Protein AF-A0A812LFS4-F1 (afdb_monomer)

Solvent-accessible surface area (backbone atoms only — not comparable to full-atom values): 75608 Å² total; per-residue (Å²): 138,77,90,85,89,74,88,68,72,74,76,78,56,84,85,61,89,83,89,80,89,82,84,89,88,83,86,87,82,87,89,84,90,75,76,37,20,50,36,59,74,90,79,90,81,86,90,81,88,86,84,90,88,89,87,84,92,82,91,80,90,85,88,89,87,83,89,82,91,81,84,92,75,81,83,76,80,74,77,79,78,70,55,39,93,55,30,58,67,55,54,65,68,59,40,34,51,40,42,34,33,36,32,49,89,91,58,86,49,32,37,43,34,40,33,45,43,69,68,56,68,44,30,30,31,30,37,40,59,88,71,53,72,51,80,46,43,61,56,18,74,46,85,85,40,29,22,16,68,47,42,59,72,76,78,41,84,52,78,88,76,50,99,49,58,69,51,54,60,90,67,83,72,46,66,61,57,53,52,48,51,36,49,51,56,60,49,55,59,70,75,51,92,71,82,82,60,81,77,62,71,45,29,31,44,71,90,66,54,81,40,52,28,62,80,74,50,47,72,75,78,60,81,88,79,87,76,83,94,77,91,82,93,86,86,87,81,89,83,88,85,81,79,75,72,74,77,85,67,54,99,54,41,45,39,19,25,61,54,68,61,87,91,47,48,24,30,46,80,50,82,89,55,101,84,46,42,62,71,54,96,46,38,28,42,38,75,53,99,93,38,83,36,44,27,35,28,13,26,64,90,42,24,79,53,29,21,61,51,50,52,43,72,76,66,72,58,89,87,80,90,78,66,79,81,78,73,81,77,84,81,90,86,86,86,81,93,89,83,87,89,80,89,82,90,83,90,80,90,81,79,96,72,80,96,70,64,72,49,48,48,84,88,49,56,43,103,85,68,48,66,35,43,60,55,64,55,45,56,70,71,45,52,75,58,85,58,99,77,61,89,66,88,68,63,90,37,31,59,51,29,50,50,41,22,43,76,75,31,52,33,48,68,53,27,47,60,50,50,35,63,73,58,69,50,50,83,86,34,70,64,48,46,54,53,48,55,50,36,48,51,56,44,41,39,33,24,52,72,25,36,10,43,48,36,31,74,72,46,36,51,47,40,50,55,50,34,36,52,51,44,9,49,70,75,17,69,96,61,47,60,33,71,78,59,40,75,35,46,86,78,79,86,60,98,82,61,45,59,35,68,64,40,32,59,50,28,38,53,50,47,52,54,53,50,54,54,51,53,52,53,48,55,56,52,54,53,50,54,57,64,75,71,55,93,84,72,82,91,83,80,79,92,80,86,83,88,76,92,68,82,75,82,69,76,69,78,77,57,55,67,58,53,26,53,40,25,51,55,30,52,34,52,76,69,73,44,78,85,84,66,72,98,71,87,68,52,71,70,52,45,55,51,49,49,51,48,37,51,32,32,50,61,57,65,53,62,42,90,95,48,95,57,81,73,54,29,65,61,22,33,58,55,65,59,68,66,80,45,97,80,80,66,55,83,77,53,55,44,84,87,49,78,93,35,47,64,70,75,86,62,36,66,85,34,40,45,47,60,73,65,27,61,96,44,85,76,29,54,47,76,78,40,56,69,77,39,38,50,77,87,84,75,80,76,91,63,75,54,54,56,35,67,62,45,76,73,26,69,68,56,38,49,56,48,52,42,51,36,40,74,24,40,38,44,43,75,41,84,77,63,75,31,59,24,16,49,39,35,29,50,40,96,83,71,66,42,24,41,72,36,36,30,21,66,50,33,45,68,50,37,46,86,66,73,74,74,66,51,46,47,45,44,36,52,34,44,31,37,55,47,52,82,89,66,64,71,85,56,75,90,67,89,78,83,70,65,49,30,27,36,25,38,35,35,39,60,66,43,52,58,44,32,22,46,62,70,84,62,23,31,32,46,13,39,78,68,41,41,23,54,72,72,72,42,45,73,39,75,58,93,95,38,72,32,49,50,74,42,67,33,26,40,15,48,32,23,38,50,58,45,46,74,52,44,60,44,56,44,32,53,39,46,50,51,55,51,64,69,21,77,70,32,69,63,31,56,79,43,21,42,97,57,68,55,45,69,45,69,50,60,68,54,59,72,71,67,53,76,79,92,54,101,78,72,87,68,87,70,54,90,36,56,41,34,36,38,48,48,57,44,42,41,38,35,37,30,67,47,57,66,59,30,56,52,32,50,51,44,47,48,51,57,36,42,77,59,49,47,50,60,45,84,68,48,77,40,31,73,68,38,78,52,83,72,29,29,35,22,14,75,70,40,28,32,32,57,27,42,60,59,49,49,32,51,43,22,16,50,63,33,58,76,71,50,73,54,51,26,15,61,60,50,52,56,53,45,56,55,49,52,58,53,22,41,21,26,60,88,60,53,78,56,63,56,58,44,57,56,45,31,72,73,33,35,86,47,70,43,67,71,50,72,63,38,52,48,32,53,51,33,49,54,31,42,54,46,66,35,39,18,63,19,66,61,74,52,60,27,67,48,70,51,52,43,54,52,76,60,28,37,40,22,35,33,31,80,53,59,31,69,59,42,39,61,54,67,50,54,60,69,76,61,37,56,41,62,67,75,67,100,40,71,66,58,55,54,49,57,65,60,64,71,86,70,99,68,63,72,77,56,51,56,53,52,40,42,74,72,37,39,45,72,44,92,82,60,84,71,80,60,70,79,75,72,41,71,92,64,51,46,78,79,45,71,50,67,56,96,65,79,67,60,61,74,58,42,38,52,51,23,44,55,53,36,63,66,60,76,64,56,62,68,60,56,49,50,54,50,51,56,55,58,72,71,53,74,93,40,78,68,52,50,51,48,51,55,55,48,50,55,56,49,51,54,53,47,54,52,48,48,55,56,46,77,73,42,101,68,89,85,48,74,64,56,53,57,52,52,57,46,56,53,49,54,52,51,50,52,52,51,49,53,53,49,59,66,67,61,82,66,95,78,135

Mean predicted aligned error: 22.69 Å

Radius of gyration: 41.72 Å; Cα contacts (8 Å, |Δi|>4): 1695; chains: 1; bounding box: 109×118×106 Å

pLDDT: mean 72.61, std 22.7, range [20.67, 97.88]

Sequence (1274 aa):
MGLGSFSLLLLAKIFEAGLKLDRSAYFFPAPGDLTFNHTTSCLCQCDCGDDKRATPWYQLLTSFFLWSSGGGVPKQVMPSPPPRADAERALSQCLPGDRLVTWYEDDDLWHERLLIWPKDRQSWWVATPDGDMYLEPIVGDGTLGPLTFRIKGVDFTYWSRLTRPVYRFSESVSDEDFKGWIREALQELRGMEGPSPEVPRHVRNMKGDVVDATAYLGTILVPRRVGAKRLVTASPTSSPATSHEFPVLSSTDMWVIADPRGELQIGAELTPSPGDLFLGGKDAAFFRAGLWVRGELVDRALLDAWQLERLKHLTGKPLVDAAAERLGIRPDPEDPLKNRAGEARETPEVKDDDESDARTLWVEFDDQGDRFREWRKVVSDSAAHAWKDWPHQGPASLLHTMKHFHRHGGDPRSWLQAWLRKHHLAETDRTAHEVRSLVEALWLGGCYDQLNMPSLASFEAIGRRLQTIVEAYSNGANGVPDWGHARLFTGAVSADDVVSAELRSWAARRGKEEVELIAARSKIKDMRKLLTGAETTSSTLDDALPNPKGKQKGGRLRKPEVDTNEAVRALNWMAGAPQDRGAFSPSRLQQEALEHVKAACVASLELPEGATSPCSPEAAFRELLRGSSVYEAAGSTLASFSLDRVSLPESVHDCPQVTDLLYGTDAHQYLEDPERMLKPAEDHSDITPYWDPLLRKSVRHYKSLIQRLHKIGYCSYTLTPKERAGIFVVKKSDGVRQRLIIDGRRANFRFATPPSVRLCSPESFAKAEITWEDFDHTLFPGFEALPELHVGLSDIRDCFHRLKQPRWLQEFFCFDPVPAKWVGLSGQELGGTQLKPDDLVYPMPSSLPMGCSWSLYFAQTISEKLMGEVKGLEQSSLLRDRGPPLVIKVPRELLEGRSDPGPGAGKPRPEGDPRHYVYVDNLGVLSMDRSVVESSLSSITETFEQRGLKLHPGEVKSHKVDALGCRLSGRQCRASLKPARMWRLRQGIRHMLKMRCVSGRVLEVLIGHATYCSLLNRCLMPIFHATYKFIRKHYGERVTLWATVRREFEVFAALLPLCFSDWSRAWNGYISASDASLTGFGVCGRRIDPEIAAQVGRVPERERFRRCPSTSARASALSAALTENESDMDQEVEALLEAGWEVDASFVEVPRALLRKSDWEVNLYGKWAYPDDILVLEGHALVKSLQMELPAADRFKAITAALAALPATTETCALEHTLLCVVDEELQRLRAQMESRDVSSEAAETLAKELNQLDTQATARWATLQASQASPTP

Nearest PDB structures (foldseek):
  4mh8-assembly1_A  TM=7.209E-01  e=1.188E-10  Moloney murine leukemia virus isolate Shinnick
  5j2q-assembly1_A  TM=6.912E-01  e=4.149E-08  HIV-1 M:B_HXB2R
  1vrt-assembly1_B  TM=4.091E-01  e=4.834E-08  Human immunodeficiency virus 1
  6my0-assembly2_B  TM=6.733E-01  e=7.065E-01  Homo sapiens

Organism: NCBI:txid878477

Structure (mmCIF, N/CA/C/O backbone):
data_AF-A0A812LFS4-F1
#
_entry.id   AF-A0A812LFS4-F1
#
loop_
_atom_site.group_PDB
_atom_site.id
_atom_site.type_symbol
_atom_site.label_atom_id
_atom_site.label_alt_id
_atom_site.label_comp_id
_atom_site.label_asym_id
_atom_site.label_entity_id
_atom_site.label_seq_id
_atom_site.pdbx_PDB_ins_code
_atom_site.Cartn_x
_atom_site.Cartn_y
_atom_site.Cartn_z
_atom_site.occupancy
_atom_site.B_iso_or_equiv
_atom_site.auth_seq_id
_atom_site.auth_comp_id
_atom_site.auth_asym_id
_atom_site.auth_atom_id
_atom_site.pdbx_PDB_model_num
ATOM 1 N N . MET A 1 1 ? -5.000 -11.820 -19.925 1.00 24.47 1 MET A N 1
ATOM 2 C CA . MET A 1 1 ? -6.408 -11.436 -20.121 1.00 24.47 1 MET A CA 1
ATOM 3 C C . MET A 1 1 ? -6.881 -10.644 -18.906 1.00 24.47 1 MET A C 1
ATOM 5 O O . MET A 1 1 ? -6.921 -11.205 -17.816 1.00 24.47 1 MET A O 1
ATOM 9 N N . GLY A 1 2 ? -7.093 -9.333 -18.987 1.00 27.84 2 GLY A N 1
ATOM 10 C CA . GLY A 1 2 ? -6.711 -8.392 -20.051 1.00 27.84 2 GLY A CA 1
ATOM 11 C C . GLY A 1 2 ? -7.098 -6.970 -19.628 1.00 27.84 2 GLY A C 1
ATOM 12 O O . GLY A 1 2 ? -8.227 -6.779 -19.207 1.00 27.84 2 GLY A O 1
ATOM 13 N N . LEU A 1 3 ? -6.163 -6.012 -19.648 1.00 26.73 3 LEU A N 1
ATOM 14 C CA . LEU A 1 3 ? -6.398 -4.575 -19.403 1.00 26.73 3 LEU A CA 1
ATOM 15 C C . LEU A 1 3 ? -5.088 -3.823 -19.719 1.00 26.73 3 LEU A C 1
ATOM 17 O O . LEU A 1 3 ? -4.181 -3.785 -18.888 1.00 26.73 3 LEU A O 1
ATOM 21 N N . GLY A 1 4 ? -4.959 -3.288 -20.937 1.00 26.22 4 GLY A N 1
ATOM 22 C CA . GLY A 1 4 ? -3.734 -2.613 -21.390 1.00 26.22 4 GLY A CA 1
ATOM 23 C C . GLY A 1 4 ? -3.846 -1.989 -22.782 1.00 26.22 4 GLY A C 1
ATOM 24 O O . GLY A 1 4 ? -3.692 -0.779 -22.913 1.00 26.22 4 GLY A O 1
ATOM 25 N N . SER A 1 5 ? -4.184 -2.796 -23.791 1.00 32.84 5 SER A N 1
ATOM 26 C CA . SER A 1 5 ? -4.008 -2.437 -25.210 1.00 32.84 5 SER A CA 1
ATOM 27 C C . SER A 1 5 ? -5.339 -2.362 -25.973 1.00 32.84 5 SER A C 1
ATOM 29 O O . SER A 1 5 ? -5.583 -3.137 -26.887 1.00 32.84 5 SER A O 1
ATOM 31 N N . PHE A 1 6 ? -6.225 -1.440 -25.571 1.00 30.42 6 PHE A N 1
ATOM 32 C CA . PHE A 1 6 ? -7.537 -1.228 -26.223 1.00 30.42 6 PHE A CA 1
ATOM 33 C C . PHE A 1 6 ? -7.701 0.149 -26.901 1.00 30.42 6 PHE A C 1
ATOM 35 O O . PHE A 1 6 ? -8.635 0.351 -27.669 1.00 30.42 6 PHE A O 1
ATOM 42 N N . SER A 1 7 ? -6.783 1.099 -26.680 1.00 30.86 7 SER A N 1
ATOM 43 C CA . SER A 1 7 ? -6.917 2.481 -27.182 1.00 30.86 7 SER A CA 1
ATOM 44 C C . SER A 1 7 ? -6.474 2.710 -28.638 1.00 30.86 7 SER A C 1
ATOM 46 O O . SER A 1 7 ? -6.593 3.833 -29.119 1.00 30.86 7 SER A O 1
ATOM 48 N N . LEU A 1 8 ? -5.927 1.705 -29.339 1.00 32.78 8 LEU A N 1
ATOM 49 C CA . LEU A 1 8 ? -5.230 1.913 -30.625 1.00 32.78 8 LEU A CA 1
ATOM 50 C C . LEU A 1 8 ? -5.930 1.353 -31.877 1.00 32.78 8 LEU A C 1
ATOM 52 O O . LEU A 1 8 ? -5.736 1.912 -32.956 1.00 32.78 8 LEU A O 1
ATOM 56 N N . LEU A 1 9 ? -6.783 0.324 -31.778 1.00 28.86 9 LEU A N 1
ATOM 57 C CA . LEU A 1 9 ? -7.414 -0.269 -32.974 1.00 28.86 9 LEU A CA 1
ATOM 58 C C . LEU A 1 9 ? -8.530 0.594 -33.598 1.00 28.86 9 LEU A C 1
ATOM 60 O O . LEU A 1 9 ? -8.774 0.503 -34.802 1.00 28.86 9 LEU A O 1
ATOM 64 N N . LEU A 1 10 ? -9.190 1.453 -32.812 1.00 28.88 10 LEU A N 1
ATOM 65 C CA . LEU A 1 10 ? -10.370 2.214 -33.254 1.00 28.88 10 LEU A CA 1
ATOM 66 C C . LEU A 1 10 ? -10.052 3.273 -34.335 1.00 28.88 10 LEU A C 1
ATOM 68 O O . LEU A 1 10 ? -10.913 3.644 -35.131 1.00 28.88 10 LEU A O 1
ATOM 72 N N . LEU A 1 11 ? -8.801 3.743 -34.407 1.00 32.50 11 LEU A N 1
ATOM 73 C CA . LEU A 1 11 ? -8.384 4.836 -35.297 1.00 32.50 11 LEU A CA 1
ATOM 74 C C . LEU A 1 11 ? -8.160 4.424 -36.765 1.00 32.50 11 LEU A C 1
ATOM 76 O O . LEU A 1 11 ? -8.067 5.296 -37.629 1.00 32.50 11 LEU A O 1
ATOM 80 N N . ALA A 1 12 ? -8.077 3.126 -37.072 1.00 29.64 12 ALA A N 1
ATOM 81 C CA . ALA A 1 12 ? -7.599 2.651 -38.376 1.00 29.64 12 ALA A CA 1
ATOM 82 C C . ALA A 1 12 ? -8.678 2.497 -39.472 1.00 29.64 12 ALA A C 1
ATOM 84 O O . ALA A 1 12 ? -8.319 2.332 -40.637 1.00 29.64 12 ALA A O 1
ATOM 85 N N . LYS A 1 13 ? -9.980 2.523 -39.135 1.00 27.41 13 LYS A N 1
ATOM 86 C CA . LYS A 1 13 ? -11.072 2.237 -40.099 1.00 27.41 13 LYS A CA 1
ATOM 87 C C . LYS A 1 13 ? -12.203 3.263 -40.193 1.00 27.41 13 LYS A C 1
ATOM 89 O O . LYS A 1 13 ? -12.963 3.207 -41.149 1.00 27.41 13 LYS A O 1
ATOM 94 N N . ILE A 1 14 ? -12.283 4.247 -39.296 1.00 28.17 14 ILE A N 1
ATOM 95 C CA . ILE A 1 14 ? -13.351 5.273 -39.313 1.00 28.17 14 ILE A CA 1
ATOM 96 C C . ILE A 1 14 ? -13.174 6.303 -40.463 1.00 28.17 14 ILE A C 1
ATOM 98 O O . ILE A 1 14 ? -14.019 7.170 -40.671 1.00 28.17 14 ILE A O 1
ATOM 102 N N . PHE A 1 15 ? -12.099 6.204 -41.260 1.00 29.34 15 PHE A N 1
ATOM 103 C CA . PHE A 1 15 ? -11.800 7.129 -42.365 1.00 29.34 15 PHE A CA 1
ATOM 104 C C . PHE A 1 15 ? -12.126 6.628 -43.786 1.00 29.34 15 PHE A C 1
ATOM 106 O O . PHE A 1 15 ? -11.922 7.388 -44.734 1.00 29.34 15 PHE A O 1
ATOM 113 N N . GLU A 1 16 ? -12.667 5.416 -43.963 1.00 29.41 16 GLU A N 1
ATOM 114 C CA . GLU A 1 16 ? -13.168 4.938 -45.263 1.00 29.41 16 GLU A CA 1
ATOM 115 C C . GLU A 1 16 ? -14.552 4.275 -45.159 1.00 29.41 16 GLU A C 1
ATOM 117 O O . GLU A 1 16 ? -14.843 3.561 -44.207 1.00 29.41 16 GLU A O 1
ATOM 122 N N . ALA A 1 17 ? -15.357 4.477 -46.210 1.00 26.69 17 ALA A N 1
ATOM 123 C CA . ALA A 1 17 ? -16.725 3.988 -46.418 1.00 26.69 17 ALA A CA 1
ATOM 124 C C . ALA A 1 17 ? -17.828 4.529 -45.477 1.00 26.69 17 ALA A C 1
ATOM 126 O O . ALA A 1 17 ? -17.728 4.560 -44.258 1.00 26.69 17 ALA A O 1
ATOM 127 N N . GLY A 1 18 ? -18.958 4.900 -46.085 1.00 25.58 18 GLY A N 1
ATOM 128 C CA . GLY A 1 18 ? -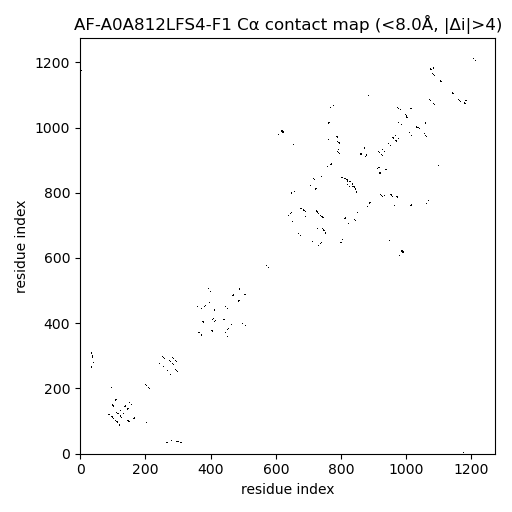20.215 5.198 -45.400 1.00 25.58 18 GLY A CA 1
ATOM 129 C C . GLY A 1 18 ? -21.414 4.994 -46.336 1.00 25.58 18 GLY A C 1
ATOM 130 O O . GLY A 1 18 ? -21.218 4.727 -47.521 1.00 25.58 18 GLY A O 1
ATOM 131 N N . LEU A 1 19 ? -22.625 5.216 -45.800 1.00 27.09 19 LEU A N 1
ATOM 132 C CA . LEU A 1 19 ? -23.969 5.180 -46.429 1.00 27.09 19 LEU A CA 1
ATOM 133 C C . LEU A 1 19 ? -24.744 3.831 -46.493 1.00 27.09 19 LEU A C 1
ATOM 135 O O . LEU A 1 19 ? -24.403 2.950 -47.271 1.00 27.09 19 LEU A O 1
ATOM 139 N N . LYS A 1 20 ? -25.938 3.868 -45.853 1.00 24.98 20 LYS A N 1
ATOM 140 C CA . LYS A 1 20 ? -27.238 3.176 -46.129 1.00 24.98 20 LYS A CA 1
ATOM 141 C C . LYS A 1 20 ? -27.577 1.809 -45.477 1.00 24.98 20 LYS A C 1
ATOM 143 O O . LYS A 1 20 ? -27.001 0.792 -45.824 1.00 24.98 20 LYS A O 1
ATOM 148 N N . LEU A 1 21 ? -28.615 1.836 -44.615 1.00 25.06 21 LEU A N 1
ATOM 149 C CA . LEU A 1 21 ? -29.983 1.241 -44.747 1.00 25.06 21 LEU A CA 1
ATOM 150 C C . LEU A 1 21 ? -30.156 -0.016 -45.656 1.00 25.06 21 LEU A C 1
ATOM 152 O O . LEU A 1 21 ? -29.610 -0.030 -46.753 1.00 25.06 21 LEU A O 1
ATOM 156 N N . ASP A 1 22 ? -31.000 -1.030 -45.364 1.00 24.16 22 ASP A N 1
ATOM 157 C CA . ASP A 1 22 ? -32.240 -1.076 -44.541 1.00 24.16 22 ASP A CA 1
ATOM 158 C C . ASP A 1 22 ? -32.674 -2.521 -44.095 1.00 24.16 22 ASP A C 1
ATOM 160 O O . ASP A 1 22 ? -32.275 -3.494 -44.725 1.00 24.16 22 ASP A O 1
ATOM 164 N N . ARG A 1 23 ? -33.588 -2.619 -43.101 1.00 23.67 23 ARG A N 1
ATOM 165 C CA . ARG A 1 23 ? -34.611 -3.679 -42.779 1.00 23.67 23 ARG A CA 1
ATOM 166 C C . ARG A 1 23 ? -34.325 -5.203 -42.616 1.00 23.67 23 ARG A C 1
ATOM 168 O O . ARG A 1 23 ? -33.995 -5.887 -43.575 1.00 23.67 23 ARG A O 1
ATOM 175 N N . SER A 1 24 ? -34.922 -5.748 -41.526 1.00 22.98 24 SER A N 1
ATOM 176 C CA . SER A 1 24 ? -35.603 -7.084 -41.381 1.00 22.98 24 SER A CA 1
ATOM 177 C C . SER A 1 24 ? -34.720 -8.366 -41.376 1.00 22.98 24 SER A C 1
ATOM 179 O O . SER A 1 24 ? -33.629 -8.314 -41.918 1.00 22.98 24 SER A O 1
ATOM 181 N N . ALA A 1 25 ? -35.066 -9.566 -40.852 1.00 24.30 25 ALA A N 1
ATOM 182 C CA . ALA A 1 25 ? -36.097 -10.148 -39.940 1.00 24.30 25 ALA A CA 1
ATOM 183 C C . ALA A 1 25 ? -35.805 -11.692 -39.776 1.00 24.30 25 ALA A C 1
ATOM 185 O O . ALA A 1 25 ? -34.994 -12.191 -40.547 1.00 24.30 25 ALA A O 1
ATOM 186 N N . TYR A 1 26 ? -36.374 -12.561 -38.904 1.00 23.47 26 TYR A N 1
ATOM 187 C CA . TYR A 1 26 ? -37.342 -12.512 -37.776 1.00 23.47 26 TYR A CA 1
ATOM 188 C C . TYR A 1 26 ? -37.285 -13.826 -36.917 1.00 23.47 26 TYR A C 1
ATOM 190 O O . TYR A 1 26 ? -36.918 -14.867 -37.443 1.00 23.47 26 TYR A O 1
ATOM 198 N N . PHE A 1 27 ? -37.820 -13.784 -35.678 1.00 23.14 27 PHE A N 1
ATOM 199 C CA . PHE A 1 27 ? -38.425 -14.873 -34.852 1.00 23.14 27 PHE A CA 1
ATOM 200 C C . PHE A 1 27 ? -37.618 -16.049 -34.212 1.00 23.14 27 PHE A C 1
ATOM 202 O O . PHE A 1 27 ? -36.799 -16.719 -34.824 1.00 23.14 27 PHE A O 1
ATOM 209 N N . PHE A 1 28 ? -37.989 -16.318 -32.943 1.00 24.14 28 PHE A N 1
ATOM 210 C CA . PHE A 1 28 ? -37.822 -17.530 -32.094 1.00 24.14 28 PHE A CA 1
ATOM 211 C C . PHE A 1 28 ? -38.789 -18.683 -32.534 1.00 24.14 28 PHE A C 1
ATOM 213 O O . PHE A 1 28 ? -39.628 -18.385 -33.388 1.00 24.14 28 PHE A O 1
ATOM 220 N N . PRO A 1 29 ? -38.808 -19.930 -31.961 1.00 28.11 29 PRO A N 1
ATOM 221 C CA . PRO A 1 29 ? -38.266 -20.380 -30.658 1.00 28.11 29 PRO A CA 1
ATOM 222 C C . PRO A 1 29 ? -37.573 -21.780 -30.597 1.00 28.11 29 PRO A C 1
ATOM 224 O O . PRO A 1 29 ? -37.436 -22.489 -31.587 1.00 28.11 29 PRO A O 1
ATOM 227 N N . ALA A 1 30 ? -37.183 -22.175 -29.375 1.00 25.09 30 ALA A N 1
ATOM 228 C CA . ALA A 1 30 ? -36.904 -23.552 -28.907 1.00 25.09 30 ALA A CA 1
ATOM 229 C C . ALA A 1 30 ? -38.243 -24.290 -28.544 1.00 25.09 30 ALA A C 1
ATOM 231 O O . ALA A 1 30 ? -39.288 -23.715 -28.863 1.00 25.09 30 ALA A O 1
ATOM 232 N N . PRO A 1 31 ? -38.322 -25.461 -27.846 1.00 33.41 31 PRO A N 1
ATOM 233 C CA . PRO A 1 31 ? -37.287 -26.309 -27.215 1.00 33.41 31 PRO A CA 1
ATOM 234 C C . PRO A 1 31 ? -37.460 -27.839 -27.452 1.00 33.41 31 PRO A C 1
ATOM 236 O O . PRO A 1 31 ? -38.305 -28.260 -28.238 1.00 33.41 31 PRO A O 1
ATOM 239 N N . GLY A 1 32 ? -36.711 -28.678 -26.717 1.00 23.56 32 GLY A N 1
ATOM 240 C CA . GLY A 1 32 ? -37.021 -30.110 -26.566 1.00 23.56 32 GLY A CA 1
ATOM 241 C C . GLY A 1 32 ? -35.875 -30.968 -26.015 1.00 23.56 32 GLY A C 1
ATOM 242 O O . GLY A 1 32 ? -35.018 -31.405 -26.778 1.00 23.56 32 GLY A O 1
ATOM 243 N N . ASP A 1 33 ? -35.876 -31.251 -24.710 1.00 23.64 33 ASP A N 1
ATOM 244 C CA . ASP A 1 33 ? -34.984 -32.248 -24.106 1.00 23.64 33 ASP A CA 1
ATOM 245 C C . ASP A 1 33 ? -35.430 -33.680 -24.447 1.00 23.64 33 ASP A C 1
ATOM 247 O O . ASP A 1 33 ? -36.614 -34.000 -24.340 1.00 23.64 33 ASP A O 1
ATOM 251 N N . LEU A 1 34 ? -34.481 -34.572 -24.746 1.00 22.80 34 LEU A N 1
ATOM 252 C CA . LEU A 1 34 ? -34.096 -35.647 -23.818 1.00 22.80 34 LEU A CA 1
ATOM 253 C C . LEU A 1 34 ? -32.948 -36.502 -24.382 1.00 22.80 34 LEU A C 1
ATOM 255 O O . LEU A 1 34 ? -32.733 -36.628 -25.584 1.00 22.80 34 LEU A O 1
ATOM 259 N N . THR A 1 35 ? -32.169 -37.037 -23.454 1.00 24.64 35 THR A N 1
ATOM 260 C CA . THR A 1 35 ? -31.039 -37.958 -23.640 1.00 24.64 35 THR A CA 1
ATOM 261 C C . THR A 1 35 ? -31.521 -39.397 -23.874 1.00 24.64 35 THR A C 1
ATOM 263 O O . THR A 1 35 ? -32.722 -39.636 -23.809 1.00 24.64 35 THR A O 1
ATOM 266 N N . PHE A 1 36 ? -30.637 -40.374 -24.132 1.00 25.39 36 PHE A N 1
ATOM 267 C CA . PHE A 1 36 ? -30.155 -41.347 -23.124 1.00 25.39 36 PHE A CA 1
ATOM 268 C C . PHE A 1 36 ? -29.669 -42.700 -23.776 1.00 25.39 36 PHE A C 1
ATOM 270 O O . PHE A 1 36 ? -30.318 -43.087 -24.736 1.00 25.39 36 PHE A O 1
ATOM 277 N N . ASN A 1 37 ? -28.753 -43.603 -23.314 1.00 26.30 37 ASN A N 1
ATOM 278 C CA . ASN A 1 37 ? -27.613 -43.697 -22.344 1.00 26.30 37 ASN A CA 1
ATOM 279 C C . ASN A 1 37 ? -27.427 -45.237 -21.898 1.00 26.30 37 ASN A C 1
ATOM 281 O O . ASN A 1 37 ? -28.452 -45.822 -21.585 1.00 26.30 37 ASN A O 1
ATOM 285 N N . HIS A 1 38 ? -26.232 -45.905 -21.791 1.00 28.27 38 HIS A N 1
ATOM 286 C CA . HIS A 1 38 ? -25.965 -47.195 -20.997 1.00 28.27 38 HIS A CA 1
ATOM 287 C C . HIS A 1 38 ? -26.382 -48.569 -21.663 1.00 28.27 38 HIS A C 1
ATOM 289 O O . HIS A 1 38 ? -27.326 -48.477 -22.427 1.00 28.27 38 HIS A O 1
ATOM 295 N N . THR A 1 39 ? -25.920 -49.861 -21.472 1.00 27.55 39 THR A N 1
ATOM 296 C CA . THR A 1 39 ? -24.985 -50.640 -20.551 1.00 27.55 39 THR A CA 1
ATOM 297 C C . THR A 1 39 ? -24.522 -52.069 -20.995 1.00 27.55 39 THR A C 1
ATOM 299 O O . THR A 1 39 ? -25.382 -52.852 -21.352 1.00 27.55 39 THR A O 1
ATOM 302 N N . THR A 1 40 ? -23.244 -52.488 -20.766 1.00 26.47 40 THR A N 1
ATOM 303 C CA . THR A 1 40 ? -22.668 -53.901 -20.688 1.00 26.47 40 THR A CA 1
ATOM 304 C C . THR A 1 40 ? -22.298 -54.672 -22.000 1.00 26.47 40 THR A C 1
ATOM 306 O O . THR A 1 40 ? -22.871 -54.364 -23.028 1.00 26.47 40 THR A O 1
ATOM 309 N N . SER A 1 41 ? -21.375 -55.676 -22.078 1.00 25.50 41 SER A N 1
ATOM 310 C CA . SER A 1 41 ? -20.114 -56.022 -21.330 1.00 25.50 41 SER A CA 1
ATOM 311 C C . SER A 1 41 ? -19.402 -57.341 -21.776 1.00 25.50 41 SER A C 1
ATOM 313 O O . SER A 1 41 ? -19.999 -58.117 -22.505 1.00 25.50 41 SER A O 1
ATOM 315 N N . CYS A 1 42 ? -18.236 -57.662 -21.158 1.00 23.39 42 CYS A N 1
ATOM 316 C CA . CYS A 1 42 ? -17.737 -59.035 -20.847 1.00 23.39 42 CYS A CA 1
ATOM 317 C C . CYS A 1 42 ? -17.161 -59.886 -22.022 1.00 23.39 42 CYS A C 1
ATOM 319 O O . CYS A 1 42 ? -17.427 -59.587 -23.176 1.00 23.39 42 CYS A O 1
ATOM 321 N N . LEU A 1 43 ? -16.330 -60.938 -21.838 1.00 22.91 43 LEU A N 1
ATOM 322 C CA . LEU A 1 43 ? -15.589 -61.501 -20.675 1.00 22.91 43 LEU A CA 1
ATOM 323 C C . LEU A 1 43 ? -14.428 -62.432 -21.145 1.00 22.91 43 LEU A C 1
ATOM 325 O O . LEU A 1 43 ? -14.419 -62.833 -22.303 1.00 22.91 43 LEU A O 1
ATOM 329 N N . CYS A 1 44 ? -13.579 -62.885 -20.198 1.00 21.39 44 CYS A N 1
ATOM 330 C CA . CYS A 1 44 ? -12.790 -64.147 -20.215 1.00 21.39 44 CYS A CA 1
ATOM 331 C C . CYS A 1 44 ? -11.621 -64.333 -21.230 1.00 21.39 44 CYS A C 1
ATOM 333 O O . CYS A 1 44 ? -11.618 -63.725 -22.291 1.00 21.39 44 CYS A O 1
ATOM 335 N N . GLN A 1 45 ? -10.629 -65.230 -21.028 1.00 22.47 45 GLN A N 1
ATOM 336 C CA . GLN A 1 45 ? -9.919 -65.742 -19.820 1.00 22.47 45 GLN A CA 1
ATOM 337 C C . GLN A 1 45 ? -8.700 -66.621 -20.250 1.00 22.47 45 GLN A C 1
ATOM 339 O O . GLN A 1 45 ? -8.553 -66.892 -21.439 1.00 22.47 45 GLN A O 1
ATOM 344 N N . CYS A 1 46 ? -7.924 -67.132 -19.276 1.00 21.36 46 CYS A N 1
ATOM 345 C CA . CYS A 1 46 ? -6.901 -68.205 -19.355 1.00 21.36 46 CYS A CA 1
ATOM 346 C C . CYS A 1 46 ? -5.530 -67.837 -19.980 1.00 21.36 46 CYS A C 1
ATOM 348 O O . CYS A 1 46 ? -5.478 -67.165 -21.004 1.00 21.36 46 CYS A O 1
ATOM 350 N N . ASP A 1 47 ? -4.377 -68.058 -19.319 1.00 22.97 47 ASP A N 1
ATOM 351 C CA . ASP A 1 47 ? -3.704 -69.295 -18.805 1.00 22.97 47 ASP A CA 1
ATOM 352 C C . ASP A 1 47 ? -2.966 -70.070 -19.929 1.00 22.97 47 ASP A C 1
ATOM 354 O O . ASP A 1 47 ? -3.472 -70.136 -21.045 1.00 22.97 47 ASP A O 1
ATOM 358 N N . CYS A 1 48 ? -1.771 -70.672 -19.774 1.00 21.86 48 CYS A N 1
ATOM 359 C CA . CYS A 1 48 ? -0.883 -70.952 -18.616 1.00 21.86 48 CYS A CA 1
ATOM 360 C C . CYS A 1 48 ? 0.561 -70.415 -18.908 1.00 21.86 48 CYS A C 1
ATOM 362 O O . CYS A 1 48 ? 0.803 -69.938 -20.012 1.00 21.86 48 CYS A O 1
ATOM 364 N N . GLY A 1 49 ? 1.579 -70.371 -18.029 1.00 22.53 49 GLY A N 1
ATOM 365 C CA . GLY A 1 49 ? 2.166 -71.412 -17.154 1.00 22.53 49 GLY A CA 1
ATOM 366 C C . GLY A 1 49 ? 3.273 -72.216 -17.888 1.00 22.53 49 GLY A C 1
ATOM 367 O O . GLY A 1 49 ? 3.080 -72.561 -19.047 1.00 22.53 49 GLY A O 1
ATOM 368 N N . ASP A 1 50 ? 4.435 -72.579 -17.321 1.00 25.28 50 ASP A N 1
ATOM 369 C CA . ASP A 1 50 ? 5.033 -72.321 -15.991 1.00 25.28 50 ASP A CA 1
ATOM 370 C C . ASP A 1 50 ? 6.542 -72.760 -15.984 1.00 25.28 50 ASP A C 1
ATOM 372 O O . ASP A 1 50 ? 7.073 -73.169 -17.018 1.00 25.28 50 ASP A O 1
ATOM 376 N N . ASP A 1 51 ? 7.179 -72.775 -14.802 1.00 26.62 51 ASP A N 1
ATOM 377 C CA . ASP A 1 51 ? 8.081 -73.823 -14.265 1.00 26.62 51 ASP A CA 1
ATOM 378 C C . ASP A 1 51 ? 9.633 -73.692 -14.184 1.00 26.62 51 ASP A C 1
ATOM 380 O O . ASP A 1 51 ? 10.355 -73.871 -15.162 1.00 26.62 51 ASP A O 1
ATOM 384 N N . LYS A 1 52 ? 10.114 -73.707 -12.913 1.00 24.44 52 LYS A N 1
ATOM 385 C CA . LYS A 1 52 ? 11.305 -74.431 -12.354 1.00 24.44 52 LYS A CA 1
ATOM 386 C C . LYS A 1 52 ? 12.720 -73.937 -12.781 1.00 24.44 52 LYS A C 1
ATOM 388 O O . LYS A 1 52 ? 12.954 -73.605 -13.929 1.00 24.44 52 LYS A O 1
ATOM 393 N N . ARG A 1 53 ? 13.789 -73.910 -11.953 1.00 23.81 53 ARG A N 1
ATOM 394 C CA . ARG A 1 53 ? 14.179 -74.420 -10.596 1.00 23.81 53 ARG A CA 1
ATOM 395 C C . ARG A 1 53 ? 15.513 -73.704 -10.184 1.00 23.81 53 ARG A C 1
ATOM 397 O O . ARG A 1 53 ? 16.136 -73.137 -11.071 1.00 23.81 53 ARG A O 1
ATOM 404 N N . ALA A 1 54 ? 16.094 -73.692 -8.967 1.00 21.33 54 ALA A N 1
ATOM 405 C CA . ALA A 1 54 ? 15.818 -74.244 -7.622 1.00 21.33 54 ALA A CA 1
ATOM 406 C C . ALA A 1 54 ? 16.601 -73.447 -6.515 1.00 21.33 54 ALA A C 1
ATOM 408 O O . ALA A 1 54 ? 17.102 -72.356 -6.768 1.00 21.33 54 ALA A O 1
ATOM 409 N N . THR A 1 55 ? 16.712 -74.004 -5.298 1.00 22.75 55 THR A N 1
ATOM 410 C CA . THR A 1 55 ? 17.383 -73.515 -4.053 1.00 22.75 55 THR A CA 1
ATOM 411 C C . THR A 1 55 ? 18.524 -74.503 -3.624 1.00 22.75 55 THR A C 1
ATOM 413 O O . THR A 1 55 ? 18.915 -75.262 -4.517 1.00 22.75 55 THR A O 1
ATOM 416 N N . PRO A 1 56 ? 19.050 -74.662 -2.361 1.00 34.22 56 PRO A N 1
ATOM 417 C CA . PRO A 1 56 ? 18.972 -73.910 -1.065 1.00 34.22 56 PRO A CA 1
ATOM 418 C C . PRO A 1 56 ? 20.306 -73.852 -0.201 1.00 34.22 56 PRO A C 1
ATOM 420 O O . PRO A 1 56 ? 21.339 -74.339 -0.646 1.00 34.22 56 PRO A O 1
ATOM 423 N N . TRP A 1 57 ? 20.236 -73.373 1.074 1.00 21.53 57 TRP A N 1
ATOM 424 C CA . TRP A 1 57 ? 21.157 -73.603 2.253 1.00 21.53 57 TRP A CA 1
ATOM 425 C C . TRP A 1 57 ? 22.575 -72.920 2.278 1.00 21.53 57 TRP A C 1
ATOM 427 O O . TRP A 1 57 ? 23.160 -72.734 1.222 1.00 21.53 57 TRP A O 1
ATOM 437 N N . TYR A 1 58 ? 23.257 -72.558 3.402 1.00 21.36 58 TYR A N 1
ATOM 438 C CA . TYR A 1 58 ? 22.935 -72.304 4.845 1.00 21.36 58 TYR A CA 1
ATOM 439 C C . TYR A 1 58 ? 24.164 -71.721 5.635 1.00 21.36 58 TYR A C 1
ATOM 441 O O . TYR A 1 58 ? 25.263 -71.709 5.092 1.00 21.36 58 TYR A O 1
ATOM 449 N N . GLN A 1 59 ? 23.997 -71.378 6.936 1.00 21.95 59 GLN A N 1
ATOM 450 C CA . GLN A 1 59 ? 25.031 -71.144 8.000 1.00 21.95 59 GLN A CA 1
ATOM 451 C C . GLN A 1 59 ? 25.918 -69.861 7.968 1.00 21.95 59 GLN A C 1
ATOM 453 O O . GLN A 1 59 ? 26.099 -69.283 6.906 1.00 21.95 59 GLN A O 1
ATOM 458 N N . LEU A 1 60 ? 26.567 -69.365 9.054 1.00 21.28 60 LEU A N 1
ATOM 459 C CA . LEU A 1 60 ? 26.352 -69.339 10.536 1.00 21.28 60 LEU A CA 1
ATOM 460 C C . LEU A 1 60 ? 27.258 -68.232 11.185 1.00 21.28 60 LEU A C 1
ATOM 462 O O . LEU A 1 60 ? 28.118 -67.678 10.514 1.00 21.28 60 LEU A O 1
ATOM 466 N N . LEU A 1 61 ? 27.038 -67.951 12.486 1.00 20.67 61 LEU A N 1
ATOM 467 C CA . LEU A 1 61 ? 27.890 -67.351 13.563 1.00 20.67 61 LEU A CA 1
ATOM 468 C C . LEU A 1 61 ? 29.392 -67.012 13.262 1.00 20.67 61 LEU A C 1
ATOM 470 O O . LEU A 1 61 ? 30.063 -67.722 12.528 1.00 20.67 61 LEU A O 1
ATOM 474 N N . THR A 1 62 ? 30.077 -66.049 13.915 1.00 21.31 62 THR A N 1
ATOM 475 C CA . THR A 1 62 ? 30.090 -65.772 15.377 1.00 21.31 62 THR A CA 1
ATOM 476 C C . THR A 1 62 ? 30.707 -64.403 15.766 1.00 21.31 62 THR A C 1
ATOM 478 O O . THR A 1 62 ? 31.561 -63.864 15.071 1.00 21.31 62 THR A O 1
ATOM 481 N N . SER A 1 63 ? 30.300 -63.910 16.939 1.00 21.95 63 SER A N 1
ATOM 482 C CA . SER A 1 63 ? 30.761 -62.781 17.778 1.00 21.95 63 SER A CA 1
ATOM 483 C C . SER A 1 63 ? 32.276 -62.593 18.019 1.00 21.95 63 SER A C 1
ATOM 485 O O . SER A 1 63 ? 33.007 -63.575 18.023 1.00 21.95 63 SER A O 1
ATOM 487 N N . PHE A 1 64 ? 32.697 -61.381 18.447 1.00 21.19 64 PHE A N 1
ATOM 488 C CA . PHE A 1 64 ? 33.476 -61.154 19.696 1.00 21.19 64 PHE A CA 1
ATOM 489 C C . PHE A 1 64 ? 33.375 -59.681 20.204 1.00 21.19 64 PHE A C 1
ATOM 491 O O . PHE A 1 64 ? 32.553 -58.924 19.696 1.00 21.19 64 PHE A O 1
ATOM 498 N N . PHE A 1 65 ? 34.097 -59.307 21.275 1.00 22.23 65 PHE A N 1
ATOM 499 C CA . PHE A 1 65 ? 33.683 -58.322 22.307 1.00 22.23 65 PHE A CA 1
ATOM 500 C C . PHE A 1 65 ? 34.608 -57.081 22.505 1.00 22.23 65 PHE A C 1
ATOM 502 O O . PHE A 1 65 ? 35.749 -57.091 22.061 1.00 22.23 65 PHE A O 1
ATOM 509 N N . LEU A 1 66 ? 34.126 -56.128 23.339 1.00 22.64 66 LEU A N 1
ATOM 510 C CA . LEU A 1 66 ? 34.833 -55.110 24.177 1.00 22.64 66 LEU A CA 1
ATOM 511 C C . LEU A 1 66 ? 35.18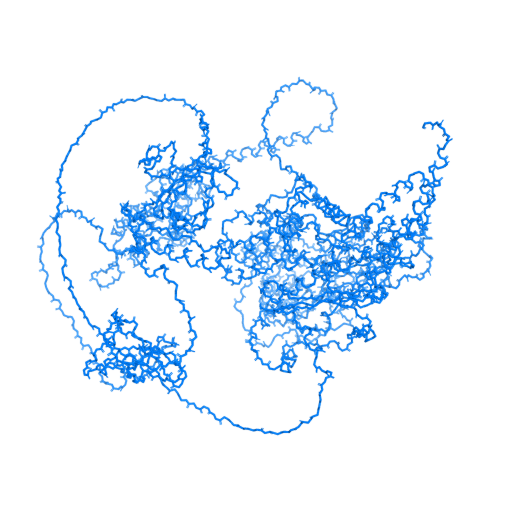1 -53.688 23.640 1.00 22.64 66 LEU A C 1
ATOM 513 O O . LEU A 1 66 ? 35.913 -53.536 22.678 1.00 22.64 66 LEU A O 1
ATOM 517 N N . TRP A 1 67 ? 34.689 -52.680 24.399 1.00 24.09 67 TRP A N 1
ATOM 518 C CA . TRP A 1 67 ? 35.340 -51.463 24.979 1.00 24.09 67 TRP A CA 1
ATOM 519 C C . TRP A 1 67 ? 36.380 -50.614 24.181 1.00 24.09 67 TRP A C 1
ATOM 521 O O . TRP A 1 67 ? 37.177 -51.140 23.426 1.00 24.09 67 TRP A O 1
ATOM 531 N N . SER A 1 68 ? 36.522 -49.288 24.382 1.00 23.12 68 SER A N 1
ATOM 532 C CA . SER A 1 68 ? 35.860 -48.336 25.304 1.00 23.12 68 SER A CA 1
ATOM 533 C C . SER A 1 68 ? 35.940 -46.862 24.819 1.00 23.12 68 SER A C 1
ATOM 535 O O . SER A 1 68 ? 36.468 -46.545 23.759 1.00 23.12 68 SER A O 1
ATOM 537 N N . SER A 1 69 ? 35.373 -45.965 25.630 1.00 26.91 69 SER A N 1
ATOM 538 C CA . SER A 1 69 ? 35.360 -44.492 25.581 1.00 26.91 69 SER A CA 1
ATOM 539 C C . SER A 1 69 ? 36.598 -43.729 25.065 1.00 26.91 69 SER A C 1
ATOM 541 O O . SER A 1 69 ? 37.704 -43.947 25.557 1.00 26.91 69 SER A O 1
ATOM 543 N N . GLY A 1 70 ? 36.357 -42.636 24.322 1.00 25.08 70 GLY A N 1
ATOM 544 C CA . GLY A 1 70 ? 37.166 -41.407 24.423 1.00 25.08 70 GLY A CA 1
ATOM 545 C C . GLY A 1 70 ? 37.474 -40.665 23.114 1.00 25.08 70 GLY A C 1
ATOM 546 O O . GLY A 1 70 ? 37.656 -41.277 22.071 1.00 25.08 70 GLY A O 1
ATOM 547 N N . GLY A 1 71 ? 37.610 -39.335 23.205 1.00 24.61 71 GLY A N 1
ATOM 548 C CA . GLY A 1 71 ? 38.255 -38.496 22.183 1.00 24.61 71 GLY A CA 1
ATOM 549 C C . GLY A 1 71 ? 37.346 -37.940 21.079 1.00 24.61 71 GLY A C 1
ATOM 550 O O . GLY A 1 71 ? 36.828 -38.668 20.240 1.00 24.61 71 GLY A O 1
ATOM 551 N N . GLY A 1 72 ? 37.216 -36.612 21.023 1.00 39.19 72 GLY A N 1
ATOM 552 C CA . GLY A 1 72 ? 36.689 -35.926 19.842 1.00 39.19 72 GLY A CA 1
ATOM 553 C C . GLY A 1 72 ? 37.790 -35.740 18.798 1.00 39.19 72 GLY A C 1
ATOM 554 O O . GLY A 1 72 ? 38.751 -35.018 19.051 1.00 39.19 72 GLY A O 1
ATOM 555 N N . VAL A 1 73 ? 37.641 -36.359 17.627 1.00 28.59 73 VAL A N 1
ATOM 556 C CA . VAL A 1 73 ? 38.529 -36.157 16.469 1.00 28.59 73 VAL A CA 1
ATOM 557 C C . VAL A 1 73 ? 37.843 -35.190 15.494 1.00 28.59 73 VAL A C 1
ATOM 559 O O . VAL A 1 73 ? 36.665 -35.396 15.185 1.00 28.59 73 VAL A O 1
ATOM 562 N N . PRO A 1 74 ? 38.511 -34.133 14.992 1.00 35.22 74 PRO A N 1
ATOM 563 C CA . PRO A 1 74 ? 37.927 -33.293 13.951 1.00 35.22 74 PRO A CA 1
ATOM 564 C C . PRO A 1 74 ? 37.691 -34.132 12.689 1.00 35.22 74 PRO A C 1
ATOM 566 O O . PRO A 1 74 ? 38.594 -34.849 12.256 1.00 35.22 74 PRO A O 1
ATOM 569 N N . LYS A 1 75 ? 36.501 -34.032 12.074 1.00 34.06 75 LYS A N 1
ATOM 570 C CA . LYS A 1 75 ? 36.237 -34.657 10.765 1.00 34.06 75 LYS A CA 1
ATOM 571 C C . LYS A 1 75 ? 37.314 -34.195 9.778 1.00 34.06 75 LYS A C 1
ATOM 573 O O . LYS A 1 75 ? 37.312 -33.032 9.374 1.00 34.06 75 LYS A O 1
ATOM 578 N N . GLN A 1 76 ? 38.208 -35.098 9.374 1.00 34.75 76 GLN A N 1
ATOM 579 C CA . GLN A 1 76 ? 39.067 -34.857 8.221 1.00 34.75 76 GLN A CA 1
ATOM 580 C C . GLN A 1 76 ? 38.164 -34.660 7.005 1.00 34.75 76 GLN A C 1
ATOM 582 O O . GLN A 1 76 ? 37.389 -35.548 6.643 1.00 34.75 76 GLN A O 1
ATOM 587 N N . VAL A 1 77 ? 38.266 -33.492 6.376 1.00 47.62 77 VAL A N 1
ATOM 588 C CA . VAL A 1 77 ? 37.687 -33.267 5.054 1.00 47.62 77 VAL A CA 1
ATOM 589 C C . VAL A 1 77 ? 38.540 -34.069 4.077 1.00 47.62 77 VAL A C 1
ATOM 591 O O . VAL A 1 77 ? 39.587 -33.601 3.636 1.00 47.62 77 VAL A O 1
ATOM 594 N N . MET A 1 78 ? 38.137 -35.313 3.795 1.00 56.19 78 MET A N 1
ATOM 595 C CA . MET A 1 78 ? 38.708 -36.045 2.664 1.00 56.19 78 MET A CA 1
ATOM 596 C C . MET A 1 78 ? 38.448 -35.221 1.395 1.00 56.19 78 MET A C 1
ATOM 598 O O . MET A 1 78 ? 37.309 -34.769 1.233 1.00 56.19 78 MET A O 1
ATOM 602 N N . PRO A 1 79 ? 39.456 -35.023 0.526 1.00 64.62 79 PRO A N 1
ATOM 603 C CA . PRO A 1 79 ? 39.301 -34.229 -0.687 1.00 64.62 79 PRO A CA 1
ATOM 604 C C . PRO A 1 79 ? 38.211 -34.808 -1.594 1.00 64.62 79 PRO A C 1
ATOM 606 O O . PRO A 1 79 ? 37.926 -36.010 -1.555 1.00 64.62 79 PRO A O 1
ATOM 609 N N . SER A 1 80 ? 37.619 -33.945 -2.418 1.00 74.38 80 SER A N 1
ATOM 610 C CA . SER A 1 80 ? 36.713 -34.358 -3.486 1.00 74.38 80 SER A CA 1
ATOM 611 C C . SER A 1 80 ? 37.418 -35.326 -4.453 1.00 74.38 80 SER A C 1
ATOM 613 O O . SER A 1 80 ? 38.633 -35.228 -4.665 1.00 74.38 80 SER A O 1
ATOM 615 N N . PRO A 1 81 ? 36.690 -36.299 -5.030 1.00 79.94 81 PRO A N 1
ATOM 616 C CA . PRO A 1 81 ? 37.238 -37.149 -6.078 1.00 79.94 81 PRO A CA 1
ATOM 617 C C . PRO A 1 81 ? 37.596 -36.282 -7.304 1.00 79.94 81 PRO A C 1
ATOM 619 O O . PRO A 1 81 ? 36.814 -35.404 -7.668 1.00 79.94 81 PRO A O 1
ATOM 622 N N . PRO A 1 82 ? 38.764 -36.492 -7.939 1.00 79.94 82 PRO A N 1
ATOM 623 C CA . PRO A 1 82 ? 39.232 -35.611 -9.005 1.00 79.94 82 PRO A CA 1
ATOM 624 C C . PRO A 1 82 ? 38.396 -35.736 -10.296 1.00 79.94 82 PRO A C 1
ATOM 626 O O . PRO A 1 82 ? 37.814 -36.803 -10.546 1.00 79.94 82 PRO A O 1
ATOM 629 N N . PRO A 1 83 ? 38.397 -34.686 -11.144 1.00 83.50 83 PRO A N 1
ATOM 630 C CA . PRO A 1 83 ? 37.887 -34.719 -12.514 1.00 83.50 83 PRO A CA 1
ATOM 631 C C . PRO A 1 83 ? 38.345 -35.938 -13.315 1.00 83.50 83 PRO A C 1
ATOM 633 O O . PRO A 1 83 ? 39.474 -36.423 -13.169 1.00 83.50 83 PRO A O 1
ATOM 636 N N . ARG A 1 84 ? 37.462 -36.441 -14.180 1.00 80.75 84 ARG A N 1
ATOM 637 C CA . ARG A 1 84 ? 37.715 -37.653 -14.965 1.00 80.75 84 ARG A CA 1
ATOM 638 C C . ARG A 1 84 ? 38.463 -37.320 -16.258 1.00 80.75 84 ARG A C 1
ATOM 640 O O . ARG A 1 84 ? 37.867 -36.861 -17.224 1.00 80.75 84 ARG A O 1
ATOM 647 N N . ALA A 1 85 ? 39.759 -37.624 -16.303 1.00 78.06 85 ALA A N 1
ATOM 648 C CA . ALA A 1 85 ? 40.626 -37.309 -17.445 1.00 78.06 85 ALA A CA 1
ATOM 649 C C . ALA A 1 85 ? 40.221 -37.968 -18.786 1.00 78.06 85 ALA A C 1
ATOM 651 O O . ALA A 1 85 ? 40.645 -37.503 -19.840 1.00 78.06 85 ALA A O 1
ATOM 652 N N . ASP A 1 86 ? 39.415 -39.036 -18.767 1.00 84.06 86 ASP A N 1
ATOM 653 C CA . ASP A 1 86 ? 38.889 -39.733 -19.949 1.00 84.06 86 ASP A CA 1
ATOM 654 C C . ASP A 1 86 ? 37.366 -39.556 -20.151 1.00 84.06 86 ASP A C 1
ATOM 656 O O . ASP A 1 86 ? 36.763 -40.345 -20.875 1.00 84.06 86 ASP A O 1
ATOM 660 N N . ALA A 1 87 ? 36.744 -38.532 -19.543 1.00 83.31 87 ALA A N 1
ATOM 661 C CA . ALA A 1 87 ? 35.289 -38.323 -19.478 1.00 83.31 87 ALA A CA 1
ATOM 662 C C . ALA A 1 87 ? 34.519 -38.605 -20.785 1.00 83.31 87 ALA A C 1
ATOM 664 O O . ALA A 1 87 ? 33.723 -39.541 -20.820 1.00 83.31 87 ALA A O 1
ATOM 665 N N . GLU A 1 88 ? 34.781 -37.867 -21.873 1.00 80.12 88 GLU A N 1
ATOM 666 C CA . GLU A 1 88 ? 34.072 -38.051 -23.156 1.00 80.12 88 GLU A CA 1
ATOM 667 C C . GLU A 1 88 ? 34.282 -39.462 -23.742 1.00 80.12 88 GLU A C 1
ATOM 669 O O . GLU A 1 88 ? 33.371 -40.046 -24.331 1.00 80.12 88 GLU A O 1
ATOM 674 N N . ARG A 1 89 ? 35.461 -40.067 -23.535 1.00 82.56 89 ARG A N 1
ATOM 675 C CA . ARG A 1 89 ? 35.758 -41.430 -24.006 1.00 82.56 89 ARG A CA 1
ATOM 676 C C . ARG A 1 89 ? 35.026 -42.497 -23.190 1.00 82.56 89 ARG A C 1
ATOM 678 O O . ARG A 1 89 ? 34.609 -43.499 -23.763 1.00 82.56 89 ARG A O 1
ATOM 685 N N . ALA A 1 90 ? 34.891 -42.302 -21.882 1.00 85.00 90 ALA A N 1
ATOM 686 C CA . ALA A 1 90 ? 34.140 -43.205 -21.016 1.00 85.00 90 ALA A CA 1
ATOM 687 C C . ALA A 1 90 ? 32.629 -43.088 -21.279 1.00 85.00 90 ALA A C 1
ATOM 689 O O . ALA A 1 90 ? 31.949 -44.098 -21.431 1.00 85.00 90 ALA A O 1
ATOM 690 N N . LEU A 1 91 ? 32.117 -41.861 -21.414 1.00 86.81 91 LEU A N 1
ATOM 691 C CA . LEU A 1 91 ? 30.698 -41.589 -21.645 1.00 86.81 91 LEU A CA 1
ATOM 692 C C . LEU A 1 91 ? 30.220 -42.052 -23.033 1.00 86.81 91 LEU A C 1
ATOM 694 O O . LEU A 1 91 ? 29.112 -42.564 -23.158 1.00 86.81 91 LEU A O 1
ATOM 698 N N . SER A 1 92 ? 31.068 -41.958 -24.065 1.00 81.62 92 SER A N 1
ATOM 699 C CA . SER A 1 92 ? 30.777 -42.490 -25.411 1.00 81.62 92 SER A CA 1
ATOM 700 C C . SER A 1 92 ? 30.828 -44.023 -25.522 1.00 81.62 92 SER A C 1
ATOM 702 O O . SER A 1 92 ? 30.527 -44.563 -26.586 1.00 81.62 92 SER A O 1
ATOM 704 N N . GLN A 1 93 ? 31.183 -44.736 -24.445 1.00 84.44 93 GLN A N 1
ATOM 705 C CA . GLN A 1 93 ? 31.083 -46.200 -24.354 1.00 84.44 93 GLN A CA 1
ATOM 706 C C . GLN A 1 93 ? 29.825 -46.675 -23.611 1.00 84.44 93 GLN A C 1
ATOM 708 O O . GLN A 1 93 ? 29.535 -47.871 -23.631 1.00 84.44 93 GLN A O 1
ATOM 713 N N . CYS A 1 94 ? 29.074 -45.763 -22.986 1.00 89.88 94 CYS A N 1
ATOM 714 C CA . CYS A 1 94 ? 27.808 -46.080 -22.335 1.00 89.88 94 CYS A CA 1
ATOM 715 C C . CYS A 1 94 ? 26.695 -46.371 -23.353 1.00 89.88 94 CYS A C 1
ATOM 717 O O . CYS A 1 94 ? 26.613 -45.758 -24.419 1.00 89.88 94 CYS A O 1
ATOM 719 N N . LEU A 1 95 ? 25.780 -47.258 -22.973 1.00 91.88 95 LEU A N 1
ATOM 720 C CA . LEU A 1 95 ? 24.511 -47.513 -23.648 1.00 91.88 95 LEU A CA 1
ATOM 721 C C . LEU A 1 95 ? 23.346 -46.924 -22.829 1.00 91.88 95 LEU A C 1
ATOM 723 O O . LEU A 1 95 ? 23.452 -46.811 -21.604 1.00 91.88 95 LEU A O 1
ATOM 727 N N . PRO A 1 96 ? 22.194 -46.618 -23.458 1.00 93.06 96 PRO A N 1
ATOM 728 C CA . PRO A 1 96 ? 20.940 -46.457 -22.727 1.00 93.06 96 PRO A CA 1
ATOM 729 C C . PRO A 1 96 ? 20.728 -47.636 -21.770 1.00 93.06 96 PRO A C 1
ATOM 731 O O . PRO A 1 96 ? 20.860 -48.789 -22.179 1.00 93.06 96 PRO A O 1
ATOM 734 N N . GLY A 1 97 ? 20.410 -47.350 -20.509 1.00 90.44 97 GLY A N 1
ATOM 735 C CA . GLY A 1 97 ? 20.214 -48.339 -19.447 1.00 90.44 97 GLY A CA 1
ATOM 736 C C . GLY A 1 97 ? 21.457 -48.614 -18.593 1.00 90.44 97 GLY A C 1
ATOM 737 O O . GLY A 1 97 ? 21.341 -49.245 -17.540 1.00 90.44 97 GLY A O 1
ATOM 738 N N . ASP A 1 98 ? 22.635 -48.109 -18.978 1.00 93.12 98 ASP A N 1
ATOM 739 C CA . ASP A 1 98 ? 23.783 -48.064 -18.070 1.00 93.12 98 ASP A CA 1
ATOM 740 C C . ASP A 1 98 ? 23.515 -47.116 -16.887 1.00 93.12 98 ASP A C 1
ATOM 742 O O . ASP A 1 98 ? 22.792 -46.119 -16.981 1.00 93.12 98 ASP A O 1
ATOM 746 N N . ARG A 1 99 ? 24.114 -47.442 -15.739 1.00 93.25 99 ARG A N 1
ATOM 747 C CA . ARG A 1 99 ? 24.007 -46.667 -14.496 1.00 93.25 99 ARG A CA 1
ATOM 748 C C . ARG A 1 99 ? 25.366 -46.091 -14.136 1.00 93.25 99 ARG A C 1
ATOM 750 O O . ARG A 1 99 ? 26.364 -46.812 -14.129 1.00 93.25 99 ARG A O 1
ATOM 757 N N . LEU A 1 100 ? 25.400 -44.819 -13.768 1.00 93.44 100 LEU A N 1
ATOM 758 C CA . LEU A 1 100 ? 26.596 -44.161 -13.249 1.00 93.44 100 LEU A CA 1
ATOM 759 C C . LEU A 1 100 ? 26.292 -43.435 -11.939 1.00 93.44 100 LEU A C 1
ATOM 761 O O . LEU A 1 100 ? 25.136 -43.304 -11.539 1.00 93.44 100 LEU A O 1
ATOM 765 N N . VAL A 1 101 ? 27.342 -42.981 -11.262 1.00 93.06 101 VAL A N 1
ATOM 766 C CA . VAL A 1 101 ? 27.239 -42.009 -10.175 1.00 93.06 101 VAL A CA 1
ATOM 767 C C . VAL A 1 101 ? 27.990 -40.734 -10.510 1.00 93.06 101 VAL A C 1
ATOM 769 O O . VAL A 1 101 ? 29.127 -40.791 -10.978 1.00 93.06 101 VAL A O 1
ATOM 772 N N . THR A 1 102 ? 27.365 -39.598 -10.225 1.00 93.50 102 THR A N 1
ATOM 773 C CA . THR A 1 102 ? 27.926 -38.254 -10.341 1.00 93.50 102 THR A CA 1
ATOM 774 C C . THR A 1 102 ? 28.357 -37.711 -8.975 1.00 93.50 102 THR A C 1
ATOM 776 O O . THR A 1 102 ? 27.876 -38.152 -7.928 1.00 93.50 102 THR A O 1
ATOM 779 N N . TRP A 1 103 ? 29.296 -36.766 -8.981 1.00 90.25 103 TRP A N 1
ATOM 780 C CA . TRP A 1 103 ? 29.735 -36.007 -7.808 1.00 90.25 103 TRP A CA 1
ATOM 781 C C . TRP A 1 103 ? 29.748 -34.513 -8.152 1.00 90.25 103 TRP A C 1
ATOM 783 O O . TRP A 1 103 ? 30.288 -34.143 -9.195 1.00 90.25 103 TRP A O 1
ATOM 793 N N . TYR A 1 104 ? 29.205 -33.660 -7.283 1.00 89.38 104 TYR A N 1
ATOM 794 C CA . TYR A 1 104 ? 29.172 -32.196 -7.445 1.00 89.38 104 TYR A CA 1
ATOM 795 C C . TYR A 1 104 ? 30.122 -31.525 -6.434 1.00 89.38 104 TYR A C 1
ATOM 797 O O . TYR A 1 104 ? 30.472 -32.127 -5.419 1.00 89.38 104 TYR A O 1
ATOM 805 N N . GLU A 1 105 ? 30.614 -30.315 -6.716 1.00 79.88 105 GLU A N 1
ATOM 806 C CA . GLU A 1 105 ? 31.672 -29.689 -5.896 1.00 79.88 105 GLU A CA 1
ATOM 807 C C . GLU A 1 105 ? 31.219 -29.361 -4.456 1.00 79.88 105 GLU A C 1
ATOM 809 O O . GLU A 1 105 ? 32.038 -29.367 -3.535 1.00 79.88 105 GLU A O 1
ATOM 814 N N . ASP A 1 106 ? 29.923 -29.126 -4.245 1.00 78.19 106 ASP A N 1
ATOM 815 C CA . ASP A 1 106 ? 29.321 -28.686 -2.984 1.00 78.19 106 ASP A CA 1
ATOM 816 C C . ASP A 1 106 ? 28.645 -29.795 -2.147 1.00 78.19 106 ASP A C 1
ATOM 818 O O . ASP A 1 106 ? 28.128 -29.502 -1.064 1.00 78.19 106 ASP A O 1
ATOM 822 N N . ASP A 1 107 ? 28.695 -31.058 -2.590 1.00 80.44 107 ASP A N 1
ATOM 823 C CA . ASP A 1 107 ? 28.050 -32.209 -1.931 1.00 80.44 107 ASP A CA 1
ATOM 824 C C . ASP A 1 107 ? 29.048 -33.128 -1.173 1.00 80.44 107 ASP A C 1
ATOM 826 O O . ASP A 1 107 ? 30.267 -33.054 -1.359 1.00 80.44 107 ASP A O 1
ATOM 830 N N . ASP A 1 108 ? 28.548 -34.004 -0.289 1.00 83.75 108 ASP A N 1
ATOM 831 C CA . ASP A 1 108 ? 29.340 -34.977 0.485 1.00 83.75 108 ASP A CA 1
ATOM 832 C C . ASP A 1 108 ? 29.021 -36.466 0.208 1.00 83.75 108 ASP A C 1
ATOM 834 O O . ASP A 1 108 ? 29.670 -37.355 0.791 1.00 83.75 108 ASP A O 1
ATOM 838 N N . LEU A 1 109 ? 28.124 -36.721 -0.760 1.00 89.75 109 LEU A N 1
ATOM 839 C CA . LEU A 1 109 ? 27.712 -38.035 -1.273 1.00 89.75 109 LEU A CA 1
ATOM 840 C C . LEU A 1 109 ? 27.735 -38.139 -2.820 1.00 89.75 109 LEU A C 1
ATOM 842 O O . LEU A 1 109 ? 27.777 -37.146 -3.540 1.00 89.75 109 LEU A O 1
ATOM 846 N N . TRP A 1 110 ? 27.713 -39.374 -3.333 1.00 91.94 110 TRP A N 1
ATOM 847 C CA . TRP A 1 110 ? 27.570 -39.692 -4.763 1.00 91.94 110 TRP A CA 1
ATOM 848 C C . TRP A 1 110 ? 26.095 -39.762 -5.174 1.00 91.94 110 TRP A C 1
ATOM 850 O O . TRP A 1 110 ? 25.282 -40.294 -4.426 1.00 91.94 110 TRP A O 1
ATOM 860 N N . HIS A 1 111 ? 25.754 -39.345 -6.391 1.00 93.00 111 HIS A N 1
ATOM 861 C CA . HIS A 1 111 ? 24.383 -39.353 -6.919 1.00 93.00 111 HIS A CA 1
ATOM 862 C C . HIS A 1 111 ? 24.208 -40.371 -8.045 1.00 93.00 111 HIS A C 1
ATOM 864 O O . HIS A 1 111 ? 24.859 -40.248 -9.074 1.00 93.00 111 HIS A O 1
ATOM 870 N N . GLU A 1 112 ? 23.331 -41.366 -7.900 1.00 94.50 112 GLU A N 1
ATOM 871 C CA . GLU A 1 112 ? 23.016 -42.305 -8.986 1.00 94.50 112 GLU A CA 1
ATOM 872 C C . GLU A 1 112 ? 22.256 -41.601 -10.125 1.00 94.50 112 GLU A C 1
ATOM 874 O O . GLU A 1 112 ? 21.370 -40.770 -9.900 1.00 94.50 112 GLU A O 1
ATOM 879 N N . ARG A 1 113 ? 22.600 -41.964 -11.363 1.00 94.38 113 ARG A N 1
ATOM 880 C CA . ARG A 1 113 ? 21.881 -41.610 -12.589 1.00 94.38 113 ARG A CA 1
ATOM 881 C C . ARG A 1 113 ? 21.678 -42.868 -13.424 1.00 94.38 113 ARG A C 1
ATOM 883 O O . ARG A 1 113 ? 22.622 -43.640 -13.625 1.00 94.38 113 ARG A O 1
ATOM 890 N N . LEU A 1 114 ? 20.463 -43.055 -13.929 1.00 94.44 114 LEU A N 1
ATOM 891 C CA . LEU A 1 114 ? 20.183 -44.004 -15.005 1.00 94.44 114 LEU A CA 1
ATOM 892 C C . LEU A 1 114 ? 20.263 -43.254 -16.338 1.00 94.44 114 LEU A C 1
ATOM 894 O O . LEU A 1 114 ? 19.591 -42.237 -16.500 1.00 94.44 114 LEU A O 1
ATOM 898 N N . LEU A 1 115 ? 21.073 -43.738 -17.280 1.00 94.56 115 LEU A N 1
ATOM 899 C CA . LEU A 1 115 ? 21.196 -43.132 -18.605 1.00 94.56 115 LEU A CA 1
ATOM 900 C C . LEU A 1 115 ? 19.995 -43.520 -19.476 1.00 94.56 115 LEU A C 1
ATOM 902 O O . LEU A 1 115 ? 19.807 -44.696 -19.783 1.00 94.56 115 LEU A O 1
ATOM 906 N N . ILE A 1 116 ? 19.189 -42.538 -19.882 1.00 94.25 116 ILE A N 1
ATOM 907 C CA . ILE A 1 116 ? 17.964 -42.750 -20.663 1.00 94.25 116 ILE A CA 1
ATOM 908 C C . ILE A 1 116 ? 18.246 -42.671 -22.160 1.00 94.25 116 ILE A C 1
ATOM 910 O O . ILE A 1 116 ? 17.978 -43.631 -22.877 1.00 94.25 116 ILE A O 1
ATOM 914 N N . TRP A 1 117 ? 18.803 -41.559 -22.647 1.00 91.94 117 TRP A N 1
ATOM 915 C CA . TRP A 1 117 ? 19.095 -41.392 -24.075 1.00 91.94 117 TRP A CA 1
ATOM 916 C C . TRP A 1 117 ? 20.224 -40.380 -24.324 1.00 91.94 117 TRP A C 1
ATOM 918 O O . TRP A 1 117 ? 20.209 -39.312 -23.708 1.00 91.94 117 TRP A O 1
ATOM 928 N N . PRO A 1 118 ? 21.188 -40.651 -25.223 1.00 88.88 118 PRO A N 1
ATOM 929 C CA . PRO A 1 118 ? 22.208 -39.669 -25.578 1.00 88.88 118 PRO A CA 1
ATOM 930 C C . PRO A 1 118 ? 21.597 -38.527 -26.401 1.00 88.88 118 PRO A C 1
ATOM 932 O O . PRO A 1 118 ? 20.794 -38.759 -27.306 1.00 88.88 118 PRO A O 1
ATOM 935 N N . LYS A 1 119 ? 22.007 -37.287 -26.118 1.00 83.62 119 LYS A N 1
ATOM 936 C CA . LYS A 1 119 ? 21.752 -36.135 -27.001 1.00 83.62 119 LYS A CA 1
ATOM 937 C C . LYS A 1 119 ? 22.959 -35.865 -27.896 1.00 83.62 119 LYS A C 1
ATOM 939 O O . LYS A 1 119 ? 22.812 -35.654 -29.095 1.00 83.62 119 LYS A O 1
ATOM 944 N N . ASP A 1 120 ? 24.141 -35.882 -27.294 1.00 79.88 120 ASP A N 1
ATOM 945 C CA . ASP A 1 120 ? 25.430 -35.638 -27.932 1.00 79.88 120 ASP A CA 1
ATOM 946 C C . ASP A 1 120 ? 26.531 -36.410 -27.169 1.00 79.88 120 ASP A C 1
ATOM 948 O O . ASP A 1 120 ? 26.233 -37.302 -26.374 1.00 79.88 120 ASP A O 1
ATOM 952 N N . ARG A 1 121 ? 27.814 -36.123 -27.424 1.00 76.00 121 ARG A N 1
ATOM 953 C CA . ARG A 1 121 ? 28.935 -36.852 -26.795 1.00 76.00 121 ARG A CA 1
ATOM 954 C C . ARG A 1 121 ? 29.159 -36.526 -25.318 1.00 76.00 121 ARG A C 1
ATOM 956 O O . ARG A 1 121 ? 29.893 -37.255 -24.655 1.00 76.00 121 ARG A O 1
ATOM 963 N N . GLN A 1 122 ? 28.578 -35.437 -24.826 1.00 80.19 122 GLN A N 1
ATOM 964 C CA . GLN A 1 122 ? 28.803 -34.895 -23.487 1.00 80.19 122 GLN A CA 1
ATOM 965 C C . GLN A 1 122 ? 27.494 -34.793 -22.681 1.00 80.19 122 GLN A C 1
ATOM 967 O O . GLN A 1 122 ? 27.542 -34.818 -21.454 1.00 80.19 122 GLN A O 1
ATOM 972 N N . SER A 1 123 ? 26.328 -34.765 -23.338 1.00 86.44 123 SER A N 1
ATOM 973 C CA . SER A 1 123 ? 25.008 -34.614 -22.706 1.00 86.44 123 SER A CA 1
ATOM 974 C C . SER A 1 123 ? 24.100 -35.830 -22.900 1.00 86.44 123 SER A C 1
ATOM 976 O O . SER A 1 123 ? 23.885 -36.302 -24.022 1.00 86.44 123 SER A O 1
ATOM 978 N N . TRP A 1 124 ? 23.490 -36.288 -21.806 1.00 91.56 124 TRP A N 1
ATOM 979 C CA . TRP A 1 124 ? 22.532 -37.397 -21.784 1.00 91.56 124 TRP A CA 1
ATOM 980 C C . TRP A 1 124 ? 21.244 -36.995 -21.071 1.00 91.56 124 TRP A C 1
ATOM 982 O O . TRP A 1 124 ? 21.272 -36.280 -20.073 1.00 91.56 124 TRP A O 1
ATOM 992 N N . TRP A 1 125 ? 20.111 -37.507 -21.545 1.00 92.19 125 TRP A N 1
ATOM 993 C CA . TRP A 1 125 ? 18.914 -37.603 -20.719 1.00 92.19 125 TRP A CA 1
ATOM 994 C C . TRP A 1 125 ? 19.163 -38.629 -19.618 1.00 92.19 125 TRP A C 1
ATOM 996 O O . TRP A 1 125 ? 19.588 -39.754 -19.898 1.00 92.19 125 TRP A O 1
ATOM 1006 N N . VAL A 1 126 ? 18.906 -38.235 -18.376 1.00 93.88 126 VAL A N 1
ATOM 1007 C CA . VAL A 1 126 ? 19.114 -39.042 -17.175 1.00 93.88 126 VAL A CA 1
ATOM 1008 C C . VAL A 1 126 ? 17.849 -39.073 -16.331 1.00 93.88 126 VAL A C 1
ATOM 1010 O O . VAL A 1 126 ? 17.127 -38.081 -16.277 1.00 93.88 126 VAL A O 1
ATOM 1013 N N . ALA A 1 127 ? 17.612 -40.194 -15.650 1.00 93.19 127 ALA A N 1
ATOM 1014 C CA . ALA A 1 127 ? 16.618 -40.294 -14.584 1.00 93.19 127 ALA A CA 1
ATOM 1015 C C . ALA A 1 127 ? 17.301 -40.342 -13.205 1.00 93.19 127 ALA A C 1
ATOM 1017 O O . ALA A 1 127 ? 18.368 -40.959 -13.049 1.00 93.19 127 ALA A O 1
ATOM 1018 N N . THR A 1 128 ? 16.682 -39.703 -12.211 1.00 92.31 128 THR A N 1
ATOM 1019 C CA . THR A 1 128 ? 17.150 -39.641 -10.815 1.00 92.31 128 THR A CA 1
ATOM 1020 C C . THR A 1 128 ? 16.390 -40.613 -9.900 1.00 92.31 128 THR A C 1
ATOM 1022 O O . THR A 1 128 ? 15.306 -41.078 -10.256 1.00 92.31 128 THR A O 1
ATOM 1025 N N . PRO A 1 129 ? 16.909 -40.897 -8.687 1.00 88.00 129 PRO A N 1
ATOM 1026 C CA . PRO A 1 129 ? 16.191 -41.660 -7.664 1.00 88.00 129 PRO A CA 1
ATOM 1027 C C . PRO A 1 129 ? 14.825 -41.100 -7.235 1.00 88.00 129 PRO A C 1
ATOM 1029 O O . PRO A 1 129 ? 14.034 -41.861 -6.685 1.00 88.00 129 PRO A O 1
ATOM 1032 N N . ASP A 1 130 ? 14.547 -39.811 -7.464 1.00 83.81 130 ASP A N 1
ATOM 1033 C CA . ASP A 1 130 ? 13.251 -39.172 -7.177 1.00 83.81 130 ASP A CA 1
ATOM 1034 C C . ASP A 1 130 ? 12.214 -39.369 -8.304 1.00 83.81 130 ASP A C 1
ATOM 1036 O O . ASP A 1 130 ? 11.049 -39.015 -8.133 1.00 83.81 130 ASP A O 1
ATOM 1040 N N . GLY A 1 131 ? 12.620 -39.934 -9.448 1.00 80.12 131 GLY A N 1
ATOM 1041 C CA . GLY A 1 131 ? 11.777 -40.106 -10.637 1.00 80.12 131 GLY A CA 1
ATOM 1042 C C . GLY A 1 131 ? 11.813 -38.933 -11.624 1.00 80.12 131 GLY A C 1
ATOM 1043 O O . GLY A 1 131 ? 11.173 -39.016 -12.671 1.00 80.12 131 GLY A O 1
ATOM 1044 N N . ASP A 1 132 ? 12.574 -37.870 -11.340 1.00 85.56 132 ASP A N 1
ATOM 1045 C CA . ASP A 1 132 ? 12.795 -36.775 -12.291 1.00 85.56 132 ASP A CA 1
ATOM 1046 C C . ASP A 1 132 ? 13.607 -37.266 -13.500 1.00 85.56 132 ASP A C 1
ATOM 1048 O O . ASP A 1 132 ? 14.626 -37.946 -13.334 1.00 85.56 132 ASP A O 1
ATOM 1052 N N . MET A 1 133 ? 13.218 -36.847 -14.708 1.00 90.06 133 MET A N 1
ATOM 1053 C CA . MET A 1 133 ? 14.014 -37.016 -15.926 1.00 90.06 133 MET A CA 1
ATOM 1054 C C . MET A 1 133 ? 14.377 -35.652 -16.528 1.00 90.06 133 MET A C 1
ATOM 1056 O O . MET A 1 133 ? 13.509 -34.812 -16.753 1.00 90.06 133 MET A O 1
ATOM 1060 N N . TYR A 1 134 ? 15.660 -35.430 -16.821 1.00 89.19 134 TYR A N 1
ATOM 1061 C CA . TYR A 1 134 ? 16.145 -34.206 -17.472 1.00 89.19 134 TYR A CA 1
ATOM 1062 C C . TYR A 1 134 ? 17.443 -34.451 -18.260 1.00 89.19 134 TYR A C 1
ATOM 1064 O O . TYR A 1 134 ? 18.054 -35.515 -18.177 1.00 89.19 134 TYR A O 1
ATOM 1072 N N . LEU A 1 135 ? 17.868 -33.460 -19.047 1.00 89.31 135 LEU A N 1
ATOM 1073 C CA . LEU A 1 135 ? 19.135 -33.472 -19.783 1.00 89.31 135 LEU A CA 1
ATOM 1074 C C . LEU A 1 135 ? 20.291 -32.994 -18.882 1.00 89.31 135 LEU A C 1
ATOM 1076 O O . LEU A 1 135 ? 20.302 -31.831 -18.481 1.00 89.31 135 LEU A O 1
ATOM 1080 N N . GLU A 1 136 ? 21.278 -33.850 -18.602 1.00 90.19 136 GLU A N 1
ATOM 1081 C CA . GLU A 1 136 ? 22.476 -33.513 -17.814 1.00 90.19 136 GLU A CA 1
ATOM 1082 C C . GLU A 1 136 ? 23.749 -33.540 -18.694 1.00 90.19 136 GLU A C 1
ATOM 1084 O O . GLU A 1 136 ? 23.999 -34.543 -19.374 1.00 90.19 136 GLU A O 1
ATOM 1089 N N . PRO A 1 137 ? 24.576 -32.473 -18.706 1.00 88.94 137 PRO A N 1
ATOM 1090 C CA . PRO A 1 137 ? 25.878 -32.467 -19.373 1.00 88.94 137 PRO A CA 1
ATOM 1091 C C . PRO A 1 137 ? 26.941 -33.093 -18.454 1.00 88.94 137 PRO A C 1
ATOM 1093 O O . PRO A 1 137 ? 27.434 -32.474 -17.511 1.00 88.94 137 PRO A O 1
ATOM 1096 N N . ILE A 1 138 ? 27.314 -34.343 -18.721 1.00 86.31 138 ILE A N 1
ATOM 1097 C CA . ILE A 1 138 ? 28.197 -35.165 -17.878 1.00 86.31 138 ILE A CA 1
ATOM 1098 C C . ILE A 1 138 ? 29.670 -34.964 -18.293 1.00 86.31 138 ILE A C 1
ATOM 1100 O O . ILE A 1 138 ? 30.404 -35.909 -18.581 1.00 86.31 138 ILE A O 1
ATOM 1104 N N . VAL A 1 139 ? 30.103 -33.699 -18.336 1.00 74.62 139 VAL A N 1
ATOM 1105 C CA . VAL A 1 139 ? 31.441 -33.284 -18.809 1.00 74.62 139 VAL A CA 1
ATOM 1106 C C . VAL A 1 139 ? 32.553 -33.712 -17.840 1.00 74.62 139 VAL A C 1
ATOM 1108 O O . VAL A 1 139 ? 33.652 -34.052 -18.273 1.00 74.62 139 VAL A O 1
ATOM 1111 N N . GLY A 1 140 ? 32.272 -33.747 -16.532 1.00 70.69 140 GLY A N 1
ATOM 1112 C CA . GLY A 1 140 ? 33.262 -34.107 -15.512 1.00 70.69 140 GLY A CA 1
ATOM 1113 C C . GLY A 1 140 ? 34.246 -32.980 -15.180 1.00 70.69 140 GLY A C 1
ATOM 1114 O O . GLY A 1 140 ? 35.408 -33.267 -14.899 1.00 70.69 140 GLY A O 1
ATOM 1115 N N . ASP A 1 141 ? 33.792 -31.724 -15.249 1.00 73.56 141 ASP A N 1
ATOM 1116 C CA . ASP A 1 141 ? 34.573 -30.506 -14.984 1.00 73.56 141 ASP A CA 1
ATOM 1117 C C . ASP A 1 141 ? 33.997 -29.621 -13.855 1.00 73.56 141 ASP A C 1
ATOM 1119 O O . ASP A 1 141 ? 34.713 -28.784 -13.308 1.00 73.56 141 ASP A O 1
ATOM 1123 N N . GLY A 1 142 ? 32.725 -29.817 -13.487 1.00 70.75 142 GLY A N 1
ATOM 1124 C CA . GLY A 1 142 ? 32.014 -29.058 -12.455 1.00 70.75 142 GLY A CA 1
ATOM 1125 C C . GLY A 1 142 ? 31.426 -27.710 -12.897 1.00 70.75 142 GLY A C 1
ATOM 1126 O O . GLY A 1 142 ? 30.906 -26.994 -12.044 1.00 70.75 142 GLY A O 1
ATOM 1127 N N . THR A 1 143 ? 31.488 -27.327 -14.181 1.00 71.62 143 THR A N 1
ATOM 1128 C CA . THR A 1 143 ? 31.080 -25.967 -14.608 1.00 71.62 143 THR A CA 1
ATOM 1129 C C . THR A 1 143 ? 29.591 -25.837 -14.931 1.00 71.62 143 THR A C 1
ATOM 1131 O O . THR A 1 143 ? 28.969 -24.834 -14.583 1.00 71.62 143 THR A O 1
ATOM 1134 N N . LEU A 1 144 ? 29.016 -26.852 -15.583 1.00 65.44 144 LEU A N 1
ATOM 1135 C CA . LEU A 1 144 ? 27.602 -26.920 -15.991 1.00 65.44 144 LEU A CA 1
ATOM 1136 C C . LEU A 1 144 ? 26.917 -28.231 -15.565 1.00 65.44 144 LEU A C 1
ATOM 1138 O O . LEU A 1 144 ? 25.750 -28.458 -15.877 1.00 65.44 144 LEU A O 1
ATOM 1142 N N . GLY A 1 145 ? 27.644 -29.091 -14.854 1.00 81.44 145 GLY A N 1
ATOM 1143 C CA . GLY A 1 145 ? 27.231 -30.433 -14.465 1.00 81.44 145 GLY A CA 1
ATOM 1144 C C . GLY A 1 145 ? 28.160 -30.990 -13.380 1.00 81.44 145 GLY A C 1
ATOM 1145 O O . GLY A 1 145 ? 28.718 -30.218 -12.596 1.00 81.44 145 GLY A O 1
ATOM 1146 N N . PRO A 1 146 ? 28.347 -32.315 -13.290 1.00 88.50 146 PRO A N 1
ATOM 1147 C CA . PRO A 1 146 ? 29.133 -32.918 -12.223 1.00 88.50 146 PRO A CA 1
ATOM 1148 C C . PRO A 1 146 ? 30.640 -32.691 -12.383 1.00 88.50 146 PRO A C 1
ATOM 1150 O O . PRO A 1 146 ? 31.182 -32.691 -13.488 1.00 88.50 146 PRO A O 1
ATOM 1153 N N . LEU A 1 147 ? 31.324 -32.576 -11.243 1.00 86.81 147 LEU A N 1
ATOM 1154 C CA . LEU A 1 147 ? 32.779 -32.464 -11.125 1.00 86.81 147 LEU A CA 1
ATOM 1155 C C . LEU A 1 147 ? 33.494 -33.744 -11.576 1.00 86.81 147 LEU A C 1
ATOM 1157 O O . LEU A 1 147 ? 34.612 -33.687 -12.072 1.00 86.81 147 LEU A O 1
ATOM 1161 N N . THR A 1 148 ? 32.877 -34.913 -11.384 1.00 90.81 148 THR A N 1
ATOM 1162 C CA . THR A 1 148 ? 33.401 -36.207 -11.848 1.00 90.81 148 THR A CA 1
ATOM 1163 C C . THR A 1 148 ? 32.310 -37.282 -11.800 1.00 90.81 148 THR A C 1
ATOM 1165 O O . THR A 1 148 ? 31.278 -37.100 -11.146 1.00 90.81 148 THR A O 1
ATOM 1168 N N . PHE A 1 149 ? 32.517 -38.413 -12.480 1.00 92.88 149 PHE A N 1
ATOM 1169 C CA . PHE A 1 149 ? 31.561 -39.524 -12.505 1.00 92.88 149 PHE A CA 1
ATOM 1170 C C . PHE A 1 149 ? 32.228 -40.904 -12.608 1.00 92.88 149 PHE A C 1
ATOM 1172 O O . PHE A 1 149 ? 33.359 -41.045 -13.084 1.00 92.88 149 PHE A O 1
ATOM 1179 N N . ARG A 1 150 ? 31.504 -41.945 -12.178 1.00 91.31 150 ARG A N 1
ATOM 1180 C CA . ARG A 1 150 ? 31.922 -43.356 -12.260 1.00 91.31 150 ARG A CA 1
ATOM 1181 C C . ARG A 1 150 ? 30.790 -44.239 -12.773 1.00 91.31 150 ARG A C 1
ATOM 1183 O O . ARG A 1 150 ? 29.680 -44.172 -12.257 1.00 91.31 150 ARG A O 1
ATOM 1190 N N . ILE A 1 151 ? 31.079 -45.094 -13.744 1.00 92.06 151 ILE A N 1
ATOM 1191 C CA . ILE A 1 151 ? 30.144 -46.011 -14.397 1.00 92.06 151 ILE A CA 1
ATOM 1192 C C . ILE A 1 151 ? 30.114 -47.338 -13.624 1.00 92.06 151 ILE A C 1
ATOM 1194 O O . ILE A 1 151 ? 31.152 -47.957 -13.356 1.00 92.06 151 ILE A O 1
ATOM 1198 N N . LYS A 1 152 ? 28.911 -47.796 -13.273 1.00 89.50 152 LYS A N 1
ATOM 1199 C CA . LYS A 1 152 ? 28.686 -49.072 -12.588 1.00 89.50 152 LYS A CA 1
ATOM 1200 C C . LYS A 1 152 ? 28.946 -50.229 -13.555 1.00 89.50 152 LYS A C 1
ATOM 1202 O O . LYS A 1 152 ? 28.455 -50.233 -14.675 1.00 89.50 152 LYS A O 1
ATOM 1207 N N . GLY A 1 153 ? 29.714 -51.220 -13.115 1.00 83.38 153 GLY A N 1
ATOM 1208 C CA . GLY A 1 153 ? 30.170 -52.340 -13.944 1.00 83.38 153 GLY A CA 1
ATOM 1209 C C . GLY A 1 153 ? 31.504 -52.093 -14.658 1.00 83.38 153 GLY A C 1
ATOM 1210 O O . GLY A 1 153 ? 32.178 -53.066 -14.979 1.00 83.38 153 GLY A O 1
ATOM 1211 N N . VAL A 1 154 ? 31.926 -50.831 -14.822 1.00 86.81 154 VAL A N 1
ATOM 1212 C CA . VAL A 1 154 ? 33.237 -50.464 -15.394 1.00 86.81 154 VAL A CA 1
ATOM 1213 C C . VAL A 1 154 ? 34.207 -50.035 -14.290 1.00 86.81 154 VAL A C 1
ATOM 1215 O O . VAL A 1 154 ? 35.190 -50.725 -14.034 1.00 86.81 154 VAL A O 1
ATOM 1218 N N . ASP A 1 155 ? 33.915 -48.941 -13.578 1.00 87.06 155 ASP A N 1
ATOM 1219 C CA . ASP A 1 155 ? 34.821 -48.400 -12.551 1.00 87.06 155 ASP A CA 1
ATOM 1220 C C . ASP A 1 155 ? 34.603 -49.043 -11.168 1.00 87.06 155 ASP A C 1
ATOM 1222 O O . ASP A 1 155 ? 35.488 -49.025 -10.310 1.00 87.06 155 ASP A O 1
ATOM 1226 N N . PHE A 1 156 ? 33.409 -49.595 -10.918 1.00 88.81 156 PHE A N 1
ATOM 1227 C CA . PHE A 1 156 ? 33.079 -50.333 -9.696 1.00 88.81 156 PHE A CA 1
ATOM 1228 C C . PHE A 1 156 ? 31.912 -51.309 -9.918 1.00 88.81 156 PHE A C 1
ATOM 1230 O O . PHE A 1 156 ? 30.924 -50.988 -10.574 1.00 88.81 156 PHE A O 1
ATOM 1237 N N . THR A 1 157 ? 31.991 -52.504 -9.328 1.00 81.25 157 THR A N 1
ATOM 1238 C CA . THR A 1 157 ? 30.936 -53.536 -9.432 1.00 81.25 157 THR A CA 1
ATOM 1239 C C . THR A 1 157 ? 29.853 -53.390 -8.357 1.00 81.25 157 THR A C 1
ATOM 1241 O O . THR A 1 157 ? 28.673 -53.607 -8.619 1.00 81.25 157 THR A O 1
ATOM 1244 N N . TYR A 1 158 ? 30.246 -53.008 -7.137 1.00 83.50 158 TYR A N 1
ATOM 1245 C CA . TYR A 1 158 ? 29.377 -52.952 -5.957 1.00 83.50 158 TYR A CA 1
ATOM 1246 C C . TYR A 1 158 ? 29.387 -51.552 -5.343 1.00 83.50 158 TYR A C 1
ATOM 1248 O O . TYR A 1 158 ? 30.458 -50.971 -5.162 1.00 83.50 158 TYR A O 1
ATOM 1256 N N . TRP A 1 159 ? 28.211 -51.044 -4.956 1.00 82.25 159 TRP A N 1
ATOM 1257 C CA . TRP A 1 159 ? 28.044 -49.722 -4.332 1.00 82.25 159 TRP A CA 1
ATOM 1258 C C . TRP A 1 159 ? 28.949 -49.504 -3.110 1.00 82.25 159 TRP A C 1
ATOM 1260 O O . TRP A 1 159 ? 29.481 -48.416 -2.919 1.00 82.25 159 TRP A O 1
ATOM 1270 N N . SER A 1 160 ? 29.198 -50.560 -2.331 1.00 79.88 160 SER A N 1
ATOM 1271 C CA . SER A 1 160 ? 30.072 -50.563 -1.149 1.00 79.88 160 SER A CA 1
ATOM 1272 C C . SER A 1 160 ? 31.561 -50.309 -1.434 1.00 79.88 160 SER A C 1
ATOM 1274 O O . SER A 1 160 ? 32.340 -50.200 -0.490 1.00 79.88 160 SER A O 1
ATOM 1276 N N . ARG A 1 161 ? 31.982 -50.213 -2.706 1.00 80.19 161 ARG A N 1
ATOM 1277 C CA . ARG A 1 161 ? 33.348 -49.813 -3.097 1.00 80.19 161 ARG A CA 1
ATOM 1278 C C . ARG A 1 161 ? 33.503 -48.312 -3.374 1.00 80.19 161 ARG A C 1
ATOM 1280 O O . ARG A 1 161 ? 34.615 -47.868 -3.658 1.00 80.19 161 ARG A O 1
ATOM 1287 N N . LEU A 1 162 ? 32.429 -47.527 -3.290 1.00 83.56 162 LEU A N 1
ATOM 1288 C CA . LEU A 1 162 ? 32.516 -46.067 -3.300 1.00 83.56 162 LEU A CA 1
ATOM 1289 C C . LEU A 1 162 ? 32.874 -45.572 -1.890 1.00 83.56 162 LEU A C 1
ATOM 1291 O O . LEU A 1 162 ? 32.343 -46.047 -0.892 1.00 83.56 162 LEU A O 1
ATOM 1295 N N . THR A 1 163 ? 33.800 -44.616 -1.798 1.00 75.19 163 THR A N 1
ATOM 1296 C CA . THR A 1 163 ? 34.376 -44.129 -0.525 1.00 75.19 163 THR A CA 1
ATOM 1297 C C . THR A 1 163 ? 33.455 -43.199 0.272 1.00 75.19 163 THR A C 1
ATOM 1299 O O . THR A 1 163 ? 33.850 -42.681 1.315 1.00 75.19 163 THR A O 1
ATOM 1302 N N . ARG A 1 164 ? 32.241 -42.954 -0.227 1.00 84.00 164 ARG A N 1
ATOM 1303 C CA . ARG A 1 164 ? 31.227 -42.044 0.316 1.00 84.00 164 ARG A CA 1
ATOM 1304 C C . ARG A 1 164 ? 29.834 -42.654 0.105 1.00 84.00 164 ARG A C 1
ATOM 1306 O O . ARG A 1 164 ? 29.708 -43.526 -0.757 1.00 84.00 164 ARG A O 1
ATOM 1313 N N . PRO A 1 165 ? 28.804 -42.218 0.858 1.00 85.69 165 PRO A N 1
ATOM 1314 C CA . PRO A 1 165 ? 27.426 -42.652 0.640 1.00 85.69 165 PRO A CA 1
ATOM 1315 C C . PRO A 1 165 ? 26.968 -42.420 -0.804 1.00 85.69 165 PRO A C 1
ATOM 1317 O O . PRO A 1 165 ? 27.529 -41.582 -1.509 1.00 85.69 165 PRO A O 1
ATOM 1320 N N . VAL A 1 166 ? 25.931 -43.146 -1.221 1.00 89.00 166 VAL A N 1
ATOM 1321 C CA . VAL A 1 166 ? 25.312 -42.997 -2.542 1.00 89.00 166 VAL A CA 1
ATOM 1322 C C . VAL A 1 166 ? 23.833 -42.688 -2.352 1.00 89.00 166 VAL A C 1
ATOM 1324 O O . VAL A 1 166 ? 23.123 -43.474 -1.725 1.00 89.00 166 VAL A O 1
ATOM 1327 N N . TYR A 1 167 ? 23.371 -41.570 -2.901 1.00 91.50 167 TYR A N 1
ATOM 1328 C CA . TYR A 1 167 ? 21.961 -41.322 -3.148 1.00 91.50 167 TYR A CA 1
ATOM 1329 C C . TYR A 1 167 ? 21.547 -42.134 -4.376 1.00 91.50 167 TYR A C 1
ATOM 1331 O O . TYR A 1 167 ? 22.107 -41.964 -5.456 1.00 91.50 167 TYR A O 1
ATOM 1339 N N . ARG A 1 168 ? 20.652 -43.101 -4.181 1.00 88.44 168 ARG A N 1
ATOM 1340 C CA . ARG A 1 168 ? 20.407 -44.209 -5.114 1.00 88.44 168 ARG A CA 1
ATOM 1341 C C . ARG A 1 168 ? 18.930 -44.549 -5.191 1.00 88.44 168 ARG A C 1
ATOM 1343 O O . ARG A 1 168 ? 18.205 -44.293 -4.232 1.00 88.44 168 ARG A O 1
ATOM 1350 N N . PHE A 1 169 ? 18.516 -45.199 -6.277 1.00 86.38 169 PHE A N 1
ATOM 1351 C CA . PHE A 1 169 ? 17.140 -45.682 -6.406 1.00 86.38 169 PHE A CA 1
ATOM 1352 C C . PHE A 1 169 ? 16.811 -46.641 -5.243 1.00 86.38 169 PHE A C 1
ATOM 1354 O O . PHE A 1 169 ? 17.600 -47.552 -4.925 1.00 86.38 169 PHE A O 1
ATOM 1361 N N . SER A 1 170 ? 15.666 -46.398 -4.597 1.00 75.50 170 SER A N 1
ATOM 1362 C CA . SER A 1 170 ? 15.081 -47.255 -3.557 1.00 75.50 170 SER A CA 1
ATOM 1363 C C . SER A 1 170 ? 14.672 -48.607 -4.136 1.00 75.50 170 SER A C 1
ATOM 1365 O O . SER A 1 170 ? 14.993 -49.647 -3.564 1.00 75.50 170 SER A O 1
ATOM 1367 N N . GLU A 1 171 ? 14.045 -48.571 -5.308 1.00 77.81 171 GLU A N 1
ATOM 1368 C CA . GLU A 1 171 ? 13.451 -49.710 -6.004 1.00 77.81 171 GLU A CA 1
ATOM 1369 C C . GLU A 1 171 ? 14.145 -49.986 -7.349 1.00 77.81 171 GLU A C 1
ATOM 1371 O O . GLU A 1 171 ? 14.958 -49.201 -7.850 1.00 77.81 171 GLU A O 1
ATOM 1376 N N . SER A 1 172 ? 13.861 -51.148 -7.935 1.00 76.81 172 SER A N 1
ATOM 1377 C CA . SER A 1 172 ? 14.358 -51.528 -9.257 1.00 76.81 172 SER A CA 1
ATOM 1378 C C . SER A 1 172 ? 13.398 -51.064 -10.352 1.00 76.81 172 SER A C 1
ATOM 1380 O O . SER A 1 172 ? 12.398 -51.732 -10.601 1.00 76.81 172 SER A O 1
ATOM 1382 N N . VAL A 1 173 ? 13.751 -49.960 -11.020 1.00 86.88 173 VAL A N 1
ATOM 1383 C CA . VAL A 1 173 ? 13.161 -49.491 -12.293 1.00 86.88 173 VAL A CA 1
ATOM 1384 C C . VAL A 1 173 ? 12.851 -50.674 -13.220 1.00 86.88 173 VAL A C 1
ATOM 1386 O O . VAL A 1 173 ? 13.732 -51.510 -13.443 1.00 86.88 173 VAL A O 1
ATOM 1389 N N . SER A 1 174 ? 11.637 -50.735 -13.773 1.00 89.12 174 SER A N 1
ATOM 1390 C CA . SER A 1 174 ? 11.232 -51.800 -14.694 1.00 89.12 174 SER A CA 1
ATOM 1391 C C . SER A 1 174 ? 11.631 -51.519 -16.149 1.00 89.12 174 SER A C 1
ATOM 1393 O O . SER A 1 174 ? 11.949 -50.392 -16.540 1.00 89.12 174 SER A O 1
ATOM 1395 N N . ASP A 1 175 ? 11.574 -52.558 -16.987 1.00 87.12 175 ASP A N 1
ATOM 1396 C CA . ASP A 1 175 ? 11.749 -52.419 -18.438 1.00 87.12 175 ASP A CA 1
ATOM 1397 C C . ASP A 1 175 ? 10.639 -51.566 -19.091 1.00 87.12 175 ASP A C 1
ATOM 1399 O O . ASP A 1 175 ? 10.849 -51.051 -20.191 1.00 87.12 175 ASP A O 1
ATOM 1403 N N . GLU A 1 176 ? 9.479 -51.386 -18.444 1.00 85.62 176 GLU A N 1
ATOM 1404 C CA . GLU A 1 176 ? 8.387 -50.545 -18.956 1.00 85.62 176 GLU A CA 1
ATOM 1405 C C . GLU A 1 176 ? 8.586 -49.067 -18.606 1.00 85.62 176 GLU A C 1
ATOM 1407 O O . GLU A 1 176 ? 8.514 -48.232 -19.511 1.00 85.62 176 GLU A O 1
ATOM 1412 N N . ASP A 1 177 ? 8.945 -48.747 -17.355 1.00 86.00 177 ASP A N 1
ATOM 1413 C CA . ASP A 1 177 ? 9.275 -47.376 -16.917 1.00 86.00 177 ASP A CA 1
ATOM 1414 C C . ASP A 1 177 ? 10.397 -46.795 -17.783 1.00 86.00 177 ASP A C 1
ATOM 1416 O O . ASP A 1 177 ? 10.302 -45.697 -18.333 1.00 86.00 177 ASP A O 1
ATOM 1420 N N . PHE A 1 178 ? 11.443 -47.598 -17.987 1.00 91.69 178 PHE A N 1
ATOM 1421 C CA . PHE A 1 178 ? 12.601 -47.232 -18.787 1.00 91.69 178 PHE A CA 1
ATOM 1422 C C . PHE A 1 178 ? 12.247 -47.008 -20.272 1.00 91.69 178 PHE A C 1
ATOM 1424 O O . PHE A 1 178 ? 12.757 -46.074 -20.895 1.00 91.69 178 PHE A O 1
ATOM 1431 N N . LYS A 1 179 ? 11.316 -47.789 -20.842 1.00 89.94 179 LYS A N 1
ATOM 1432 C CA . LYS A 1 179 ? 10.756 -47.523 -22.185 1.00 89.94 179 LYS A CA 1
ATOM 1433 C C . LYS A 1 179 ? 9.838 -46.296 -22.210 1.00 89.94 179 LYS A C 1
ATOM 1435 O O . LYS A 1 179 ? 9.741 -45.645 -23.252 1.00 89.94 179 LYS A O 1
ATOM 1440 N N . GLY A 1 180 ? 9.185 -45.975 -21.094 1.00 86.56 180 GLY A N 1
ATOM 1441 C CA . GLY A 1 180 ? 8.457 -44.728 -20.867 1.00 86.56 180 GLY A CA 1
ATOM 1442 C C . GLY A 1 180 ? 9.373 -43.516 -21.007 1.00 86.56 180 GLY A C 1
ATOM 1443 O O . GLY A 1 180 ? 9.183 -42.716 -21.924 1.00 86.56 180 GLY A O 1
ATOM 1444 N N . TRP A 1 181 ? 10.421 -43.455 -20.187 1.00 91.44 181 TRP A N 1
ATOM 1445 C CA . TRP A 1 181 ? 11.417 -42.381 -20.202 1.00 91.44 181 TRP A CA 1
ATOM 1446 C C . TRP A 1 181 ? 12.141 -42.251 -21.552 1.00 91.44 181 TRP A C 1
ATOM 1448 O O . TRP A 1 181 ? 12.310 -41.141 -22.052 1.00 91.44 181 TRP A O 1
ATOM 1458 N N . ILE A 1 182 ? 12.487 -43.361 -22.223 1.00 90.00 182 ILE A N 1
ATOM 1459 C CA . ILE A 1 182 ? 13.047 -43.306 -23.590 1.00 90.00 182 ILE A CA 1
ATOM 1460 C C . ILE A 1 182 ? 12.068 -42.656 -24.581 1.00 90.00 182 ILE A C 1
ATOM 1462 O O . ILE A 1 182 ? 12.488 -41.865 -25.427 1.00 90.00 182 ILE A O 1
ATOM 1466 N N . ARG A 1 183 ? 10.766 -42.963 -24.495 1.00 86.94 183 ARG A N 1
ATOM 1467 C CA . ARG A 1 183 ? 9.741 -42.373 -25.374 1.00 86.94 183 ARG A CA 1
ATOM 1468 C C . ARG A 1 183 ? 9.599 -40.867 -25.139 1.00 86.94 183 ARG A C 1
ATOM 1470 O O . ARG A 1 183 ? 9.472 -40.126 -26.109 1.00 86.94 183 ARG A O 1
ATOM 1477 N N . GLU A 1 184 ? 9.644 -40.438 -23.883 1.00 87.31 184 GLU A N 1
ATOM 1478 C CA . GLU A 1 184 ? 9.563 -39.034 -23.471 1.00 87.31 184 GLU A CA 1
ATOM 1479 C C . GLU A 1 184 ? 10.803 -38.240 -23.921 1.00 87.31 184 GLU A C 1
ATOM 1481 O O . GLU A 1 184 ? 10.670 -37.242 -24.630 1.00 87.31 184 GLU A O 1
ATOM 1486 N N . ALA A 1 185 ? 12.013 -38.750 -23.663 1.00 86.62 185 ALA A N 1
ATOM 1487 C CA . ALA A 1 185 ? 13.261 -38.151 -24.144 1.00 86.62 185 ALA A CA 1
ATOM 1488 C C . ALA A 1 185 ? 13.304 -38.045 -25.685 1.00 86.62 185 ALA A C 1
ATOM 1490 O O . ALA A 1 185 ? 13.744 -37.035 -26.236 1.00 86.62 185 ALA A O 1
ATOM 1491 N N . LEU A 1 186 ? 12.795 -39.056 -26.402 1.00 84.38 186 LEU A N 1
ATOM 1492 C CA . LEU A 1 186 ? 12.662 -39.040 -27.866 1.00 84.38 186 LEU A CA 1
ATOM 1493 C C . LEU A 1 186 ? 11.527 -38.148 -28.392 1.00 84.38 186 LEU A C 1
ATOM 1495 O O . LEU A 1 186 ? 11.492 -37.894 -29.599 1.00 84.38 186 LEU A O 1
ATOM 1499 N N . GLN A 1 187 ? 10.604 -37.695 -27.541 1.00 81.62 187 GLN A N 1
ATOM 1500 C CA . GLN A 1 187 ? 9.596 -36.691 -27.882 1.00 81.62 187 GLN A CA 1
ATOM 1501 C C . GLN A 1 187 ? 10.176 -35.282 -27.706 1.00 81.62 187 GLN A C 1
ATOM 1503 O O . GLN A 1 187 ? 10.123 -34.492 -28.647 1.00 81.62 187 GLN A O 1
ATOM 1508 N N . GLU A 1 188 ? 10.827 -35.010 -26.574 1.00 80.44 188 GLU A N 1
ATOM 1509 C CA . GLU A 1 188 ? 11.529 -33.745 -26.310 1.00 80.44 188 GLU A CA 1
ATOM 1510 C C . GLU A 1 188 ? 12.632 -33.467 -27.345 1.00 80.44 188 GLU A C 1
ATOM 1512 O O . GLU A 1 188 ? 12.705 -32.376 -27.912 1.00 80.44 188 GLU A O 1
ATOM 1517 N N . LEU A 1 189 ? 13.435 -34.477 -27.708 1.00 76.19 189 LEU A N 1
ATOM 1518 C CA . LEU A 1 189 ? 14.461 -34.348 -28.755 1.00 76.19 189 LEU A CA 1
ATOM 1519 C C . LEU A 1 189 ? 13.899 -34.065 -30.162 1.00 76.19 189 LEU A C 1
ATOM 1521 O O . LEU A 1 189 ? 14.664 -33.659 -31.033 1.00 76.19 189 LEU A O 1
ATOM 1525 N N . ARG A 1 190 ? 12.591 -34.242 -30.409 1.00 71.56 190 ARG A N 1
ATOM 1526 C CA . ARG A 1 190 ? 11.935 -33.822 -31.668 1.00 71.56 190 ARG A CA 1
ATOM 1527 C C . ARG A 1 190 ? 11.458 -32.366 -31.637 1.00 71.56 190 ARG A C 1
ATOM 1529 O O . ARG A 1 190 ? 11.127 -31.838 -32.694 1.00 71.56 190 ARG A O 1
ATOM 1536 N N . GLY A 1 191 ? 11.413 -31.738 -30.459 1.00 63.00 191 GLY A N 1
ATOM 1537 C CA . GLY A 1 191 ? 11.091 -30.319 -30.277 1.00 63.00 191 GLY A CA 1
ATOM 1538 C C . GLY A 1 191 ? 12.313 -29.392 -30.247 1.00 63.00 191 GLY A C 1
ATOM 1539 O O . GLY A 1 191 ? 12.146 -28.177 -30.282 1.00 63.00 191 GLY A O 1
ATOM 1540 N N . MET A 1 192 ? 13.534 -29.937 -30.187 1.00 66.00 192 MET A N 1
ATOM 1541 C CA . MET A 1 192 ? 14.780 -29.161 -30.138 1.00 66.00 192 MET A CA 1
ATOM 1542 C C . MET A 1 192 ? 15.422 -29.019 -31.524 1.00 66.00 192 MET A C 1
ATOM 1544 O O . MET A 1 192 ? 15.558 -30.000 -32.254 1.00 66.00 192 MET A O 1
ATOM 1548 N N . GLU A 1 193 ? 15.894 -27.818 -31.865 1.00 51.16 193 GLU A N 1
ATOM 1549 C CA . GLU A 1 193 ? 16.706 -27.608 -33.069 1.00 51.16 193 GLU A CA 1
ATOM 1550 C C . GLU A 1 193 ? 18.104 -28.228 -32.906 1.00 51.16 193 GLU A C 1
ATOM 1552 O O . GLU A 1 193 ? 18.828 -27.939 -31.950 1.00 51.16 193 GLU A O 1
ATOM 1557 N N . GLY A 1 194 ? 18.499 -29.084 -33.850 1.00 56.50 194 GLY A N 1
ATOM 1558 C CA . GLY A 1 194 ? 19.803 -29.746 -33.853 1.00 56.50 194 GLY A CA 1
ATOM 1559 C C . GLY A 1 194 ? 19.900 -30.879 -34.883 1.00 56.50 194 GLY A C 1
ATOM 1560 O O . GLY A 1 194 ? 18.913 -31.202 -35.549 1.00 56.50 194 GLY A O 1
ATOM 1561 N N . PRO A 1 195 ? 21.084 -31.501 -35.040 1.00 52.50 195 PRO A N 1
ATOM 1562 C CA . PRO A 1 195 ? 21.215 -32.737 -35.806 1.00 52.50 195 PRO A CA 1
ATOM 1563 C C . PRO A 1 195 ? 20.400 -33.854 -35.141 1.00 52.50 195 PRO A C 1
ATOM 1565 O O . PRO A 1 195 ? 20.360 -33.959 -33.916 1.00 52.50 195 PRO A O 1
ATOM 1568 N N . SER A 1 196 ? 19.755 -34.707 -35.942 1.00 55.09 196 SER A N 1
ATOM 1569 C CA . SER A 1 196 ? 18.986 -35.837 -35.407 1.00 55.09 196 SER A CA 1
ATOM 1570 C C . SER A 1 196 ? 19.897 -36.782 -34.607 1.00 55.09 196 SER A C 1
ATOM 1572 O O . SER A 1 196 ? 20.961 -37.140 -35.118 1.00 55.09 196 SER A O 1
ATOM 1574 N N . PRO A 1 197 ? 19.508 -37.207 -33.389 1.00 59.78 197 PRO A N 1
ATOM 1575 C CA . PRO A 1 197 ? 20.358 -38.042 -32.545 1.00 59.78 197 PRO A CA 1
ATOM 1576 C C . PRO A 1 197 ? 20.625 -39.397 -33.210 1.00 59.78 197 PRO A C 1
ATOM 1578 O O . PRO A 1 197 ? 19.698 -40.045 -33.707 1.00 59.78 197 PRO A O 1
ATOM 1581 N N . GLU A 1 198 ? 21.884 -39.846 -33.201 1.00 65.00 198 GLU A N 1
ATOM 1582 C CA . GLU A 1 198 ? 22.223 -41.201 -33.642 1.00 65.00 198 GLU A CA 1
ATOM 1583 C C . GLU A 1 198 ? 21.532 -42.218 -32.728 1.00 65.00 198 GLU A C 1
ATOM 1585 O O . GLU A 1 198 ? 21.750 -42.233 -31.518 1.00 65.00 198 GLU A O 1
ATOM 1590 N N . VAL A 1 199 ? 20.691 -43.077 -33.307 1.00 73.56 199 VAL A N 1
ATOM 1591 C CA . VAL A 1 199 ? 20.014 -44.145 -32.565 1.00 73.56 199 VAL A CA 1
ATOM 1592 C C . VAL A 1 199 ? 21.060 -45.188 -32.145 1.00 73.56 199 VAL A C 1
ATOM 1594 O O . VAL A 1 199 ? 21.665 -45.812 -33.026 1.00 73.56 199 VAL A O 1
ATOM 1597 N N . PRO A 1 200 ? 21.284 -45.425 -30.836 1.00 83.31 200 PRO A N 1
ATOM 1598 C CA . PRO A 1 200 ? 22.200 -46.463 -30.379 1.00 83.31 200 PRO A CA 1
ATOM 1599 C C . PRO A 1 200 ? 21.738 -47.827 -30.891 1.00 83.31 200 PRO A C 1
ATOM 1601 O O . PRO A 1 200 ? 20.562 -48.160 -30.792 1.00 83.31 200 PRO A O 1
ATOM 1604 N N . ARG A 1 201 ? 22.656 -48.639 -31.429 1.00 82.44 201 ARG A N 1
ATOM 1605 C CA . ARG A 1 201 ? 22.312 -49.975 -31.963 1.00 82.44 201 ARG A CA 1
ATOM 1606 C C . ARG A 1 201 ? 21.878 -50.959 -30.878 1.00 82.44 201 ARG A C 1
ATOM 1608 O O . ARG A 1 201 ? 21.150 -51.902 -31.162 1.00 82.44 201 ARG A O 1
ATOM 1615 N N . HIS A 1 202 ? 22.322 -50.735 -29.645 1.00 89.56 202 HIS A N 1
ATOM 1616 C CA . HIS A 1 202 ? 22.022 -51.588 -28.507 1.00 89.56 202 HIS A CA 1
ATOM 1617 C C . HIS A 1 202 ? 21.565 -50.757 -27.310 1.00 89.56 202 HIS A C 1
ATOM 1619 O O . HIS A 1 202 ? 21.974 -49.608 -27.140 1.00 89.56 202 HIS A O 1
ATOM 1625 N N . VAL A 1 203 ? 20.747 -51.379 -26.472 1.00 89.88 203 VAL A N 1
ATOM 1626 C CA . VAL A 1 203 ? 20.233 -50.861 -25.202 1.00 89.88 203 VAL A CA 1
ATOM 1627 C C . VAL A 1 203 ? 20.530 -51.911 -24.133 1.00 89.88 203 VAL A C 1
ATOM 1629 O O . VAL A 1 203 ? 20.505 -53.107 -24.428 1.00 89.88 203 VAL A O 1
ATOM 1632 N N . ARG A 1 204 ? 20.806 -51.495 -22.896 1.00 92.00 204 ARG A N 1
ATOM 1633 C CA . ARG A 1 204 ? 20.801 -52.403 -21.750 1.00 92.00 204 ARG A CA 1
ATOM 1634 C C . ARG A 1 204 ? 19.402 -52.440 -21.136 1.00 92.00 204 ARG A C 1
ATOM 1636 O O . ARG A 1 204 ? 18.859 -51.394 -20.789 1.00 92.00 204 ARG A O 1
ATOM 1643 N N . ASN A 1 205 ? 18.816 -53.627 -20.999 1.00 89.62 205 ASN A N 1
ATOM 1644 C CA . ASN A 1 205 ? 17.569 -53.784 -20.241 1.00 89.62 205 ASN A CA 1
ATOM 1645 C C . ASN A 1 205 ? 17.833 -53.608 -18.726 1.00 89.62 205 ASN A C 1
ATOM 1647 O O . ASN A 1 205 ? 18.980 -53.631 -18.269 1.00 89.62 205 ASN A O 1
ATOM 1651 N N . MET A 1 206 ? 16.789 -53.460 -17.913 1.00 90.12 206 MET A N 1
ATOM 1652 C CA . MET A 1 206 ? 16.932 -53.278 -16.461 1.00 90.12 206 MET A CA 1
ATOM 1653 C C . MET A 1 206 ? 17.382 -54.554 -15.727 1.00 90.12 206 MET A C 1
ATOM 1655 O O . MET A 1 206 ? 17.784 -54.483 -14.564 1.00 90.12 206 MET A O 1
ATOM 1659 N N . LYS A 1 207 ? 17.405 -55.706 -16.414 1.00 81.19 207 LYS A N 1
ATOM 1660 C CA . LYS A 1 207 ? 18.005 -56.967 -15.936 1.00 81.19 207 LYS A CA 1
ATOM 1661 C C . LYS A 1 207 ? 19.532 -57.003 -16.113 1.00 81.19 207 LYS A C 1
ATOM 1663 O O . LYS A 1 207 ? 20.206 -57.743 -15.402 1.00 81.19 207 LYS A O 1
ATOM 1668 N N . GLY A 1 208 ? 20.081 -56.161 -16.992 1.00 79.69 208 GLY A N 1
ATOM 1669 C CA . GLY A 1 208 ? 21.514 -55.991 -17.247 1.00 79.69 208 GLY A CA 1
ATOM 1670 C C . GLY A 1 208 ? 21.999 -56.474 -18.623 1.00 79.69 208 GLY A C 1
ATOM 1671 O O . GLY A 1 208 ? 23.153 -56.207 -18.980 1.00 79.69 208 GLY A O 1
ATOM 1672 N N . ASP A 1 209 ? 21.142 -57.136 -19.402 1.00 86.81 209 ASP A N 1
ATOM 1673 C CA . ASP A 1 209 ? 21.469 -57.708 -20.711 1.00 86.81 209 ASP A CA 1
ATOM 1674 C C . ASP A 1 209 ? 21.583 -56.624 -21.786 1.00 86.81 209 ASP A C 1
ATOM 1676 O O . ASP A 1 209 ? 20.791 -55.681 -21.818 1.00 86.81 209 ASP A O 1
ATOM 1680 N N . VAL A 1 210 ? 22.534 -56.783 -22.710 1.00 89.50 210 VAL A N 1
ATOM 1681 C CA . VAL A 1 210 ? 22.655 -55.926 -23.899 1.00 89.50 210 VAL A CA 1
ATOM 1682 C C . VAL A 1 210 ? 21.812 -56.521 -25.025 1.00 89.50 210 VAL A C 1
ATOM 1684 O O . VAL A 1 210 ? 22.072 -57.637 -25.472 1.00 89.50 210 VAL A O 1
ATOM 1687 N N . VAL A 1 211 ? 20.816 -55.770 -25.490 1.00 90.19 211 VAL A N 1
ATOM 1688 C CA . VAL A 1 211 ? 19.841 -56.178 -26.512 1.00 90.19 211 VAL A CA 1
ATOM 1689 C C . VAL A 1 211 ? 19.842 -55.206 -27.694 1.00 90.19 211 VAL A C 1
ATOM 1691 O O . VAL A 1 211 ? 20.209 -54.041 -27.544 1.00 90.19 211 VAL A O 1
ATOM 1694 N N . ASP A 1 212 ? 19.435 -55.667 -28.881 1.00 87.62 212 ASP A N 1
ATOM 1695 C CA . ASP A 1 212 ? 19.257 -54.793 -30.051 1.00 87.62 212 ASP A CA 1
ATOM 1696 C C . ASP A 1 212 ? 18.177 -53.735 -29.772 1.00 87.62 212 ASP A C 1
ATOM 1698 O O . ASP A 1 212 ? 17.073 -54.049 -29.318 1.00 87.62 212 ASP A O 1
ATOM 1702 N N . ALA A 1 213 ? 18.496 -52.469 -30.042 1.00 83.88 213 ALA A N 1
ATOM 1703 C CA . ALA A 1 213 ? 17.618 -51.345 -29.729 1.00 83.88 213 ALA A CA 1
ATOM 1704 C C . ALA A 1 213 ? 16.324 -51.354 -30.557 1.00 83.88 213 ALA A C 1
ATOM 1706 O O . ALA A 1 213 ? 15.266 -50.973 -30.055 1.00 83.88 213 ALA A O 1
ATOM 1707 N N . THR A 1 214 ? 16.389 -51.824 -31.803 1.00 81.31 214 THR A N 1
ATOM 1708 C CA . THR A 1 214 ? 15.240 -51.931 -32.711 1.00 81.31 214 THR A CA 1
ATOM 1709 C C . THR A 1 214 ? 14.278 -53.010 -32.231 1.00 81.31 214 THR A C 1
ATOM 1711 O O . THR A 1 214 ? 13.073 -52.777 -32.179 1.00 81.31 214 THR A O 1
ATOM 1714 N N . ALA A 1 215 ? 14.802 -54.166 -31.816 1.00 80.88 215 ALA A N 1
ATOM 1715 C CA . ALA A 1 215 ? 14.011 -55.248 -31.237 1.00 80.88 215 ALA A CA 1
ATOM 1716 C C . ALA A 1 215 ? 13.422 -54.875 -29.862 1.00 80.88 215 ALA A C 1
ATOM 1718 O O . ALA A 1 215 ? 12.285 -55.232 -29.561 1.00 80.88 215 ALA A O 1
ATOM 1719 N N . TYR A 1 216 ? 14.171 -54.141 -29.032 1.00 84.94 216 TYR A N 1
ATOM 1720 C CA . TYR A 1 216 ? 13.752 -53.791 -27.672 1.00 84.94 216 TYR A CA 1
ATOM 1721 C C . TYR A 1 216 ? 12.740 -52.631 -27.609 1.00 84.94 216 TYR A C 1
ATOM 1723 O O . TYR A 1 216 ? 11.817 -52.666 -26.786 1.00 84.94 216 TYR A O 1
ATOM 1731 N N . LEU A 1 217 ? 12.902 -51.613 -28.464 1.00 82.94 217 LEU A N 1
ATOM 1732 C CA . LEU A 1 217 ? 12.083 -50.390 -28.479 1.00 82.94 217 LEU A CA 1
ATOM 1733 C C . LEU A 1 217 ? 11.007 -50.386 -29.577 1.00 82.94 217 LEU A C 1
ATOM 1735 O O . LEU A 1 217 ? 10.013 -49.666 -29.456 1.00 82.94 217 LEU A O 1
ATOM 1739 N N . GLY A 1 218 ? 11.182 -51.178 -30.639 1.00 79.88 218 GLY A N 1
ATOM 1740 C CA . GLY A 1 218 ? 10.195 -51.380 -31.697 1.00 79.88 218 GLY A CA 1
ATOM 1741 C C . GLY A 1 218 ? 9.669 -50.076 -32.303 1.00 79.88 218 GLY A C 1
ATOM 1742 O O . GLY A 1 218 ? 10.408 -49.278 -32.882 1.00 79.88 218 GLY A O 1
ATOM 1743 N N . THR A 1 219 ? 8.362 -49.851 -32.163 1.00 69.06 219 THR A N 1
ATOM 1744 C CA . THR A 1 219 ? 7.646 -48.705 -32.743 1.00 69.06 219 THR A CA 1
ATOM 1745 C C . THR A 1 219 ? 8.074 -47.343 -32.189 1.00 69.06 219 THR A C 1
ATOM 1747 O O . THR A 1 219 ? 7.862 -46.341 -32.870 1.00 69.06 219 THR A O 1
ATOM 1750 N N . ILE A 1 220 ? 8.718 -47.279 -31.015 1.00 74.69 220 ILE A N 1
ATOM 1751 C CA . ILE A 1 220 ? 9.182 -46.021 -30.393 1.00 74.69 220 ILE A CA 1
ATOM 1752 C C . ILE A 1 220 ? 10.176 -45.275 -31.311 1.00 74.69 220 ILE A C 1
ATOM 1754 O O . ILE A 1 220 ? 10.176 -44.042 -31.370 1.00 74.69 220 ILE A O 1
ATOM 1758 N N . LEU A 1 221 ? 10.978 -46.014 -32.084 1.00 73.19 221 LEU A N 1
ATOM 1759 C CA . LEU A 1 221 ? 12.014 -45.461 -32.963 1.00 73.19 221 LEU A CA 1
ATOM 1760 C C . LEU A 1 221 ? 11.498 -44.993 -34.338 1.00 73.19 221 LEU A C 1
ATOM 1762 O O . LEU A 1 221 ? 12.249 -44.368 -35.084 1.00 73.19 221 LEU A O 1
ATOM 1766 N N . VAL A 1 222 ? 10.237 -45.266 -34.702 1.00 57.00 222 VAL A N 1
ATOM 1767 C CA . VAL A 1 222 ? 9.732 -45.039 -36.070 1.00 57.00 222 VAL A CA 1
ATOM 1768 C C . VAL A 1 222 ? 8.910 -43.741 -36.172 1.00 57.00 222 VAL A C 1
ATOM 1770 O O . VAL A 1 222 ? 7.841 -43.637 -35.566 1.00 57.00 222 VAL A O 1
ATOM 1773 N N . PRO A 1 223 ? 9.330 -42.737 -36.968 1.00 45.41 223 PRO A N 1
ATOM 1774 C CA . PRO A 1 223 ? 8.529 -41.537 -37.204 1.00 45.41 223 PRO A CA 1
ATOM 1775 C C . PRO A 1 223 ? 7.444 -41.774 -38.271 1.00 45.41 223 PRO A C 1
ATOM 1777 O O . PRO A 1 223 ? 7.739 -42.136 -39.413 1.00 45.41 223 PRO A O 1
ATOM 1780 N N . ARG A 1 224 ? 6.173 -41.500 -37.937 1.00 35.75 224 ARG A N 1
ATOM 1781 C CA . ARG A 1 224 ? 5.070 -41.451 -38.918 1.00 35.75 224 ARG A CA 1
ATOM 1782 C C . ARG A 1 224 ? 5.309 -40.316 -39.924 1.00 35.75 224 ARG A C 1
ATOM 1784 O O . ARG A 1 224 ? 5.133 -39.148 -39.591 1.00 35.75 224 ARG A O 1
ATOM 1791 N N . ARG A 1 225 ? 5.654 -40.653 -41.171 1.00 35.81 225 ARG A N 1
ATOM 1792 C CA . ARG A 1 225 ? 5.633 -39.698 -42.293 1.00 35.81 225 ARG A CA 1
ATOM 1793 C C . ARG A 1 225 ? 4.191 -39.417 -42.718 1.00 35.81 225 ARG A C 1
ATOM 1795 O O . ARG A 1 225 ? 3.463 -40.349 -43.047 1.00 35.81 225 ARG A O 1
ATOM 1802 N N . VAL A 1 226 ? 3.816 -38.142 -42.802 1.00 33.62 226 VAL A N 1
ATOM 1803 C CA . VAL A 1 226 ? 2.616 -37.702 -43.529 1.00 33.62 226 VAL A CA 1
ATOM 1804 C C . VAL A 1 226 ? 3.027 -37.398 -44.972 1.00 33.62 226 VAL A C 1
ATOM 1806 O O . VAL A 1 226 ? 3.910 -36.576 -45.201 1.00 33.62 226 VAL A O 1
ATOM 1809 N N . GLY A 1 227 ? 2.427 -38.093 -45.940 1.00 28.03 227 GLY A N 1
ATOM 1810 C CA . GLY A 1 227 ? 2.705 -37.944 -47.373 1.00 28.03 227 GLY A CA 1
ATOM 1811 C C . GLY A 1 227 ? 1.460 -37.519 -48.152 1.00 28.03 227 GLY A C 1
ATOM 1812 O O . GLY A 1 227 ? 0.349 -37.935 -47.826 1.00 28.03 227 GLY A O 1
ATOM 1813 N N . ALA A 1 228 ? 1.635 -36.677 -49.171 1.00 29.59 228 ALA A N 1
ATOM 1814 C CA . ALA A 1 228 ? 0.529 -36.103 -49.937 1.00 29.59 228 ALA A CA 1
ATOM 1815 C C . ALA A 1 228 ? -0.210 -37.131 -50.821 1.00 29.59 228 ALA A C 1
ATOM 1817 O O . ALA A 1 228 ? 0.370 -38.109 -51.297 1.00 29.59 228 ALA A O 1
ATOM 1818 N N . LYS A 1 229 ? -1.497 -36.869 -51.094 1.00 32.38 229 LYS A N 1
ATOM 1819 C CA . LYS A 1 229 ? -2.335 -37.681 -51.992 1.00 32.38 229 LYS A CA 1
ATOM 1820 C C . LYS A 1 229 ? -1.776 -37.719 -53.421 1.00 32.38 229 LYS A C 1
ATOM 1822 O O . LYS A 1 229 ? -1.603 -36.674 -54.045 1.00 32.38 229 LYS A O 1
ATOM 1827 N N . ARG A 1 230 ? -1.687 -38.919 -54.001 1.00 26.52 230 ARG A N 1
ATOM 1828 C CA . ARG A 1 230 ? -1.789 -39.141 -55.453 1.00 26.52 230 ARG A CA 1
ATOM 1829 C C . ARG A 1 230 ? -2.515 -40.463 -55.706 1.00 26.52 230 ARG A C 1
ATOM 1831 O O . ARG A 1 230 ? -2.177 -41.467 -55.091 1.00 26.52 230 ARG A O 1
ATOM 1838 N N . LEU A 1 231 ? -3.530 -40.456 -56.570 1.00 29.62 231 LEU A N 1
ATOM 1839 C CA . LEU A 1 231 ? -4.237 -41.675 -56.984 1.00 29.62 231 LEU A CA 1
ATOM 1840 C C . LEU A 1 231 ? -3.370 -42.482 -57.964 1.00 29.62 231 LEU A C 1
ATOM 1842 O O . LEU A 1 231 ? -2.717 -41.879 -58.815 1.00 29.62 231 LEU A O 1
ATOM 1846 N N . VAL A 1 232 ? -3.450 -43.817 -57.904 1.00 25.75 232 VAL A N 1
ATOM 1847 C CA . VAL A 1 232 ? -3.997 -44.685 -58.977 1.00 25.75 232 VAL A CA 1
ATOM 1848 C C . VAL A 1 232 ? -4.044 -46.156 -58.505 1.00 25.75 232 VAL A C 1
ATOM 1850 O O . VAL A 1 232 ? -3.345 -46.558 -57.582 1.00 25.75 232 VAL A O 1
ATOM 1853 N N . THR A 1 233 ? -4.957 -46.918 -59.103 1.00 30.73 233 THR A N 1
ATOM 1854 C CA . THR A 1 233 ? -5.457 -48.267 -58.776 1.00 30.73 233 THR A CA 1
ATOM 1855 C C . THR A 1 233 ? -4.446 -49.425 -58.718 1.00 30.73 233 THR A C 1
ATOM 1857 O O . THR A 1 233 ? -3.677 -49.600 -59.661 1.00 30.73 233 THR A O 1
ATOM 1860 N N . ALA A 1 234 ? -4.620 -50.329 -57.740 1.00 23.83 234 ALA A N 1
ATOM 1861 C CA . ALA A 1 234 ? -4.546 -51.796 -57.903 1.00 23.83 234 ALA A CA 1
ATOM 1862 C C . ALA A 1 234 ? -5.177 -52.523 -56.685 1.00 23.83 234 ALA A C 1
ATOM 1864 O O . ALA A 1 234 ? -5.365 -51.924 -55.627 1.00 23.83 234 ALA A O 1
ATOM 1865 N N . SER A 1 235 ? -5.523 -53.807 -56.820 1.00 23.81 235 SER A N 1
ATOM 1866 C CA . SER A 1 235 ? -6.096 -54.675 -55.765 1.00 23.81 235 SER A CA 1
ATOM 1867 C C . SER A 1 235 ? -5.724 -56.151 -56.051 1.00 23.81 235 SER A C 1
ATOM 1869 O O . SER A 1 235 ? -5.257 -56.426 -57.155 1.00 23.81 235 SER A O 1
ATOM 1871 N N . PRO A 1 236 ? -5.999 -57.126 -55.160 1.00 43.91 236 PRO A N 1
ATOM 1872 C CA . PRO A 1 236 ? -5.520 -57.199 -53.770 1.00 43.91 236 PRO A CA 1
ATOM 1873 C C . PRO A 1 236 ? -4.950 -58.599 -53.403 1.00 43.91 236 PRO A C 1
ATOM 1875 O O . PRO A 1 236 ? -5.463 -59.600 -53.888 1.00 43.91 236 PRO A O 1
ATOM 1878 N N . THR A 1 237 ? -3.997 -58.709 -52.462 1.00 25.06 237 THR A N 1
ATOM 1879 C CA . THR A 1 237 ? -3.746 -59.970 -51.705 1.00 25.06 237 THR A CA 1
ATOM 1880 C C . THR A 1 237 ? -2.861 -59.763 -50.469 1.00 25.06 237 THR A C 1
ATOM 1882 O O . THR A 1 237 ? -1.878 -59.031 -50.542 1.00 25.06 237 THR A O 1
ATOM 1885 N N . SER A 1 238 ? -3.136 -60.537 -49.407 1.00 25.19 238 SER A N 1
ATOM 1886 C CA . SER A 1 238 ? -2.380 -60.685 -48.140 1.00 25.19 238 SER A CA 1
ATOM 1887 C C . SER A 1 238 ? -2.321 -59.459 -47.209 1.00 25.19 238 SER A C 1
ATOM 1889 O O . SER A 1 238 ? -2.226 -58.317 -47.652 1.00 25.19 238 SER A O 1
ATOM 1891 N N . SER A 1 239 ? -2.421 -59.714 -45.899 1.00 27.27 239 SER A N 1
ATOM 1892 C CA . SER A 1 239 ? -2.860 -58.729 -44.895 1.00 27.27 239 SER A CA 1
ATOM 1893 C C . SER A 1 239 ? -1.822 -58.468 -43.795 1.00 27.27 239 SER A C 1
ATOM 1895 O O . SER A 1 239 ? -1.141 -59.406 -43.379 1.00 27.27 239 SER A O 1
ATOM 1897 N N . PRO A 1 240 ? -1.758 -57.245 -43.234 1.00 29.25 240 PRO A N 1
ATOM 1898 C CA . PRO A 1 240 ? -1.166 -56.992 -41.926 1.00 29.25 240 PRO A CA 1
ATOM 1899 C C . PRO A 1 240 ? -2.194 -57.220 -40.801 1.00 29.25 240 PRO A C 1
ATOM 1901 O O . PRO A 1 240 ? -3.360 -56.852 -40.929 1.00 29.25 240 PRO A O 1
ATOM 1904 N N . ALA A 1 241 ? -1.742 -57.776 -39.681 1.00 30.70 241 ALA A N 1
ATOM 1905 C CA . ALA A 1 241 ? -2.497 -57.904 -38.432 1.00 30.70 241 ALA A CA 1
ATOM 1906 C C . ALA A 1 241 ? -1.944 -56.898 -37.393 1.00 30.70 241 ALA A C 1
ATOM 1908 O O . ALA A 1 241 ? -0.759 -56.576 -37.452 1.00 30.70 241 ALA A O 1
ATOM 1909 N N . THR A 1 242 ? -2.700 -56.348 -36.439 1.00 36.09 242 THR A N 1
ATOM 1910 C CA . THR A 1 242 ? -4.147 -56.433 -36.141 1.00 36.09 242 THR A CA 1
ATOM 1911 C C . THR A 1 242 ? -4.703 -55.037 -35.845 1.00 36.09 242 THR A C 1
ATOM 1913 O O . THR A 1 242 ? -4.109 -54.287 -35.070 1.00 36.09 242 THR A O 1
ATOM 1916 N N . SER A 1 243 ? -5.888 -54.718 -36.363 1.00 40.94 243 SER A N 1
ATOM 1917 C CA . SER A 1 243 ? -6.818 -53.796 -35.697 1.00 40.94 243 SER A CA 1
ATOM 1918 C C . SER A 1 243 ? -7.622 -54.565 -34.647 1.00 40.94 243 SER A C 1
ATOM 1920 O O . SER A 1 243 ? -7.948 -55.727 -34.880 1.00 40.94 243 SER A O 1
ATOM 1922 N N . HIS A 1 244 ? -7.991 -53.933 -33.529 1.00 51.12 244 HIS A N 1
ATOM 1923 C CA . HIS A 1 244 ? -9.053 -54.486 -32.686 1.00 51.12 244 HIS A CA 1
ATOM 1924 C C . HIS A 1 244 ? -10.383 -54.318 -33.427 1.00 51.12 244 HIS A C 1
ATOM 1926 O O . HIS A 1 244 ? -10.880 -53.202 -33.580 1.00 51.12 244 HIS A O 1
ATOM 1932 N N . GLU A 1 245 ? -10.912 -55.420 -33.951 1.00 59.94 245 GLU A N 1
ATOM 1933 C CA . GLU A 1 245 ? -12.234 -55.455 -34.570 1.00 59.94 245 GLU A CA 1
ATOM 1934 C C . GLU A 1 245 ? -13.316 -55.248 -33.500 1.00 59.94 245 GLU A C 1
ATOM 1936 O O . GLU A 1 245 ? -13.130 -55.603 -32.334 1.00 59.94 245 GLU A O 1
ATOM 1941 N N . PHE A 1 246 ? -14.446 -54.648 -33.883 1.00 70.88 246 PHE A N 1
ATOM 1942 C CA . PHE A 1 246 ? -15.581 -54.502 -32.973 1.00 70.88 246 PHE A CA 1
ATOM 1943 C C . PHE A 1 246 ? -16.114 -55.892 -32.578 1.00 70.88 246 PHE A C 1
ATOM 1945 O O . PHE A 1 246 ? -16.244 -56.752 -33.455 1.00 70.88 246 PHE A O 1
ATOM 1952 N N . PRO A 1 247 ? -16.447 -56.128 -31.295 1.00 71.06 247 PRO A N 1
ATOM 1953 C CA . PRO A 1 247 ? -16.963 -57.417 -30.851 1.00 71.06 247 PRO A CA 1
ATOM 1954 C C . PRO A 1 247 ? -18.284 -57.755 -31.552 1.00 71.06 247 PRO A C 1
ATOM 1956 O O . PRO A 1 247 ? -19.118 -56.880 -31.798 1.00 71.06 247 PRO A O 1
ATOM 1959 N N . VAL A 1 248 ? -18.479 -59.042 -31.853 1.00 72.25 248 VAL A N 1
ATOM 1960 C CA . VAL A 1 248 ? -19.740 -59.548 -32.406 1.00 72.25 248 VAL A CA 1
ATOM 1961 C C . VAL A 1 248 ? -20.822 -59.409 -31.338 1.00 72.25 248 VAL A C 1
ATOM 1963 O O . VAL A 1 248 ? -20.758 -60.065 -30.301 1.00 72.25 248 VAL A O 1
ATOM 1966 N N . LEU A 1 249 ? -21.799 -58.543 -31.602 1.00 71.62 249 LEU A N 1
ATOM 1967 C CA . LEU A 1 249 ? -22.930 -58.282 -30.713 1.00 71.62 249 LEU A CA 1
ATOM 1968 C C . LEU A 1 249 ? -23.733 -59.561 -30.448 1.00 71.62 249 LEU A C 1
ATOM 1970 O O . LEU A 1 249 ? -24.029 -60.314 -31.382 1.00 71.62 249 LEU A O 1
ATOM 1974 N N . SER A 1 250 ? -24.136 -59.782 -29.194 1.00 72.75 250 SER A N 1
ATOM 1975 C CA . SER A 1 250 ? -25.184 -60.760 -28.898 1.00 72.75 250 SER A CA 1
ATOM 1976 C C . SER A 1 250 ? -26.555 -60.231 -29.351 1.00 72.75 250 SER A C 1
ATOM 1978 O O . SER A 1 250 ? -26.698 -59.080 -29.758 1.00 72.75 250 SER A O 1
ATOM 1980 N N . SER A 1 251 ? -27.604 -61.055 -29.281 1.00 66.50 251 SER A N 1
ATOM 1981 C CA . SER A 1 251 ? -28.961 -60.622 -29.654 1.00 66.50 251 SER A CA 1
ATOM 1982 C C . SER A 1 251 ? -29.557 -59.544 -28.736 1.00 66.50 251 SER A C 1
ATOM 1984 O O . SER A 1 251 ? -30.526 -58.889 -29.130 1.00 66.50 251 SER A O 1
ATOM 1986 N N . THR A 1 252 ? -29.014 -59.376 -27.527 1.00 71.38 252 THR A N 1
ATOM 1987 C CA . THR A 1 252 ? -29.402 -58.321 -26.580 1.00 71.38 252 THR A CA 1
ATOM 1988 C C . THR A 1 252 ? -28.559 -57.060 -26.732 1.00 71.38 252 THR A C 1
ATOM 1990 O O . THR A 1 252 ? -29.072 -55.982 -26.444 1.00 71.38 252 THR A O 1
ATOM 1993 N N . ASP A 1 253 ? -27.326 -57.163 -27.236 1.00 82.50 253 ASP A N 1
ATOM 1994 C CA . ASP A 1 253 ? -26.378 -56.048 -27.212 1.00 82.50 253 ASP A CA 1
ATOM 1995 C C . ASP A 1 253 ? -26.459 -55.145 -28.459 1.00 82.50 253 ASP A C 1
ATOM 1997 O O . ASP A 1 253 ? -26.604 -55.598 -29.595 1.00 82.50 253 ASP A O 1
ATOM 2001 N N . MET A 1 254 ? -26.299 -53.841 -28.252 1.00 86.25 254 MET A N 1
ATOM 2002 C CA . MET A 1 254 ? -26.227 -52.780 -29.256 1.00 86.25 254 MET A CA 1
ATOM 2003 C C . MET A 1 254 ? -25.174 -51.748 -28.839 1.00 86.25 254 MET A C 1
ATOM 2005 O O . MET A 1 254 ? -24.891 -51.585 -27.661 1.00 86.25 254 MET A O 1
ATOM 2009 N N . TRP A 1 255 ? -24.579 -51.020 -29.777 1.00 90.19 255 TRP A N 1
ATOM 2010 C CA . TRP A 1 255 ? -23.745 -49.860 -29.437 1.00 90.19 255 TRP A CA 1
ATOM 2011 C C . TRP A 1 255 ? -24.609 -48.605 -29.403 1.00 90.19 255 TRP A C 1
ATOM 2013 O O . TRP A 1 255 ? -25.460 -48.441 -30.278 1.00 90.19 255 TRP A O 1
ATOM 2023 N N . VAL A 1 256 ? -24.383 -47.702 -28.446 1.00 88.75 256 VAL A N 1
ATOM 2024 C CA . VAL A 1 256 ? -25.150 -46.449 -28.357 1.00 88.75 256 VAL A CA 1
ATOM 2025 C C . VAL A 1 256 ? -24.273 -45.251 -28.002 1.00 88.75 256 VAL A C 1
ATOM 2027 O O . VAL A 1 256 ? -23.211 -45.404 -27.403 1.00 88.75 256 VAL A O 1
ATOM 2030 N N . ILE A 1 257 ? -24.717 -44.043 -28.352 1.00 87.50 257 ILE A N 1
ATOM 2031 C CA . ILE A 1 257 ? -23.989 -42.795 -28.060 1.00 87.50 257 ILE A CA 1
ATOM 2032 C C . ILE A 1 257 ? -23.859 -42.588 -26.540 1.00 87.50 257 ILE A C 1
ATOM 2034 O O . ILE A 1 257 ? -24.851 -42.661 -25.823 1.00 87.50 257 ILE A O 1
ATOM 2038 N N . ALA A 1 258 ? -22.649 -42.319 -26.047 1.00 81.94 258 ALA A N 1
ATOM 2039 C CA . ALA A 1 258 ? -22.340 -42.198 -24.618 1.00 81.9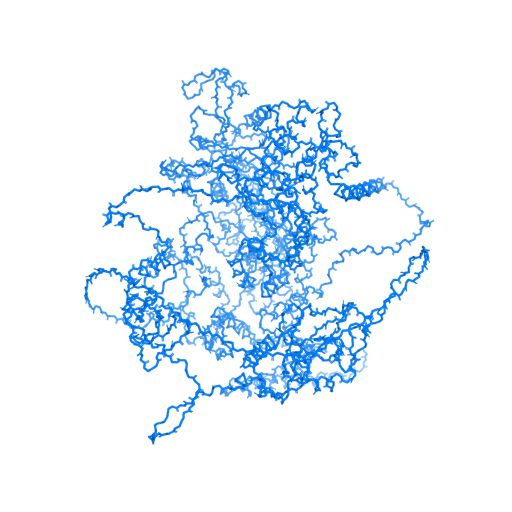4 258 ALA A CA 1
ATOM 2040 C C . ALA A 1 258 ? -22.306 -40.745 -24.109 1.00 81.94 258 ALA A C 1
ATOM 2042 O O . ALA A 1 258 ? -22.632 -40.492 -22.951 1.00 81.94 258 ALA A O 1
ATOM 2043 N N . ASP A 1 259 ? -21.907 -39.805 -24.973 1.00 80.31 259 ASP A N 1
ATOM 2044 C CA . ASP A 1 259 ? -21.787 -38.372 -24.682 1.00 80.31 259 ASP A CA 1
ATOM 2045 C C . ASP A 1 259 ? -22.360 -37.572 -25.882 1.00 80.31 259 ASP A C 1
ATOM 2047 O O . ASP A 1 259 ? -21.993 -37.873 -27.024 1.00 80.31 259 ASP A O 1
ATOM 2051 N N . PRO A 1 260 ? -23.240 -36.568 -25.684 1.00 72.50 260 PRO A N 1
ATOM 2052 C CA . PRO A 1 260 ? -23.955 -35.900 -26.778 1.00 72.50 260 PRO A CA 1
ATOM 2053 C C . PRO A 1 260 ? -23.064 -34.891 -27.511 1.00 72.50 260 PRO A C 1
ATOM 2055 O O . PRO A 1 260 ? -22.341 -34.118 -26.875 1.00 72.50 260 PRO A O 1
ATOM 2058 N N . ARG A 1 261 ? -23.143 -34.841 -28.849 1.00 62.38 261 ARG A N 1
ATOM 2059 C CA . ARG A 1 261 ? -22.446 -33.829 -29.672 1.00 62.38 261 ARG A CA 1
ATOM 2060 C C . ARG A 1 261 ? -23.239 -33.475 -30.931 1.00 62.38 261 ARG A C 1
ATOM 2062 O O . ARG A 1 261 ? -23.422 -34.316 -31.806 1.00 62.38 261 ARG A O 1
ATOM 2069 N N . GLY A 1 262 ? -23.644 -32.212 -31.057 1.00 71.06 262 GLY A N 1
ATOM 2070 C CA . GLY A 1 262 ? -24.518 -31.770 -32.148 1.00 71.06 262 GLY A CA 1
ATOM 2071 C C . GLY A 1 262 ? -25.909 -32.401 -32.036 1.00 71.06 262 GLY A C 1
ATOM 2072 O O . GLY A 1 262 ? -26.420 -32.572 -30.935 1.00 71.06 262 GLY A O 1
ATOM 2073 N N . GLU A 1 263 ? -26.498 -32.782 -33.169 1.00 60.12 263 GLU A N 1
ATOM 2074 C CA . GLU A 1 263 ? -27.825 -33.427 -33.251 1.00 60.12 263 GLU A CA 1
ATOM 2075 C C . GLU A 1 263 ? -27.845 -34.875 -32.719 1.00 60.12 263 GLU A C 1
ATOM 2077 O O . GLU A 1 263 ? -28.901 -35.494 -32.601 1.00 60.12 263 GLU A O 1
ATOM 2082 N N . LEU A 1 264 ? -26.675 -35.436 -32.400 1.00 68.00 264 LEU A N 1
ATOM 2083 C CA . LEU A 1 264 ? -26.520 -36.811 -31.946 1.00 68.00 264 LEU A CA 1
ATOM 2084 C C . LEU A 1 264 ? -26.912 -36.938 -30.468 1.00 68.00 264 LEU A C 1
ATOM 2086 O O . LEU A 1 264 ? -26.082 -36.768 -29.567 1.00 68.00 264 LEU A O 1
ATOM 2090 N N . GLN A 1 265 ? -28.195 -37.231 -30.241 1.00 74.19 265 GLN A N 1
ATOM 2091 C CA . GLN A 1 265 ? -28.744 -37.528 -28.921 1.00 74.19 265 GLN A CA 1
ATOM 2092 C C . GLN A 1 265 ? -28.053 -38.729 -28.279 1.00 74.19 265 GLN A C 1
ATOM 2094 O O . GLN A 1 265 ? -27.642 -39.683 -28.946 1.00 74.19 265 GLN A O 1
ATOM 2099 N N . ILE A 1 266 ? -27.951 -38.677 -26.949 1.00 78.69 266 ILE A N 1
ATOM 2100 C CA . ILE A 1 266 ? -27.377 -39.780 -26.191 1.00 78.69 266 ILE A CA 1
ATOM 2101 C C . ILE A 1 266 ? -28.220 -41.044 -26.406 1.00 78.69 266 ILE A C 1
ATOM 2103 O O . ILE A 1 266 ? -29.429 -40.974 -26.594 1.00 78.69 266 ILE A O 1
ATOM 2107 N N . GLY A 1 267 ? -27.539 -42.180 -26.435 1.00 74.69 267 GLY A N 1
ATOM 2108 C CA . GLY A 1 267 ? -28.033 -43.530 -26.663 1.00 74.69 267 GLY A CA 1
ATOM 2109 C C . GLY A 1 267 ? -28.907 -43.827 -27.880 1.00 74.69 267 GLY A C 1
ATOM 2110 O O . GLY A 1 267 ? -29.526 -44.888 -27.931 1.00 74.69 267 GLY A O 1
ATOM 2111 N N . ALA A 1 268 ? -28.869 -42.983 -28.912 1.00 80.56 268 ALA A N 1
ATOM 2112 C CA . ALA A 1 268 ? -29.198 -43.437 -30.261 1.00 80.56 268 ALA A CA 1
ATOM 2113 C C . ALA A 1 268 ? -28.293 -44.623 -30.674 1.00 80.56 268 ALA A C 1
ATOM 2115 O O . ALA A 1 268 ? -27.110 -44.659 -30.319 1.00 80.56 268 ALA A O 1
ATOM 2116 N N . GLU A 1 269 ? -28.835 -45.586 -31.427 1.00 86.50 269 GLU A N 1
ATOM 2117 C CA . GLU A 1 269 ? -28.101 -46.782 -31.868 1.00 86.50 269 GLU A CA 1
ATOM 2118 C C . GLU A 1 269 ? -26.986 -46.442 -32.874 1.00 86.50 269 GLU A C 1
ATOM 2120 O O . GLU A 1 269 ? -27.179 -45.687 -33.829 1.00 86.50 269 GLU A O 1
ATOM 2125 N N . LEU A 1 270 ? -25.812 -47.042 -32.679 1.00 82.00 270 LEU A N 1
ATOM 2126 C CA . LEU A 1 270 ? -24.629 -46.889 -33.519 1.00 82.00 270 LEU A CA 1
ATOM 2127 C C . LEU A 1 270 ? -24.251 -48.229 -34.155 1.00 82.00 270 LEU A C 1
ATOM 2129 O O . LEU A 1 270 ? -23.580 -49.048 -33.542 1.00 82.00 270 LEU A O 1
ATOM 2133 N N . THR A 1 271 ? -24.580 -48.459 -35.423 1.00 83.06 271 THR A N 1
ATOM 2134 C CA . THR A 1 271 ? -23.973 -49.588 -36.151 1.00 83.06 271 THR A CA 1
ATOM 2135 C C . THR A 1 271 ? -22.503 -49.263 -36.467 1.00 83.06 271 THR A C 1
ATOM 2137 O O . THR A 1 271 ? -22.268 -48.212 -37.075 1.00 83.06 271 THR A O 1
ATOM 2140 N N . PRO A 1 272 ? -21.508 -50.102 -36.102 1.00 83.56 272 PRO A N 1
ATOM 2141 C CA . PRO A 1 272 ? -20.110 -49.888 -36.485 1.00 83.56 272 PRO A CA 1
ATOM 2142 C C . PRO A 1 272 ? -19.915 -49.859 -38.005 1.00 83.56 272 PRO A C 1
ATOM 2144 O O . PRO A 1 272 ? -20.543 -50.619 -38.742 1.00 83.56 272 PRO A O 1
ATOM 2147 N N . SER A 1 273 ? -19.031 -48.981 -38.479 1.00 80.31 273 SER A N 1
ATOM 2148 C CA . SER A 1 273 ? -18.763 -48.745 -39.899 1.00 80.31 273 SER A CA 1
ATOM 2149 C C . SER A 1 273 ? -17.255 -48.632 -40.188 1.00 80.31 273 SER A C 1
ATOM 2151 O O . SER A 1 273 ? -16.481 -48.317 -39.279 1.00 80.31 273 SER A O 1
ATOM 2153 N N . PRO A 1 274 ? -16.795 -48.879 -41.434 1.00 65.88 274 PRO A N 1
ATOM 2154 C CA . PRO A 1 274 ? -15.372 -48.830 -41.774 1.00 65.88 274 PRO A CA 1
ATOM 2155 C C . PRO A 1 274 ? -14.771 -47.427 -41.589 1.00 65.88 274 PRO A C 1
ATOM 2157 O O . PRO A 1 274 ? -14.935 -46.547 -42.433 1.00 65.88 274 PRO A O 1
ATOM 2160 N N . GLY A 1 275 ? -14.056 -47.235 -40.481 1.00 66.81 275 GLY A N 1
ATOM 2161 C CA . GLY A 1 275 ? -13.485 -45.950 -40.069 1.00 66.81 275 GLY A CA 1
ATOM 2162 C C . GLY A 1 275 ? -13.712 -45.627 -38.592 1.00 66.81 275 GLY A C 1
ATOM 2163 O O . GLY A 1 275 ? -12.949 -44.843 -38.037 1.00 66.81 275 GLY A O 1
ATOM 2164 N N . ASP A 1 276 ? -14.698 -46.258 -37.949 1.00 76.31 276 ASP A N 1
ATOM 2165 C CA . ASP A 1 276 ? -14.886 -46.187 -36.496 1.00 76.31 276 ASP A CA 1
ATOM 2166 C C . ASP A 1 276 ? -13.786 -46.971 -35.755 1.00 76.31 276 ASP A C 1
ATOM 2168 O O . ASP A 1 276 ? -13.170 -47.882 -36.315 1.00 76.31 276 ASP A O 1
ATOM 2172 N N . LEU A 1 277 ? -13.536 -46.627 -34.489 1.00 78.69 277 LEU A N 1
ATOM 2173 C CA . LEU A 1 277 ? -12.431 -47.162 -33.693 1.00 78.69 277 LEU A CA 1
ATOM 2174 C C . LEU A 1 277 ? -12.938 -47.751 -32.368 1.00 78.69 277 LEU A C 1
ATOM 2176 O O . LEU A 1 277 ? -13.373 -47.015 -31.484 1.00 78.69 277 LEU A O 1
ATOM 2180 N N . PHE A 1 278 ? -12.846 -49.069 -32.195 1.00 81.00 278 PHE A N 1
ATOM 2181 C CA . PHE A 1 278 ? -13.069 -49.701 -30.892 1.00 81.00 278 PHE A CA 1
ATOM 2182 C C . PHE A 1 278 ? -11.940 -49.298 -29.927 1.00 81.00 278 PHE A C 1
ATOM 2184 O O . PHE A 1 278 ? -10.763 -49.377 -30.287 1.00 81.00 278 PHE A O 1
ATOM 2191 N N . LEU A 1 279 ? -12.290 -48.820 -28.726 1.00 71.56 279 LEU A N 1
ATOM 2192 C CA . LEU A 1 279 ? -11.335 -48.286 -27.741 1.00 71.56 279 LEU A CA 1
ATOM 2193 C C . LEU A 1 279 ? -11.019 -49.278 -26.612 1.00 71.56 279 LEU A C 1
ATOM 2195 O O . LEU A 1 279 ? -10.003 -49.117 -25.939 1.00 71.56 279 LEU A O 1
ATOM 2199 N N . GLY A 1 280 ? -11.845 -50.312 -26.434 1.00 70.12 280 GLY A N 1
ATOM 2200 C CA . GLY A 1 280 ? -11.624 -51.394 -25.475 1.00 70.12 280 GLY A CA 1
ATOM 2201 C C . GLY A 1 280 ? -12.723 -51.503 -24.419 1.00 70.12 280 GLY A C 1
ATOM 2202 O O . GLY A 1 280 ? -13.432 -50.545 -24.116 1.00 70.12 280 GLY A O 1
ATOM 2203 N N . GLY A 1 281 ? -12.878 -52.698 -23.844 1.00 81.12 281 GLY A N 1
ATOM 2204 C CA . GLY A 1 281 ? -13.932 -52.973 -22.867 1.00 81.12 281 GLY A CA 1
ATOM 2205 C C . GLY A 1 281 ? -15.320 -52.772 -23.477 1.00 81.12 281 GLY A C 1
ATOM 2206 O O . GLY A 1 281 ? -15.701 -53.495 -24.393 1.00 81.12 281 GLY A O 1
ATOM 2207 N N . LYS A 1 282 ? -16.064 -51.786 -22.965 1.00 82.81 282 LYS A N 1
ATOM 2208 C CA . LYS A 1 282 ? -17.373 -51.384 -23.500 1.00 82.81 282 LYS A CA 1
ATOM 2209 C C . LYS A 1 282 ? -17.305 -50.161 -24.422 1.00 82.81 282 LYS A C 1
ATOM 2211 O O . LYS A 1 282 ? -18.351 -49.754 -24.898 1.00 82.81 282 LYS A O 1
ATOM 2216 N N . ASP A 1 283 ? -16.139 -49.546 -24.624 1.00 84.31 283 ASP A N 1
ATOM 2217 C CA . ASP A 1 283 ? -15.998 -48.211 -25.220 1.00 84.31 283 ASP A CA 1
ATOM 2218 C C . ASP A 1 283 ? -15.523 -48.226 -26.680 1.00 84.31 283 ASP A C 1
ATOM 2220 O O . ASP A 1 283 ? -14.674 -49.026 -27.088 1.00 84.31 283 ASP A O 1
ATOM 2224 N N . ALA A 1 284 ? -16.019 -47.266 -27.465 1.00 85.19 284 ALA A N 1
ATOM 2225 C CA . ALA A 1 284 ? -15.568 -47.000 -28.827 1.00 85.19 284 ALA A CA 1
ATOM 2226 C C . ALA A 1 284 ? -15.760 -45.528 -29.239 1.00 85.19 284 ALA A C 1
ATOM 2228 O O . ALA A 1 284 ? -16.562 -44.790 -28.665 1.00 85.19 284 ALA A O 1
ATOM 2229 N N . ALA A 1 285 ? -15.028 -45.103 -30.268 1.00 83.81 285 ALA A N 1
ATOM 2230 C CA . ALA A 1 285 ? -15.193 -43.824 -30.944 1.00 83.81 285 ALA A CA 1
ATOM 2231 C C . ALA A 1 285 ? -15.785 -44.047 -32.341 1.00 83.81 285 ALA A C 1
ATOM 2233 O O . ALA A 1 285 ? -15.229 -44.787 -33.152 1.00 83.81 285 ALA A O 1
ATOM 2234 N N . PHE A 1 286 ? -16.886 -43.365 -32.637 1.00 85.25 286 PHE A N 1
ATOM 2235 C CA . PHE A 1 286 ? -17.582 -43.436 -33.918 1.00 85.25 286 PHE A CA 1
ATOM 2236 C C . PHE A 1 286 ? -17.563 -42.069 -34.601 1.00 85.25 286 PHE A C 1
ATOM 2238 O O . PHE A 1 286 ? -17.684 -41.037 -33.937 1.00 85.25 286 PHE A O 1
ATOM 2245 N N . PHE A 1 287 ? -17.447 -42.043 -35.927 1.00 82.56 287 PHE A N 1
ATOM 2246 C CA . PHE A 1 287 ? -17.493 -40.810 -36.709 1.00 82.56 287 PHE A CA 1
ATOM 2247 C C . PHE A 1 287 ? -18.878 -40.631 -37.346 1.00 82.56 287 PHE A C 1
ATOM 2249 O O . PHE A 1 287 ? -19.231 -41.312 -38.311 1.00 82.56 287 PHE A O 1
ATOM 2256 N N . ARG A 1 288 ? -19.708 -39.742 -36.792 1.00 81.44 288 ARG A N 1
ATOM 2257 C CA . ARG A 1 288 ? -21.101 -39.511 -37.221 1.00 81.44 288 ARG A CA 1
ATOM 2258 C C . ARG A 1 288 ? -21.365 -38.013 -37.356 1.00 81.44 288 ARG A C 1
ATOM 2260 O O . ARG A 1 288 ? -20.814 -37.219 -36.605 1.00 81.44 288 ARG A O 1
ATOM 2267 N N . ALA A 1 289 ? -22.162 -37.621 -38.352 1.00 72.50 289 ALA A N 1
ATOM 2268 C CA . ALA A 1 289 ? -22.455 -36.214 -38.674 1.00 72.50 289 ALA A CA 1
ATOM 2269 C C . ALA A 1 289 ? -21.207 -35.296 -38.797 1.00 72.50 289 ALA A C 1
ATOM 2271 O O . ALA A 1 289 ? -21.268 -34.105 -38.511 1.00 72.50 289 ALA A O 1
ATOM 2272 N N . GLY A 1 290 ? -20.056 -35.843 -39.212 1.00 74.94 290 GLY A N 1
ATOM 2273 C CA . GLY A 1 290 ? -18.790 -35.099 -39.310 1.00 74.94 290 GLY A CA 1
ATOM 2274 C C . GLY A 1 290 ? -18.026 -34.920 -37.989 1.00 74.94 290 GLY A C 1
ATOM 2275 O O . GLY A 1 290 ? -16.984 -34.265 -37.980 1.00 74.94 290 GLY A O 1
ATOM 2276 N N . LEU A 1 291 ? -18.504 -35.509 -36.889 1.00 70.81 291 LEU A N 1
ATOM 2277 C CA . LEU A 1 291 ? -17.922 -35.414 -35.551 1.00 70.81 291 LEU A CA 1
ATOM 2278 C C . LEU A 1 291 ? -17.522 -36.792 -35.011 1.00 70.81 291 LEU A C 1
ATOM 2280 O O . LEU A 1 291 ? -18.167 -37.803 -35.283 1.00 70.81 291 LEU A O 1
ATOM 2284 N N . TRP A 1 292 ? -16.477 -36.823 -34.184 1.00 79.94 292 TRP A N 1
ATOM 2285 C CA . TRP A 1 292 ? -16.161 -37.992 -33.363 1.00 79.94 292 TRP A CA 1
ATOM 2286 C C . TRP A 1 292 ? -17.002 -37.976 -32.084 1.00 79.94 292 TRP A C 1
ATOM 2288 O O . TRP A 1 292 ? -16.899 -37.041 -31.279 1.00 79.94 292 TRP A O 1
ATOM 2298 N N . VAL A 1 293 ? -17.800 -39.024 -31.895 1.00 77.50 293 VAL A N 1
ATOM 2299 C CA . VAL A 1 293 ? -18.615 -39.281 -30.701 1.00 77.50 293 VAL A CA 1
ATOM 2300 C C . VAL A 1 293 ? -18.155 -40.556 -30.006 1.00 77.50 293 VAL A C 1
ATOM 2302 O O . VAL A 1 293 ? -17.724 -41.509 -30.653 1.00 77.50 293 VAL A O 1
ATOM 2305 N N . ARG A 1 294 ? -18.243 -40.574 -28.676 1.00 88.75 294 ARG A N 1
ATOM 2306 C CA . ARG A 1 294 ? -18.043 -41.787 -27.882 1.00 88.75 294 ARG A CA 1
ATOM 2307 C C . ARG A 1 294 ? -19.329 -42.608 -27.920 1.00 88.75 294 ARG A C 1
ATOM 2309 O O . ARG A 1 294 ? -20.409 -42.038 -27.766 1.00 88.75 294 ARG A O 1
ATOM 2316 N N . GLY A 1 295 ? -19.211 -43.918 -28.082 1.00 87.19 295 GLY A N 1
ATOM 2317 C CA . GLY A 1 295 ? -20.288 -44.862 -27.812 1.00 87.19 295 GLY A CA 1
ATOM 2318 C C . GLY A 1 295 ? -19.869 -45.886 -26.761 1.00 87.19 295 GLY A C 1
ATOM 2319 O O . GLY A 1 295 ? -18.695 -46.254 -26.711 1.00 87.19 295 GLY A O 1
ATOM 2320 N N . GLU A 1 296 ? -20.822 -46.333 -25.944 1.00 90.88 296 GLU A N 1
ATOM 2321 C CA . GLU A 1 296 ? -20.659 -47.481 -25.040 1.00 90.88 296 GLU A CA 1
ATOM 2322 C C . GLU A 1 296 ? -21.586 -48.627 -25.506 1.00 90.88 296 GLU A C 1
ATOM 2324 O O . GLU A 1 296 ? -22.605 -48.387 -26.160 1.00 90.88 296 GLU A O 1
ATOM 2329 N N . LEU A 1 297 ? -21.203 -49.873 -25.228 1.00 89.00 297 LEU A N 1
ATOM 2330 C CA . LEU A 1 297 ? -21.963 -51.092 -25.531 1.00 89.00 297 LEU A CA 1
ATOM 2331 C C . LEU A 1 297 ? -23.118 -51.320 -24.528 1.00 89.00 297 LEU A C 1
ATOM 2333 O O . LEU A 1 297 ? -22.980 -50.987 -23.345 1.00 89.00 297 LEU A O 1
ATOM 2337 N N . VAL A 1 298 ? -24.245 -51.865 -25.012 1.00 85.56 298 VAL A N 1
ATOM 2338 C CA . VAL A 1 298 ? -25.573 -51.821 -24.371 1.00 85.56 298 VAL A CA 1
ATOM 2339 C C . VAL A 1 298 ? -26.432 -53.075 -24.549 1.00 85.56 298 VAL A C 1
ATOM 2341 O O . VAL A 1 298 ? -26.908 -53.326 -25.645 1.00 85.56 298 VAL A O 1
ATOM 2344 N N . ASP A 1 299 ? -26.802 -53.749 -23.466 1.00 83.69 299 ASP A N 1
ATOM 2345 C CA . ASP A 1 299 ? -27.956 -54.642 -23.381 1.00 83.69 299 ASP A CA 1
ATOM 2346 C C . ASP A 1 299 ? -29.260 -53.827 -23.468 1.00 83.69 299 ASP A C 1
ATOM 2348 O O . ASP A 1 299 ? -29.566 -52.988 -22.614 1.00 83.69 299 ASP A O 1
ATOM 2352 N N . ARG A 1 300 ? -30.059 -54.117 -24.497 1.00 81.56 300 ARG A N 1
ATOM 2353 C CA . ARG A 1 300 ? -31.383 -53.537 -24.768 1.00 81.56 300 ARG A CA 1
ATOM 2354 C C . ARG A 1 300 ? -32.373 -53.651 -23.607 1.00 81.56 300 ARG A C 1
ATOM 2356 O O . ARG A 1 300 ? -33.260 -52.808 -23.512 1.00 81.56 300 ARG A O 1
ATOM 2363 N N . ALA A 1 301 ? -32.242 -54.647 -22.731 1.00 73.50 301 ALA A N 1
ATOM 2364 C CA . ALA A 1 301 ? -33.088 -54.796 -21.546 1.00 73.50 301 ALA A CA 1
ATOM 2365 C C . ALA A 1 301 ? -32.695 -53.849 -20.395 1.00 73.50 301 ALA A C 1
ATOM 2367 O O . ALA A 1 301 ? -33.527 -53.552 -19.538 1.00 73.50 301 ALA A O 1
ATOM 2368 N N . LEU A 1 302 ? -31.447 -53.365 -20.378 1.00 79.94 302 LEU A N 1
ATOM 2369 C CA . LEU A 1 302 ? -30.914 -52.433 -19.377 1.00 79.94 302 LEU A CA 1
ATOM 2370 C C . LEU A 1 302 ? -30.700 -51.014 -19.913 1.00 79.94 302 LEU A C 1
ATOM 2372 O O . LEU A 1 302 ? -30.268 -50.151 -19.140 1.00 79.94 302 LEU A O 1
ATOM 2376 N N . LEU A 1 303 ? -31.017 -50.772 -21.195 1.00 77.56 303 LEU A N 1
ATOM 2377 C CA . LEU A 1 303 ? -30.968 -49.457 -21.829 1.00 77.56 303 LEU A CA 1
ATOM 2378 C C . LEU A 1 303 ? -31.620 -48.429 -20.900 1.00 77.56 303 LEU A C 1
ATOM 2380 O O . LEU A 1 303 ? -30.896 -47.591 -20.384 1.00 77.56 303 LEU A O 1
ATOM 2384 N N . ASP A 1 304 ? -32.909 -48.559 -20.554 1.00 72.94 304 ASP A N 1
ATOM 2385 C CA . ASP A 1 304 ? -33.677 -47.612 -19.709 1.00 72.94 304 ASP A CA 1
ATOM 2386 C C . ASP A 1 304 ? -33.095 -47.323 -18.292 1.00 72.94 304 ASP A C 1
ATOM 2388 O O . ASP A 1 304 ? -33.509 -46.361 -17.639 1.00 72.94 304 ASP A O 1
ATOM 2392 N N . ALA A 1 305 ? -32.106 -48.092 -17.810 1.00 74.69 305 ALA A N 1
ATOM 2393 C CA . ALA A 1 305 ? -31.442 -47.886 -16.510 1.00 74.69 305 ALA A CA 1
ATOM 2394 C C . ALA A 1 305 ? -30.082 -47.158 -16.624 1.00 74.69 305 ALA A C 1
ATOM 2396 O O . ALA A 1 305 ? -29.914 -46.088 -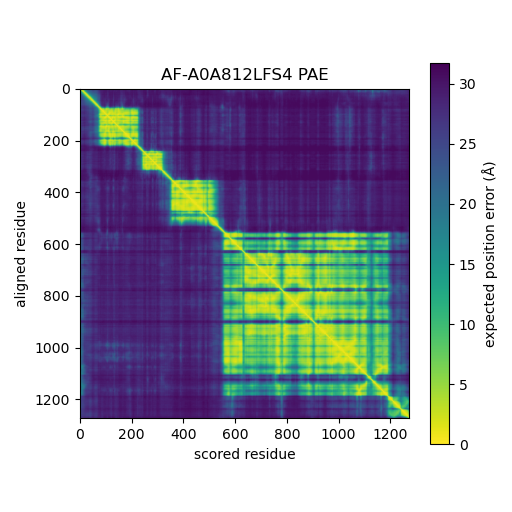16.034 1.00 74.69 305 ALA A O 1
ATOM 2397 N N . TRP A 1 306 ? -29.175 -47.676 -17.468 1.00 86.50 306 TRP A N 1
ATOM 2398 C CA . TRP A 1 306 ? -28.129 -46.910 -18.182 1.00 86.50 306 TRP A CA 1
ATOM 2399 C C . TRP A 1 306 ? -28.624 -45.503 -18.529 1.00 86.50 306 TRP A C 1
ATOM 2401 O O . TRP A 1 306 ? -27.961 -44.513 -18.197 1.00 86.50 306 TRP A O 1
ATOM 2411 N N . GLN A 1 307 ? -29.842 -45.438 -19.099 1.00 78.88 307 GLN A N 1
ATOM 2412 C CA . GLN A 1 307 ? -30.535 -44.230 -19.515 1.00 78.88 307 GLN A CA 1
ATOM 2413 C C . GLN A 1 307 ? -30.494 -43.201 -18.382 1.00 78.88 307 GLN A C 1
ATOM 2415 O O . GLN A 1 307 ? -29.727 -42.230 -18.412 1.00 78.88 307 GLN A O 1
ATOM 2420 N N . LEU A 1 308 ? -31.258 -43.469 -17.328 1.00 69.75 308 LEU A N 1
ATOM 2421 C CA . LEU A 1 308 ? -31.414 -42.584 -16.178 1.00 69.75 308 LEU A CA 1
ATOM 2422 C C . LEU A 1 308 ? -30.112 -42.290 -15.408 1.00 69.75 308 LEU A C 1
ATOM 2424 O O . LEU A 1 308 ? -29.958 -41.176 -14.898 1.00 69.75 308 LEU A O 1
ATOM 2428 N N . GLU A 1 309 ? -29.161 -43.225 -15.330 1.00 73.56 309 GLU A N 1
ATOM 2429 C CA . GLU A 1 309 ? -27.971 -43.052 -14.483 1.00 73.56 309 GLU A CA 1
ATOM 2430 C C . GLU A 1 309 ? -26.964 -42.019 -15.025 1.00 73.56 309 GLU A C 1
ATOM 2432 O O . GLU A 1 309 ? -26.485 -41.167 -14.268 1.00 73.56 309 GLU A O 1
ATOM 2437 N N . ARG A 1 310 ? -26.673 -41.989 -16.333 1.00 76.12 310 ARG A N 1
ATOM 2438 C CA . ARG A 1 310 ? -25.639 -41.068 -16.854 1.00 76.12 310 ARG A CA 1
ATOM 2439 C C . ARG A 1 310 ? -26.112 -39.623 -17.017 1.00 76.12 310 ARG A C 1
ATOM 2441 O O . ARG A 1 310 ? -25.263 -38.739 -16.976 1.00 76.12 310 ARG A O 1
ATOM 2448 N N . LEU A 1 311 ? -27.418 -39.309 -17.092 1.00 67.31 311 LEU A N 1
ATOM 2449 C CA . LEU A 1 311 ? -27.848 -37.896 -16.962 1.00 67.31 311 LEU A CA 1
ATOM 2450 C C . LEU A 1 311 ? -27.496 -37.359 -15.583 1.00 67.31 311 LEU A C 1
ATOM 2452 O O . LEU A 1 311 ? -26.940 -36.270 -15.470 1.00 67.31 311 LEU A O 1
ATOM 2456 N N . LYS A 1 312 ? -27.815 -38.127 -14.539 1.00 69.06 312 LYS A N 1
ATOM 2457 C CA . LYS A 1 312 ? -27.481 -37.803 -13.150 1.00 69.06 312 LYS A CA 1
ATOM 2458 C C . LYS A 1 312 ? -25.966 -37.595 -13.010 1.00 69.06 312 LYS A C 1
ATOM 2460 O O . LYS A 1 312 ? -25.544 -36.639 -12.363 1.00 69.06 312 LYS A O 1
ATOM 2465 N N . HIS A 1 313 ? -25.170 -38.402 -13.715 1.00 70.56 313 HIS A N 1
ATOM 2466 C CA . HIS A 1 313 ? -23.712 -38.276 -13.785 1.00 70.56 313 HIS A CA 1
ATOM 2467 C C . HIS A 1 313 ? -23.187 -37.076 -14.611 1.00 70.56 313 HIS A C 1
ATOM 2469 O O . HIS A 1 313 ? -22.132 -36.542 -14.273 1.00 70.56 313 HIS A O 1
ATOM 2475 N N . LEU A 1 314 ? -23.898 -36.641 -15.662 1.00 61.22 314 LEU A N 1
ATOM 2476 C CA . LEU A 1 314 ? -23.519 -35.521 -16.546 1.00 61.22 314 LEU A CA 1
ATOM 2477 C C . LEU A 1 314 ? -24.084 -34.152 -16.115 1.00 61.22 314 LEU A C 1
ATOM 2479 O O . LEU A 1 314 ? -23.538 -33.125 -16.507 1.00 61.22 314 LEU A O 1
ATOM 2483 N N . THR A 1 315 ? -25.170 -34.113 -15.333 1.00 57.69 315 THR A N 1
ATOM 2484 C CA . THR A 1 315 ? -25.896 -32.870 -14.976 1.00 57.69 315 THR A CA 1
ATOM 2485 C C . THR A 1 315 ? -25.926 -32.550 -13.481 1.00 57.69 315 THR A C 1
ATOM 2487 O O . THR A 1 315 ? -26.259 -31.425 -13.107 1.00 57.69 315 THR A O 1
ATOM 2490 N N . GLY A 1 316 ? -25.562 -33.500 -12.613 1.00 47.03 316 GLY A N 1
ATOM 2491 C CA . GLY A 1 316 ? -25.266 -33.238 -11.200 1.00 47.03 316 GLY A CA 1
ATOM 2492 C C . GLY A 1 316 ? -26.445 -32.814 -10.312 1.00 47.03 316 GLY A C 1
ATOM 2493 O O . GLY A 1 316 ? -26.209 -32.335 -9.203 1.00 47.03 316 GLY A O 1
ATOM 2494 N N . LYS A 1 317 ? -27.702 -32.977 -10.752 1.00 36.72 317 LYS A N 1
ATOM 2495 C CA . LYS A 1 317 ? -28.901 -32.705 -9.934 1.00 36.72 317 LYS A CA 1
ATOM 2496 C C . LYS A 1 317 ? -29.640 -33.996 -9.549 1.00 36.72 317 LYS A C 1
ATOM 2498 O O . LYS A 1 317 ? -29.796 -34.872 -10.399 1.00 36.72 317 LYS A O 1
ATOM 2503 N N . PRO A 1 318 ? -30.151 -34.116 -8.308 1.00 37.16 318 PRO A N 1
ATOM 2504 C CA . PRO A 1 318 ? -31.096 -35.167 -7.951 1.00 37.16 318 PRO A CA 1
ATOM 2505 C C . PRO A 1 318 ? -32.494 -34.844 -8.505 1.00 37.16 318 PRO A C 1
ATOM 2507 O O . PRO A 1 318 ? -32.960 -33.709 -8.411 1.00 37.16 318 PRO A O 1
ATOM 2510 N N . LEU A 1 319 ? -33.169 -35.857 -9.048 1.00 38.78 319 LEU A N 1
ATOM 2511 C CA . LEU A 1 319 ? -34.588 -35.807 -9.406 1.00 38.78 319 LEU A CA 1
ATOM 2512 C C . LEU A 1 319 ? -35.425 -36.330 -8.233 1.00 38.78 319 LEU A C 1
ATOM 2514 O O . LEU A 1 319 ? -35.107 -37.375 -7.666 1.00 38.78 319 LEU A O 1
ATOM 2518 N N . VAL A 1 320 ? -36.485 -35.601 -7.888 1.00 37.34 320 VAL A N 1
ATOM 2519 C CA . VAL A 1 320 ? -37.445 -35.955 -6.833 1.00 37.34 320 VAL A CA 1
ATOM 2520 C C . VAL A 1 320 ? -38.747 -36.425 -7.487 1.00 37.34 320 VAL A C 1
ATOM 2522 O O . VAL A 1 320 ? -39.201 -35.818 -8.452 1.00 37.34 320 VAL A O 1
ATOM 2525 N N . ASP A 1 321 ? -39.305 -37.515 -6.959 1.00 39.25 321 ASP A N 1
ATOM 2526 C CA . ASP A 1 321 ? -40.685 -38.000 -7.110 1.00 39.25 321 ASP A CA 1
ATOM 2527 C C . ASP A 1 321 ? -41.313 -38.000 -8.519 1.00 39.25 321 ASP A C 1
ATOM 2529 O O . ASP A 1 321 ? -42.171 -37.189 -8.856 1.00 39.25 321 ASP A O 1
ATOM 2533 N N . ALA A 1 322 ? -40.958 -39.021 -9.312 1.00 30.50 322 ALA A N 1
ATOM 2534 C CA . ALA A 1 322 ? -41.733 -39.438 -10.494 1.00 30.50 322 ALA A CA 1
ATOM 2535 C C . ALA A 1 322 ? -41.815 -40.969 -10.715 1.00 30.50 322 ALA A C 1
ATOM 2537 O O . ALA A 1 322 ? -42.671 -41.440 -11.462 1.00 30.50 322 ALA A O 1
ATOM 2538 N N . ALA A 1 323 ? -40.940 -41.768 -10.086 1.00 34.56 323 ALA A N 1
ATOM 2539 C CA . ALA A 1 323 ? -40.842 -43.216 -10.333 1.00 34.56 323 ALA A CA 1
ATOM 2540 C C . ALA A 1 323 ? -41.544 -44.098 -9.279 1.00 34.56 323 ALA A C 1
ATOM 2542 O O . ALA A 1 323 ? -42.015 -45.186 -9.609 1.00 34.56 323 ALA A O 1
ATOM 2543 N N . ALA A 1 324 ? -41.668 -43.631 -8.030 1.00 32.94 324 ALA A N 1
ATOM 2544 C CA . ALA A 1 324 ? -42.275 -44.402 -6.936 1.00 32.94 324 ALA A CA 1
ATOM 2545 C C . ALA A 1 324 ? -43.777 -44.697 -7.146 1.00 32.94 324 ALA A C 1
ATOM 2547 O O . ALA A 1 324 ? -44.307 -45.661 -6.597 1.00 32.94 324 ALA A O 1
ATOM 2548 N N . GLU A 1 325 ? -44.462 -43.898 -7.967 1.00 33.28 325 GLU A N 1
ATOM 2549 C CA . GLU A 1 325 ? -45.910 -43.994 -8.187 1.00 33.28 325 GLU A CA 1
ATOM 2550 C C . GLU A 1 325 ? -46.305 -44.973 -9.315 1.00 33.28 325 GLU A C 1
ATOM 2552 O O . GLU A 1 325 ? -47.482 -45.279 -9.483 1.00 33.28 325 GLU A O 1
ATOM 2557 N N . ARG A 1 326 ? -45.341 -45.519 -10.079 1.00 34.47 326 ARG A N 1
ATOM 2558 C CA . ARG A 1 326 ? -45.631 -46.384 -11.245 1.00 34.47 326 ARG A CA 1
ATOM 2559 C C . ARG A 1 326 ? -45.672 -47.893 -10.990 1.00 34.47 326 ARG A C 1
ATOM 2561 O O . ARG A 1 326 ? -46.161 -48.603 -11.864 1.00 34.47 326 ARG A O 1
ATOM 2568 N N . LEU A 1 327 ? -45.197 -48.393 -9.842 1.00 32.69 327 LEU A N 1
ATOM 2569 C CA . LEU A 1 327 ? -45.174 -49.842 -9.545 1.00 32.69 327 LEU A CA 1
ATOM 2570 C C . LEU A 1 327 ? -45.753 -50.268 -8.180 1.00 32.69 327 LEU A C 1
ATOM 2572 O O . LEU A 1 327 ? -45.812 -51.460 -7.905 1.00 32.69 327 LEU A O 1
ATOM 2576 N N . GLY A 1 328 ? -46.266 -49.340 -7.364 1.00 32.56 328 GLY A N 1
ATOM 2577 C CA . GLY A 1 328 ? -47.358 -49.627 -6.416 1.00 32.56 328 GLY A CA 1
ATOM 2578 C C . GLY A 1 328 ? -47.133 -50.661 -5.297 1.00 32.56 328 GLY A C 1
ATOM 2579 O O . GLY A 1 328 ? -48.120 -51.170 -4.767 1.00 32.56 328 GLY A O 1
ATOM 2580 N N . ILE A 1 329 ? -45.891 -50.975 -4.912 1.00 27.33 329 ILE A N 1
ATOM 2581 C CA . ILE A 1 329 ? -45.573 -51.960 -3.859 1.00 27.33 329 ILE A CA 1
ATOM 2582 C C . ILE A 1 329 ? -44.997 -51.263 -2.611 1.00 27.33 329 ILE A C 1
ATOM 2584 O O . ILE A 1 329 ? -44.109 -50.418 -2.706 1.00 27.33 329 ILE A O 1
ATOM 2588 N N . ARG A 1 330 ? -45.512 -51.636 -1.429 1.00 24.91 330 ARG A N 1
ATOM 2589 C CA . ARG A 1 330 ? -44.949 -51.358 -0.087 1.00 24.91 330 ARG A CA 1
ATOM 2590 C C . ARG A 1 330 ? -44.729 -52.715 0.659 1.00 24.91 330 ARG A C 1
ATOM 2592 O O . ARG A 1 330 ? -44.875 -53.741 -0.001 1.00 24.91 330 ARG A O 1
ATOM 2599 N N . PRO A 1 331 ? -44.342 -52.790 1.951 1.00 34.09 331 PRO A N 1
ATOM 2600 C CA . PRO A 1 331 ? -42.945 -53.073 2.307 1.00 34.09 331 PRO A CA 1
ATOM 2601 C C . PRO A 1 331 ? -42.750 -54.271 3.271 1.00 34.09 331 PRO A C 1
ATOM 2603 O O . PRO A 1 331 ? -43.704 -54.693 3.920 1.00 34.09 331 PRO A O 1
ATOM 2606 N N . ASP A 1 332 ? -41.487 -54.698 3.438 1.00 28.91 332 ASP A N 1
ATOM 2607 C CA . ASP A 1 332 ? -40.965 -55.536 4.547 1.00 28.91 332 ASP A CA 1
ATOM 2608 C C . ASP A 1 332 ? -41.606 -56.944 4.736 1.00 28.91 332 ASP A C 1
ATOM 2610 O O . ASP A 1 332 ? -42.577 -57.273 4.049 1.00 28.91 332 ASP A O 1
ATOM 2614 N N . PRO A 1 333 ? -41.120 -57.818 5.658 1.00 44.53 333 PRO A N 1
ATOM 2615 C CA . PRO A 1 333 ? -39.865 -57.831 6.438 1.00 44.53 333 PRO A CA 1
ATOM 2616 C C . PRO A 1 333 ? -39.050 -59.157 6.296 1.00 44.53 333 PRO A C 1
ATOM 2618 O O . PRO A 1 333 ? -39.381 -60.017 5.486 1.00 44.53 333 PRO A O 1
ATOM 2621 N N . GLU A 1 334 ? -38.034 -59.316 7.166 1.00 24.56 334 GLU A N 1
ATOM 2622 C CA . GLU A 1 334 ? -37.586 -60.548 7.880 1.00 24.56 334 GLU A CA 1
ATOM 2623 C C . GLU A 1 334 ? -36.100 -60.969 7.736 1.00 24.56 334 GLU A C 1
ATOM 2625 O O . GLU A 1 334 ? -35.673 -61.555 6.745 1.00 24.56 334 GLU A O 1
ATOM 2630 N N . ASP A 1 335 ? -35.342 -60.765 8.825 1.00 39.69 335 ASP A N 1
ATOM 2631 C CA . ASP A 1 335 ? -34.235 -61.633 9.279 1.00 39.69 335 ASP A CA 1
ATOM 2632 C C . ASP A 1 335 ? -34.831 -62.755 10.154 1.00 39.69 335 ASP A C 1
ATOM 2634 O O . ASP A 1 335 ? -35.753 -62.483 10.933 1.00 39.69 335 ASP A O 1
ATOM 2638 N N . PRO A 1 336 ? -34.354 -64.013 10.044 1.00 33.16 336 PRO A N 1
ATOM 2639 C CA . PRO A 1 336 ? -33.752 -64.615 11.243 1.00 33.16 336 PRO A CA 1
ATOM 2640 C C . PRO A 1 336 ? -32.616 -65.644 11.005 1.00 33.16 336 PRO A C 1
ATOM 2642 O O . PRO A 1 336 ? -32.853 -66.765 10.555 1.00 33.16 336 PRO A O 1
ATOM 2645 N N . LEU A 1 337 ? -31.427 -65.329 11.536 1.00 27.34 337 LEU A N 1
ATOM 2646 C CA . LEU A 1 337 ? -30.637 -66.140 12.501 1.00 27.34 337 LEU A CA 1
ATOM 2647 C C . LEU A 1 337 ? -30.448 -67.674 12.301 1.00 27.34 337 LEU A C 1
ATOM 2649 O O . LEU A 1 337 ? -31.424 -68.421 12.404 1.00 27.34 337 LEU A O 1
ATOM 2653 N N . LYS A 1 338 ? -29.169 -68.143 12.317 1.00 27.52 338 LYS A N 1
ATOM 2654 C CA . LYS A 1 338 ? -28.573 -69.403 12.916 1.00 27.52 338 LYS A CA 1
ATOM 2655 C C . LYS A 1 338 ? -27.444 -69.998 12.040 1.00 27.52 338 LYS A C 1
ATOM 2657 O O . LYS A 1 338 ? -27.527 -69.885 10.828 1.00 27.52 338 LYS A O 1
ATOM 2662 N N . ASN A 1 339 ? -26.395 -70.701 12.507 1.00 26.72 339 ASN A N 1
ATOM 2663 C CA . ASN A 1 339 ? -25.778 -71.026 13.822 1.00 26.72 339 ASN A CA 1
ATOM 2664 C C . ASN A 1 339 ? -24.238 -70.823 13.654 1.00 26.72 339 ASN A C 1
ATOM 2666 O O . ASN A 1 339 ? -23.776 -70.880 12.522 1.00 26.72 339 ASN A O 1
ATOM 2670 N N . ARG A 1 340 ? -23.350 -70.534 14.622 1.00 28.22 340 ARG A N 1
ATOM 2671 C CA . ARG A 1 340 ? -23.144 -70.870 16.057 1.00 28.22 340 ARG A CA 1
ATOM 2672 C C . ARG A 1 340 ? -22.388 -72.199 16.327 1.00 28.22 340 ARG A C 1
ATOM 2674 O O . ARG A 1 340 ? -22.800 -73.241 15.836 1.00 28.22 340 ARG A O 1
ATOM 2681 N N . ALA A 1 341 ? -21.380 -72.109 17.218 1.00 24.48 341 ALA A N 1
ATOM 2682 C CA . ALA A 1 341 ? -20.409 -73.119 17.712 1.00 24.48 341 ALA A CA 1
ATOM 2683 C C . ALA A 1 341 ? -19.190 -73.429 16.797 1.00 24.48 341 ALA A C 1
ATOM 2685 O O . ALA A 1 341 ? -19.363 -73.617 15.601 1.00 24.48 341 ALA A O 1
ATOM 2686 N N . GLY A 1 342 ? -17.945 -73.517 17.304 1.00 24.64 342 GLY A N 1
ATOM 2687 C CA . GLY A 1 342 ? -17.436 -73.144 18.642 1.00 24.64 342 GLY A CA 1
ATOM 2688 C C . GLY A 1 342 ? -16.016 -73.669 18.959 1.00 24.64 342 GLY A C 1
ATOM 2689 O O . GLY A 1 342 ? -15.679 -74.746 18.491 1.00 24.64 342 GLY A O 1
ATOM 2690 N N . GLU A 1 343 ? -15.263 -72.934 19.803 1.00 25.17 343 GLU A N 1
ATOM 2691 C CA . GLU A 1 343 ? -14.009 -73.322 20.518 1.00 25.17 343 GLU A CA 1
ATOM 2692 C C . GLU A 1 343 ? -12.764 -73.723 19.664 1.00 25.17 343 GLU A C 1
ATOM 2694 O O . GLU A 1 343 ? -12.887 -74.324 18.610 1.00 25.17 343 GLU A O 1
ATOM 2699 N N . ALA A 1 344 ? -11.499 -73.422 20.014 1.00 24.20 344 ALA A N 1
ATOM 2700 C CA . ALA A 1 344 ? -10.896 -72.676 21.135 1.00 24.20 344 ALA A CA 1
ATOM 2701 C C . ALA A 1 344 ? -9.604 -71.923 20.689 1.00 24.20 344 ALA A C 1
ATOM 2703 O O . ALA A 1 344 ? -9.288 -71.853 19.506 1.00 24.20 344 ALA A O 1
ATOM 2704 N N . ARG A 1 345 ? -8.866 -71.323 21.640 1.00 35.09 345 ARG A N 1
ATOM 2705 C CA . ARG A 1 345 ? -7.658 -70.492 21.417 1.00 35.09 345 ARG A CA 1
ATOM 2706 C C . ARG A 1 345 ? -6.442 -71.272 20.891 1.00 35.09 345 ARG A C 1
ATOM 2708 O O . ARG A 1 345 ? -6.098 -72.280 21.491 1.00 35.09 345 ARG A O 1
ATOM 2715 N N . GLU A 1 346 ? -5.673 -70.650 19.993 1.00 23.67 346 GLU A N 1
ATOM 2716 C CA . GLU A 1 346 ? -4.255 -70.287 20.223 1.00 23.67 346 GLU A CA 1
ATOM 2717 C C . GLU A 1 346 ? -3.789 -69.224 19.201 1.00 23.67 346 GLU A C 1
ATOM 2719 O O . GLU A 1 346 ? -4.451 -69.008 18.189 1.00 23.67 346 GLU A O 1
ATOM 2724 N N . THR A 1 347 ? -2.715 -68.480 19.498 1.00 40.12 347 THR A N 1
ATOM 2725 C CA . THR A 1 347 ? -2.273 -67.305 18.711 1.00 40.12 347 THR A CA 1
ATOM 2726 C C . THR A 1 347 ? -1.114 -67.613 17.765 1.00 40.12 347 THR A C 1
ATOM 2728 O O . THR A 1 347 ? -0.051 -68.014 18.246 1.00 40.12 347 THR A O 1
ATOM 2731 N N . PRO A 1 348 ? -1.254 -67.280 16.470 1.00 33.03 348 PRO A N 1
ATOM 2732 C CA . PRO A 1 348 ? -0.108 -66.774 15.713 1.00 33.03 348 PRO A CA 1
ATOM 2733 C C . PRO A 1 348 ? -0.415 -65.599 14.756 1.00 33.03 348 PRO A C 1
ATOM 2735 O O . PRO A 1 348 ? -1.544 -65.367 14.340 1.00 33.03 348 PRO A O 1
ATOM 2738 N N . GLU A 1 349 ? 0.667 -64.887 14.451 1.00 35.97 349 GLU A N 1
ATOM 2739 C CA . GLU A 1 349 ? 1.017 -64.076 13.269 1.00 35.97 349 GLU A CA 1
ATOM 2740 C C . GLU A 1 349 ? -0.035 -63.813 12.161 1.00 35.97 349 GLU A C 1
ATOM 2742 O O . GLU A 1 349 ? -0.551 -64.720 11.509 1.00 35.97 349 GLU A O 1
ATOM 2747 N N . VAL A 1 350 ? -0.212 -62.520 11.863 1.00 31.39 350 VAL A N 1
ATOM 2748 C CA . VAL A 1 350 ? -0.900 -61.923 10.700 1.00 31.39 350 VAL A CA 1
ATOM 2749 C C . VAL A 1 350 ? 0.171 -61.041 10.029 1.00 31.39 350 VAL A C 1
ATOM 2751 O O . VAL A 1 350 ? 0.763 -60.217 10.721 1.00 31.39 350 VAL A O 1
ATOM 2754 N N . LYS A 1 351 ? 0.700 -61.359 8.838 1.00 29.03 351 LYS A N 1
ATOM 2755 C CA . LYS A 1 351 ? 0.102 -61.242 7.491 1.00 29.03 351 LYS A CA 1
ATOM 2756 C C . LYS A 1 351 ? -0.307 -59.810 7.137 1.00 29.03 351 LYS A C 1
ATOM 2758 O O . LYS A 1 351 ? -1.334 -59.333 7.599 1.00 29.03 351 LYS A O 1
ATOM 2763 N N . ASP A 1 352 ? 0.473 -59.168 6.273 1.00 32.19 352 ASP A N 1
ATOM 2764 C CA . ASP A 1 352 ? 0.079 -57.916 5.625 1.00 32.19 352 ASP A CA 1
ATOM 2765 C C . ASP A 1 352 ? -0.939 -58.219 4.510 1.00 32.19 352 ASP A C 1
ATOM 2767 O O . ASP A 1 352 ? -0.567 -58.411 3.352 1.00 32.19 352 ASP A O 1
ATOM 2771 N N . ASP A 1 353 ? -2.217 -58.306 4.886 1.00 31.41 353 ASP A N 1
ATOM 2772 C CA . ASP A 1 353 ? -3.357 -58.348 3.966 1.00 31.41 353 ASP A CA 1
ATOM 2773 C C . ASP A 1 353 ? -3.941 -56.917 3.803 1.00 31.41 353 ASP A C 1
ATOM 2775 O O . ASP A 1 353 ? -4.262 -56.260 4.792 1.00 31.41 353 ASP A O 1
ATOM 2779 N N . ASP A 1 354 ? -4.089 -56.479 2.549 1.00 37.88 354 ASP A N 1
ATOM 2780 C CA . ASP A 1 354 ? -4.968 -55.429 1.994 1.00 37.88 354 ASP A CA 1
ATOM 2781 C C . ASP A 1 354 ? -5.022 -53.963 2.517 1.00 37.88 354 ASP A C 1
ATOM 2783 O O . ASP A 1 354 ? -4.808 -53.582 3.669 1.00 37.88 354 ASP A O 1
ATOM 2787 N N . GLU A 1 355 ? -5.376 -53.108 1.551 1.00 50.25 355 GLU A N 1
ATOM 2788 C CA . GLU A 1 355 ? -5.537 -51.651 1.569 1.00 50.25 355 GLU A CA 1
ATOM 2789 C C . GLU A 1 355 ? -6.301 -51.087 2.789 1.00 50.25 355 GLU A C 1
ATOM 2791 O O . GLU A 1 355 ? -7.531 -51.021 2.809 1.00 50.25 355 GLU A O 1
ATOM 2796 N N . SER A 1 356 ? -5.582 -50.565 3.790 1.00 51.69 356 SER A N 1
ATOM 2797 C CA . SER A 1 356 ? -6.188 -49.847 4.923 1.00 51.69 356 SER A CA 1
ATOM 2798 C C . SER A 1 356 ? -5.463 -48.536 5.266 1.00 51.69 356 SER A C 1
ATOM 2800 O O . SER A 1 356 ? -4.236 -48.457 5.330 1.00 51.69 356 SER A O 1
ATOM 2802 N N . ASP A 1 357 ? -6.232 -47.461 5.482 1.00 78.50 357 ASP A N 1
ATOM 2803 C CA . ASP A 1 357 ? -5.686 -46.158 5.876 1.00 78.50 357 ASP A CA 1
ATOM 2804 C C . ASP A 1 357 ? -5.249 -46.200 7.346 1.00 78.50 357 ASP A C 1
ATOM 2806 O O . ASP A 1 357 ? -6.069 -46.320 8.259 1.00 78.50 357 ASP A O 1
ATOM 2810 N N . ALA A 1 358 ? -3.947 -46.020 7.578 1.00 83.12 358 ALA A N 1
ATOM 2811 C CA . ALA A 1 358 ? -3.310 -46.017 8.895 1.00 83.12 358 ALA A CA 1
ATOM 2812 C C . ALA A 1 358 ? -3.861 -44.969 9.894 1.00 83.12 358 ALA A C 1
ATOM 2814 O O . ALA A 1 358 ? -3.454 -44.957 11.061 1.00 83.12 358 ALA A O 1
ATOM 2815 N N . ARG A 1 359 ? -4.757 -44.069 9.462 1.00 88.75 359 ARG A N 1
ATOM 2816 C CA . ARG A 1 359 ? -5.480 -43.081 10.284 1.00 88.75 359 ARG A CA 1
ATOM 2817 C C . ARG A 1 359 ? -6.840 -43.577 10.793 1.00 88.75 359 ARG A C 1
ATOM 2819 O O . ARG A 1 359 ? -7.388 -42.971 11.715 1.00 88.75 359 ARG A O 1
ATOM 2826 N N . THR A 1 360 ? -7.373 -44.661 10.237 1.00 90.50 360 THR A N 1
ATOM 2827 C CA . THR A 1 360 ? -8.642 -45.300 10.633 1.00 90.50 360 THR A CA 1
ATOM 2828 C C . THR A 1 360 ? -8.406 -46.618 11.372 1.00 90.50 360 THR A C 1
ATOM 2830 O O . THR A 1 360 ? -7.339 -47.214 11.262 1.00 90.50 360 THR A O 1
ATOM 2833 N N . LEU A 1 361 ? -9.396 -47.064 12.146 1.00 89.00 361 LEU A N 1
ATOM 2834 C CA . LEU A 1 361 ? -9.513 -48.444 12.623 1.00 89.00 361 LEU A CA 1
ATOM 2835 C C . LEU A 1 361 ? -10.650 -49.131 11.851 1.00 89.00 361 LEU A C 1
ATOM 2837 O O . LEU A 1 361 ? -11.521 -48.464 11.290 1.00 89.00 361 LEU A O 1
ATOM 2841 N N . TRP A 1 362 ? -10.662 -50.463 11.850 1.00 83.38 362 TRP A N 1
ATOM 2842 C CA . TRP A 1 362 ? -11.779 -51.239 11.308 1.00 83.38 362 TRP A CA 1
ATOM 2843 C C . TRP A 1 362 ? -13.075 -50.936 12.067 1.00 83.38 362 TRP A C 1
ATOM 2845 O O . TRP A 1 362 ? -13.079 -50.915 13.300 1.00 83.38 362 TRP A O 1
ATOM 2855 N N . VAL A 1 363 ? -14.161 -50.700 11.323 1.00 88.69 363 VAL A N 1
ATOM 2856 C CA . VAL A 1 363 ? -15.461 -50.313 11.886 1.00 88.69 363 VAL A CA 1
ATOM 2857 C C . VAL A 1 363 ? -16.160 -51.529 12.488 1.00 88.69 363 VAL A C 1
ATOM 2859 O O . VAL A 1 363 ? -16.606 -52.425 11.777 1.00 88.69 363 VAL A O 1
ATOM 2862 N N . GLU A 1 364 ? -16.279 -51.526 13.809 1.00 87.56 364 GLU A N 1
ATOM 2863 C CA . GLU A 1 364 ? -17.107 -52.445 14.580 1.00 87.56 364 GLU A CA 1
ATOM 2864 C C . GLU A 1 364 ? -18.488 -51.849 14.883 1.00 87.56 364 GLU A C 1
ATOM 2866 O O . GLU A 1 364 ? -18.670 -50.629 14.973 1.00 87.56 364 GLU A O 1
ATOM 2871 N N . PHE A 1 365 ? -19.439 -52.755 15.090 1.00 89.69 365 PHE A N 1
ATOM 2872 C CA . PHE A 1 365 ? -20.760 -52.498 15.649 1.00 89.69 365 PHE A CA 1
ATOM 2873 C C . PHE A 1 365 ? -20.908 -53.337 16.926 1.00 89.69 365 PHE A C 1
ATOM 2875 O O . PHE A 1 365 ? -20.254 -54.378 17.055 1.00 89.69 365 PHE A O 1
ATOM 2882 N N . ASP A 1 366 ? -21.728 -52.885 17.872 1.00 87.12 366 ASP A N 1
ATOM 2883 C CA . ASP A 1 366 ? -21.958 -53.592 19.134 1.00 87.12 366 ASP A CA 1
ATOM 2884 C C . ASP A 1 366 ? -23.100 -54.625 19.061 1.00 87.12 366 ASP A C 1
ATOM 2886 O O . ASP A 1 366 ? -23.706 -54.854 18.013 1.00 87.12 366 ASP A O 1
ATOM 2890 N N . ASP A 1 367 ? -23.402 -55.259 20.200 1.00 79.44 367 ASP A N 1
ATOM 2891 C CA . ASP A 1 367 ? -24.462 -56.271 20.335 1.00 79.44 367 ASP A CA 1
ATOM 2892 C C . ASP A 1 367 ? -25.887 -55.732 20.050 1.00 79.44 367 ASP A C 1
ATOM 2894 O O . ASP A 1 367 ? -26.837 -56.517 20.018 1.00 79.44 367 ASP A O 1
ATOM 2898 N N . GLN A 1 368 ? -26.064 -54.415 19.869 1.00 84.38 368 GLN A N 1
ATOM 2899 C CA . GLN A 1 368 ? -27.333 -53.769 19.496 1.00 84.38 368 GLN A CA 1
ATOM 2900 C C . GLN A 1 368 ? -27.357 -53.326 18.022 1.00 84.38 368 GLN A C 1
ATOM 2902 O O . GLN A 1 368 ? -28.403 -52.909 17.528 1.00 84.38 368 GLN A O 1
ATOM 2907 N N . GLY A 1 369 ? -26.236 -53.465 17.304 1.00 80.25 369 GLY A N 1
ATOM 2908 C CA . GLY A 1 369 ? -26.076 -53.022 15.919 1.00 80.25 369 GLY A CA 1
ATOM 2909 C C . GLY A 1 369 ? -25.696 -51.545 15.775 1.00 80.25 369 GLY A C 1
ATOM 2910 O O . GLY A 1 369 ? -25.636 -51.052 14.648 1.00 80.25 369 GLY A O 1
ATOM 2911 N N . ASP A 1 370 ? -25.411 -50.842 16.875 1.00 83.44 370 ASP A N 1
ATOM 2912 C CA . ASP A 1 370 ? -24.939 -49.458 16.838 1.00 83.44 370 ASP A CA 1
ATOM 2913 C C . ASP A 1 370 ? -23.431 -49.403 16.544 1.00 83.44 370 ASP A C 1
ATOM 2915 O O . ASP A 1 370 ? -22.657 -50.278 16.942 1.00 83.44 370 ASP A O 1
ATOM 2919 N N . ARG A 1 371 ? -22.982 -48.361 15.828 1.00 89.81 371 ARG A N 1
ATOM 2920 C CA . ARG A 1 371 ? -21.562 -48.167 15.477 1.00 89.81 371 ARG A CA 1
ATOM 2921 C C . ARG A 1 371 ? -20.758 -47.799 16.727 1.00 89.81 371 ARG A C 1
ATOM 2923 O O . ARG A 1 371 ? -20.603 -46.621 17.055 1.00 89.81 371 ARG A O 1
ATOM 2930 N N . PHE A 1 372 ? -20.215 -48.803 17.405 1.00 93.31 372 PHE A N 1
ATOM 2931 C CA . PHE A 1 372 ? -19.503 -48.629 18.664 1.00 93.31 372 PHE A CA 1
ATOM 2932 C C . PHE A 1 372 ? -18.349 -49.625 18.835 1.00 93.31 372 PHE A C 1
ATOM 2934 O O . PHE A 1 372 ? -18.454 -50.799 18.488 1.00 93.31 372 PHE A O 1
ATOM 2941 N N . ARG A 1 373 ? -17.245 -49.148 19.422 1.00 93.25 373 ARG A N 1
ATOM 2942 C CA . ARG A 1 373 ? -16.035 -49.926 19.718 1.00 93.25 373 ARG A CA 1
ATOM 2943 C C . ARG A 1 373 ? -15.567 -49.669 21.147 1.00 93.25 373 ARG A C 1
ATOM 2945 O O . ARG A 1 373 ? -15.349 -48.525 21.541 1.00 93.25 373 ARG A O 1
ATOM 2952 N N . GLU A 1 374 ? -15.378 -50.734 21.931 1.00 91.50 374 GLU A N 1
ATOM 2953 C CA . GLU A 1 374 ? -14.920 -50.626 23.325 1.00 91.50 374 GLU A CA 1
ATOM 2954 C C . GLU A 1 374 ? -13.556 -49.915 23.397 1.00 91.50 374 GLU A C 1
ATOM 2956 O O . GLU A 1 374 ? -12.614 -50.304 22.702 1.00 91.50 374 GLU A O 1
ATOM 2961 N N . TRP A 1 375 ? -13.399 -48.930 24.293 1.00 94.25 375 TRP A N 1
ATOM 2962 C CA . TRP A 1 375 ? -12.144 -48.174 24.450 1.00 94.25 375 TRP A CA 1
ATOM 2963 C C . TRP A 1 375 ? -10.903 -49.067 24.626 1.00 94.25 375 TRP A C 1
ATOM 2965 O O . TRP A 1 375 ? -9.813 -48.732 24.165 1.00 94.25 375 TRP A O 1
ATOM 2975 N N . ARG A 1 376 ? -11.059 -50.243 25.243 1.00 92.38 376 ARG A N 1
ATOM 2976 C CA . ARG A 1 376 ? -9.997 -51.248 25.353 1.00 92.38 376 ARG A CA 1
ATOM 2977 C C . ARG A 1 376 ? -9.455 -51.696 23.992 1.00 92.38 376 ARG A C 1
ATOM 2979 O O . ARG A 1 376 ? -8.236 -51.737 23.839 1.00 92.38 376 ARG A O 1
ATOM 2986 N N . LYS A 1 377 ? -10.336 -51.978 23.023 1.00 90.94 377 LYS A N 1
ATOM 2987 C CA . LYS A 1 377 ? -9.971 -52.324 21.637 1.00 90.94 377 LYS A CA 1
ATOM 2988 C C . LYS A 1 377 ? -9.359 -51.133 20.904 1.00 90.94 377 LYS A C 1
ATOM 2990 O O . LYS A 1 377 ? -8.330 -51.258 20.252 1.00 90.94 377 LYS A O 1
ATOM 2995 N N . VAL A 1 378 ? -9.935 -49.940 21.083 1.00 94.00 378 VAL A N 1
ATOM 2996 C CA . VAL A 1 378 ? -9.369 -48.692 20.535 1.00 94.00 378 VAL A CA 1
ATOM 2997 C C . VAL A 1 378 ? -7.904 -48.528 20.969 1.00 94.00 378 VAL A C 1
ATOM 2999 O O . VAL A 1 378 ? -7.061 -48.123 20.172 1.00 94.00 378 VAL A O 1
ATOM 3002 N N . VAL A 1 379 ? -7.571 -48.883 22.214 1.00 93.44 379 VAL A N 1
ATOM 3003 C CA . VAL A 1 379 ? -6.217 -48.766 22.783 1.00 93.44 379 VAL A CA 1
ATOM 3004 C C . VAL A 1 379 ? -5.262 -49.909 22.405 1.00 93.44 379 VAL A C 1
ATOM 3006 O O . VAL A 1 379 ? -4.048 -49.669 22.390 1.00 93.44 379 VAL A O 1
ATOM 3009 N N . SER A 1 380 ? -5.752 -51.119 22.108 1.00 91.62 380 SER A N 1
ATOM 3010 C CA . SER A 1 380 ? -4.909 -52.193 21.556 1.00 91.62 380 SER A CA 1
ATOM 3011 C C . SER A 1 380 ? -4.540 -51.935 20.100 1.00 91.62 380 SER A C 1
ATOM 3013 O O . SER A 1 380 ? -3.381 -52.116 19.734 1.00 91.62 380 SER A O 1
ATOM 3015 N N . ASP A 1 381 ? -5.501 -51.457 19.313 1.00 91.31 381 ASP A N 1
ATOM 3016 C CA . ASP A 1 381 ? -5.404 -51.414 17.854 1.00 91.31 381 ASP A CA 1
ATOM 3017 C C . ASP A 1 381 ? -4.815 -50.082 17.347 1.00 91.31 381 ASP A C 1
ATOM 3019 O O . ASP A 1 381 ? -4.350 -49.990 16.214 1.00 91.31 381 ASP A O 1
ATOM 3023 N N . SER A 1 382 ? -4.787 -49.038 18.187 1.00 92.69 382 SER A N 1
ATOM 3024 C CA . SER A 1 382 ? -4.170 -47.753 17.833 1.00 92.69 382 SER A CA 1
ATOM 3025 C C . SER A 1 382 ? -2.636 -47.806 17.842 1.00 92.69 382 SER A C 1
ATOM 3027 O O . SER A 1 382 ? -2.001 -47.912 18.900 1.00 92.69 382 SER A O 1
ATOM 3029 N N . ALA A 1 383 ? -2.033 -47.606 16.670 1.00 87.88 383 ALA A N 1
ATOM 3030 C CA . ALA A 1 383 ? -0.592 -47.448 16.466 1.00 87.88 383 ALA A CA 1
ATOM 3031 C C . ALA A 1 383 ? -0.218 -45.986 16.146 1.00 87.88 383 ALA A C 1
ATOM 3033 O O . ALA A 1 383 ? -0.946 -45.280 15.453 1.00 87.88 383 ALA A O 1
ATOM 3034 N N . ALA A 1 384 ? 0.930 -45.513 16.640 1.00 84.19 384 ALA A N 1
ATOM 3035 C CA . ALA A 1 384 ? 1.388 -44.137 16.426 1.00 84.19 384 ALA A CA 1
ATOM 3036 C C . ALA A 1 384 ? 2.322 -44.038 15.206 1.00 84.19 384 ALA A C 1
ATOM 3038 O O . ALA A 1 384 ? 3.521 -44.293 15.324 1.00 84.19 384 ALA A O 1
ATOM 3039 N N . HIS A 1 385 ? 1.783 -43.644 14.050 1.00 82.75 385 HIS A N 1
ATOM 3040 C CA . HIS A 1 385 ? 2.564 -43.447 12.827 1.00 82.75 385 HIS A CA 1
ATOM 3041 C C . HIS A 1 385 ? 3.167 -42.035 12.760 1.00 82.75 385 HIS A C 1
ATOM 3043 O O . HIS A 1 385 ? 2.472 -41.031 12.916 1.00 82.75 385 HIS A O 1
ATOM 3049 N N . ALA A 1 386 ? 4.479 -41.955 12.520 1.00 64.12 386 ALA A N 1
ATOM 3050 C CA . ALA A 1 386 ? 5.227 -40.701 12.456 1.00 64.12 386 ALA A CA 1
ATOM 3051 C C . ALA A 1 386 ? 5.424 -40.242 11.000 1.00 64.12 386 ALA A C 1
ATOM 3053 O O . ALA A 1 386 ? 6.371 -40.647 10.327 1.00 64.12 386 ALA A O 1
ATOM 3054 N N . TRP A 1 387 ? 4.527 -39.381 10.519 1.00 79.31 387 TRP A N 1
ATOM 3055 C CA . TRP A 1 387 ? 4.581 -38.827 9.163 1.00 79.31 387 TRP A CA 1
ATOM 3056 C C . TRP A 1 387 ? 5.758 -37.847 8.974 1.00 79.31 387 TRP A C 1
ATOM 3058 O O . TRP A 1 387 ? 6.144 -37.121 9.893 1.00 79.31 387 TRP A O 1
ATOM 3068 N N . LYS A 1 388 ? 6.329 -37.796 7.762 1.00 73.69 388 LYS A N 1
ATOM 3069 C CA . LYS A 1 388 ? 7.529 -36.990 7.424 1.00 73.69 388 LYS A CA 1
ATOM 3070 C C . LYS A 1 388 ? 7.310 -35.471 7.548 1.00 73.69 388 LYS A C 1
ATOM 3072 O O . LYS A 1 388 ? 8.272 -34.713 7.651 1.00 73.69 388 LYS A O 1
ATOM 3077 N N . ASP A 1 389 ? 6.054 -35.040 7.541 1.00 76.44 389 ASP A N 1
ATOM 3078 C CA . ASP A 1 389 ? 5.562 -33.664 7.616 1.00 76.44 389 ASP A CA 1
ATOM 3079 C C . ASP A 1 389 ? 4.829 -33.345 8.940 1.00 76.44 389 ASP A C 1
ATOM 3081 O O . ASP A 1 389 ? 4.183 -32.301 9.048 1.00 76.44 389 ASP A O 1
ATOM 3085 N N . TRP A 1 390 ? 4.939 -34.216 9.956 1.00 81.38 390 TRP A N 1
ATOM 3086 C CA . TRP A 1 390 ? 4.215 -34.100 11.229 1.00 81.38 390 TRP A CA 1
ATOM 3087 C C . TRP A 1 390 ? 4.335 -32.694 11.857 1.00 81.38 390 TRP A C 1
ATOM 3089 O O . TRP A 1 390 ? 5.441 -32.246 12.176 1.00 81.38 390 TRP A O 1
ATOM 3099 N N . PRO A 1 391 ? 3.216 -31.974 12.080 1.00 76.81 391 PRO A N 1
ATOM 3100 C CA . PRO A 1 391 ? 3.255 -30.546 12.410 1.00 76.81 391 PRO A CA 1
ATOM 3101 C C . PRO A 1 391 ? 3.622 -30.248 13.873 1.00 76.81 391 PRO A C 1
ATOM 3103 O O . PRO A 1 391 ? 3.844 -29.087 14.227 1.00 76.81 391 PRO A O 1
ATOM 3106 N N . HIS A 1 392 ? 3.682 -31.268 14.737 1.00 77.06 392 HIS A N 1
ATOM 3107 C CA . HIS A 1 392 ? 3.949 -31.112 16.168 1.00 77.06 392 HIS A CA 1
ATOM 3108 C C . HIS A 1 392 ? 5.423 -31.331 16.507 1.00 77.06 392 HIS A C 1
ATOM 3110 O O . HIS A 1 392 ? 6.034 -32.317 16.108 1.00 77.06 392 HIS A O 1
ATOM 3116 N N . GLN A 1 393 ? 5.995 -30.423 17.300 1.00 74.44 393 GLN A N 1
ATOM 3117 C CA . GLN A 1 393 ? 7.399 -30.493 17.715 1.00 74.44 393 GLN A CA 1
ATOM 3118 C C . GLN A 1 393 ? 7.571 -31.412 18.934 1.00 74.44 393 GLN A C 1
ATOM 3120 O O . GLN A 1 393 ? 6.853 -31.262 19.922 1.00 74.44 393 GLN A O 1
ATOM 3125 N N . GLY A 1 394 ? 8.537 -32.332 18.887 1.00 78.00 394 GLY A N 1
ATOM 3126 C CA . GLY A 1 394 ? 8.741 -33.346 19.932 1.00 78.00 394 GLY A CA 1
ATOM 3127 C C . GLY A 1 394 ? 7.845 -34.587 19.755 1.00 78.00 394 GLY A C 1
ATOM 3128 O O . GLY A 1 394 ? 6.854 -34.523 19.024 1.00 78.00 394 GLY A O 1
ATOM 3129 N N . PRO A 1 395 ? 8.193 -35.717 20.401 1.00 83.00 395 PRO A N 1
ATOM 3130 C CA . PRO A 1 395 ? 7.618 -37.041 20.131 1.00 83.00 395 PRO A CA 1
ATOM 3131 C C . PRO A 1 395 ? 6.097 -37.099 20.315 1.00 83.00 395 PRO A C 1
ATOM 3133 O O . PRO A 1 395 ? 5.539 -36.388 21.155 1.00 83.00 395 PRO A O 1
ATOM 3136 N N . ALA A 1 396 ? 5.433 -37.952 19.528 1.00 85.56 396 ALA A N 1
ATOM 3137 C CA . ALA A 1 396 ? 3.995 -38.190 19.631 1.00 85.56 396 ALA A CA 1
ATOM 3138 C C . ALA A 1 396 ? 3.626 -38.731 21.024 1.00 85.56 396 ALA A C 1
ATOM 3140 O O . ALA A 1 396 ? 4.376 -39.493 21.637 1.00 85.56 396 ALA A O 1
ATOM 3141 N N . SER A 1 397 ? 2.480 -38.306 21.549 1.00 88.94 397 SER A N 1
ATOM 3142 C CA . SER A 1 397 ? 2.164 -38.441 22.974 1.00 88.94 397 SER A CA 1
ATOM 3143 C C . SER A 1 397 ? 0.762 -38.982 23.248 1.00 88.94 397 SER A C 1
ATOM 3145 O O . SER A 1 397 ? 0.539 -39.558 24.313 1.00 88.94 397 SER A O 1
ATOM 3147 N N . LEU A 1 398 ? -0.169 -38.880 22.296 1.00 92.56 398 LEU A N 1
ATOM 3148 C CA . LEU A 1 398 ? -1.555 -39.282 22.513 1.00 92.56 398 LEU A CA 1
ATOM 3149 C C . LEU A 1 398 ? -1.710 -40.777 22.831 1.00 92.56 398 LEU A C 1
ATOM 3151 O O . LEU A 1 398 ? -2.468 -41.114 23.735 1.00 92.56 398 LEU A O 1
ATOM 3155 N N . LEU A 1 399 ? -0.958 -41.676 22.183 1.00 93.56 399 LEU A N 1
ATOM 3156 C CA . LEU A 1 399 ? -1.027 -43.117 22.484 1.00 93.56 399 LEU A CA 1
ATOM 3157 C C . LEU A 1 399 ? -0.646 -43.432 23.944 1.00 93.56 399 LEU A C 1
ATOM 3159 O O . LEU A 1 399 ? -1.171 -44.378 24.531 1.00 93.56 399 LEU A O 1
ATOM 3163 N N . HIS A 1 400 ? 0.225 -42.623 24.558 1.00 91.12 400 HIS A N 1
ATOM 3164 C CA . HIS A 1 400 ? 0.535 -42.724 25.985 1.00 91.12 400 HIS A CA 1
ATOM 3165 C C . HIS A 1 400 ? -0.665 -42.286 26.840 1.00 91.12 400 HIS A C 1
ATOM 3167 O O . HIS A 1 400 ? -1.072 -43.022 27.736 1.00 91.12 400 HIS A O 1
ATOM 3173 N N . THR A 1 401 ? -1.285 -41.145 26.523 1.00 91.31 401 THR A N 1
ATOM 3174 C CA . THR A 1 401 ? -2.502 -40.652 27.193 1.00 91.31 401 THR A CA 1
ATOM 3175 C C . THR A 1 401 ? -3.679 -41.635 27.065 1.00 91.31 401 THR A C 1
ATOM 3177 O O . THR A 1 401 ? -4.344 -41.929 28.054 1.00 91.31 401 THR A O 1
ATOM 3180 N N . MET A 1 402 ? -3.893 -42.234 25.890 1.00 93.81 402 MET A N 1
ATOM 3181 C CA . MET A 1 402 ? -4.935 -43.246 25.674 1.00 93.81 402 MET A CA 1
ATOM 3182 C C . MET A 1 402 ? -4.699 -44.511 26.517 1.00 93.81 402 MET A C 1
ATOM 3184 O O . MET A 1 402 ? -5.624 -45.021 27.158 1.00 93.81 402 MET A O 1
ATOM 3188 N N . LYS A 1 403 ? -3.441 -44.976 26.586 1.00 92.00 403 LYS A N 1
ATOM 3189 C CA . LYS A 1 403 ? -3.020 -46.090 27.454 1.00 92.00 403 LYS A CA 1
ATOM 3190 C C . LYS A 1 403 ? -3.115 -45.737 28.944 1.00 92.00 403 LYS A C 1
ATOM 3192 O O . LYS A 1 403 ? -3.425 -46.621 29.739 1.00 92.00 403 LYS A O 1
ATOM 3197 N N . HIS A 1 404 ? -2.920 -44.472 29.328 1.00 89.75 404 HIS A N 1
ATOM 3198 C CA . HIS A 1 404 ? -3.171 -43.989 30.689 1.00 89.75 404 HIS A CA 1
ATOM 3199 C C . HIS A 1 404 ? -4.664 -44.084 31.043 1.00 89.75 404 HIS A C 1
ATOM 3201 O O . HIS A 1 404 ? -4.996 -44.685 32.064 1.00 89.75 404 HIS A O 1
ATOM 3207 N N . PHE A 1 405 ? -5.571 -43.566 30.201 1.00 92.56 405 PHE A N 1
ATOM 3208 C CA . PHE A 1 405 ? -7.018 -43.639 30.460 1.00 92.56 405 PHE A CA 1
ATOM 3209 C C . PHE A 1 405 ? -7.491 -45.078 30.659 1.00 92.56 405 PHE A C 1
ATOM 3211 O O . PHE A 1 405 ? -8.166 -45.364 31.644 1.00 92.56 405 PHE A O 1
ATOM 3218 N N . HIS A 1 406 ? -7.061 -46.001 29.793 1.00 90.12 406 HIS A N 1
ATOM 3219 C CA . HIS A 1 406 ? -7.434 -47.406 29.933 1.00 90.12 406 HIS A CA 1
ATOM 3220 C C . HIS A 1 406 ? -6.940 -48.027 31.255 1.00 90.12 406 HIS A C 1
ATOM 3222 O O . HIS A 1 406 ? -7.685 -48.745 31.915 1.00 90.12 406 HIS A O 1
ATOM 3228 N N . ARG A 1 407 ? -5.714 -47.701 31.690 1.00 85.50 407 ARG A N 1
ATOM 3229 C CA . ARG A 1 407 ? -5.119 -48.227 32.935 1.00 85.50 407 ARG A CA 1
ATOM 3230 C C . ARG A 1 407 ? -5.699 -47.634 34.220 1.00 85.50 407 ARG A C 1
ATOM 3232 O O . ARG A 1 407 ? -5.734 -48.336 35.226 1.00 85.50 407 ARG A O 1
ATOM 3239 N N . HIS A 1 408 ? -6.091 -46.359 34.209 1.00 76.94 408 HIS A N 1
ATOM 3240 C CA . HIS A 1 408 ? -6.410 -45.604 35.432 1.00 76.94 408 HIS A CA 1
ATOM 3241 C C . HIS A 1 408 ? -7.873 -45.146 35.539 1.00 76.94 408 HIS A C 1
ATOM 3243 O O . HIS A 1 408 ? -8.301 -44.755 36.621 1.00 76.94 408 HIS A O 1
ATOM 3249 N N . GLY A 1 409 ? -8.648 -45.228 34.454 1.00 71.00 409 GLY A N 1
ATOM 3250 C CA . GLY A 1 409 ? -10.092 -44.977 34.452 1.00 71.00 409 GLY A CA 1
ATOM 3251 C C . GLY A 1 409 ? -10.922 -45.992 33.661 1.00 71.00 409 GLY A C 1
ATOM 3252 O O . GLY A 1 409 ? -12.140 -45.881 33.671 1.00 71.00 409 GLY A O 1
ATOM 3253 N N . GLY A 1 410 ? -10.312 -46.963 32.972 1.00 84.06 410 GLY A N 1
ATOM 3254 C CA . GLY A 1 410 ? -10.996 -47.861 32.031 1.00 84.06 410 GLY A CA 1
ATOM 3255 C C . GLY A 1 410 ? -11.271 -47.195 30.678 1.00 84.06 410 GLY A C 1
ATOM 3256 O O . GLY A 1 410 ? -10.863 -47.729 29.644 1.00 84.06 410 GLY A O 1
ATOM 3257 N N . ASP A 1 411 ? -11.870 -46.001 30.703 1.00 90.00 411 ASP A N 1
ATOM 3258 C CA . ASP A 1 411 ? -12.155 -45.139 29.550 1.00 90.00 411 ASP A CA 1
ATOM 3259 C C . ASP A 1 411 ? -11.918 -43.631 29.867 1.00 90.00 411 ASP A C 1
ATOM 3261 O O . ASP A 1 411 ? -11.793 -43.257 31.041 1.00 90.00 411 ASP A O 1
ATOM 3265 N N . PRO A 1 412 ? -11.851 -42.741 28.852 1.00 93.81 412 PRO A N 1
ATOM 3266 C CA . PRO A 1 412 ? -11.612 -41.302 29.024 1.00 93.81 412 PRO A CA 1
ATOM 3267 C C . PRO A 1 412 ? -12.625 -40.558 29.913 1.00 93.81 412 PRO A C 1
ATOM 3269 O O . PRO A 1 412 ? -12.226 -39.717 30.723 1.00 93.81 412 PRO A O 1
ATOM 3272 N N . ARG A 1 413 ? -13.929 -40.846 29.788 1.00 93.12 413 ARG A N 1
ATOM 3273 C CA . ARG A 1 413 ? -15.000 -40.196 30.567 1.00 93.12 413 ARG A CA 1
ATOM 3274 C C . ARG A 1 413 ? -14.946 -40.647 32.027 1.00 93.12 413 ARG A C 1
ATOM 3276 O O . ARG A 1 413 ? -15.069 -39.820 32.931 1.00 93.12 413 ARG A O 1
ATOM 3283 N N . SER A 1 414 ? -14.696 -41.932 32.271 1.00 91.25 414 SER A N 1
ATOM 3284 C CA . SER A 1 414 ? -14.517 -42.465 33.628 1.00 91.25 414 SER A CA 1
ATOM 3285 C C . SER A 1 414 ? -13.245 -41.932 34.302 1.00 91.25 414 SER A C 1
ATOM 3287 O O . SER A 1 414 ? -13.291 -41.545 35.474 1.00 91.25 414 SER A O 1
ATOM 3289 N N . TRP A 1 415 ? -12.138 -41.794 33.557 1.00 94.19 415 TRP A N 1
ATOM 3290 C CA . TRP A 1 415 ? -10.931 -41.096 34.026 1.00 94.19 415 TRP A CA 1
ATOM 3291 C C . TRP A 1 415 ? -11.226 -39.633 34.399 1.00 94.19 415 TRP A C 1
ATOM 3293 O O . TRP A 1 415 ? -10.855 -39.192 35.488 1.00 94.19 415 TRP A O 1
ATOM 3303 N N . LEU A 1 416 ? -11.966 -38.897 33.561 1.00 92.94 416 LEU A N 1
ATOM 3304 C CA . LEU A 1 416 ? -12.356 -37.509 33.835 1.00 92.94 416 LEU A CA 1
ATOM 3305 C C . LEU A 1 416 ? -13.136 -37.383 35.149 1.00 92.94 416 LEU A C 1
ATOM 3307 O O . LEU A 1 416 ? -12.860 -36.490 35.950 1.00 92.94 416 LEU A O 1
ATOM 3311 N N . GLN A 1 417 ? -14.082 -38.290 35.400 1.00 90.75 417 GLN A N 1
ATOM 3312 C CA . GLN A 1 417 ? -14.862 -38.286 36.638 1.00 90.75 417 GLN A CA 1
ATOM 3313 C C . GLN A 1 417 ? -14.017 -38.634 37.875 1.00 90.75 417 GLN A C 1
ATOM 3315 O O . GLN A 1 417 ? -14.355 -38.214 38.982 1.00 90.75 417 GLN A O 1
ATOM 3320 N N . ALA A 1 418 ? -12.908 -39.366 37.741 1.00 88.31 418 ALA A N 1
ATOM 3321 C CA . ALA A 1 418 ? -11.925 -39.507 38.818 1.00 88.31 418 ALA A CA 1
ATOM 3322 C C . ALA A 1 418 ? -11.106 -38.213 39.013 1.00 88.31 418 ALA A C 1
ATOM 3324 O O . ALA A 1 418 ? -10.987 -37.723 40.138 1.00 88.31 418 ALA A O 1
ATOM 3325 N N . TRP A 1 419 ? -10.613 -37.623 37.920 1.00 90.12 419 TRP A N 1
ATOM 3326 C CA . TRP A 1 419 ? -9.763 -36.428 37.927 1.00 90.12 419 TRP A CA 1
ATOM 3327 C C . TRP A 1 419 ? -10.469 -35.188 38.506 1.00 90.12 419 TRP A C 1
ATOM 3329 O O . TRP A 1 419 ? -9.935 -34.541 39.410 1.00 90.12 419 TRP A O 1
ATOM 3339 N N . LEU A 1 420 ? -11.707 -34.899 38.075 1.00 90.25 420 LEU A N 1
ATOM 3340 C CA . LEU A 1 420 ? -12.499 -33.767 38.586 1.00 90.25 420 LEU A CA 1
ATOM 3341 C C . LEU A 1 420 ? -12.753 -33.873 40.097 1.00 90.25 420 LEU A C 1
ATOM 3343 O O . LEU A 1 420 ? -12.571 -32.895 40.823 1.00 90.25 420 LEU A O 1
ATOM 3347 N N . ARG A 1 421 ? -13.107 -35.073 40.585 1.00 87.81 421 ARG A N 1
ATOM 3348 C CA . ARG A 1 421 ? -13.305 -35.331 42.022 1.00 87.81 421 ARG A CA 1
ATOM 3349 C C . ARG A 1 421 ? -12.016 -35.134 42.821 1.00 87.81 421 ARG A C 1
ATOM 3351 O O . ARG A 1 421 ? -12.075 -34.557 43.906 1.00 87.81 421 ARG A O 1
ATOM 3358 N N . LYS A 1 422 ? -10.867 -35.573 42.289 1.00 85.06 422 LYS A N 1
ATOM 3359 C CA . LYS A 1 422 ? -9.559 -35.448 42.951 1.00 85.06 422 LYS A CA 1
ATOM 3360 C C . LYS A 1 422 ? -9.090 -33.996 43.082 1.00 85.06 422 LYS A C 1
ATOM 3362 O O . LYS A 1 422 ? -8.566 -33.632 44.128 1.00 85.06 422 LYS A O 1
ATOM 3367 N N . HIS A 1 423 ? -9.299 -33.172 42.056 1.00 86.25 423 HIS A N 1
ATOM 3368 C CA . HIS A 1 423 ? -8.933 -31.749 42.082 1.00 86.25 423 HIS A CA 1
ATOM 3369 C C . HIS A 1 423 ? -10.054 -30.831 42.608 1.00 86.25 423 HIS A C 1
ATOM 3371 O O . HIS A 1 423 ? -9.933 -29.612 42.522 1.00 86.25 423 HIS A O 1
ATOM 3377 N N . HIS A 1 424 ? -11.132 -31.403 43.164 1.00 87.44 424 HIS A N 1
ATOM 3378 C CA . HIS A 1 424 ? -12.292 -30.689 43.718 1.00 87.44 424 HIS A CA 1
ATOM 3379 C C . HIS A 1 424 ? -12.940 -29.676 42.752 1.00 87.44 424 HIS A C 1
ATOM 3381 O O . HIS A 1 424 ? -13.485 -28.653 43.171 1.00 87.44 424 HIS A O 1
ATOM 3387 N N . LEU A 1 425 ? -12.899 -29.967 41.448 1.00 88.06 425 LEU A N 1
ATOM 3388 C CA . LEU A 1 425 ? -13.466 -29.109 40.412 1.00 88.06 425 LEU A CA 1
ATOM 3389 C C . LEU A 1 425 ? -14.977 -29.342 40.287 1.00 88.06 425 LEU A C 1
ATOM 3391 O O . LEU A 1 425 ? -15.425 -30.451 39.994 1.00 88.06 425 LEU A O 1
ATOM 3395 N N . ALA A 1 426 ? -15.761 -28.282 40.489 1.00 85.12 426 ALA A N 1
ATOM 3396 C CA . ALA A 1 426 ? -17.202 -28.295 40.253 1.00 85.12 426 ALA A CA 1
ATOM 3397 C C . ALA A 1 426 ? -17.517 -28.450 38.755 1.00 85.12 426 ALA A C 1
ATOM 3399 O O . ALA A 1 426 ? -16.760 -27.985 37.908 1.00 85.12 426 ALA A O 1
ATOM 3400 N N . GLU A 1 427 ? -18.670 -29.028 38.402 1.00 78.38 427 GLU A N 1
ATOM 3401 C CA . GLU A 1 427 ? -19.068 -29.172 36.988 1.00 78.38 427 GLU A CA 1
ATOM 3402 C C . GLU A 1 427 ? -19.288 -27.830 36.269 1.00 78.38 427 GLU A C 1
ATOM 3404 O O . GLU A 1 427 ? -19.202 -27.761 35.046 1.00 78.38 427 GLU A O 1
ATOM 3409 N N . THR A 1 428 ? -19.531 -26.756 37.025 1.00 81.50 428 THR A N 1
ATOM 3410 C CA . THR A 1 428 ? -19.631 -25.376 36.530 1.00 81.50 428 THR A CA 1
ATOM 3411 C C . THR A 1 428 ? -18.275 -24.682 36.361 1.00 81.50 428 THR A C 1
ATOM 3413 O O . THR A 1 428 ? -18.234 -23.541 35.896 1.00 81.50 428 THR A O 1
ATOM 3416 N N . ASP A 1 429 ? -17.162 -25.327 36.729 1.00 87.38 429 ASP A N 1
ATOM 3417 C CA . ASP A 1 429 ? -15.830 -24.759 36.548 1.00 87.38 429 ASP A CA 1
ATOM 3418 C C . ASP A 1 429 ? -15.420 -24.726 35.064 1.00 87.38 429 ASP A C 1
ATOM 3420 O O . ASP A 1 429 ? -15.682 -25.640 34.277 1.00 87.38 429 ASP A O 1
ATOM 3424 N N . ARG A 1 430 ? -14.729 -23.652 34.670 1.00 87.75 430 ARG A N 1
ATOM 3425 C CA . ARG A 1 430 ? -14.331 -23.444 33.274 1.00 87.75 430 ARG A CA 1
ATOM 3426 C C . ARG A 1 430 ? -13.299 -24.471 32.797 1.00 87.75 430 ARG A C 1
ATOM 3428 O O . ARG A 1 430 ? -13.364 -24.878 31.637 1.00 87.75 430 ARG A O 1
ATOM 3435 N N . THR A 1 431 ? -12.366 -24.883 33.654 1.00 88.62 431 THR A N 1
ATOM 3436 C CA . THR A 1 431 ? -11.436 -25.970 33.333 1.00 88.62 431 THR A CA 1
ATOM 3437 C C . THR A 1 431 ? -12.196 -27.286 33.240 1.00 88.62 431 THR A C 1
ATOM 3439 O O . THR A 1 431 ? -11.973 -28.030 32.290 1.00 88.62 431 THR A O 1
ATOM 3442 N N . ALA A 1 432 ? -13.126 -27.561 34.163 1.00 88.44 432 ALA A N 1
ATOM 3443 C CA . ALA A 1 432 ? -13.935 -28.779 34.108 1.00 88.44 432 ALA A CA 1
ATOM 3444 C C . ALA A 1 432 ? -14.690 -28.914 32.773 1.00 88.44 432 ALA A C 1
ATOM 3446 O O . ALA A 1 432 ? -14.680 -29.991 32.176 1.00 88.44 432 ALA A O 1
ATOM 3447 N N . HIS A 1 433 ? -15.258 -27.818 32.258 1.00 89.88 433 HIS A N 1
ATOM 3448 C CA . HIS A 1 433 ? -15.884 -27.795 30.935 1.00 89.88 433 HIS A CA 1
ATOM 3449 C C . HIS A 1 433 ? -14.870 -27.964 29.786 1.00 89.88 433 HIS A C 1
ATOM 3451 O O . HIS A 1 433 ? -15.140 -28.727 28.859 1.00 89.88 433 HIS A O 1
ATOM 3457 N N . GLU A 1 434 ? -13.712 -27.291 29.813 1.00 93.31 434 GLU A N 1
ATOM 3458 C CA . GLU A 1 434 ? -12.700 -27.428 28.748 1.00 93.31 434 GLU A CA 1
ATOM 3459 C C . GLU A 1 434 ? -12.155 -28.865 28.673 1.00 93.31 434 GLU A C 1
ATOM 3461 O O . GLU A 1 434 ? -12.127 -29.466 27.600 1.00 93.31 434 GLU A O 1
ATOM 3466 N N . VAL A 1 435 ? -11.790 -29.446 29.819 1.00 92.38 435 VAL A N 1
ATOM 3467 C CA . VAL A 1 435 ? -11.307 -30.831 29.917 1.00 92.38 435 VAL A CA 1
ATOM 3468 C C . VAL A 1 435 ? -12.404 -31.811 29.496 1.00 92.38 435 VAL A C 1
ATOM 3470 O O . VAL A 1 435 ? -12.104 -32.747 28.759 1.00 92.38 435 VAL A O 1
ATOM 3473 N N . ARG A 1 436 ? -13.675 -31.575 29.864 1.00 94.12 436 ARG A N 1
ATOM 3474 C CA . ARG A 1 436 ? -14.810 -32.397 29.408 1.00 94.12 436 ARG A CA 1
ATOM 3475 C C . ARG A 1 436 ? -14.946 -32.391 27.887 1.00 94.12 436 ARG A C 1
ATOM 3477 O O . ARG A 1 436 ? -15.043 -33.465 27.310 1.00 94.12 436 ARG A O 1
ATOM 3484 N N . SER A 1 437 ? -14.874 -31.232 27.231 1.00 94.12 437 SER A N 1
ATOM 3485 C CA . SER A 1 437 ? -14.933 -31.151 25.763 1.00 94.12 437 SER A CA 1
ATOM 3486 C C . SER A 1 437 ? -13.749 -31.843 25.069 1.00 94.12 437 SER A C 1
ATOM 3488 O O . SER A 1 437 ? -13.941 -32.487 24.042 1.00 94.12 437 SER A O 1
ATOM 3490 N N . LEU A 1 438 ? -12.535 -31.751 25.628 1.00 95.25 438 LEU A N 1
ATOM 3491 C CA . LEU A 1 438 ? -11.348 -32.429 25.083 1.00 95.25 438 LEU A CA 1
ATOM 3492 C C . LEU A 1 438 ? -11.431 -33.956 25.254 1.00 95.25 438 LEU A C 1
ATOM 3494 O O . LEU A 1 438 ? -11.135 -34.695 24.321 1.00 95.25 438 LEU A O 1
ATOM 3498 N N . VAL A 1 439 ? -11.858 -34.426 26.430 1.00 95.62 439 VAL A N 1
ATOM 3499 C CA . VAL A 1 439 ? -12.073 -35.851 26.731 1.00 95.62 439 VAL A CA 1
ATOM 3500 C C . VAL A 1 439 ? -13.188 -36.444 25.871 1.00 95.62 439 VAL A C 1
ATOM 3502 O O . VAL A 1 439 ? -13.037 -37.553 25.368 1.00 95.62 439 VAL A O 1
ATOM 3505 N N . GLU A 1 440 ? -14.278 -35.707 25.669 1.00 95.94 440 GLU A N 1
ATOM 3506 C CA . GLU A 1 440 ? -15.415 -36.149 24.860 1.00 95.94 440 GLU A CA 1
ATOM 3507 C C . GLU A 1 440 ? -15.031 -36.312 23.384 1.00 95.94 440 GLU A C 1
ATOM 3509 O O . GLU A 1 440 ? -15.361 -37.327 22.776 1.00 95.94 440 GLU A O 1
ATOM 3514 N N . ALA A 1 441 ? -14.246 -35.380 22.830 1.00 94.94 441 ALA A N 1
ATOM 3515 C CA . ALA A 1 441 ? -13.701 -35.513 21.479 1.00 94.94 441 ALA A CA 1
ATOM 3516 C C . ALA A 1 441 ? -12.793 -36.751 21.335 1.00 94.94 441 ALA A C 1
ATOM 3518 O O . ALA A 1 441 ? -12.888 -37.464 20.340 1.00 94.94 441 ALA A O 1
ATOM 3519 N N . LEU A 1 442 ? -11.948 -37.043 22.337 1.00 95.50 442 LEU A N 1
ATOM 3520 C CA . LEU A 1 442 ? -11.129 -38.263 22.360 1.00 95.50 442 LEU A CA 1
ATOM 3521 C C . LEU A 1 442 ? -11.984 -39.537 22.472 1.00 95.50 442 LEU A C 1
ATOM 3523 O O . LEU A 1 442 ? -11.660 -40.537 21.839 1.00 95.50 442 LEU A O 1
ATOM 3527 N N . TRP A 1 443 ? -13.066 -39.514 23.257 1.00 96.38 443 TRP A N 1
ATOM 3528 C CA . TRP A 1 443 ? -13.972 -40.656 23.407 1.00 96.38 443 TRP A CA 1
ATOM 3529 C C . TRP A 1 443 ? -14.740 -40.941 22.111 1.00 96.38 443 TRP A C 1
ATOM 3531 O O . TRP A 1 443 ? -14.746 -42.081 21.657 1.00 96.38 443 TRP A O 1
ATOM 3541 N N . LEU A 1 444 ? -15.323 -39.918 21.477 1.00 95.81 444 LEU A N 1
ATOM 3542 C CA . LEU A 1 444 ? -16.053 -40.055 20.209 1.00 95.81 444 LEU A CA 1
ATOM 3543 C C . LEU A 1 444 ? -15.128 -40.503 19.070 1.00 95.81 444 LEU A C 1
ATOM 3545 O O . LEU A 1 444 ? -15.426 -41.497 18.407 1.00 95.81 444 LEU A O 1
ATOM 3549 N N . GLY A 1 445 ? -13.964 -39.857 18.933 1.00 95.06 445 GLY A N 1
ATOM 3550 C CA . GLY A 1 445 ? -12.960 -40.190 17.919 1.00 95.06 445 GLY A CA 1
ATOM 3551 C C . GLY A 1 445 ? -12.468 -41.639 17.991 1.00 95.06 445 GLY A C 1
ATOM 3552 O O . GLY A 1 445 ? -12.150 -42.241 16.968 1.00 95.06 445 GLY A O 1
ATOM 3553 N N . GLY A 1 446 ? -12.429 -42.217 19.195 1.00 93.94 446 GLY A N 1
ATOM 3554 C CA . GLY A 1 446 ? -12.053 -43.611 19.416 1.00 93.94 446 GLY A CA 1
ATOM 3555 C C . GLY A 1 446 ? -13.211 -44.599 19.302 1.00 93.94 446 GLY A C 1
ATOM 3556 O O . GLY A 1 446 ? -13.105 -45.583 18.578 1.00 93.94 446 GLY A O 1
ATOM 3557 N N . CYS A 1 447 ? -14.304 -44.365 20.029 1.00 94.12 447 CYS A N 1
ATOM 3558 C CA . CYS A 1 447 ? -15.379 -45.344 20.195 1.00 94.12 447 CYS A CA 1
ATOM 3559 C C . CYS A 1 447 ? -16.418 -45.316 19.065 1.00 94.12 447 CYS A C 1
ATOM 3561 O O . CYS A 1 447 ? -16.964 -46.363 18.732 1.00 94.12 447 CYS A O 1
ATOM 3563 N N . TYR A 1 448 ? -16.712 -44.141 18.496 1.00 92.50 448 TYR A N 1
ATOM 3564 C CA . TYR A 1 448 ? -17.775 -43.955 17.498 1.00 92.50 448 TYR A CA 1
ATOM 3565 C C . TYR A 1 448 ? -17.203 -43.736 16.094 1.00 92.50 448 TYR A C 1
ATOM 3567 O O . TYR A 1 448 ? -17.485 -44.509 15.178 1.00 92.50 448 TYR A O 1
ATOM 3575 N N . ASP A 1 449 ? -16.320 -42.747 15.926 1.00 93.62 449 ASP A N 1
ATOM 3576 C CA . ASP A 1 449 ? -15.657 -42.500 14.639 1.00 93.62 449 ASP A CA 1
ATOM 3577 C C . ASP A 1 449 ? -14.645 -43.609 14.307 1.00 93.62 449 ASP A C 1
ATOM 3579 O O . ASP A 1 449 ? -14.423 -43.901 13.134 1.00 93.62 449 ASP A O 1
ATOM 3583 N N . GLN A 1 450 ? -14.101 -44.278 15.332 1.00 93.94 450 GLN A N 1
ATOM 3584 C CA . GLN A 1 450 ? -13.187 -45.423 15.225 1.00 93.94 450 GLN A CA 1
ATOM 3585 C C . GLN A 1 450 ? -11.917 -45.081 14.433 1.00 93.94 450 GLN A C 1
ATOM 3587 O O . GLN A 1 450 ? -11.536 -45.726 13.459 1.00 93.94 450 GLN A O 1
ATOM 3592 N N . LEU A 1 451 ? -11.246 -44.018 14.876 1.00 95.19 451 LEU A N 1
ATOM 3593 C CA . LEU A 1 451 ? -10.030 -43.484 14.277 1.00 95.19 451 LEU A CA 1
ATOM 3594 C C . LEU A 1 451 ? -8.781 -43.966 15.020 1.00 95.19 451 LEU A C 1
ATOM 3596 O O . LEU A 1 451 ? -8.753 -44.034 16.252 1.00 95.19 451 LEU A O 1
ATOM 3600 N N . ASN A 1 452 ? -7.691 -44.185 14.281 1.00 94.56 452 ASN A N 1
ATOM 3601 C CA . ASN A 1 452 ? -6.363 -44.385 14.854 1.00 94.56 452 ASN A CA 1
ATOM 3602 C C . ASN A 1 452 ? -5.785 -43.021 15.278 1.00 94.56 452 ASN A C 1
ATOM 3604 O O . ASN A 1 452 ? -4.863 -42.474 14.667 1.00 94.56 452 ASN A O 1
ATOM 3608 N N . MET A 1 453 ? -6.382 -42.436 16.318 1.00 94.44 453 MET A N 1
ATOM 3609 C CA . MET A 1 453 ? -6.137 -41.060 16.758 1.00 94.44 453 MET A CA 1
ATOM 3610 C C . MET A 1 453 ? -4.651 -40.691 16.961 1.00 94.44 453 MET A C 1
ATOM 3612 O O . MET A 1 453 ? -4.293 -39.565 16.616 1.00 94.44 453 MET A O 1
ATOM 3616 N N . PRO A 1 454 ? -3.747 -41.568 17.451 1.00 93.62 454 PRO A N 1
ATOM 3617 C CA . PRO A 1 454 ? -2.314 -41.264 17.533 1.00 93.62 454 PRO A CA 1
ATOM 3618 C C . PRO A 1 454 ? -1.629 -40.968 16.193 1.00 93.62 454 PRO A C 1
ATOM 3620 O O . PRO A 1 454 ? -0.577 -40.334 16.189 1.00 93.62 454 PRO A O 1
ATOM 3623 N N . SER A 1 455 ? -2.216 -41.400 15.075 1.00 92.00 455 SER A N 1
ATOM 3624 C CA . SER A 1 455 ? -1.743 -41.114 13.713 1.00 92.00 455 SER A CA 1
ATOM 3625 C C . SER A 1 455 ? -2.372 -39.851 13.106 1.00 92.00 455 SER A C 1
ATOM 3627 O O . SER A 1 455 ? -2.035 -39.476 11.981 1.00 92.00 455 SER A O 1
ATOM 3629 N N . LEU A 1 456 ? -3.263 -39.171 13.841 1.00 92.44 456 LEU A N 1
ATOM 3630 C CA . LEU A 1 456 ? -3.956 -37.953 13.423 1.00 92.44 456 LEU A CA 1
ATOM 3631 C C . LEU A 1 456 ? -3.427 -36.719 14.167 1.00 92.44 456 LEU A C 1
ATOM 3633 O O . LEU A 1 456 ? -3.602 -36.555 15.376 1.00 92.44 456 LEU A O 1
ATOM 3637 N N . ALA A 1 457 ? -2.846 -35.780 13.419 1.00 85.94 457 ALA A N 1
ATOM 3638 C CA . ALA A 1 457 ? -2.276 -34.554 13.982 1.00 85.94 457 ALA A CA 1
ATOM 3639 C C . ALA A 1 457 ? -3.313 -33.645 14.679 1.00 85.94 457 ALA A C 1
ATOM 3641 O O . ALA A 1 457 ? -2.955 -32.891 15.586 1.00 85.94 457 ALA A O 1
ATOM 3642 N N . SER A 1 458 ? -4.593 -33.714 14.299 1.00 89.75 458 SER A N 1
ATOM 3643 C CA . SER A 1 458 ? -5.694 -33.033 14.998 1.00 89.75 458 SER A CA 1
ATOM 3644 C C . SER A 1 458 ? -5.878 -33.570 16.422 1.00 89.75 458 SER A C 1
ATOM 3646 O O . SER A 1 458 ? -5.948 -32.796 17.377 1.00 89.75 458 SER A O 1
ATOM 3648 N N . PHE A 1 459 ? -5.879 -34.891 16.580 1.00 93.69 459 PHE A N 1
ATOM 3649 C CA . PHE A 1 459 ? -6.054 -35.554 17.867 1.00 93.69 459 PHE A CA 1
ATOM 3650 C C . PHE A 1 459 ? -4.803 -35.456 18.756 1.00 93.69 459 PHE A C 1
ATOM 3652 O O . PHE A 1 459 ? -4.938 -35.220 19.956 1.00 93.69 459 PHE A O 1
ATOM 3659 N N . GLU A 1 460 ? -3.586 -35.508 18.199 1.00 91.38 460 GLU A N 1
ATOM 3660 C CA . GLU A 1 460 ? -2.354 -35.206 18.958 1.00 91.38 460 GLU A CA 1
ATOM 3661 C C . GLU A 1 460 ? -2.381 -33.773 19.538 1.00 91.38 460 GLU A C 1
ATOM 3663 O O . GLU A 1 460 ? -1.910 -33.554 20.656 1.00 91.38 460 GLU A O 1
ATOM 3668 N N . ALA A 1 461 ? -2.991 -32.800 18.845 1.00 86.25 461 ALA A N 1
ATOM 3669 C CA . ALA A 1 461 ? -3.167 -31.444 19.374 1.00 86.25 461 ALA A CA 1
ATOM 3670 C C . ALA A 1 461 ? -4.127 -31.405 20.583 1.00 86.25 461 ALA A C 1
ATOM 3672 O O . ALA A 1 461 ? -3.838 -30.738 21.580 1.00 86.25 461 ALA A O 1
ATOM 3673 N N . ILE A 1 462 ? -5.238 -32.150 20.513 1.00 91.50 462 ILE A N 1
ATOM 3674 C CA . ILE A 1 462 ? -6.211 -32.316 21.609 1.00 91.50 462 ILE A CA 1
ATOM 3675 C C . ILE A 1 462 ? -5.535 -32.985 22.817 1.00 91.50 462 ILE A C 1
ATOM 3677 O O . ILE A 1 462 ? -5.603 -32.460 23.931 1.00 91.50 462 ILE A O 1
ATOM 3681 N N . GLY A 1 463 ? -4.808 -34.085 22.588 1.00 90.12 463 GLY A N 1
ATOM 3682 C CA . GLY A 1 463 ? -4.050 -34.803 23.615 1.00 90.12 463 GLY A CA 1
ATOM 3683 C C . GLY A 1 463 ? -3.020 -33.920 24.320 1.00 90.12 463 GLY A C 1
ATOM 3684 O O . GLY A 1 463 ? -2.984 -33.876 25.550 1.00 90.12 463 GLY A O 1
ATOM 3685 N N . ARG A 1 464 ? -2.238 -33.135 23.567 1.00 88.31 464 ARG A N 1
ATOM 3686 C CA . ARG A 1 464 ? -1.268 -32.185 24.139 1.00 88.31 464 ARG A CA 1
ATOM 3687 C C . ARG A 1 464 ? -1.929 -31.061 24.932 1.00 88.31 464 ARG A C 1
ATOM 3689 O O . ARG A 1 464 ? -1.439 -30.722 26.008 1.00 88.31 464 ARG A O 1
ATOM 3696 N N . ARG A 1 465 ? -3.051 -30.499 24.459 1.00 90.75 465 ARG A N 1
ATOM 3697 C CA . ARG A 1 465 ? -3.792 -29.482 25.228 1.00 90.75 465 ARG A CA 1
ATOM 3698 C C . ARG A 1 465 ? -4.274 -30.051 26.563 1.00 90.75 465 ARG A C 1
ATOM 3700 O O . ARG A 1 465 ? -4.126 -29.381 27.583 1.00 90.75 465 ARG A O 1
ATOM 3707 N N . LEU A 1 466 ? -4.785 -31.281 26.559 1.00 91.12 466 LEU A N 1
ATOM 3708 C CA . LEU A 1 466 ? -5.226 -31.989 27.757 1.00 91.12 466 LEU A CA 1
ATOM 3709 C C . LEU A 1 466 ? -4.060 -32.266 28.726 1.00 91.12 466 LEU A C 1
ATOM 3711 O O . LEU A 1 466 ? -4.159 -31.923 29.902 1.00 91.12 466 LEU A O 1
ATOM 3715 N N . GLN A 1 467 ? -2.920 -32.760 28.230 1.00 88.62 467 GLN A N 1
ATOM 3716 C CA . GLN A 1 467 ? -1.684 -32.939 29.011 1.00 88.62 467 GLN A CA 1
ATOM 3717 C C . GLN A 1 467 ? -1.216 -31.639 29.692 1.00 88.62 467 GLN A C 1
ATOM 3719 O O . GLN A 1 467 ? -0.908 -31.644 30.884 1.00 88.62 467 GLN A O 1
ATOM 3724 N N . THR A 1 468 ? -1.216 -30.513 28.970 1.00 85.31 468 THR A N 1
ATOM 3725 C CA . THR A 1 468 ? -0.884 -29.185 29.518 1.00 85.31 468 THR A CA 1
ATOM 3726 C C . THR A 1 468 ? -1.831 -28.754 30.644 1.00 85.31 468 THR A C 1
ATOM 3728 O O . THR A 1 468 ? -1.386 -28.136 31.609 1.00 85.31 468 THR A O 1
ATOM 3731 N N . ILE A 1 469 ? -3.130 -29.061 30.550 1.00 87.31 469 ILE A N 1
ATOM 3732 C CA . ILE A 1 469 ? -4.087 -28.744 31.622 1.00 87.31 469 ILE A CA 1
ATOM 3733 C C . ILE A 1 469 ? -3.813 -29.615 32.856 1.00 87.31 469 ILE A C 1
ATOM 3735 O O . ILE A 1 469 ? -3.743 -29.091 33.967 1.00 87.31 469 ILE A O 1
ATOM 3739 N N . VAL A 1 470 ? -3.606 -30.923 32.675 1.00 86.62 470 VAL A N 1
ATOM 3740 C CA . VAL A 1 470 ? -3.360 -31.853 33.790 1.00 86.62 470 VAL A CA 1
ATOM 3741 C C . VAL A 1 470 ? -2.057 -31.532 34.528 1.00 86.62 470 VAL A C 1
ATOM 3743 O O . VAL A 1 470 ? -2.040 -31.567 35.760 1.00 86.62 470 VAL A O 1
ATOM 3746 N N . GLU A 1 471 ? -0.987 -31.139 33.826 1.00 82.19 471 GLU A N 1
ATOM 3747 C CA . GLU A 1 471 ? 0.247 -30.706 34.495 1.00 82.19 471 GLU A CA 1
ATOM 3748 C C . GLU A 1 471 ? 0.025 -29.463 35.374 1.00 82.19 471 GLU A C 1
ATOM 3750 O O . GLU A 1 471 ? 0.521 -29.424 36.504 1.00 82.19 471 GLU A O 1
ATOM 3755 N N . ALA A 1 472 ? -0.730 -28.466 34.895 1.00 83.31 472 ALA A N 1
ATOM 3756 C CA . ALA A 1 472 ? -0.980 -27.237 35.651 1.00 83.31 472 ALA A CA 1
ATOM 3757 C C . ALA A 1 472 ? -1.612 -27.532 37.024 1.00 83.31 472 ALA A C 1
ATOM 3759 O O . ALA A 1 472 ? -1.234 -26.925 38.024 1.00 83.31 472 ALA A O 1
ATOM 3760 N N . TYR A 1 473 ? -2.527 -28.504 37.087 1.00 83.00 473 TYR A N 1
ATOM 3761 C CA . TYR A 1 473 ? -3.154 -28.961 38.333 1.00 83.00 473 TYR A CA 1
ATOM 3762 C C . TYR A 1 473 ? -2.302 -29.958 39.135 1.00 83.00 473 TYR A C 1
ATOM 3764 O O . TYR A 1 473 ? -2.503 -30.081 40.340 1.00 83.00 473 TYR A O 1
ATOM 3772 N N . SER A 1 474 ? -1.336 -30.636 38.506 1.00 75.12 474 SER A N 1
ATOM 3773 C CA . SER A 1 474 ? -0.416 -31.570 39.178 1.00 75.12 474 SER A CA 1
ATOM 3774 C C . SER A 1 474 ? 0.716 -30.853 39.926 1.00 75.12 474 SER A C 1
ATOM 3776 O O . SER A 1 474 ? 1.109 -31.288 41.003 1.00 75.12 474 SER A O 1
ATOM 3778 N N . ASN A 1 475 ? 1.214 -29.732 39.387 1.00 66.69 475 ASN A N 1
ATOM 3779 C CA . ASN A 1 475 ? 2.197 -28.865 40.057 1.00 66.69 475 ASN A CA 1
ATOM 3780 C C . ASN A 1 475 ? 1.538 -27.764 40.926 1.00 66.69 475 ASN A C 1
ATOM 3782 O O . ASN A 1 475 ? 2.236 -26.959 41.541 1.00 66.69 475 ASN A O 1
ATOM 3786 N N . GLY A 1 476 ? 0.202 -27.692 40.959 1.00 63.31 476 GLY A N 1
ATOM 3787 C CA . GLY A 1 476 ? -0.559 -26.619 41.602 1.00 63.31 476 GLY A CA 1
ATOM 3788 C C . GLY A 1 476 ? -0.731 -26.787 43.115 1.00 63.31 476 GLY A C 1
ATOM 3789 O O . GLY A 1 476 ? -1.361 -27.738 43.581 1.00 63.31 476 GLY A O 1
ATOM 3790 N N . ALA A 1 477 ? -0.231 -25.834 43.906 1.00 62.22 477 ALA A N 1
ATOM 3791 C CA . ALA A 1 477 ? -0.422 -25.838 45.357 1.00 62.22 477 ALA A CA 1
ATOM 3792 C C . ALA A 1 477 ? -1.904 -25.629 45.735 1.00 62.22 477 ALA A C 1
ATOM 3794 O O . ALA A 1 477 ? -2.572 -24.732 45.219 1.00 62.22 477 ALA A O 1
ATOM 3795 N N . ASN A 1 478 ? -2.412 -26.437 46.672 1.00 64.81 478 ASN A N 1
ATOM 3796 C CA . ASN A 1 478 ? -3.781 -26.361 47.209 1.00 64.81 478 ASN A CA 1
ATOM 3797 C C . ASN A 1 478 ? -4.895 -26.347 46.134 1.00 64.81 478 ASN A C 1
ATOM 3799 O O . ASN A 1 478 ? -5.918 -25.690 46.309 1.00 64.81 478 ASN A O 1
ATOM 3803 N N . GLY A 1 479 ? -4.694 -27.051 45.012 1.00 64.81 479 GLY A N 1
ATOM 3804 C CA . GLY A 1 479 ? -5.669 -27.137 43.914 1.00 64.81 479 GLY A CA 1
ATOM 3805 C C . GLY A 1 479 ? -5.717 -25.913 42.989 1.00 64.81 479 GLY A C 1
ATOM 3806 O O . GLY A 1 479 ? -6.499 -25.903 42.039 1.00 64.81 479 GLY A O 1
ATOM 3807 N N . VAL A 1 480 ? -4.878 -24.897 43.218 1.00 73.88 480 VAL A N 1
ATOM 3808 C CA . VAL A 1 480 ? -4.745 -23.735 42.328 1.00 73.88 480 VAL A CA 1
ATOM 3809 C C . VAL A 1 480 ? -3.749 -24.074 41.209 1.00 73.88 480 VAL A C 1
ATOM 3811 O O . VAL A 1 480 ? -2.587 -24.343 41.515 1.00 73.88 480 VAL A O 1
ATOM 3814 N N . PRO A 1 481 ? -4.149 -24.063 39.923 1.00 79.06 481 PRO A N 1
ATOM 3815 C CA . PRO A 1 481 ? -3.293 -24.529 38.834 1.00 79.06 481 PRO A CA 1
ATOM 3816 C C . PRO A 1 481 ? -2.145 -23.570 38.496 1.00 79.06 481 PRO A C 1
ATOM 3818 O O . PRO A 1 481 ? -2.358 -22.375 38.269 1.00 79.06 481 PRO A O 1
ATOM 3821 N N . ASP A 1 482 ? -0.936 -24.116 38.360 1.00 76.19 482 ASP A N 1
ATOM 3822 C CA . ASP A 1 482 ? 0.259 -23.371 37.965 1.00 76.19 482 ASP A CA 1
ATOM 3823 C C . ASP A 1 482 ? 0.510 -23.443 36.447 1.00 76.19 482 ASP A C 1
ATOM 3825 O O . ASP A 1 482 ? 1.192 -24.320 35.907 1.00 76.19 482 ASP A O 1
ATOM 3829 N N . TRP A 1 483 ? -0.023 -22.442 35.748 1.00 76.12 483 TRP A N 1
ATOM 3830 C CA . TRP A 1 483 ? 0.177 -22.233 34.310 1.00 76.12 483 TRP A CA 1
ATOM 3831 C C . TRP A 1 483 ? 1.559 -21.662 33.930 1.00 76.12 483 TRP A C 1
ATOM 3833 O O . TRP A 1 483 ? 1.831 -21.451 32.743 1.00 76.12 483 TRP A O 1
ATOM 3843 N N . GLY A 1 484 ? 2.423 -21.372 34.908 1.00 62.69 484 GLY A N 1
ATOM 3844 C CA . GLY A 1 484 ? 3.828 -21.034 34.691 1.00 62.69 484 GLY A CA 1
ATOM 3845 C C . GLY A 1 484 ? 4.650 -22.277 34.356 1.00 62.69 484 GLY A C 1
ATOM 3846 O O . GLY A 1 484 ? 5.393 -22.271 33.373 1.00 62.69 484 GLY A O 1
ATOM 3847 N N . HIS A 1 485 ? 4.443 -23.356 35.115 1.00 55.69 485 HIS A N 1
ATOM 3848 C CA . HIS A 1 485 ? 5.096 -24.649 34.897 1.00 55.69 485 HIS A CA 1
ATOM 3849 C C . HIS A 1 485 ? 4.587 -25.381 33.644 1.00 55.69 485 HIS A C 1
ATOM 3851 O O . HIS A 1 485 ? 5.396 -25.930 32.894 1.00 55.69 485 HIS A O 1
ATOM 3857 N N . ALA A 1 486 ? 3.286 -25.265 33.344 1.00 60.31 486 ALA A N 1
ATOM 3858 C CA . ALA A 1 486 ? 2.573 -25.924 32.238 1.00 60.31 486 ALA A CA 1
ATOM 3859 C C . ALA A 1 486 ? 3.013 -25.553 30.795 1.00 60.31 486 ALA A C 1
ATOM 3861 O O . ALA A 1 486 ? 2.255 -25.729 29.839 1.00 60.31 486 ALA A O 1
ATOM 3862 N N . ARG A 1 487 ? 4.206 -24.972 30.610 1.00 53.06 487 ARG A N 1
ATOM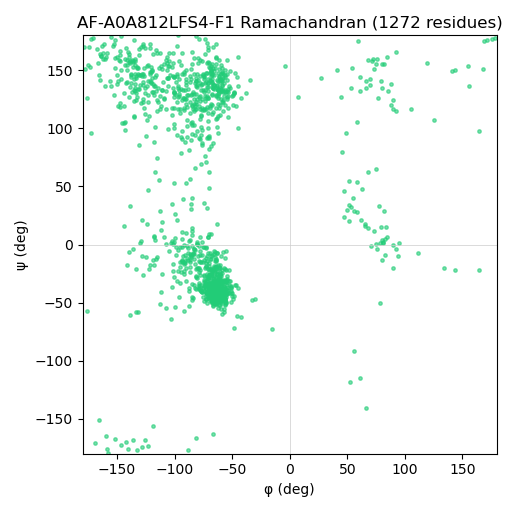 3863 C CA . ARG A 1 487 ? 4.740 -24.541 29.307 1.00 53.06 487 ARG A CA 1
ATOM 3864 C C . ARG A 1 487 ? 5.775 -25.492 28.713 1.00 53.06 487 ARG A C 1
ATOM 3866 O O . ARG A 1 487 ? 5.812 -25.613 27.493 1.00 53.06 487 ARG A O 1
ATOM 3873 N N . LEU A 1 488 ? 6.629 -26.107 29.539 1.00 56.91 488 LEU A N 1
ATOM 3874 C CA . LEU A 1 488 ? 7.772 -26.926 29.086 1.00 56.91 488 LEU A CA 1
ATOM 3875 C C . LEU A 1 488 ? 8.068 -28.156 29.977 1.00 56.91 488 LEU A C 1
ATOM 3877 O O . LEU A 1 488 ? 9.116 -28.771 29.821 1.00 56.91 488 LEU A O 1
ATOM 3881 N N . PHE A 1 489 ? 7.118 -28.536 30.835 1.00 55.41 489 PHE A N 1
ATOM 3882 C CA . PHE A 1 489 ? 7.069 -29.739 31.676 1.00 55.41 489 PHE A CA 1
ATOM 3883 C C . PHE A 1 489 ? 8.179 -29.966 32.729 1.00 55.41 489 PHE A C 1
ATOM 3885 O O . PHE A 1 489 ? 9.375 -29.885 32.458 1.00 55.41 489 PHE A O 1
ATOM 3892 N N . THR A 1 490 ? 7.773 -30.299 33.963 1.00 50.66 490 THR A N 1
ATOM 3893 C CA . THR A 1 490 ? 8.643 -30.231 35.163 1.00 50.66 490 THR A CA 1
ATOM 3894 C C . THR A 1 490 ? 9.380 -31.520 35.532 1.00 50.66 490 THR A C 1
ATOM 3896 O O . THR A 1 490 ? 10.308 -31.481 36.338 1.00 50.66 490 THR A O 1
ATOM 3899 N N . GLY A 1 491 ? 8.998 -32.664 34.959 1.00 44.97 491 GLY A N 1
ATOM 3900 C CA . GLY A 1 491 ? 9.652 -33.957 35.207 1.00 44.97 491 GLY A CA 1
ATOM 3901 C C . GLY A 1 491 ? 9.240 -34.684 36.498 1.00 44.97 491 GLY A C 1
ATOM 3902 O O . GLY A 1 491 ? 9.737 -35.780 36.746 1.00 44.97 491 GLY A O 1
ATOM 3903 N N . ALA A 1 492 ? 8.314 -34.133 37.290 1.00 44.66 492 ALA A N 1
ATOM 3904 C CA . ALA A 1 492 ? 7.639 -34.882 38.354 1.00 44.66 492 ALA A CA 1
ATOM 3905 C C . ALA A 1 492 ? 6.711 -35.961 37.760 1.00 44.66 492 ALA A C 1
ATOM 3907 O O . ALA A 1 492 ? 6.175 -35.769 36.669 1.00 44.66 492 ALA A O 1
ATOM 3908 N N . VAL A 1 493 ? 6.508 -37.078 38.472 1.00 44.94 493 VAL A N 1
ATOM 3909 C CA . VAL A 1 493 ? 5.642 -38.197 38.047 1.00 44.94 493 VAL A CA 1
ATOM 3910 C C . VAL A 1 493 ? 4.563 -38.453 39.103 1.00 44.94 493 VAL A C 1
ATOM 3912 O O . VAL A 1 493 ? 4.885 -38.611 40.279 1.00 44.94 493 VAL A O 1
ATOM 3915 N N . SER A 1 494 ? 3.296 -38.514 38.683 1.00 50.50 494 SER A N 1
ATOM 3916 C CA . SER A 1 494 ? 2.130 -38.818 39.536 1.00 50.50 494 SER A CA 1
ATOM 3917 C C . SER A 1 494 ? 1.292 -39.965 38.952 1.00 50.50 494 SER A C 1
ATOM 3919 O O . SER A 1 494 ? 1.475 -40.363 37.807 1.00 50.50 494 SER A O 1
ATOM 3921 N N . ALA A 1 495 ? 0.321 -40.473 39.713 1.00 48.06 495 ALA A N 1
ATOM 3922 C CA . ALA A 1 495 ? -0.708 -41.383 39.201 1.00 48.06 495 ALA A CA 1
ATOM 3923 C C . ALA A 1 495 ? -1.717 -40.694 38.253 1.00 48.06 495 ALA A C 1
ATOM 3925 O O . ALA A 1 495 ? -2.425 -41.374 37.522 1.00 48.06 495 ALA A O 1
ATOM 3926 N N . ASP A 1 496 ? -1.769 -39.357 38.247 1.00 56.09 496 ASP A N 1
ATOM 3927 C CA . ASP A 1 496 ? -2.660 -38.531 37.402 1.00 56.09 496 ASP A CA 1
ATOM 3928 C C . ASP A 1 496 ? -2.046 -38.190 36.034 1.00 56.09 496 ASP A C 1
ATOM 3930 O O . ASP A 1 496 ? -2.630 -37.488 35.211 1.00 56.09 496 ASP A O 1
ATOM 3934 N N . ASP A 1 497 ? -0.809 -38.626 35.829 1.00 63.22 497 ASP A N 1
ATOM 3935 C CA . ASP A 1 497 ? 0.119 -38.086 34.854 1.00 63.22 497 ASP A CA 1
ATOM 3936 C C . ASP A 1 497 ? -0.076 -38.704 33.463 1.00 63.22 497 ASP A C 1
ATOM 3938 O O . ASP A 1 497 ? 0.437 -39.776 33.134 1.00 63.22 497 ASP A O 1
ATOM 3942 N N . VAL A 1 498 ? -0.852 -38.005 32.637 1.00 72.50 498 VAL A N 1
ATOM 3943 C CA . VAL A 1 498 ? -1.136 -38.366 31.239 1.00 72.50 498 VAL A CA 1
ATOM 3944 C C . VAL A 1 498 ? -0.017 -37.980 30.258 1.00 72.50 498 VAL A C 1
ATOM 3946 O O . VAL A 1 498 ? -0.181 -38.186 29.051 1.00 72.50 498 VAL A O 1
ATOM 3949 N N . VAL A 1 499 ? 1.088 -37.379 30.722 1.00 73.81 499 VAL A N 1
ATOM 3950 C CA . VAL A 1 499 ? 2.102 -36.748 29.861 1.00 73.81 499 VAL A CA 1
ATOM 3951 C C . VAL A 1 499 ? 3.214 -37.730 29.485 1.00 73.81 499 VAL A C 1
ATOM 3953 O O . VAL A 1 499 ? 3.900 -38.267 30.354 1.00 73.81 499 VAL A O 1
ATOM 3956 N N . SER A 1 500 ? 3.490 -37.901 28.187 1.00 75.38 500 SER A N 1
ATOM 3957 C CA . SER A 1 500 ? 4.602 -38.749 27.720 1.00 75.38 500 SER A CA 1
ATOM 3958 C C . SER A 1 500 ? 5.944 -38.346 28.354 1.00 75.38 500 SER A C 1
ATOM 3960 O O . SER A 1 500 ? 6.368 -37.192 28.268 1.00 75.38 500 SER A O 1
ATOM 3962 N N . ALA A 1 501 ? 6.645 -39.307 28.964 1.00 70.31 501 ALA A N 1
ATOM 3963 C CA . ALA A 1 501 ? 7.965 -39.091 29.567 1.00 70.31 501 ALA A CA 1
ATOM 3964 C C . ALA A 1 501 ? 9.026 -38.644 28.538 1.00 70.31 501 ALA A C 1
ATOM 3966 O O . ALA A 1 501 ? 9.935 -37.877 28.869 1.00 70.31 501 ALA A O 1
ATOM 3967 N N . GLU A 1 502 ? 8.887 -39.057 27.276 1.00 74.19 502 GLU A N 1
ATOM 3968 C CA . GLU A 1 502 ? 9.753 -38.615 26.177 1.00 74.19 502 GLU A CA 1
ATOM 3969 C C . GLU A 1 502 ? 9.496 -37.146 25.821 1.00 74.19 502 GLU A C 1
ATOM 3971 O O . GLU A 1 502 ? 10.438 -36.367 25.663 1.00 74.19 502 GLU A O 1
ATOM 3976 N N . LEU A 1 503 ? 8.219 -36.742 25.763 1.00 74.69 503 LEU A N 1
ATOM 3977 C CA . LEU A 1 503 ? 7.828 -35.357 25.493 1.00 74.69 503 LEU A CA 1
ATOM 3978 C C . LEU A 1 503 ? 8.297 -34.425 26.619 1.00 74.69 503 LEU A C 1
ATOM 3980 O O . LEU A 1 503 ? 8.815 -33.345 26.336 1.00 74.69 503 LEU A O 1
ATOM 3984 N N . ARG A 1 504 ? 8.223 -34.874 27.879 1.00 70.00 504 ARG A N 1
ATOM 3985 C CA . ARG A 1 504 ? 8.792 -34.160 29.035 1.00 70.00 504 ARG A CA 1
ATOM 3986 C C . ARG A 1 504 ? 10.314 -34.046 28.957 1.00 70.00 504 ARG A C 1
ATOM 3988 O O . ARG A 1 504 ? 10.853 -32.957 29.131 1.00 70.00 504 ARG A O 1
ATOM 3995 N N . SER A 1 505 ? 11.008 -35.130 28.610 1.00 70.94 505 SER A N 1
ATOM 3996 C CA . SER A 1 505 ? 12.471 -35.136 28.435 1.00 70.94 505 SER A CA 1
ATOM 3997 C C . SER A 1 505 ? 12.944 -34.203 27.311 1.00 70.94 505 SER A C 1
ATOM 3999 O O . SER A 1 505 ? 14.019 -33.603 27.402 1.00 70.94 505 SER A O 1
ATOM 4001 N N . TRP A 1 506 ? 12.140 -34.057 26.254 1.00 75.06 506 TRP A N 1
ATOM 4002 C CA . TRP A 1 506 ? 12.361 -33.096 25.173 1.00 75.06 506 TRP A CA 1
ATOM 4003 C C . TRP A 1 506 ? 12.079 -31.651 25.616 1.00 75.06 506 TRP A C 1
ATOM 4005 O O . TRP A 1 506 ? 12.900 -30.760 25.385 1.00 75.06 506 TRP A O 1
ATOM 4015 N N . ALA A 1 507 ? 10.956 -31.415 26.297 1.00 67.94 507 ALA A N 1
ATOM 4016 C CA . ALA A 1 507 ? 10.527 -30.080 26.702 1.00 67.94 507 ALA A CA 1
ATOM 4017 C C . ALA A 1 507 ? 11.433 -29.474 27.795 1.00 67.94 507 ALA A C 1
ATOM 4019 O O . ALA A 1 507 ? 11.845 -28.319 27.669 1.00 67.94 507 ALA A O 1
ATOM 4020 N N . ALA A 1 508 ? 11.870 -30.269 28.777 1.00 67.19 508 ALA A N 1
ATOM 4021 C CA . ALA A 1 508 ? 12.814 -29.837 29.811 1.00 67.19 508 ALA A CA 1
ATOM 4022 C C . ALA A 1 508 ? 14.186 -29.431 29.230 1.00 67.19 508 ALA A C 1
ATOM 4024 O O . ALA A 1 508 ? 14.794 -28.453 29.674 1.00 67.19 508 ALA A O 1
ATOM 4025 N N . ARG A 1 509 ? 14.658 -30.133 28.185 1.00 68.94 509 ARG A N 1
ATOM 4026 C CA . ARG A 1 509 ? 15.890 -29.780 27.453 1.00 68.94 509 ARG A CA 1
ATOM 4027 C C . ARG A 1 509 ? 15.768 -28.398 26.807 1.00 68.94 509 ARG A C 1
ATOM 4029 O O . ARG A 1 509 ? 16.632 -27.548 27.011 1.00 68.94 509 ARG A O 1
ATOM 4036 N N . ARG A 1 510 ? 14.651 -28.149 26.120 1.00 67.19 510 ARG A N 1
ATOM 4037 C CA . ARG A 1 510 ? 14.329 -26.853 25.507 1.00 67.19 510 ARG A CA 1
ATOM 4038 C C . ARG A 1 510 ? 14.159 -25.733 26.540 1.00 67.19 510 ARG A C 1
ATOM 4040 O O . ARG A 1 510 ? 14.616 -24.618 26.311 1.00 67.19 510 ARG A O 1
ATOM 4047 N N . GLY A 1 511 ? 13.549 -26.020 27.691 1.00 63.00 511 GLY A N 1
ATOM 4048 C CA . GLY A 1 511 ? 13.409 -25.055 28.788 1.00 63.00 511 GLY A CA 1
ATOM 4049 C C . GLY A 1 511 ? 14.757 -24.562 29.309 1.00 63.00 511 GLY A C 1
ATOM 4050 O O . GLY A 1 511 ? 14.933 -23.363 29.524 1.00 63.00 511 GLY A O 1
ATOM 4051 N N . LYS A 1 512 ? 15.741 -25.462 29.422 1.00 67.00 512 LYS A N 1
ATOM 4052 C CA . LYS A 1 512 ? 17.119 -25.096 29.767 1.00 67.00 512 LYS A CA 1
ATOM 4053 C C . LYS A 1 512 ? 17.745 -24.169 28.716 1.00 67.00 512 LYS A C 1
ATOM 4055 O O . LYS A 1 512 ? 18.288 -23.127 29.080 1.00 67.00 512 LYS A O 1
ATOM 4060 N N . GLU A 1 513 ? 17.617 -24.507 27.432 1.00 64.44 513 GLU A N 1
ATOM 4061 C CA . GLU A 1 513 ? 18.120 -23.690 26.315 1.00 64.44 513 GLU A CA 1
ATOM 4062 C C . GLU A 1 513 ? 17.503 -22.275 26.307 1.00 64.44 513 GLU A C 1
ATOM 4064 O O . GLU A 1 513 ? 18.220 -21.283 26.154 1.00 64.44 513 GLU A O 1
ATOM 4069 N N . GLU A 1 514 ? 16.190 -22.145 26.537 1.00 59.91 514 GLU A N 1
ATOM 4070 C CA . GLU A 1 514 ? 15.515 -20.840 26.595 1.00 59.91 514 GLU A CA 1
ATOM 4071 C C . GLU A 1 514 ? 15.942 -20.004 27.823 1.00 59.91 514 GLU A C 1
ATOM 4073 O O . GLU A 1 514 ? 16.151 -18.792 27.693 1.00 59.91 514 GLU A O 1
ATOM 4078 N N . VAL A 1 515 ? 16.152 -20.625 28.992 1.00 65.12 515 VAL A N 1
ATOM 4079 C CA . VAL A 1 515 ? 16.644 -19.941 30.208 1.00 65.12 515 VAL A CA 1
ATOM 4080 C C . VAL A 1 515 ? 18.082 -19.441 30.039 1.00 65.12 515 VAL A C 1
ATOM 4082 O O . VAL A 1 515 ? 18.368 -18.287 30.373 1.00 65.12 515 VAL A O 1
ATOM 4085 N N . GLU A 1 516 ? 18.981 -20.247 29.470 1.00 62.69 516 GLU A N 1
ATOM 4086 C CA . GLU A 1 516 ? 20.363 -19.834 29.177 1.00 62.69 516 GLU A CA 1
ATOM 4087 C C . GLU A 1 516 ? 20.401 -18.647 28.193 1.00 62.69 516 GLU A C 1
ATOM 4089 O O . GLU A 1 516 ? 21.154 -17.684 28.383 1.00 62.69 516 GLU A O 1
ATOM 4094 N N . LEU A 1 517 ? 19.513 -18.650 27.194 1.00 51.69 517 LEU A N 1
ATOM 4095 C CA . LEU A 1 517 ? 19.376 -17.580 26.203 1.00 51.69 517 LEU A CA 1
ATOM 4096 C C . LEU A 1 517 ? 18.808 -16.281 26.823 1.00 51.69 517 LEU A C 1
ATOM 4098 O O . LEU A 1 517 ? 19.240 -15.178 26.469 1.00 51.69 517 LEU A O 1
ATOM 4102 N N . ILE A 1 518 ? 17.898 -16.379 27.799 1.00 60.06 518 ILE A N 1
ATOM 4103 C CA . ILE A 1 518 ? 17.415 -15.232 28.591 1.00 60.06 518 ILE A CA 1
ATOM 4104 C C . ILE A 1 518 ? 18.529 -14.673 29.495 1.00 60.06 518 ILE A C 1
ATOM 4106 O O . ILE A 1 518 ? 18.739 -13.456 29.518 1.00 60.06 518 ILE A O 1
ATOM 4110 N N . ALA A 1 519 ? 19.291 -15.532 30.178 1.00 60.16 519 ALA A N 1
ATOM 4111 C CA . ALA A 1 519 ? 20.407 -15.116 31.030 1.00 60.16 519 ALA A CA 1
ATOM 4112 C C . ALA A 1 519 ? 21.504 -14.382 30.231 1.00 60.16 519 ALA A C 1
ATOM 4114 O O . ALA A 1 519 ? 21.987 -13.324 30.652 1.00 60.16 519 ALA A O 1
ATOM 4115 N N . ALA A 1 520 ? 21.837 -14.880 29.034 1.00 58.44 520 ALA A N 1
ATOM 4116 C CA . ALA A 1 520 ? 22.750 -14.212 28.106 1.00 58.44 520 ALA A CA 1
ATOM 4117 C C . ALA A 1 520 ? 22.241 -12.817 27.690 1.00 58.44 520 ALA A C 1
ATOM 4119 O O . ALA A 1 520 ? 23.006 -11.847 27.686 1.00 58.44 520 ALA A O 1
ATOM 4120 N N . ARG A 1 521 ? 20.937 -12.683 27.401 1.00 57.22 521 ARG A N 1
ATOM 4121 C CA . ARG A 1 521 ? 20.307 -11.393 27.066 1.00 57.22 521 ARG A CA 1
ATOM 4122 C C . ARG A 1 521 ? 20.344 -10.390 28.224 1.00 57.22 521 ARG A C 1
ATOM 4124 O O . ARG A 1 521 ? 20.542 -9.206 27.951 1.00 57.22 521 ARG A O 1
ATOM 4131 N N . SER A 1 522 ? 20.204 -10.826 29.482 1.00 53.97 522 SER A N 1
ATOM 4132 C CA . SER A 1 522 ? 20.350 -9.911 30.629 1.00 53.97 522 SER A CA 1
ATOM 4133 C C . SER A 1 522 ? 21.786 -9.411 30.759 1.00 53.97 522 SER A C 1
ATOM 4135 O O . SER A 1 522 ? 21.993 -8.202 30.731 1.00 53.97 522 SER A O 1
ATOM 4137 N N . LYS A 1 523 ? 22.791 -10.304 30.745 1.00 59.53 523 LYS A N 1
ATOM 4138 C CA . LYS A 1 523 ? 24.211 -9.896 30.799 1.00 59.53 523 LYS A CA 1
ATOM 4139 C C . LYS A 1 523 ? 24.568 -8.854 29.729 1.00 59.53 523 LYS A C 1
ATOM 4141 O O . LYS A 1 523 ? 25.238 -7.873 30.032 1.00 59.53 523 LYS A O 1
ATOM 4146 N N . ILE A 1 524 ? 24.073 -9.010 28.497 1.00 59.00 524 ILE A N 1
ATOM 4147 C CA . ILE A 1 524 ? 24.276 -8.029 27.413 1.00 59.00 524 ILE A CA 1
ATOM 4148 C C . ILE A 1 524 ? 23.617 -6.669 27.725 1.00 59.00 524 ILE A C 1
ATOM 4150 O O . ILE A 1 524 ? 24.172 -5.622 27.387 1.00 59.00 524 ILE A O 1
ATOM 4154 N N . LYS A 1 525 ? 22.446 -6.661 28.371 1.00 54.72 525 LYS A N 1
ATOM 4155 C CA . LYS A 1 525 ? 21.743 -5.437 28.789 1.00 54.72 525 LYS A CA 1
ATOM 4156 C C . LYS A 1 525 ? 22.472 -4.717 29.928 1.00 54.72 525 LYS A C 1
ATOM 4158 O O . LYS A 1 525 ? 22.561 -3.491 29.907 1.00 54.72 525 LYS A O 1
ATOM 4163 N N . ASP A 1 526 ? 23.023 -5.470 30.873 1.00 53.72 526 ASP A N 1
ATOM 4164 C CA . ASP A 1 526 ? 23.720 -4.924 32.037 1.00 53.72 526 ASP A CA 1
ATOM 4165 C C . ASP A 1 526 ? 25.114 -4.383 31.657 1.00 53.72 526 ASP A C 1
ATOM 4167 O O . ASP A 1 526 ? 25.470 -3.277 32.064 1.00 53.72 526 ASP A O 1
ATOM 4171 N N . MET A 1 527 ? 25.840 -5.048 30.743 1.00 45.59 527 MET A N 1
ATOM 4172 C CA . MET A 1 527 ? 27.048 -4.468 30.123 1.00 45.59 527 MET A CA 1
ATOM 4173 C C . MET A 1 527 ? 26.746 -3.177 29.344 1.00 45.59 527 MET A C 1
ATOM 4175 O O . MET A 1 527 ? 27.526 -2.229 29.405 1.00 45.59 527 MET A O 1
ATOM 4179 N N . ARG A 1 528 ? 25.604 -3.093 28.644 1.00 48.88 528 ARG A N 1
ATOM 4180 C CA . ARG A 1 528 ? 25.194 -1.851 27.961 1.00 48.88 528 ARG A CA 1
ATOM 4181 C C . ARG A 1 528 ? 24.918 -0.702 28.929 1.00 48.88 528 ARG A C 1
ATOM 4183 O O . ARG A 1 528 ? 25.290 0.420 28.611 1.00 48.88 528 ARG A O 1
ATOM 4190 N N . LYS A 1 529 ? 24.325 -0.969 30.100 1.00 43.16 529 LYS A N 1
ATOM 4191 C CA . LYS A 1 529 ? 24.141 0.052 31.149 1.00 43.16 529 LYS A CA 1
ATOM 4192 C C . LYS A 1 529 ? 25.471 0.615 31.653 1.00 43.16 529 LYS A C 1
ATOM 4194 O O . LYS A 1 529 ? 25.576 1.826 31.819 1.00 43.16 529 LYS A O 1
ATOM 4199 N N . LEU A 1 530 ? 26.460 -0.252 31.879 1.00 40.81 530 LEU A N 1
ATOM 4200 C CA . LEU A 1 530 ? 27.801 0.152 32.312 1.00 40.81 530 LEU A CA 1
ATOM 4201 C C . LEU A 1 530 ? 28.495 1.034 31.263 1.00 40.81 530 LEU A C 1
ATOM 4203 O O . LEU A 1 530 ? 29.044 2.071 31.618 1.00 40.81 530 LEU A O 1
ATOM 4207 N N . LEU A 1 531 ? 28.387 0.685 29.976 1.00 42.34 531 LEU A N 1
ATOM 4208 C CA . LEU A 1 531 ? 28.936 1.494 28.880 1.00 42.34 531 LEU A CA 1
ATOM 4209 C C . LEU A 1 531 ? 28.290 2.889 28.781 1.00 42.34 531 LEU A C 1
ATOM 4211 O O . LEU A 1 531 ? 28.994 3.864 28.558 1.00 42.34 531 LEU A O 1
ATOM 4215 N N . THR A 1 532 ? 26.978 3.016 29.013 1.00 43.00 532 THR A N 1
ATOM 4216 C CA . THR A 1 532 ? 26.285 4.324 29.009 1.00 43.00 532 THR A CA 1
ATOM 4217 C C . THR A 1 532 ? 26.546 5.198 30.244 1.00 43.00 532 THR A C 1
ATOM 4219 O O . THR A 1 532 ? 26.011 6.298 30.323 1.00 43.00 532 THR A O 1
ATOM 4222 N N . GLY A 1 533 ? 27.311 4.719 31.231 1.00 33.88 533 GLY A N 1
ATOM 4223 C CA . GLY A 1 533 ? 27.594 5.446 32.475 1.00 33.88 533 GLY A CA 1
ATOM 4224 C C . GLY A 1 533 ? 28.974 6.106 32.547 1.00 33.88 533 GLY A C 1
ATOM 4225 O O . GLY A 1 533 ? 29.312 6.634 33.601 1.00 33.88 533 GLY A O 1
ATOM 4226 N N . ALA A 1 534 ? 29.783 6.032 31.482 1.00 33.25 534 ALA A N 1
ATOM 4227 C CA . ALA A 1 534 ? 31.228 6.284 31.542 1.00 33.25 534 ALA A CA 1
ATOM 4228 C C . ALA A 1 534 ? 31.737 7.471 30.692 1.00 33.25 534 ALA A C 1
ATOM 4230 O O . ALA A 1 534 ? 32.943 7.685 30.612 1.00 33.25 534 ALA A O 1
ATOM 4231 N N . GLU A 1 535 ? 30.862 8.277 30.083 1.00 34.09 535 GLU A N 1
ATOM 4232 C CA . GLU A 1 535 ? 31.258 9.404 29.210 1.00 34.09 535 GLU A CA 1
ATOM 4233 C C . GLU A 1 535 ? 31.537 10.725 29.969 1.00 34.09 535 GLU A C 1
ATOM 4235 O O . GLU A 1 535 ? 31.265 11.812 29.464 1.00 34.09 535 GLU A O 1
ATOM 4240 N N . THR A 1 536 ? 32.100 10.659 31.186 1.00 33.91 536 THR A N 1
ATOM 4241 C CA . THR A 1 536 ? 32.541 11.852 31.952 1.00 33.91 536 THR A CA 1
ATOM 4242 C C . THR A 1 536 ? 33.890 11.693 32.675 1.00 33.91 536 THR A C 1
ATOM 4244 O O . THR A 1 536 ? 34.095 12.296 33.728 1.00 33.91 536 THR A O 1
ATOM 4247 N N . THR A 1 537 ? 34.841 10.937 32.117 1.00 28.88 537 THR A N 1
ATOM 4248 C CA . THR A 1 537 ? 36.267 11.030 32.504 1.00 28.88 537 THR A CA 1
ATOM 4249 C C . THR A 1 537 ? 37.189 10.690 31.335 1.00 28.88 537 THR A C 1
ATOM 4251 O O . THR A 1 537 ? 36.943 9.748 30.590 1.00 28.88 537 THR A O 1
ATOM 4254 N N . SER A 1 538 ? 38.267 11.461 31.174 1.00 29.45 538 SER A N 1
ATOM 4255 C CA . SER A 1 538 ? 39.245 11.288 30.093 1.00 29.45 538 SER A CA 1
ATOM 4256 C C . SER A 1 538 ? 40.407 10.372 30.491 1.00 29.45 538 SER A C 1
ATOM 4258 O O . SER A 1 538 ? 40.874 10.417 31.625 1.00 29.45 538 SER A O 1
ATOM 4260 N N . SER A 1 539 ? 40.936 9.650 29.496 1.00 33.97 539 SER A N 1
ATOM 4261 C CA . SER A 1 539 ? 42.348 9.245 29.357 1.00 33.97 539 SER A CA 1
ATOM 4262 C C . SER A 1 539 ? 43.059 8.599 30.558 1.00 33.97 539 SER A C 1
ATOM 4264 O O . SER A 1 539 ? 43.694 9.288 31.355 1.00 33.97 539 SER A O 1
ATOM 4266 N N . THR A 1 540 ? 43.103 7.264 30.588 1.00 31.55 540 THR A N 1
ATOM 4267 C CA . THR A 1 540 ? 44.332 6.441 30.733 1.00 31.55 540 THR A CA 1
ATOM 4268 C C . THR A 1 540 ? 43.982 4.950 30.583 1.00 31.55 540 THR A C 1
ATOM 4270 O O . THR A 1 540 ? 42.804 4.605 30.587 1.00 31.55 540 THR A O 1
ATOM 4273 N N . LEU A 1 541 ? 45.003 4.086 30.475 1.00 27.67 541 LEU A N 1
ATOM 4274 C CA . LEU A 1 541 ? 44.914 2.615 30.391 1.00 27.67 541 LEU A CA 1
ATOM 4275 C C . LEU A 1 541 ? 44.450 2.025 29.041 1.00 27.67 541 LEU A C 1
ATOM 4277 O O . LEU A 1 541 ? 43.463 1.295 28.960 1.00 27.67 541 LEU A O 1
ATOM 4281 N N . ASP A 1 542 ? 45.275 2.236 28.012 1.00 30.02 542 ASP A N 1
ATOM 4282 C CA . ASP A 1 542 ? 45.685 1.102 27.165 1.00 30.02 542 ASP A CA 1
ATOM 4283 C C . ASP A 1 542 ? 46.510 0.082 28.000 1.00 30.02 542 ASP A C 1
ATOM 4285 O O . ASP A 1 542 ? 46.863 0.348 29.150 1.00 30.02 542 ASP A O 1
ATOM 4289 N N . ASP A 1 543 ? 46.824 -1.084 27.423 1.00 33.75 543 ASP A N 1
ATOM 4290 C CA . ASP A 1 543 ? 47.574 -2.201 28.038 1.00 33.75 543 ASP A CA 1
ATOM 4291 C C . ASP A 1 543 ? 46.891 -2.966 29.197 1.00 33.75 543 ASP A C 1
ATOM 4293 O O . ASP A 1 543 ? 47.433 -3.114 30.295 1.00 33.75 543 ASP A O 1
ATOM 4297 N N . ALA A 1 544 ? 45.751 -3.618 28.909 1.00 30.22 544 ALA A N 1
ATOM 4298 C CA . ALA A 1 544 ? 45.364 -4.849 29.618 1.00 30.22 544 ALA A CA 1
ATOM 4299 C C . ALA A 1 544 ? 44.464 -5.816 28.806 1.00 30.22 544 ALA A C 1
ATOM 4301 O O . ALA A 1 544 ? 43.360 -5.468 28.398 1.00 30.22 544 ALA A O 1
ATOM 4302 N N . LEU A 1 545 ? 44.888 -7.090 28.754 1.00 27.86 545 LEU A N 1
ATOM 4303 C CA . LEU A 1 545 ? 44.094 -8.309 28.472 1.00 27.86 545 LEU A CA 1
ATOM 4304 C C . LEU A 1 545 ? 43.654 -8.600 27.003 1.00 27.86 545 LEU A C 1
ATOM 4306 O O . LEU A 1 545 ? 43.681 -7.727 26.140 1.00 27.86 545 LEU A O 1
ATOM 4310 N N . PRO A 1 546 ? 43.392 -9.887 26.652 1.00 29.94 546 PRO A N 1
ATOM 4311 C CA . PRO A 1 546 ? 43.754 -10.399 25.326 1.00 29.94 546 PRO A CA 1
ATOM 4312 C C . PRO A 1 546 ? 42.628 -10.432 24.280 1.00 29.94 546 PRO A C 1
ATOM 4314 O O . PRO A 1 546 ? 41.476 -10.747 24.565 1.00 29.94 546 PRO A O 1
ATOM 4317 N N . ASN A 1 547 ? 43.029 -10.220 23.024 1.00 35.69 547 ASN A N 1
ATOM 4318 C CA . ASN A 1 547 ? 42.205 -10.187 21.811 1.00 35.69 547 ASN A CA 1
ATOM 4319 C C . ASN A 1 547 ? 41.503 -11.537 21.495 1.00 35.69 547 ASN A C 1
ATOM 4321 O O . ASN A 1 547 ? 42.164 -12.477 21.034 1.00 35.69 547 ASN A O 1
ATOM 4325 N N . PRO A 1 548 ? 40.166 -11.649 21.650 1.00 31.11 548 PRO A N 1
ATOM 4326 C CA . PRO A 1 548 ? 39.426 -12.843 21.271 1.00 31.11 548 PRO A CA 1
ATOM 4327 C C . PRO A 1 548 ? 39.063 -12.778 19.780 1.00 31.11 548 PRO A C 1
ATOM 4329 O O . PRO A 1 548 ? 38.129 -12.081 19.382 1.00 31.11 548 PRO A O 1
ATOM 4332 N N . LYS A 1 549 ? 39.758 -13.558 18.938 1.00 31.02 549 LYS A N 1
ATOM 4333 C CA . LYS A 1 549 ? 39.535 -13.651 17.474 1.00 31.02 549 LYS A CA 1
ATOM 4334 C C . LYS A 1 549 ? 38.217 -14.357 17.075 1.00 31.02 549 LYS A C 1
ATOM 4336 O O . LYS A 1 549 ? 38.196 -15.225 16.203 1.00 31.02 549 LYS A O 1
ATOM 4341 N N . GLY A 1 550 ? 37.094 -13.970 17.675 1.00 29.75 550 GLY A N 1
ATOM 4342 C CA . GLY A 1 550 ? 35.749 -14.385 17.281 1.00 29.75 550 GLY A CA 1
ATOM 4343 C C . GLY A 1 550 ? 35.200 -13.494 16.166 1.00 29.75 550 GLY A C 1
ATOM 4344 O O . GLY A 1 550 ? 34.744 -12.383 16.428 1.00 29.75 550 GLY A O 1
ATOM 4345 N N . LYS A 1 551 ? 35.202 -13.979 14.916 1.00 29.77 551 LYS A N 1
ATOM 4346 C CA . LYS A 1 551 ? 34.593 -13.268 13.774 1.00 29.77 551 LYS A CA 1
ATOM 4347 C C . LYS A 1 551 ? 33.067 -13.178 13.932 1.00 29.77 551 LYS A C 1
ATOM 4349 O O . LYS A 1 551 ? 32.337 -13.996 13.373 1.00 29.77 551 LYS A O 1
ATOM 4354 N N . GLN A 1 552 ? 32.572 -12.148 14.620 1.00 30.50 552 GLN A N 1
ATOM 4355 C CA . GLN A 1 552 ? 31.181 -11.728 14.459 1.00 30.50 552 GLN A CA 1
ATOM 4356 C C . GLN A 1 552 ? 30.959 -11.384 12.979 1.00 30.50 552 GLN A C 1
ATOM 4358 O O . GLN A 1 552 ? 31.548 -10.435 12.458 1.00 30.50 552 GLN A O 1
ATOM 4363 N N . LYS A 1 553 ? 30.113 -12.156 12.285 1.00 32.66 553 LYS A N 1
ATOM 4364 C CA . LYS A 1 553 ? 29.644 -11.820 10.933 1.00 32.66 553 LYS A CA 1
ATOM 4365 C C . LYS A 1 553 ? 28.643 -10.664 11.020 1.00 32.66 553 LYS A C 1
ATOM 4367 O O . LYS A 1 553 ? 27.447 -10.852 10.816 1.00 32.66 553 LYS A O 1
ATOM 4372 N N . GLY A 1 554 ? 29.144 -9.468 11.328 1.00 31.03 554 GLY A N 1
ATOM 4373 C CA . GLY A 1 554 ? 28.407 -8.234 11.086 1.00 31.03 554 GLY A CA 1
ATOM 4374 C C . GLY A 1 554 ? 27.995 -8.193 9.616 1.00 31.03 554 GLY A C 1
ATOM 4375 O O . GLY A 1 554 ? 28.807 -8.486 8.733 1.00 31.03 554 GLY A O 1
ATOM 4376 N N . GLY A 1 555 ? 26.725 -7.884 9.355 1.00 35.56 555 GLY A N 1
ATOM 4377 C CA . GLY A 1 555 ? 26.192 -7.790 8.001 1.00 35.56 555 GLY A CA 1
ATOM 4378 C C . GLY A 1 555 ? 26.789 -6.587 7.283 1.00 35.56 555 GLY A C 1
ATOM 4379 O O . GLY A 1 555 ? 26.180 -5.522 7.285 1.00 35.56 555 GLY A O 1
ATOM 4380 N N . ARG A 1 556 ? 27.982 -6.753 6.691 1.00 43.09 556 ARG A N 1
ATOM 4381 C CA . ARG A 1 556 ? 28.589 -5.748 5.809 1.00 43.09 556 ARG A CA 1
ATOM 4382 C C . ARG A 1 556 ? 27.543 -5.307 4.789 1.00 43.09 556 ARG A C 1
ATOM 4384 O O . ARG A 1 556 ? 26.934 -6.152 4.129 1.00 43.09 556 ARG A O 1
ATOM 4391 N N . LEU A 1 557 ? 27.389 -3.991 4.641 1.00 52.12 557 LEU A N 1
ATOM 4392 C CA . LEU A 1 557 ? 26.735 -3.414 3.473 1.00 52.12 557 LEU A CA 1
ATOM 4393 C C . LEU A 1 557 ? 27.352 -4.059 2.227 1.00 52.12 557 LEU A C 1
ATOM 4395 O O . LEU A 1 557 ? 28.577 -4.201 2.131 1.00 52.12 557 LEU A O 1
ATOM 4399 N N . ARG A 1 558 ? 26.501 -4.519 1.308 1.00 59.06 558 ARG A N 1
ATOM 4400 C CA . ARG A 1 558 ? 26.976 -5.043 0.028 1.00 59.06 558 ARG A CA 1
ATOM 4401 C C . ARG A 1 558 ? 27.725 -3.933 -0.693 1.00 59.06 558 ARG A C 1
ATOM 4403 O O . ARG A 1 558 ? 27.323 -2.773 -0.632 1.00 59.06 558 ARG A O 1
ATOM 4410 N N . LYS A 1 559 ? 28.813 -4.298 -1.368 1.00 68.94 559 LYS A N 1
ATOM 4411 C CA . LYS A 1 559 ? 29.544 -3.342 -2.194 1.00 68.94 559 LYS A CA 1
ATOM 4412 C C . LYS A 1 559 ? 28.614 -2.767 -3.277 1.00 68.94 559 LYS A C 1
ATOM 4414 O O . LYS A 1 559 ? 27.844 -3.556 -3.838 1.00 68.94 559 LYS A O 1
ATOM 4419 N N . PRO A 1 560 ? 28.714 -1.469 -3.622 1.00 73.69 560 PRO A N 1
ATOM 4420 C CA . PRO A 1 560 ? 27.935 -0.874 -4.707 1.00 73.69 560 PRO A CA 1
ATOM 4421 C C . PRO A 1 560 ? 28.025 -1.658 -6.020 1.00 73.69 560 PRO A C 1
ATOM 4423 O O . PRO A 1 560 ? 27.010 -1.812 -6.695 1.00 73.69 560 PRO A O 1
ATOM 4426 N N . GLU A 1 561 ? 29.195 -2.225 -6.349 1.00 80.31 561 GLU A N 1
ATOM 4427 C CA . GLU A 1 561 ? 29.377 -3.056 -7.552 1.00 80.31 561 GLU A CA 1
ATOM 4428 C C . GLU A 1 561 ? 28.414 -4.258 -7.605 1.00 80.31 561 GLU A C 1
ATOM 4430 O O . GLU A 1 561 ? 27.924 -4.608 -8.672 1.00 80.31 561 GLU A O 1
ATOM 4435 N N . VAL A 1 562 ? 28.103 -4.889 -6.464 1.00 84.69 562 VAL A N 1
ATOM 4436 C CA . VAL A 1 562 ? 27.250 -6.093 -6.424 1.00 84.69 562 VAL A CA 1
ATOM 4437 C C . VAL A 1 562 ? 25.798 -5.745 -6.728 1.00 84.69 562 VAL A C 1
ATOM 4439 O O . VAL A 1 562 ? 25.158 -6.431 -7.522 1.00 84.69 562 VAL A O 1
ATOM 4442 N N . ASP A 1 563 ? 25.282 -4.680 -6.112 1.00 86.19 563 ASP A N 1
ATOM 4443 C CA . ASP A 1 563 ? 23.911 -4.229 -6.355 1.00 86.19 563 ASP A CA 1
ATOM 4444 C C . ASP A 1 563 ? 23.778 -3.582 -7.753 1.00 86.19 563 ASP A C 1
ATOM 4446 O O . ASP A 1 563 ? 22.771 -3.805 -8.420 1.00 86.19 563 ASP A O 1
ATOM 4450 N N . THR A 1 564 ? 24.827 -2.911 -8.254 1.00 88.62 564 THR A N 1
ATOM 4451 C CA . THR A 1 564 ? 24.907 -2.425 -9.649 1.00 88.62 564 THR A CA 1
ATOM 4452 C C . THR A 1 564 ? 24.844 -3.589 -10.643 1.00 88.62 564 THR A C 1
ATOM 4454 O O . THR A 1 564 ? 24.034 -3.568 -11.564 1.00 88.62 564 THR A O 1
ATOM 4457 N N . ASN A 1 565 ? 25.619 -4.656 -10.426 1.00 88.69 565 ASN A N 1
ATOM 4458 C CA . ASN A 1 565 ? 25.620 -5.832 -11.302 1.00 88.69 565 ASN A CA 1
ATOM 4459 C C . ASN A 1 565 ? 24.325 -6.665 -11.188 1.00 88.69 565 ASN A C 1
ATOM 4461 O O . ASN A 1 565 ? 23.950 -7.356 -12.135 1.00 88.69 565 ASN A O 1
ATOM 4465 N N . GLU A 1 566 ? 23.622 -6.640 -10.048 1.00 89.62 566 GLU A N 1
ATOM 4466 C CA . GLU A 1 566 ? 22.242 -7.149 -9.961 1.00 89.62 566 GLU A CA 1
ATOM 4467 C C . GLU A 1 566 ? 21.294 -6.315 -10.840 1.00 89.62 566 GLU A C 1
ATOM 4469 O O . GLU A 1 566 ? 20.597 -6.896 -11.672 1.00 89.62 566 GLU A O 1
ATOM 4474 N N . ALA A 1 567 ? 21.319 -4.981 -10.735 1.00 89.81 567 ALA A N 1
ATOM 4475 C CA . ALA A 1 567 ? 20.476 -4.097 -11.545 1.00 89.81 567 ALA A CA 1
ATOM 4476 C C . ALA A 1 567 ? 20.751 -4.225 -13.057 1.00 89.81 567 ALA A C 1
ATOM 4478 O O . ALA A 1 567 ? 19.811 -4.351 -13.837 1.00 89.81 567 ALA A O 1
ATOM 4479 N N . VAL A 1 568 ? 22.017 -4.279 -13.485 1.00 87.69 568 VAL A N 1
ATOM 4480 C CA . VAL A 1 568 ? 22.392 -4.428 -14.907 1.00 87.69 568 VAL A CA 1
ATOM 4481 C C . VAL A 1 568 ? 21.914 -5.761 -15.490 1.00 87.69 568 VAL A C 1
ATOM 4483 O O . VAL A 1 568 ? 21.350 -5.778 -16.580 1.00 87.69 568 VAL A O 1
ATOM 4486 N N . ARG A 1 569 ? 22.047 -6.882 -14.765 1.00 87.06 569 ARG A N 1
ATOM 4487 C CA . ARG A 1 569 ? 21.506 -8.179 -15.229 1.00 87.06 569 ARG A CA 1
ATOM 4488 C C . ARG A 1 569 ? 19.981 -8.179 -15.327 1.00 87.06 569 ARG A C 1
ATOM 4490 O O . ARG A 1 569 ? 19.437 -8.814 -16.229 1.00 87.06 569 ARG A O 1
ATOM 4497 N N . ALA A 1 570 ? 19.307 -7.456 -14.435 1.00 88.06 570 ALA A N 1
ATOM 4498 C CA . ALA A 1 570 ? 17.860 -7.283 -14.461 1.00 88.06 570 ALA A CA 1
ATOM 4499 C C . ALA A 1 570 ? 17.393 -6.397 -15.635 1.00 88.06 570 ALA A C 1
ATOM 4501 O O . ALA A 1 570 ? 16.435 -6.767 -16.311 1.00 88.06 570 ALA A O 1
ATOM 4502 N N . LEU A 1 571 ? 18.110 -5.310 -15.953 1.00 84.31 571 LEU A N 1
ATOM 4503 C CA . LEU A 1 571 ? 17.880 -4.513 -17.168 1.00 84.31 571 LEU A CA 1
ATOM 4504 C C . LEU A 1 571 ? 18.122 -5.341 -18.440 1.00 84.31 571 LEU A C 1
ATOM 4506 O O . LEU A 1 571 ? 17.275 -5.357 -19.328 1.00 84.31 571 LEU A O 1
ATOM 4510 N N . ASN A 1 572 ? 19.225 -6.095 -18.502 1.00 81.44 572 ASN A N 1
ATOM 4511 C CA . ASN A 1 572 ? 19.515 -6.993 -19.624 1.00 81.44 572 ASN A CA 1
ATOM 4512 C C . ASN A 1 572 ? 18.424 -8.063 -19.795 1.00 81.44 572 ASN A C 1
ATOM 4514 O O . ASN A 1 572 ? 18.068 -8.393 -20.920 1.00 81.44 572 ASN A O 1
ATOM 4518 N N . TRP A 1 573 ? 17.861 -8.576 -18.695 1.00 82.31 573 TRP A N 1
ATOM 4519 C CA . TRP A 1 573 ? 16.741 -9.519 -18.741 1.00 82.31 573 TRP A CA 1
ATOM 4520 C C . TRP A 1 573 ? 15.460 -8.869 -19.282 1.00 82.31 573 TRP A C 1
ATOM 4522 O O . TRP A 1 573 ? 14.833 -9.445 -20.165 1.00 82.31 573 TRP A O 1
ATOM 4532 N N . MET A 1 574 ? 15.115 -7.650 -18.843 1.00 75.06 574 MET A N 1
ATOM 4533 C CA . MET A 1 574 ? 13.985 -6.893 -19.411 1.00 75.06 574 MET A CA 1
ATOM 4534 C C . MET A 1 574 ? 14.178 -6.563 -20.900 1.00 75.06 574 MET A C 1
ATOM 4536 O O . MET A 1 574 ? 13.207 -6.495 -21.644 1.00 75.06 574 MET A O 1
ATOM 4540 N N . ALA A 1 575 ? 15.423 -6.384 -21.348 1.00 70.56 575 ALA A N 1
ATOM 4541 C CA . ALA A 1 575 ? 15.762 -6.154 -22.751 1.00 70.56 575 ALA A CA 1
ATOM 4542 C C . ALA A 1 575 ? 15.814 -7.441 -23.608 1.00 70.56 575 ALA A C 1
ATOM 4544 O O . ALA A 1 575 ? 16.152 -7.360 -24.789 1.00 70.56 575 ALA A O 1
ATOM 4545 N N . GLY A 1 576 ? 15.546 -8.624 -23.036 1.00 68.62 576 GLY A N 1
ATOM 4546 C CA . GLY A 1 576 ? 15.686 -9.914 -23.726 1.00 68.62 576 GLY A CA 1
ATOM 4547 C C . GLY A 1 576 ? 17.133 -10.274 -24.102 1.00 68.62 576 GLY A C 1
ATOM 4548 O O . GLY A 1 576 ? 17.362 -11.117 -24.967 1.00 68.62 576 GLY A O 1
ATOM 4549 N N . ALA A 1 577 ? 18.129 -9.623 -23.494 1.00 68.12 577 ALA A N 1
ATOM 4550 C CA . ALA A 1 577 ? 19.535 -9.803 -23.835 1.00 68.12 577 ALA A CA 1
ATOM 4551 C C . ALA A 1 577 ? 20.136 -11.057 -23.157 1.00 68.12 577 ALA A C 1
ATOM 4553 O O . ALA A 1 577 ? 19.878 -11.293 -21.968 1.00 68.12 577 ALA A O 1
ATOM 4554 N N . PRO A 1 578 ? 20.997 -11.830 -23.859 1.00 63.97 578 PRO A N 1
ATOM 4555 C CA . PRO A 1 578 ? 21.679 -12.983 -23.275 1.00 63.97 578 PRO A CA 1
ATOM 4556 C C . PRO A 1 578 ? 22.476 -12.586 -22.029 1.00 63.97 578 PRO A C 1
ATOM 4558 O O . PRO A 1 578 ? 23.230 -11.611 -22.058 1.00 63.97 578 PRO A O 1
ATOM 4561 N N . GLN A 1 579 ? 22.309 -13.336 -20.938 1.00 62.91 579 GLN A N 1
ATOM 4562 C CA . GLN A 1 579 ? 22.952 -13.028 -19.656 1.00 62.91 579 GLN A CA 1
ATOM 4563 C C . GLN A 1 579 ? 24.472 -13.273 -19.698 1.00 62.91 579 GLN A C 1
ATOM 4565 O O . GLN A 1 579 ? 25.214 -12.546 -19.043 1.00 62.91 579 GLN A O 1
ATOM 4570 N N . ASP A 1 580 ? 24.919 -14.230 -20.517 1.00 57.91 580 ASP A N 1
ATOM 4571 C CA . ASP A 1 580 ? 26.293 -14.752 -20.541 1.00 57.91 580 ASP A CA 1
ATOM 4572 C C . ASP A 1 580 ? 27.138 -14.208 -21.706 1.00 57.91 580 ASP A C 1
ATOM 4574 O O . ASP A 1 580 ? 28.001 -14.889 -22.262 1.00 57.91 580 ASP A O 1
ATOM 4578 N N . ARG A 1 581 ? 26.919 -12.942 -22.083 1.00 53.25 581 ARG A N 1
ATOM 4579 C CA . ARG A 1 581 ? 27.939 -12.204 -22.843 1.00 53.25 581 ARG A CA 1
ATOM 4580 C C . ARG A 1 581 ? 29.069 -11.840 -21.881 1.00 53.25 581 ARG A C 1
ATOM 4582 O O . ARG A 1 581 ? 28.822 -11.222 -20.848 1.00 53.25 581 ARG A O 1
ATOM 4589 N N . GLY A 1 582 ? 30.290 -12.254 -22.222 1.00 55.47 582 GLY A N 1
ATOM 4590 C CA . GLY A 1 582 ? 31.494 -12.002 -21.428 1.00 55.47 582 GLY A CA 1
ATOM 4591 C C . GLY A 1 582 ? 31.891 -10.522 -21.368 1.00 55.47 582 GLY A C 1
ATOM 4592 O O . GLY A 1 582 ? 31.103 -9.628 -21.675 1.00 55.47 582 GLY A O 1
ATOM 4593 N N . ALA A 1 583 ? 33.139 -10.252 -20.981 1.00 56.31 583 ALA A N 1
ATOM 4594 C CA . ALA A 1 583 ? 33.659 -8.888 -20.941 1.00 56.31 583 ALA A CA 1
ATOM 4595 C C . ALA A 1 583 ? 33.532 -8.210 -22.320 1.00 56.31 583 ALA A C 1
ATOM 4597 O O . ALA A 1 583 ? 34.104 -8.677 -23.303 1.00 56.31 583 ALA A O 1
ATOM 4598 N N . PHE A 1 584 ? 32.788 -7.104 -22.372 1.00 62.00 584 PHE A N 1
ATOM 4599 C CA . PHE A 1 584 ? 32.637 -6.253 -23.548 1.00 62.00 584 PHE A CA 1
ATOM 4600 C C . PHE A 1 584 ? 32.977 -4.810 -23.171 1.00 62.00 584 PHE A C 1
ATOM 4602 O O . PHE A 1 584 ? 32.685 -4.377 -22.054 1.00 62.00 584 PHE A O 1
ATOM 4609 N N . SER A 1 585 ? 33.575 -4.064 -24.096 1.00 61.53 585 SER A N 1
ATOM 4610 C CA . SER A 1 585 ? 33.771 -2.622 -23.934 1.00 61.53 585 SER A CA 1
ATOM 4611 C C . SER A 1 585 ? 32.414 -1.920 -24.066 1.00 61.53 585 SER A C 1
ATOM 4613 O O . SER A 1 585 ? 31.794 -2.036 -25.126 1.00 61.53 585 SER A O 1
ATOM 4615 N N . PRO A 1 586 ? 31.909 -1.219 -23.034 1.00 67.38 586 PRO A N 1
ATOM 4616 C CA . PRO A 1 586 ? 30.686 -0.441 -23.172 1.00 67.38 586 PRO A CA 1
ATOM 4617 C C . PRO A 1 586 ? 30.936 0.742 -24.112 1.00 67.38 586 PRO A C 1
ATOM 4619 O O . PRO A 1 586 ? 31.961 1.414 -24.008 1.00 67.38 586 PRO A O 1
ATOM 4622 N N . SER A 1 587 ? 29.983 1.042 -24.996 1.00 63.91 587 SER A N 1
ATOM 4623 C CA . SER A 1 587 ? 29.989 2.334 -25.689 1.00 63.91 587 SER A CA 1
ATOM 4624 C C . SER A 1 587 ? 29.797 3.472 -24.681 1.00 63.91 587 SER A C 1
ATOM 4626 O O . SER A 1 587 ? 29.255 3.258 -23.594 1.00 63.91 587 SER A O 1
ATOM 4628 N N . ARG A 1 588 ? 30.170 4.705 -25.043 1.00 55.09 588 ARG A N 1
ATOM 4629 C CA . ARG A 1 588 ? 30.024 5.881 -24.165 1.00 55.09 588 ARG A CA 1
ATOM 4630 C C . ARG A 1 588 ? 28.625 5.995 -23.533 1.00 55.09 588 ARG A C 1
ATOM 4632 O O . ARG A 1 588 ? 28.516 6.191 -22.330 1.00 55.09 588 ARG A O 1
ATOM 4639 N N . LEU A 1 589 ? 27.565 5.785 -24.315 1.00 59.81 589 LEU A N 1
ATOM 4640 C CA . LEU A 1 589 ? 26.175 5.828 -23.835 1.00 59.81 589 LEU A CA 1
ATOM 4641 C C . LEU A 1 589 ? 25.847 4.683 -22.859 1.00 59.81 589 LEU A C 1
ATOM 4643 O O . LEU A 1 589 ? 25.083 4.863 -21.913 1.00 59.81 589 LEU A O 1
ATOM 4647 N N . GLN A 1 590 ? 26.440 3.500 -23.057 1.00 68.00 590 GLN A N 1
ATOM 4648 C CA . GLN A 1 590 ? 26.336 2.396 -22.101 1.00 68.00 590 GLN A CA 1
ATOM 4649 C C . GLN A 1 590 ? 27.122 2.698 -20.820 1.00 68.00 590 GLN A C 1
ATOM 4651 O O . GLN A 1 590 ? 26.651 2.348 -19.742 1.00 68.00 590 GLN A O 1
ATOM 4656 N N . GLN A 1 591 ? 28.270 3.377 -20.905 1.00 72.94 591 GLN A N 1
ATOM 4657 C CA . GLN A 1 591 ? 29.014 3.838 -19.733 1.00 72.94 591 GLN A CA 1
ATOM 4658 C C . GLN A 1 591 ? 28.226 4.898 -18.945 1.00 72.94 591 GLN A C 1
ATOM 4660 O O . GLN A 1 591 ? 28.040 4.727 -17.744 1.00 72.94 591 GLN A O 1
ATOM 4665 N N . GLU A 1 592 ? 27.684 5.925 -19.603 1.00 70.31 592 GLU A N 1
ATOM 4666 C CA . GLU A 1 592 ? 26.829 6.947 -18.975 1.00 70.31 592 GLU A CA 1
ATOM 4667 C C . GLU A 1 592 ? 25.592 6.303 -18.306 1.00 70.31 592 GLU A C 1
ATOM 4669 O O . GLU A 1 592 ? 25.253 6.614 -17.161 1.00 70.31 592 GLU A O 1
ATOM 4674 N N . ALA A 1 593 ? 24.959 5.316 -18.952 1.00 76.25 593 ALA A N 1
ATOM 4675 C CA . ALA A 1 593 ? 23.874 4.535 -18.351 1.00 76.25 593 ALA A CA 1
ATOM 4676 C C . ALA A 1 593 ? 24.330 3.685 -17.144 1.00 76.25 593 ALA A C 1
ATOM 4678 O O . ALA A 1 593 ? 23.631 3.633 -16.128 1.00 76.25 593 ALA A O 1
ATOM 4679 N N . LEU A 1 594 ? 25.503 3.044 -17.215 1.00 81.81 594 LEU A N 1
ATOM 4680 C CA . LEU A 1 594 ? 26.095 2.290 -16.102 1.00 81.81 594 LEU A CA 1
ATOM 4681 C C . LEU A 1 594 ? 26.437 3.203 -14.917 1.00 81.81 594 LEU A C 1
ATOM 4683 O O . LEU A 1 594 ? 26.220 2.815 -13.769 1.00 81.81 594 LEU A O 1
ATOM 4687 N N . GLU A 1 595 ? 26.921 4.416 -15.173 1.00 82.69 595 GLU A N 1
ATOM 4688 C CA . GLU A 1 595 ? 27.208 5.424 -14.152 1.00 82.69 595 GLU A CA 1
ATOM 4689 C C . GLU A 1 595 ? 25.922 5.930 -13.485 1.00 82.69 595 GLU A C 1
ATOM 4691 O O . GLU A 1 595 ? 25.867 5.985 -12.253 1.00 82.69 595 GLU A O 1
ATOM 4696 N N . HIS A 1 596 ? 24.843 6.156 -14.243 1.00 83.06 596 HIS A N 1
ATOM 4697 C CA . HIS A 1 596 ? 23.518 6.449 -13.683 1.00 83.06 596 HIS A CA 1
ATOM 4698 C C . HIS A 1 596 ? 22.964 5.301 -12.817 1.00 83.06 596 HIS A C 1
ATOM 4700 O O . HIS A 1 596 ? 22.497 5.544 -11.698 1.00 83.06 596 HIS A O 1
ATOM 4706 N N . VAL A 1 597 ? 23.049 4.045 -13.277 1.00 87.81 597 VAL A N 1
ATOM 4707 C CA . VAL A 1 597 ? 22.616 2.867 -12.496 1.00 87.81 597 VAL A CA 1
ATOM 4708 C C . VAL A 1 597 ? 23.459 2.712 -11.226 1.00 87.81 597 VAL A C 1
ATOM 4710 O O . VAL A 1 597 ? 22.909 2.474 -10.148 1.00 87.81 597 VAL A O 1
ATOM 4713 N N . LYS A 1 598 ? 24.778 2.910 -11.317 1.00 89.19 598 LYS A N 1
ATOM 4714 C CA . LYS A 1 598 ? 25.712 2.885 -10.182 1.00 89.19 598 LYS A CA 1
ATOM 4715 C C . LYS A 1 598 ? 25.403 3.990 -9.170 1.00 89.19 598 LYS A C 1
ATOM 4717 O O . LYS A 1 598 ? 25.350 3.707 -7.975 1.00 89.19 598 LYS A O 1
ATOM 4722 N N . ALA 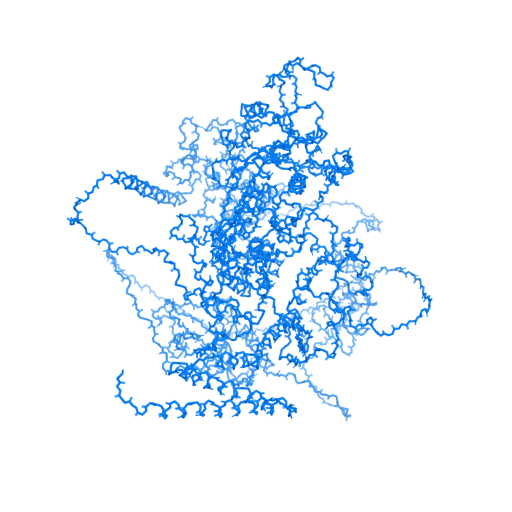A 1 599 ? 25.150 5.219 -9.621 1.00 86.56 599 ALA A N 1
ATOM 4723 C CA . ALA A 1 599 ? 24.788 6.346 -8.762 1.00 86.56 599 ALA A CA 1
ATOM 4724 C C . ALA A 1 599 ? 23.464 6.098 -8.019 1.00 86.56 599 ALA A C 1
ATOM 4726 O O . ALA A 1 599 ? 23.384 6.316 -6.808 1.00 86.56 599 ALA A O 1
ATOM 4727 N N . ALA A 1 600 ? 22.453 5.561 -8.707 1.00 88.12 600 ALA A N 1
ATOM 4728 C CA . ALA A 1 600 ? 21.190 5.154 -8.094 1.00 88.12 600 ALA A CA 1
ATOM 4729 C C . ALA A 1 600 ? 21.372 4.007 -7.079 1.00 88.12 600 ALA A C 1
ATOM 4731 O O . ALA A 1 600 ? 20.839 4.065 -5.969 1.00 88.12 600 ALA A O 1
ATOM 4732 N N . CYS A 1 601 ? 22.194 3.001 -7.404 1.00 89.88 601 CYS A N 1
ATOM 4733 C CA . CYS A 1 601 ? 22.546 1.929 -6.473 1.00 89.88 601 CYS A CA 1
ATOM 4734 C C . CYS A 1 601 ? 23.261 2.468 -5.224 1.00 89.88 601 CYS A C 1
ATOM 4736 O O . CYS A 1 601 ? 22.878 2.097 -4.116 1.00 89.88 601 CYS A O 1
ATOM 4738 N N . VAL A 1 602 ? 24.225 3.384 -5.372 1.00 88.19 602 VAL A N 1
ATOM 4739 C CA . VAL A 1 602 ? 24.907 4.053 -4.247 1.00 88.19 602 VAL A CA 1
ATOM 4740 C C . VAL A 1 602 ? 23.924 4.858 -3.393 1.00 88.19 602 VAL A C 1
ATOM 4742 O O . VAL A 1 602 ? 23.935 4.710 -2.173 1.00 88.19 602 VAL A O 1
ATOM 4745 N N . ALA A 1 603 ? 23.032 5.648 -4.001 1.00 84.00 603 ALA A N 1
ATOM 4746 C CA . ALA A 1 603 ? 22.003 6.393 -3.269 1.00 84.00 603 ALA A CA 1
ATOM 4747 C C . ALA A 1 603 ? 21.062 5.460 -2.478 1.00 84.00 603 ALA A C 1
ATOM 4749 O O . ALA A 1 603 ? 20.720 5.745 -1.330 1.00 84.00 603 ALA A O 1
ATOM 4750 N N . SER A 1 604 ? 20.719 4.295 -3.042 1.00 85.44 604 SER A N 1
ATOM 4751 C CA . SER A 1 604 ? 19.898 3.273 -2.377 1.00 85.44 604 SER A CA 1
ATOM 4752 C C . SER A 1 604 ? 20.570 2.593 -1.171 1.00 85.44 604 SER A C 1
ATOM 4754 O O . SER A 1 604 ? 19.906 1.870 -0.427 1.00 85.44 604 SER A O 1
ATOM 4756 N N . LEU A 1 605 ? 21.869 2.819 -0.934 1.00 84.62 605 LEU A N 1
ATOM 4757 C CA . LEU A 1 605 ? 22.549 2.327 0.268 1.00 84.62 605 LEU A CA 1
ATOM 4758 C C . LEU A 1 605 ? 22.250 3.164 1.523 1.00 84.62 605 LEU A C 1
ATOM 4760 O O . LEU A 1 605 ? 22.654 2.755 2.613 1.00 84.62 605 LEU A O 1
ATOM 4764 N N . GLU A 1 606 ? 21.522 4.285 1.408 1.00 86.06 606 GLU A N 1
ATOM 4765 C CA . GLU A 1 606 ? 21.024 5.020 2.575 1.00 86.06 606 GLU A CA 1
ATOM 4766 C C . GLU A 1 606 ? 20.227 4.087 3.506 1.00 86.06 606 GLU A C 1
ATOM 4768 O O . GLU A 1 606 ? 19.356 3.323 3.078 1.00 86.06 606 GLU A O 1
ATOM 4773 N N . LEU A 1 607 ? 20.538 4.140 4.801 1.00 86.62 607 LEU A N 1
ATOM 4774 C CA . LEU A 1 607 ? 19.848 3.384 5.840 1.00 86.62 607 LEU A CA 1
ATOM 4775 C C . LEU A 1 607 ? 18.759 4.239 6.508 1.00 86.62 607 LEU A C 1
ATOM 4777 O O . LEU A 1 607 ? 18.824 5.467 6.469 1.00 86.62 607 LEU A O 1
ATOM 4781 N N . PRO A 1 608 ? 17.754 3.612 7.148 1.00 82.62 608 PRO A N 1
ATOM 4782 C CA . PRO A 1 608 ? 16.854 4.319 8.054 1.00 82.62 608 PRO A CA 1
ATOM 4783 C C . PRO A 1 608 ? 17.630 5.055 9.152 1.00 82.62 608 PRO A C 1
ATOM 4785 O O . PRO A 1 608 ? 18.653 4.565 9.629 1.00 82.62 608 PRO A O 1
ATOM 4788 N N . GLU A 1 609 ? 17.120 6.202 9.592 1.00 78.12 609 GLU A N 1
ATOM 4789 C CA . GLU A 1 609 ? 17.732 6.985 10.669 1.00 78.12 609 GLU A CA 1
ATOM 4790 C C . GLU A 1 609 ? 17.897 6.142 11.950 1.00 78.12 609 GLU A C 1
ATOM 4792 O O . GLU A 1 609 ? 17.004 5.392 12.350 1.00 78.12 609 GLU A O 1
ATOM 4797 N N . GLY A 1 610 ? 19.088 6.204 12.554 1.00 78.25 610 GLY A N 1
ATOM 4798 C CA . GLY A 1 610 ? 19.479 5.375 13.702 1.00 78.25 610 GLY A CA 1
ATOM 4799 C C . GLY A 1 610 ? 19.822 3.904 13.394 1.00 78.25 610 GLY A C 1
ATOM 4800 O O . GLY A 1 610 ? 20.246 3.187 14.303 1.00 78.25 610 GLY A O 1
ATOM 4801 N N . ALA A 1 611 ? 19.682 3.423 12.152 1.00 81.56 611 ALA A N 1
ATOM 4802 C CA . ALA A 1 611 ? 20.013 2.044 11.789 1.00 81.56 611 ALA A CA 1
ATOM 4803 C C . ALA A 1 611 ? 21.473 1.894 11.321 1.00 81.56 611 ALA A C 1
ATOM 4805 O O . ALA A 1 611 ? 21.905 2.519 10.359 1.00 81.56 611 ALA A O 1
ATOM 4806 N N . THR A 1 612 ? 22.222 0.988 11.955 1.00 80.94 612 THR A N 1
ATOM 4807 C CA . THR A 1 612 ? 23.616 0.652 11.589 1.00 80.94 612 THR A CA 1
ATOM 4808 C C . THR A 1 612 ? 23.730 -0.418 10.498 1.00 80.94 612 THR A C 1
ATOM 4810 O O . THR A 1 612 ? 24.820 -0.695 10.004 1.00 80.94 612 THR A O 1
ATOM 4813 N N . SER A 1 613 ? 22.619 -1.063 10.136 1.00 81.38 613 SER A N 1
ATOM 4814 C CA . SER A 1 613 ? 22.531 -2.057 9.060 1.00 81.38 613 SER A CA 1
ATOM 4815 C C . SER A 1 613 ? 21.076 -2.209 8.585 1.00 81.38 613 SER A C 1
ATOM 4817 O O . SER A 1 613 ? 20.158 -1.818 9.314 1.00 81.38 613 SER A O 1
ATOM 4819 N N . PRO A 1 614 ? 20.826 -2.770 7.385 1.00 83.25 614 PRO A N 1
ATOM 4820 C CA . PRO A 1 614 ? 19.472 -3.075 6.932 1.00 83.25 614 PRO A CA 1
ATOM 4821 C C . PRO A 1 614 ? 18.735 -4.041 7.869 1.00 83.25 614 PRO A C 1
ATOM 4823 O O . PRO A 1 614 ? 19.340 -4.916 8.489 1.00 83.25 614 PRO A O 1
ATOM 4826 N N . CYS A 1 615 ? 17.404 -3.944 7.903 1.00 84.62 615 CYS A N 1
ATOM 4827 C CA . CYS A 1 615 ? 16.557 -4.930 8.575 1.00 84.62 615 CYS A CA 1
ATOM 4828 C C . CYS A 1 615 ? 16.800 -6.353 8.032 1.00 84.62 615 CYS A C 1
ATOM 4830 O O . CYS A 1 615 ? 17.076 -6.545 6.844 1.00 84.62 615 CYS A O 1
ATOM 4832 N N . SER A 1 616 ? 16.704 -7.369 8.900 1.00 89.75 616 SER A N 1
ATOM 4833 C CA . SER A 1 616 ? 16.922 -8.753 8.468 1.00 89.75 616 SER A CA 1
ATOM 4834 C C . SER A 1 616 ? 15.796 -9.211 7.524 1.00 89.75 616 SER A C 1
ATOM 4836 O O . SER A 1 616 ? 14.641 -8.837 7.746 1.00 89.75 616 SER A O 1
ATOM 4838 N N . PRO A 1 617 ? 16.085 -10.045 6.503 1.00 91.62 617 PRO A N 1
ATOM 4839 C CA . PRO A 1 617 ? 15.083 -10.505 5.537 1.00 91.62 617 PRO A CA 1
ATOM 4840 C C . PRO A 1 617 ? 13.815 -11.076 6.178 1.00 91.62 617 PRO A C 1
ATOM 4842 O O . PRO A 1 617 ? 12.702 -10.729 5.795 1.00 91.62 617 PRO A O 1
ATOM 4845 N N . GLU A 1 618 ? 13.983 -11.910 7.202 1.00 86.31 618 GLU A N 1
ATOM 4846 C CA . GLU A 1 618 ? 12.879 -12.550 7.917 1.00 86.31 618 GLU A CA 1
ATOM 4847 C C . GLU A 1 618 ? 12.044 -11.546 8.736 1.00 86.31 618 GLU A C 1
ATOM 4849 O O . GLU A 1 618 ? 10.815 -11.621 8.743 1.00 86.31 618 GLU A O 1
ATOM 4854 N N . ALA A 1 619 ? 12.682 -10.572 9.399 1.00 83.62 619 ALA A N 1
ATOM 4855 C CA . ALA A 1 619 ? 11.966 -9.527 10.131 1.00 83.62 619 ALA A CA 1
ATOM 4856 C C . ALA A 1 619 ? 11.196 -8.604 9.177 1.00 83.62 619 ALA A C 1
ATOM 4858 O O . ALA A 1 619 ? 10.034 -8.296 9.436 1.00 83.62 619 ALA A O 1
ATOM 4859 N N . ALA A 1 620 ? 11.818 -8.229 8.057 1.00 88.25 620 ALA A N 1
ATOM 4860 C CA . ALA A 1 620 ? 11.213 -7.412 7.014 1.00 88.25 620 ALA A CA 1
ATOM 4861 C C . ALA A 1 620 ? 9.993 -8.101 6.380 1.00 88.25 620 ALA A C 1
ATOM 4863 O O . ALA A 1 620 ? 8.921 -7.506 6.301 1.00 88.25 620 ALA A O 1
ATOM 4864 N N . PHE A 1 621 ? 10.123 -9.380 6.012 1.00 89.44 621 PHE A N 1
ATOM 4865 C CA . PHE A 1 621 ? 9.026 -10.192 5.481 1.00 89.44 621 PHE A CA 1
ATOM 4866 C C . PHE A 1 621 ? 7.866 -10.326 6.477 1.00 89.44 621 PHE A C 1
ATOM 4868 O O . PHE A 1 621 ? 6.718 -10.045 6.128 1.00 89.44 621 PHE A O 1
ATOM 4875 N N . ARG A 1 622 ? 8.163 -10.662 7.744 1.00 83.00 622 ARG A N 1
ATOM 4876 C CA . ARG A 1 622 ? 7.152 -10.688 8.815 1.00 83.00 622 ARG A CA 1
ATOM 4877 C C . ARG A 1 622 ? 6.466 -9.339 9.008 1.00 83.00 622 ARG A C 1
ATOM 4879 O O . ARG A 1 622 ? 5.318 -9.331 9.428 1.00 83.00 622 ARG A O 1
ATOM 4886 N N . GLU A 1 623 ? 7.149 -8.220 8.779 1.00 82.81 623 GLU A N 1
ATOM 4887 C CA . GLU A 1 623 ? 6.569 -6.888 8.955 1.00 82.81 623 GLU A CA 1
ATOM 4888 C C . GLU A 1 623 ? 5.625 -6.503 7.807 1.00 82.81 623 GLU A C 1
ATOM 4890 O O . GLU A 1 623 ? 4.547 -5.988 8.089 1.00 82.81 623 GLU A O 1
ATOM 4895 N N . LEU A 1 624 ? 5.972 -6.812 6.550 1.00 84.75 624 LEU A N 1
ATOM 4896 C CA . LEU A 1 624 ? 5.094 -6.590 5.386 1.00 84.75 624 LEU A CA 1
ATOM 4897 C C . LEU A 1 624 ? 3.766 -7.352 5.537 1.00 84.75 624 LEU A C 1
ATOM 4899 O O . LEU A 1 624 ? 2.689 -6.783 5.371 1.00 84.75 624 LEU A O 1
ATOM 4903 N N . LEU A 1 625 ? 3.824 -8.625 5.946 1.00 81.19 625 LEU A N 1
ATOM 4904 C CA . LEU A 1 625 ? 2.624 -9.457 6.097 1.00 81.19 625 LEU A CA 1
ATOM 4905 C C . LEU A 1 625 ? 1.688 -9.035 7.249 1.00 81.19 625 LEU A C 1
ATOM 4907 O O . LEU A 1 625 ? 0.558 -9.510 7.311 1.00 81.19 625 LEU A O 1
ATOM 4911 N N . ARG A 1 626 ? 2.082 -8.109 8.138 1.00 65.56 626 ARG A N 1
ATOM 4912 C CA . ARG A 1 626 ? 1.197 -7.612 9.218 1.00 65.56 626 ARG A CA 1
ATOM 4913 C C . ARG A 1 626 ? 0.010 -6.782 8.725 1.00 65.56 626 ARG A C 1
ATOM 4915 O O . ARG A 1 626 ? -0.888 -6.513 9.516 1.00 65.56 626 ARG A O 1
ATOM 4922 N N . GLY A 1 627 ? -0.004 -6.371 7.455 1.00 50.75 627 GLY A N 1
ATOM 4923 C CA . GLY A 1 627 ? -1.127 -5.644 6.857 1.00 50.75 627 GLY A CA 1
ATOM 4924 C C . GLY A 1 627 ? -2.275 -6.521 6.333 1.00 50.75 627 GLY A C 1
ATOM 4925 O O . GLY A 1 627 ? -3.300 -5.980 5.933 1.00 50.75 627 GLY A O 1
ATOM 4926 N N . SER A 1 628 ? -2.137 -7.854 6.289 1.00 37.94 628 SER A N 1
ATOM 4927 C CA . SER A 1 628 ? -2.941 -8.711 5.394 1.00 37.94 628 SER A CA 1
ATOM 4928 C C . SER A 1 628 ? -4.334 -9.149 5.897 1.00 37.94 628 SER A C 1
ATOM 4930 O O . SER A 1 628 ? -4.742 -10.299 5.688 1.00 37.94 628 SER A O 1
ATOM 4932 N N . SER A 1 629 ? -5.058 -8.235 6.550 1.00 33.06 629 SER A N 1
ATOM 4933 C CA . SER A 1 629 ? -6.529 -8.092 6.523 1.00 33.06 629 SER A CA 1
ATOM 4934 C C . SER A 1 629 ? -6.920 -6.820 7.286 1.00 33.06 629 SER A C 1
ATOM 4936 O O . SER A 1 629 ? -6.248 -6.492 8.264 1.00 33.06 629 SER A O 1
ATOM 4938 N N . VAL A 1 630 ? -8.045 -6.183 6.957 1.00 36.06 630 VAL A N 1
ATOM 4939 C CA . VAL A 1 630 ? -8.492 -4.990 7.702 1.00 36.06 630 VAL A CA 1
ATOM 4940 C C . VAL A 1 630 ? -9.080 -5.335 9.086 1.00 36.06 630 VAL A C 1
ATOM 4942 O O . VAL A 1 630 ? -8.891 -4.552 10.012 1.00 36.06 630 VAL A O 1
ATOM 4945 N N . TYR A 1 631 ? -9.729 -6.502 9.264 1.00 36.62 631 TYR A N 1
ATOM 4946 C CA . TYR A 1 631 ? -10.470 -6.818 10.507 1.00 36.62 631 TYR A CA 1
ATOM 4947 C C . TYR A 1 631 ? -10.366 -8.255 11.075 1.00 36.62 631 TYR A C 1
ATOM 4949 O O . TYR A 1 631 ? -10.849 -8.472 12.182 1.00 36.62 631 TYR A O 1
ATOM 4957 N N . GLU A 1 632 ? -9.741 -9.232 10.404 1.00 33.31 632 GLU A N 1
ATOM 4958 C CA . GLU A 1 632 ? -9.837 -10.658 10.813 1.00 33.31 632 GLU A CA 1
ATOM 4959 C C . GLU A 1 632 ? -8.521 -11.248 11.352 1.00 33.31 632 GLU A C 1
ATOM 4961 O O . GLU A 1 632 ? -8.497 -11.941 12.364 1.00 33.31 632 GLU A O 1
ATOM 4966 N N . ALA A 1 633 ? -7.392 -10.913 10.731 1.00 33.88 633 ALA A N 1
ATOM 4967 C CA . ALA A 1 633 ? -6.039 -11.296 11.135 1.00 33.88 633 ALA A CA 1
ATOM 4968 C C . ALA A 1 633 ? -5.378 -10.234 12.043 1.00 33.88 633 ALA A C 1
ATOM 4970 O O . ALA A 1 633 ? -4.186 -9.947 11.920 1.00 33.88 633 ALA A O 1
ATOM 4971 N N . ALA A 1 634 ? -6.144 -9.626 12.956 1.00 32.03 634 ALA A N 1
ATOM 4972 C CA . ALA A 1 634 ? -5.762 -8.452 13.757 1.00 32.03 634 ALA A CA 1
ATOM 4973 C C . ALA A 1 634 ? -4.704 -8.710 14.867 1.00 32.03 634 ALA A C 1
ATOM 4975 O O . ALA A 1 634 ? -4.701 -8.054 15.906 1.00 32.03 634 ALA A O 1
ATOM 4976 N N . GLY A 1 635 ? -3.780 -9.655 14.673 1.00 36.47 635 GLY A N 1
ATOM 4977 C CA . GLY A 1 635 ? -2.882 -10.170 15.716 1.00 36.47 635 GLY A CA 1
ATOM 4978 C C . GLY A 1 635 ? -1.692 -9.286 16.121 1.00 36.47 635 GLY A C 1
ATOM 4979 O O . GLY A 1 635 ? -1.010 -9.625 17.086 1.00 36.47 635 GLY A O 1
ATOM 4980 N N . SER A 1 636 ? -1.391 -8.186 15.413 1.00 45.56 636 SER A N 1
ATOM 4981 C CA . SER A 1 636 ? -0.165 -7.389 15.661 1.00 45.56 636 SER A CA 1
ATOM 4982 C C . SER A 1 636 ? -0.342 -5.883 15.876 1.00 45.56 636 SER A C 1
ATOM 4984 O O . SER A 1 636 ? 0.513 -5.267 16.518 1.00 45.56 636 SER A O 1
ATOM 4986 N N . THR A 1 637 ? -1.399 -5.275 15.334 1.00 55.75 637 THR A N 1
ATOM 4987 C CA . THR A 1 637 ? -1.697 -3.833 15.469 1.00 55.75 637 THR A CA 1
ATOM 4988 C C . THR A 1 637 ? -2.668 -3.542 16.609 1.00 55.75 637 THR A C 1
ATOM 4990 O O . THR A 1 637 ? -2.522 -2.512 17.273 1.00 55.75 637 THR A O 1
ATOM 4993 N N . LEU A 1 638 ? -3.605 -4.463 16.867 1.00 70.88 638 LEU A N 1
ATOM 4994 C CA . LEU A 1 638 ? -4.469 -4.475 18.044 1.00 70.88 638 LEU A CA 1
ATOM 4995 C C . LEU A 1 638 ? -3.618 -4.384 19.321 1.00 70.88 638 LEU A C 1
ATOM 4997 O O . LEU A 1 638 ? -2.573 -5.031 19.450 1.00 70.88 638 LEU A O 1
ATOM 5001 N N . ALA A 1 639 ? -4.054 -3.556 20.263 1.00 78.25 639 ALA A N 1
ATOM 5002 C CA . ALA A 1 639 ? -3.408 -3.396 21.556 1.00 78.25 639 ALA A CA 1
ATOM 5003 C C . ALA A 1 639 ? -4.385 -3.752 22.677 1.00 78.25 639 ALA A C 1
ATOM 5005 O O . ALA A 1 639 ? -5.576 -3.502 22.557 1.00 78.25 639 ALA A O 1
ATOM 5006 N N . SER A 1 640 ? -3.879 -4.278 23.793 1.00 84.50 640 SER A N 1
ATOM 5007 C CA . SER A 1 640 ? -4.666 -4.353 25.026 1.00 84.50 640 SER A CA 1
ATOM 5008 C C . SER A 1 640 ? -4.988 -2.933 25.501 1.00 84.50 640 SER A C 1
ATOM 5010 O O . SER A 1 640 ? -4.063 -2.121 25.643 1.00 84.50 640 SER A O 1
ATOM 5012 N N . PHE A 1 641 ? -6.262 -2.632 25.751 1.00 90.62 641 PHE A N 1
ATOM 5013 C CA . PHE A 1 641 ? -6.695 -1.325 26.243 1.00 90.62 641 PHE A CA 1
ATOM 5014 C C . PHE A 1 641 ? -5.894 -0.828 27.460 1.00 90.62 641 PHE A C 1
ATOM 5016 O O . PHE A 1 641 ? -5.755 -1.517 28.471 1.00 90.62 641 PHE A O 1
ATOM 5023 N N . SER A 1 642 ? -5.392 0.407 27.370 1.00 90.44 642 SER A N 1
ATOM 5024 C CA . SER A 1 642 ? -4.740 1.121 28.469 1.00 90.44 642 SER A CA 1
ATOM 5025 C C . SER A 1 642 ? -5.112 2.599 28.377 1.00 90.44 642 SER A C 1
ATOM 5027 O O . SER A 1 642 ? -4.616 3.311 27.506 1.00 90.44 642 SER A O 1
ATOM 5029 N N . LEU A 1 643 ? -6.003 3.055 29.268 1.00 91.75 643 LEU A N 1
ATOM 5030 C CA . LEU A 1 643 ? -6.616 4.390 29.218 1.00 91.75 643 LEU A CA 1
ATOM 5031 C C . LEU A 1 643 ? -5.575 5.508 29.040 1.00 91.75 643 LEU A C 1
ATOM 5033 O O . LEU A 1 643 ? -5.725 6.351 28.158 1.00 91.75 643 LEU A O 1
ATOM 5037 N N . ASP A 1 644 ? -4.490 5.477 29.811 1.00 91.88 644 ASP A N 1
ATOM 5038 C CA . ASP A 1 644 ? -3.435 6.504 29.805 1.00 91.88 644 ASP A CA 1
ATOM 5039 C C . ASP A 1 644 ? -2.648 6.562 28.486 1.00 91.88 644 ASP A C 1
ATOM 5041 O O . ASP A 1 644 ? -2.041 7.580 28.160 1.00 91.88 644 ASP A O 1
ATOM 5045 N N . ARG A 1 645 ? -2.681 5.481 27.696 1.00 91.69 645 ARG A N 1
ATOM 5046 C CA . ARG A 1 645 ? -2.033 5.393 26.380 1.00 91.69 645 ARG A CA 1
ATOM 5047 C C . ARG A 1 645 ? -2.953 5.805 25.237 1.00 91.69 645 ARG A C 1
ATOM 5049 O O . ARG A 1 645 ? -2.443 6.066 24.147 1.00 91.69 645 ARG A O 1
ATOM 5056 N N . VAL A 1 646 ? -4.271 5.873 25.448 1.00 91.31 646 VAL A N 1
ATOM 5057 C CA . VAL A 1 646 ? -5.213 6.324 24.413 1.00 91.31 646 VAL A CA 1
ATOM 5058 C C . VAL A 1 646 ? -4.978 7.807 24.130 1.00 91.31 646 VAL A C 1
ATOM 5060 O O . VAL A 1 646 ? -5.213 8.676 24.975 1.00 91.31 646 VAL A O 1
ATOM 5063 N N . SER A 1 647 ? -4.494 8.070 22.917 1.00 90.50 647 SER A N 1
ATOM 5064 C CA . SER A 1 647 ? -4.299 9.401 22.360 1.00 90.50 647 SER A CA 1
ATOM 5065 C C . SER A 1 647 ? -5.667 9.996 22.058 1.00 90.50 647 SER A C 1
ATOM 5067 O O . SER A 1 647 ? -6.373 9.498 21.185 1.00 90.50 647 SER A O 1
ATOM 5069 N N . LEU A 1 648 ? -6.017 11.047 22.788 1.00 90.38 648 LEU A N 1
ATOM 5070 C CA . LEU A 1 648 ? -7.233 11.833 22.619 1.00 90.38 648 LEU A CA 1
ATOM 5071 C C . LEU A 1 648 ? -6.853 13.315 22.759 1.00 90.38 648 LEU A C 1
ATOM 5073 O O . LEU A 1 648 ? -5.967 13.608 23.570 1.00 90.38 648 LEU A O 1
ATOM 5077 N N . PRO A 1 649 ? -7.520 14.230 22.039 1.00 90.50 649 PRO A N 1
ATOM 5078 C CA . PRO A 1 649 ? -7.384 15.666 22.264 1.00 90.50 649 PRO A CA 1
ATOM 5079 C C . PRO A 1 649 ? -7.839 16.070 23.679 1.00 90.50 649 PRO A C 1
ATOM 5081 O O . PRO A 1 649 ? -8.620 15.372 24.329 1.00 90.50 649 PRO A O 1
ATOM 5084 N N . GLU A 1 650 ? -7.360 17.225 24.144 1.00 89.94 650 GLU A N 1
ATOM 5085 C CA . GLU A 1 650 ? -7.659 17.792 25.471 1.00 89.94 650 GLU A CA 1
ATOM 5086 C C . GLU A 1 650 ? -9.142 18.168 25.638 1.00 89.94 650 GLU A C 1
ATOM 5088 O O . GLU A 1 650 ? -9.734 17.945 26.693 1.00 89.94 650 GLU A O 1
ATOM 5093 N N . SER A 1 651 ? -9.729 18.723 24.576 1.00 92.50 651 SER A N 1
ATOM 5094 C CA . SER A 1 651 ? -11.139 19.087 24.428 1.00 92.50 651 SER A CA 1
ATOM 5095 C C . SER A 1 651 ? -11.528 18.961 22.954 1.00 92.50 651 SER A C 1
ATOM 5097 O O . SER A 1 651 ? -10.715 19.240 22.065 1.00 92.50 651 SER A O 1
ATOM 5099 N N . VAL A 1 652 ? -12.777 18.568 22.713 1.00 92.62 652 VAL A N 1
ATOM 5100 C CA . VAL A 1 652 ? -13.487 18.704 21.436 1.00 92.62 652 VAL A CA 1
ATOM 5101 C C . VAL A 1 652 ? -14.847 19.384 21.624 1.00 92.62 652 VAL A C 1
ATOM 5103 O O . VAL A 1 652 ? -15.732 19.196 20.799 1.00 92.62 652 VAL A O 1
ATOM 5106 N N . HIS A 1 653 ? -15.066 20.138 22.707 1.00 90.88 653 HIS A N 1
ATOM 5107 C CA . HIS A 1 653 ? -16.310 20.909 22.873 1.00 90.88 653 HIS A CA 1
ATOM 5108 C C . HIS A 1 653 ? -16.425 21.980 21.781 1.00 90.88 653 HIS A C 1
ATOM 5110 O O . HIS A 1 653 ? -17.396 21.999 21.034 1.00 90.88 653 HIS A O 1
ATOM 5116 N N . ASP A 1 654 ? -15.367 22.771 21.616 1.00 89.06 654 ASP A N 1
ATOM 5117 C CA . ASP A 1 654 ? -15.276 23.947 20.738 1.00 89.06 654 ASP A CA 1
ATOM 5118 C C . ASP A 1 654 ? -14.879 23.584 19.289 1.00 89.06 654 ASP A C 1
ATOM 5120 O O . ASP A 1 654 ? -14.157 24.316 18.616 1.00 89.06 654 ASP A O 1
ATOM 5124 N N . CYS A 1 655 ? -15.262 22.389 18.829 1.00 94.38 655 CYS A N 1
ATOM 5125 C CA . CYS A 1 655 ? -14.902 21.864 17.510 1.00 94.38 655 CYS A CA 1
ATOM 5126 C C . CYS A 1 655 ? -16.043 22.053 16.488 1.00 94.38 655 CYS A C 1
ATOM 5128 O O . CYS A 1 655 ? -17.203 21.836 16.844 1.00 94.38 655 CYS A O 1
ATOM 5130 N N . PRO A 1 656 ? -15.731 22.425 15.232 1.00 95.62 656 PRO A N 1
ATOM 5131 C CA . PRO A 1 656 ? -16.717 22.776 14.203 1.00 95.62 656 PRO A CA 1
ATOM 5132 C C . PRO A 1 656 ? -17.554 21.575 13.735 1.00 95.62 656 PRO A C 1
ATOM 5134 O O . PRO A 1 656 ? -17.075 20.433 13.754 1.00 95.62 656 PRO A O 1
ATOM 5137 N N . GLN A 1 657 ? -18.777 21.825 13.248 1.00 95.81 657 GLN A N 1
ATOM 5138 C CA . GLN A 1 657 ? -19.545 20.798 12.540 1.00 95.81 657 GLN A CA 1
ATOM 5139 C C . GLN A 1 657 ? -18.980 20.571 11.136 1.00 95.81 657 GLN A C 1
ATOM 5141 O O . GLN A 1 657 ? -18.575 21.497 10.435 1.00 95.81 657 GLN A O 1
ATOM 5146 N N . VAL A 1 658 ? -19.016 19.314 10.703 1.00 96.44 658 VAL A N 1
ATOM 5147 C CA . VAL A 1 658 ? -18.719 18.900 9.328 1.00 96.44 658 VAL A CA 1
ATOM 5148 C C . VAL A 1 658 ? -19.668 19.597 8.350 1.00 96.44 658 VAL A C 1
ATOM 5150 O O . VAL A 1 658 ? -19.221 20.009 7.287 1.00 96.44 658 VAL A O 1
ATOM 5153 N N . THR A 1 659 ? -20.938 19.787 8.724 1.00 94.62 659 THR A N 1
ATOM 5154 C CA . THR A 1 659 ? -21.931 20.541 7.943 1.00 94.62 659 THR A CA 1
ATOM 5155 C C . THR A 1 659 ? -21.445 21.969 7.667 1.00 94.62 659 THR A C 1
ATOM 5157 O O . THR A 1 659 ? -21.227 22.315 6.510 1.00 94.62 659 THR A O 1
ATOM 5160 N N . ASP A 1 660 ? -21.146 22.752 8.711 1.00 94.69 660 ASP A N 1
ATOM 5161 C CA . ASP A 1 660 ? -20.664 24.140 8.594 1.00 94.69 660 ASP A CA 1
ATOM 5162 C C . ASP A 1 660 ? -19.419 24.253 7.692 1.00 94.69 660 ASP A C 1
ATOM 5164 O O . ASP A 1 660 ? -19.305 25.163 6.871 1.00 94.69 660 ASP A O 1
ATOM 5168 N N . LEU A 1 661 ? -18.479 23.307 7.820 1.00 96.19 661 LEU A N 1
ATOM 5169 C CA . LEU A 1 661 ? -17.249 23.292 7.024 1.00 96.19 661 LEU A CA 1
ATOM 5170 C C . LEU A 1 661 ? -17.487 22.893 5.559 1.00 96.19 661 LEU A C 1
ATOM 5172 O O . LEU A 1 661 ? -16.838 23.452 4.671 1.00 96.19 661 LEU A O 1
ATOM 5176 N N . LEU A 1 662 ? -18.420 21.975 5.288 1.00 95.75 662 LEU A N 1
ATOM 5177 C CA . LEU A 1 662 ? -18.775 21.536 3.933 1.00 95.75 662 LEU A CA 1
ATOM 5178 C C . LEU A 1 662 ? -19.717 22.492 3.190 1.00 95.75 662 LEU A C 1
ATOM 5180 O O . LEU A 1 662 ? -19.901 22.307 1.987 1.00 95.75 662 LEU A O 1
ATOM 5184 N N . TYR A 1 663 ? -20.294 23.498 3.853 1.00 92.94 663 TYR A N 1
ATOM 5185 C CA . TYR A 1 663 ? -21.214 24.451 3.225 1.00 92.94 663 TYR A CA 1
ATOM 5186 C C . TYR A 1 663 ? -20.633 25.047 1.931 1.00 92.94 663 TYR A C 1
ATOM 5188 O O . TYR A 1 663 ? -19.503 25.550 1.920 1.00 92.94 663 TYR A O 1
ATOM 5196 N N . GLY A 1 664 ? -21.405 24.979 0.842 1.00 86.94 664 GLY A N 1
ATOM 5197 C CA . GLY A 1 664 ? -20.966 25.376 -0.502 1.00 86.94 664 GLY A CA 1
ATOM 5198 C C . GLY A 1 664 ? -20.189 24.306 -1.284 1.00 86.94 664 GLY A C 1
ATOM 5199 O O . GLY A 1 664 ? -19.557 24.640 -2.280 1.00 86.94 664 GLY A O 1
ATOM 5200 N N . THR A 1 665 ? -20.215 23.037 -0.858 1.00 90.62 665 THR A N 1
ATOM 5201 C CA . THR A 1 665 ? -19.662 21.894 -1.613 1.00 90.62 665 THR A CA 1
ATOM 5202 C C . THR A 1 665 ? -20.724 20.821 -1.849 1.00 90.62 665 THR A C 1
ATOM 5204 O O . THR A 1 665 ? -21.617 20.642 -1.020 1.00 90.62 665 THR A O 1
ATOM 5207 N N . ASP A 1 666 ? -20.584 20.028 -2.916 1.00 86.69 666 ASP A N 1
ATOM 5208 C CA . ASP A 1 666 ? -21.496 18.911 -3.218 1.00 86.69 666 ASP A CA 1
ATOM 5209 C C . ASP A 1 666 ? -21.569 17.865 -2.094 1.00 86.69 666 ASP A C 1
ATOM 5211 O O . ASP A 1 666 ? -22.556 17.139 -1.985 1.00 86.69 666 ASP A O 1
ATOM 5215 N N . ALA A 1 667 ? -20.550 17.791 -1.232 1.00 90.75 667 ALA A N 1
ATOM 5216 C CA . ALA A 1 667 ? -20.529 16.895 -0.082 1.00 90.75 667 ALA A CA 1
ATOM 5217 C C . ALA A 1 667 ? -21.517 17.310 1.032 1.00 90.75 667 ALA A C 1
ATOM 5219 O O . ALA A 1 667 ? -21.868 16.478 1.869 1.00 90.75 667 ALA A O 1
ATOM 5220 N N . HIS A 1 668 ? -21.989 18.564 1.038 1.00 92.44 668 HIS A N 1
ATOM 5221 C CA . HIS A 1 668 ? -22.946 19.090 2.018 1.00 92.44 668 HIS A CA 1
ATOM 5222 C C . HIS A 1 668 ? -24.311 18.390 1.937 1.00 92.44 668 HIS A C 1
ATOM 5224 O O . HIS A 1 668 ? -24.870 18.012 2.968 1.00 92.44 668 HIS A O 1
ATOM 5230 N N . GLN A 1 669 ? -24.797 18.126 0.714 1.00 90.44 669 GLN A N 1
ATOM 5231 C CA . GLN A 1 669 ? -26.138 17.576 0.468 1.00 90.44 669 GLN A CA 1
ATOM 5232 C C . GLN A 1 669 ? -26.379 16.240 1.190 1.00 90.44 669 GLN A C 1
ATOM 5234 O O . GLN A 1 669 ? -27.484 15.967 1.636 1.00 90.44 669 GLN A O 1
ATOM 5239 N N . TYR A 1 670 ? -25.334 15.422 1.355 1.00 91.44 670 TYR A N 1
ATOM 5240 C CA . TYR A 1 670 ? -25.403 14.122 2.029 1.00 91.44 670 TYR A CA 1
ATOM 5241 C C . TYR A 1 670 ? -25.682 14.239 3.538 1.00 91.44 670 TYR A C 1
ATOM 5243 O O . TYR A 1 670 ? -26.154 13.289 4.156 1.00 91.44 670 TYR A O 1
ATOM 5251 N N . LEU A 1 671 ? -25.387 15.393 4.148 1.00 92.06 671 LEU A N 1
ATOM 5252 C CA . LEU A 1 671 ? -25.635 15.654 5.569 1.00 92.06 671 LEU A CA 1
ATOM 5253 C C . LEU A 1 671 ? -26.976 16.350 5.829 1.00 92.06 671 LEU A C 1
ATOM 5255 O O . LEU A 1 671 ? -27.503 16.223 6.939 1.00 92.06 671 LEU A O 1
ATOM 5259 N N . GLU A 1 672 ? -27.508 17.047 4.821 1.00 88.44 672 GLU A N 1
ATOM 5260 C CA . GLU A 1 672 ? -28.848 17.652 4.805 1.00 88.44 672 GLU A CA 1
ATOM 5261 C C . GLU A 1 672 ? -29.944 16.644 4.434 1.00 88.44 672 GLU A C 1
ATOM 5263 O O . GLU A 1 672 ? -31.024 16.677 5.021 1.00 88.44 672 GLU A O 1
ATOM 5268 N N . ASP A 1 673 ? -29.649 15.736 3.499 1.00 88.44 673 ASP A N 1
ATOM 5269 C CA . ASP A 1 673 ? -30.531 14.688 2.981 1.00 88.44 673 ASP A CA 1
ATOM 5270 C C . ASP A 1 673 ? -29.927 13.297 3.290 1.00 88.44 673 ASP A C 1
ATOM 5272 O O . ASP A 1 673 ? -29.165 12.741 2.487 1.00 88.44 673 ASP A O 1
ATOM 5276 N N . PRO A 1 674 ? -30.231 12.719 4.474 1.00 87.38 674 PRO A N 1
ATOM 5277 C CA . PRO A 1 674 ? -29.669 11.442 4.910 1.00 87.38 674 PRO A CA 1
ATOM 5278 C C . PRO A 1 674 ? -30.061 10.252 4.031 1.00 87.38 674 PRO A C 1
ATOM 5280 O O . PRO A 1 674 ? -29.392 9.220 4.089 1.00 87.38 674 PRO A O 1
ATOM 5283 N N . GLU A 1 675 ? -31.123 10.361 3.227 1.00 87.19 675 GLU A N 1
ATOM 5284 C CA . GLU A 1 675 ? -31.575 9.270 2.357 1.00 87.19 675 GLU A CA 1
ATOM 5285 C C . GLU A 1 675 ? -30.543 8.989 1.253 1.00 87.19 675 GLU A C 1
ATOM 5287 O O . GLU A 1 675 ? -30.327 7.833 0.901 1.00 87.19 675 GLU A O 1
ATOM 5292 N N . ARG A 1 676 ? -29.770 10.003 0.828 1.00 85.88 676 ARG A N 1
ATOM 5293 C CA . ARG A 1 676 ? -28.608 9.843 -0.076 1.00 85.88 676 ARG A CA 1
ATOM 5294 C C . ARG A 1 676 ? -27.452 9.050 0.536 1.00 85.88 676 ARG A C 1
ATOM 5296 O O . ARG A 1 676 ? -26.614 8.524 -0.194 1.00 85.88 676 ARG A O 1
ATOM 5303 N N . MET A 1 677 ? -27.363 9.003 1.865 1.00 90.12 677 MET A N 1
ATOM 5304 C CA . MET A 1 677 ? -26.337 8.247 2.587 1.00 90.12 677 MET A CA 1
ATOM 5305 C C . MET A 1 677 ? -26.804 6.853 3.007 1.00 90.12 677 MET A C 1
ATOM 5307 O O . MET A 1 677 ? -25.957 6.020 3.322 1.00 90.12 677 MET A O 1
ATOM 5311 N N . LEU A 1 678 ? -28.107 6.580 3.060 1.00 89.50 678 LEU A N 1
ATOM 5312 C CA . LEU A 1 678 ? -28.664 5.347 3.617 1.00 89.50 678 LEU A CA 1
ATOM 5313 C C . LEU A 1 678 ? -29.083 4.359 2.522 1.00 89.50 678 LEU A C 1
ATOM 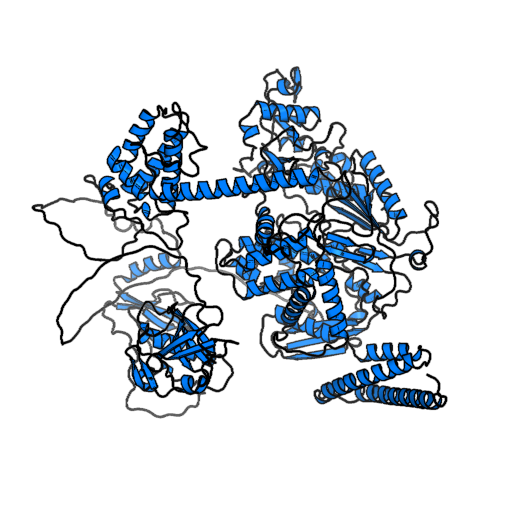5315 O O . LEU A 1 678 ? -29.418 4.732 1.403 1.00 89.50 678 LEU A O 1
ATOM 5319 N N . LYS A 1 679 ? -29.065 3.068 2.854 1.00 87.19 679 LYS A N 1
ATOM 5320 C CA . LYS A 1 679 ? -29.667 2.026 2.014 1.00 87.19 679 LYS A CA 1
ATOM 5321 C C . LYS A 1 679 ? -31.178 1.895 2.260 1.00 87.19 679 LYS A C 1
ATOM 5323 O O . LYS A 1 679 ? -31.638 2.222 3.360 1.00 87.19 679 LYS A O 1
ATOM 5328 N N . PRO A 1 680 ? -31.927 1.294 1.312 1.00 78.81 680 PRO A N 1
ATOM 5329 C CA . PRO A 1 680 ? -33.253 0.736 1.570 1.00 78.81 680 PRO A CA 1
ATOM 5330 C C . PRO A 1 680 ? -33.286 -0.149 2.826 1.00 78.81 680 PRO A C 1
ATOM 5332 O O . PRO A 1 680 ? -32.305 -0.803 3.186 1.00 78.81 680 PRO A O 1
ATOM 5335 N N . ALA A 1 681 ? -34.424 -0.157 3.521 1.00 66.06 681 ALA A N 1
ATOM 5336 C CA . ALA A 1 681 ? -34.491 -0.633 4.902 1.00 66.06 681 ALA A CA 1
ATOM 5337 C C . ALA A 1 681 ? -34.354 -2.159 5.088 1.00 66.06 681 ALA A C 1
ATOM 5339 O O . ALA A 1 681 ? -34.116 -2.590 6.220 1.00 66.06 681 ALA A O 1
ATOM 5340 N N . GLU A 1 682 ? -34.484 -2.936 4.011 1.00 57.44 682 GLU A N 1
ATOM 5341 C CA . GLU A 1 682 ? -34.643 -4.402 3.979 1.00 57.44 682 GLU A CA 1
ATOM 5342 C C . GLU A 1 682 ? -33.358 -5.184 4.332 1.00 57.44 682 GLU A C 1
ATOM 5344 O O . GLU A 1 682 ? -33.417 -6.345 4.734 1.00 57.44 682 GLU A O 1
ATOM 5349 N N . ASP A 1 683 ? -32.196 -4.530 4.259 1.00 59.81 683 ASP A N 1
ATOM 5350 C CA . ASP A 1 683 ? -30.876 -5.111 4.536 1.00 59.81 683 ASP A CA 1
ATOM 5351 C C . ASP A 1 683 ? -30.662 -5.390 6.048 1.00 59.81 683 ASP A C 1
ATOM 5353 O O . ASP A 1 683 ? -30.306 -4.494 6.828 1.00 59.81 683 ASP A O 1
ATOM 5357 N N . HIS A 1 684 ? -30.817 -6.647 6.478 1.00 60.66 684 HIS A N 1
ATOM 5358 C CA . HIS A 1 684 ? -30.401 -7.131 7.807 1.00 60.66 684 HIS A CA 1
ATOM 5359 C C . HIS A 1 684 ? -28.952 -7.662 7.808 1.00 60.66 684 HIS A C 1
ATOM 5361 O O . HIS A 1 684 ? -28.460 -8.157 6.800 1.00 60.66 684 HIS A O 1
ATOM 5367 N N . SER A 1 685 ? -28.251 -7.559 8.948 1.00 67.38 685 SER A N 1
ATOM 5368 C CA . SER A 1 685 ? -26.839 -7.962 9.074 1.00 67.38 685 SER A CA 1
ATOM 5369 C C . SER A 1 685 ? -26.547 -8.677 10.399 1.00 67.38 685 SER A C 1
ATOM 5371 O O . SER A 1 685 ? -26.723 -8.091 11.475 1.00 67.38 685 SER A O 1
ATOM 5373 N N . ASP A 1 686 ? -25.951 -9.866 10.311 1.00 79.38 686 ASP A N 1
ATOM 5374 C CA . ASP A 1 686 ? -25.467 -10.663 11.453 1.00 79.38 686 ASP A CA 1
ATOM 5375 C C . ASP A 1 686 ? -24.127 -10.166 12.037 1.00 79.38 686 ASP A C 1
ATOM 5377 O O . ASP A 1 686 ? -23.538 -10.787 12.927 1.00 79.38 686 ASP A O 1
ATOM 5381 N N . ILE A 1 687 ? -23.614 -9.027 11.555 1.00 85.50 687 ILE A N 1
ATOM 5382 C CA . ILE A 1 687 ? -22.332 -8.469 11.992 1.00 85.50 687 ILE A CA 1
ATOM 5383 C C . ILE A 1 687 ? -22.398 -8.118 13.483 1.00 85.50 687 ILE A C 1
ATOM 5385 O O . ILE A 1 687 ? -23.038 -7.147 13.889 1.00 85.50 687 ILE A O 1
ATOM 5389 N N . THR A 1 688 ? -21.665 -8.872 14.301 1.00 86.88 688 THR A N 1
ATOM 5390 C CA . THR A 1 688 ? -21.421 -8.544 15.710 1.00 86.88 688 THR A CA 1
ATOM 5391 C C . THR A 1 688 ? -20.224 -7.583 15.823 1.00 86.88 688 THR A C 1
ATOM 5393 O O . THR A 1 688 ? -19.120 -7.952 15.404 1.00 86.88 688 THR A O 1
ATOM 5396 N N . PRO A 1 689 ? -20.392 -6.366 16.384 1.00 89.50 689 PRO A N 1
ATOM 5397 C CA . PRO A 1 689 ? -19.288 -5.424 16.567 1.00 89.50 689 PRO A CA 1
ATOM 5398 C C . PRO A 1 689 ? -18.243 -5.928 17.572 1.00 89.50 689 PRO A C 1
ATOM 5400 O O . PRO A 1 689 ? -18.576 -6.433 18.646 1.00 89.50 689 PRO A O 1
ATOM 5403 N N . TYR A 1 690 ? -16.967 -5.753 17.237 1.00 90.50 690 TYR A N 1
ATOM 5404 C CA . TYR A 1 690 ? -15.829 -6.145 18.055 1.00 90.50 690 TYR A CA 1
ATOM 5405 C C . TYR A 1 690 ? -15.597 -5.167 19.213 1.00 90.50 690 TYR A C 1
ATOM 5407 O O . TYR A 1 690 ? -15.526 -3.951 19.029 1.00 90.50 690 TYR A O 1
ATOM 5415 N N . TRP A 1 691 ? -15.398 -5.723 20.405 1.00 91.38 691 TRP A N 1
ATOM 5416 C CA . TRP A 1 691 ? -15.081 -4.991 21.626 1.00 91.38 691 TRP A CA 1
ATOM 5417 C C . TRP A 1 691 ? -13.752 -5.461 22.216 1.00 91.38 691 TRP A C 1
ATOM 5419 O O . TRP A 1 691 ? -13.497 -6.665 22.286 1.00 91.38 691 TRP A O 1
ATOM 5429 N N . ASP A 1 692 ? -12.945 -4.527 22.730 1.00 91.50 692 ASP A N 1
ATOM 5430 C CA . ASP A 1 692 ? -11.778 -4.875 23.545 1.00 91.50 692 ASP A CA 1
ATOM 5431 C C . ASP A 1 692 ? -12.220 -5.724 24.766 1.00 91.50 692 ASP A C 1
ATOM 5433 O O . ASP A 1 692 ? -13.122 -5.316 25.514 1.00 91.50 692 ASP A O 1
ATOM 5437 N N . PRO A 1 693 ? -11.601 -6.899 25.007 1.00 89.62 693 PRO A N 1
ATOM 5438 C CA . PRO A 1 693 ? -12.010 -7.799 26.083 1.00 89.62 693 PRO A CA 1
ATOM 5439 C C . PRO A 1 693 ? -11.926 -7.215 27.499 1.00 89.62 693 PRO A C 1
ATOM 5441 O O . PRO A 1 693 ? -12.646 -7.693 28.375 1.00 89.62 693 PRO A O 1
ATOM 5444 N N . LEU A 1 694 ? -11.072 -6.217 27.755 1.00 90.50 694 LEU A N 1
ATOM 5445 C CA . LEU A 1 694 ? -10.987 -5.530 29.048 1.00 90.50 694 LEU A CA 1
ATOM 5446 C C . LEU A 1 694 ? -12.140 -4.539 29.217 1.00 90.50 694 LEU A C 1
ATOM 5448 O O . LEU A 1 694 ? -12.717 -4.481 30.302 1.00 90.50 694 LEU A O 1
ATOM 5452 N N . LEU A 1 695 ? -12.521 -3.814 28.160 1.00 92.44 695 LEU A N 1
ATOM 5453 C CA . LEU A 1 695 ? -13.699 -2.939 28.188 1.00 92.44 695 LEU A CA 1
ATOM 5454 C C . LEU A 1 695 ? -14.979 -3.759 28.398 1.00 92.44 695 LEU A C 1
ATOM 5456 O O . LEU A 1 695 ? -15.725 -3.491 29.339 1.00 92.44 695 LEU A O 1
ATOM 5460 N N . ARG A 1 696 ? -15.187 -4.815 27.599 1.00 90.75 696 ARG A N 1
ATOM 5461 C CA . ARG A 1 696 ? -16.403 -5.647 27.654 1.00 90.75 696 ARG A CA 1
ATOM 5462 C C . ARG A 1 696 ? -16.552 -6.431 28.965 1.00 90.75 696 ARG A C 1
ATOM 5464 O O . ARG A 1 696 ? -17.673 -6.681 29.391 1.00 90.75 696 ARG A O 1
ATOM 5471 N N . LYS A 1 697 ? -15.445 -6.824 29.614 1.00 91.00 697 LYS A N 1
ATOM 5472 C CA . LYS A 1 697 ? -15.466 -7.580 30.888 1.00 91.00 697 LYS A CA 1
ATOM 5473 C C . LYS A 1 697 ? -15.336 -6.712 32.139 1.00 91.00 697 LYS A C 1
ATOM 5475 O O . LYS A 1 697 ? -15.583 -7.207 33.235 1.00 91.00 697 LYS A O 1
ATOM 5480 N N . SER A 1 698 ? -14.923 -5.449 32.022 1.00 92.94 698 SER A N 1
ATOM 5481 C CA . SER A 1 698 ? -14.646 -4.597 33.180 1.00 92.94 698 SER A CA 1
ATOM 5482 C C . SER A 1 698 ? -15.436 -3.295 33.130 1.00 92.94 698 SER A C 1
ATOM 5484 O O . SER A 1 698 ? -14.972 -2.268 32.634 1.00 92.94 698 SER A O 1
ATOM 5486 N N . VAL A 1 699 ? -16.602 -3.329 33.781 1.00 93.56 699 VAL A N 1
ATOM 5487 C CA . VAL A 1 699 ? -17.486 -2.180 34.050 1.00 93.56 699 VAL A CA 1
ATOM 5488 C C . VAL A 1 699 ? -16.702 -0.954 34.544 1.00 93.56 699 VAL A C 1
ATOM 5490 O O . VAL A 1 699 ? -16.990 0.167 34.138 1.00 93.56 699 VAL A O 1
ATOM 5493 N N . ARG A 1 700 ? -15.657 -1.154 35.366 1.00 95.25 700 ARG A N 1
ATOM 5494 C CA . ARG A 1 700 ? -14.762 -0.083 35.839 1.00 95.25 700 ARG A CA 1
ATOM 5495 C C . ARG A 1 700 ? -13.976 0.578 34.702 1.00 95.25 700 ARG A C 1
ATOM 5497 O O . ARG A 1 700 ? -13.958 1.802 34.632 1.00 95.25 700 ARG A O 1
ATOM 5504 N N . HIS A 1 701 ? -13.344 -0.201 33.823 1.00 95.25 701 HIS A N 1
ATOM 5505 C CA . HIS A 1 701 ? -12.575 0.341 32.696 1.00 95.25 701 HIS A CA 1
ATOM 5506 C C . HIS A 1 701 ? -13.489 1.015 31.668 1.00 95.25 701 HIS A C 1
ATOM 5508 O O . HIS A 1 701 ? -13.172 2.117 31.218 1.00 95.25 701 HIS A O 1
ATOM 5514 N N . TYR A 1 702 ? -14.644 0.412 31.361 1.00 96.94 702 TYR A N 1
ATOM 5515 C CA . TYR A 1 702 ? -15.632 1.022 30.470 1.00 96.94 702 TYR A CA 1
ATOM 5516 C C . TYR A 1 702 ? -16.169 2.344 31.038 1.00 96.94 702 TYR A C 1
ATOM 5518 O O . TYR A 1 702 ? -16.134 3.363 30.349 1.00 96.94 702 TYR A O 1
ATOM 5526 N N . LYS A 1 703 ? -16.540 2.378 32.328 1.00 96.94 703 LYS A N 1
ATOM 5527 C CA . LYS A 1 703 ? -16.935 3.614 33.019 1.00 96.94 703 LYS A CA 1
ATOM 5528 C C . LYS A 1 703 ? -15.853 4.691 32.934 1.00 96.94 703 LYS A C 1
ATOM 5530 O O . LYS A 1 703 ? -16.162 5.812 32.546 1.00 96.94 703 LYS A O 1
ATOM 5535 N N . SER A 1 704 ? -14.598 4.374 33.261 1.00 96.75 704 SER A N 1
ATOM 5536 C CA . SER A 1 704 ? -13.503 5.354 33.210 1.00 96.75 704 SER A CA 1
ATOM 5537 C C . SER A 1 704 ? -13.215 5.862 31.791 1.00 96.75 704 SER A C 1
ATOM 5539 O O . SER A 1 704 ? -12.893 7.040 31.631 1.00 96.75 704 SER A O 1
ATOM 5541 N N . LEU A 1 705 ? -13.381 5.025 30.759 1.00 96.88 705 LEU A N 1
ATOM 5542 C CA . LEU A 1 705 ? -13.293 5.459 29.364 1.00 96.88 705 LEU A CA 1
ATOM 5543 C C . LEU A 1 705 ? -14.441 6.412 29.001 1.00 96.88 705 LEU A C 1
ATOM 5545 O O . LEU A 1 705 ? -14.176 7.526 28.552 1.00 96.88 705 LEU A O 1
ATOM 5549 N N . ILE A 1 706 ? -15.697 6.021 29.243 1.00 97.56 706 ILE A N 1
ATOM 5550 C CA . ILE A 1 706 ? -16.873 6.848 28.928 1.00 97.56 706 ILE A CA 1
ATOM 5551 C C . ILE A 1 706 ? -16.852 8.171 29.706 1.00 97.56 706 ILE A C 1
ATOM 5553 O O . ILE A 1 706 ? -17.149 9.212 29.128 1.00 97.56 706 ILE A O 1
ATOM 5557 N N . GLN A 1 707 ? -16.422 8.177 30.971 1.00 97.19 707 GLN A N 1
ATOM 5558 C CA . GLN A 1 707 ? -16.254 9.408 31.752 1.00 97.19 707 GLN A CA 1
ATOM 5559 C C . GLN A 1 707 ? -15.171 10.335 31.174 1.00 97.19 707 GLN A C 1
ATOM 5561 O O . GLN A 1 707 ? -15.369 11.550 31.146 1.00 97.19 707 GLN A O 1
ATOM 5566 N N . ARG A 1 708 ? -14.053 9.797 30.659 1.00 96.31 708 ARG A N 1
ATOM 5567 C CA . ARG A 1 708 ? -13.030 10.611 29.975 1.00 96.31 708 ARG A CA 1
ATOM 5568 C C . ARG A 1 708 ? -13.537 11.156 28.639 1.00 96.31 708 ARG A C 1
ATOM 5570 O O . ARG A 1 708 ? -13.342 12.338 28.375 1.00 96.31 708 ARG A O 1
ATOM 5577 N N . LEU A 1 709 ? -14.204 10.328 27.830 1.00 96.44 709 LEU A N 1
ATOM 5578 C CA . LEU A 1 709 ? -14.778 10.741 26.543 1.00 96.44 709 LEU A CA 1
ATOM 5579 C C . LEU A 1 709 ? -15.897 11.779 26.722 1.00 96.44 709 LEU A C 1
ATOM 5581 O O . LEU A 1 709 ? -15.976 12.727 25.949 1.00 96.44 709 LEU A O 1
ATOM 5585 N N . HIS A 1 710 ? -16.711 11.659 27.772 1.00 96.56 710 HIS A N 1
ATOM 5586 C CA . HIS A 1 710 ? -17.689 12.677 28.148 1.00 96.56 710 HIS A CA 1
ATOM 5587 C C . HIS A 1 710 ? -17.017 13.999 28.549 1.00 96.56 710 HIS A C 1
ATOM 5589 O O . HIS A 1 710 ? -17.357 15.043 28.000 1.00 96.56 710 HIS A O 1
ATOM 5595 N N . LYS A 1 711 ? -16.014 13.959 29.445 1.00 96.25 711 LYS A N 1
ATOM 5596 C CA . LYS A 1 711 ? -15.317 15.164 29.930 1.00 96.25 711 LYS A CA 1
ATOM 5597 C C . LYS A 1 711 ? -14.734 16.008 28.790 1.00 96.25 711 LYS A C 1
ATOM 5599 O O . LYS A 1 711 ? -14.861 17.229 28.825 1.00 96.25 711 LYS A O 1
ATOM 5604 N N . ILE A 1 712 ? -14.116 15.374 27.791 1.00 95.56 712 ILE A N 1
ATOM 5605 C CA . ILE A 1 712 ? -13.543 16.080 26.630 1.00 95.56 712 ILE A CA 1
ATOM 5606 C C . ILE A 1 712 ? -14.593 16.485 25.580 1.00 95.56 712 ILE A C 1
ATOM 5608 O O . ILE A 1 712 ? -14.224 17.059 24.564 1.00 95.56 712 ILE A O 1
ATOM 5612 N N . GLY A 1 713 ? -15.877 16.168 25.778 1.00 94.56 713 GLY A N 1
ATOM 5613 C CA . GLY A 1 713 ? -16.950 16.484 24.831 1.00 94.56 713 GLY A CA 1
ATOM 5614 C C . GLY A 1 713 ? -17.050 15.532 23.638 1.00 94.56 713 GLY A C 1
ATOM 5615 O O . GLY A 1 713 ? -17.695 15.870 22.649 1.00 94.56 713 GLY A O 1
ATOM 5616 N N . TYR A 1 714 ? -16.413 14.357 23.688 1.00 95.56 714 TYR A N 1
ATOM 5617 C CA . TYR A 1 714 ? -16.463 13.375 22.600 1.00 95.56 714 TYR A CA 1
ATOM 5618 C C . TYR A 1 714 ? -17.785 12.595 22.576 1.00 95.56 714 TYR A C 1
ATOM 5620 O O . TYR A 1 714 ? -18.279 12.308 21.488 1.00 95.56 714 TYR A O 1
ATOM 5628 N N . CYS A 1 715 ? -18.390 12.293 23.730 1.00 95.62 715 CYS A N 1
ATOM 5629 C CA . CYS A 1 715 ? -19.681 11.593 23.792 1.00 95.62 715 CYS A CA 1
ATOM 5630 C C . CYS A 1 715 ? -20.885 12.546 23.872 1.00 95.62 715 CYS A C 1
ATOM 5632 O O . CYS A 1 715 ? -21.010 13.311 24.829 1.00 95.62 715 CYS A O 1
ATOM 5634 N N . SER A 1 716 ? -21.811 12.389 22.926 1.00 95.38 716 SER A N 1
ATOM 5635 C CA . SER A 1 716 ? -23.226 12.768 23.052 1.00 95.38 716 SER A CA 1
ATOM 5636 C C . SER A 1 716 ? -24.060 11.534 23.444 1.00 95.38 716 SER A C 1
ATOM 5638 O O . SER A 1 716 ? -23.499 10.450 23.625 1.00 95.38 716 SER A O 1
ATOM 5640 N N . TYR A 1 717 ? -25.382 11.674 23.611 1.00 97.12 717 TYR A N 1
ATOM 5641 C CA . TYR A 1 717 ? -26.245 10.601 24.131 1.00 97.12 717 TYR A CA 1
ATOM 5642 C C . TYR A 1 717 ? -27.605 10.525 23.434 1.00 97.12 717 TYR A C 1
ATOM 5644 O O . TYR A 1 717 ? -28.159 11.545 23.023 1.00 97.12 717 TYR A O 1
ATOM 5652 N N . THR A 1 718 ? -28.168 9.318 23.366 1.00 96.19 718 THR A N 1
ATOM 5653 C CA . THR A 1 718 ? -29.556 9.073 22.948 1.00 96.19 718 THR A CA 1
ATOM 5654 C C . THR A 1 718 ? -30.221 7.994 23.813 1.00 96.19 718 THR A C 1
ATOM 5656 O O . THR A 1 718 ? -29.539 7.210 24.477 1.00 96.19 718 THR A O 1
ATOM 5659 N N . LEU A 1 719 ? -31.556 7.956 23.799 1.00 95.75 719 LEU A N 1
ATOM 5660 C CA . LEU A 1 719 ? -32.376 6.849 24.311 1.00 95.75 719 LEU A CA 1
ATOM 5661 C C . LEU A 1 719 ? -32.819 5.897 23.186 1.00 95.75 719 LEU A C 1
ATOM 5663 O O . LEU A 1 719 ? -33.090 4.726 23.441 1.00 95.75 719 LEU A O 1
ATOM 5667 N N . THR A 1 720 ? -32.836 6.385 21.942 1.00 94.12 720 THR A N 1
ATOM 5668 C CA . THR A 1 720 ? -33.292 5.689 20.729 1.00 94.12 720 THR A CA 1
ATOM 5669 C C . THR A 1 720 ? -32.120 5.487 19.756 1.00 94.12 720 THR A C 1
ATOM 5671 O O . THR A 1 720 ? -31.993 6.214 18.768 1.00 94.12 720 THR A O 1
ATOM 5674 N N . PRO A 1 721 ? -31.200 4.548 20.045 1.00 94.12 721 PRO A N 1
ATOM 5675 C CA . PRO A 1 721 ? -30.068 4.248 19.174 1.00 94.12 721 PRO A CA 1
ATOM 5676 C C . PRO A 1 721 ? -30.540 3.517 17.912 1.00 94.12 721 PRO A C 1
ATOM 5678 O O . PRO A 1 721 ? -31.316 2.566 18.009 1.00 94.12 721 PRO A O 1
ATOM 5681 N N . LYS A 1 722 ? -30.038 3.921 16.743 1.00 92.88 722 LYS A N 1
ATOM 5682 C CA . LYS A 1 722 ? -30.349 3.271 15.461 1.00 92.88 722 LYS A CA 1
ATOM 5683 C C . LYS A 1 722 ? -29.494 2.030 15.242 1.00 92.88 722 LYS A C 1
ATOM 5685 O O . LYS A 1 722 ? -30.005 1.026 14.764 1.00 92.88 722 LYS A O 1
ATOM 5690 N N . GLU A 1 723 ? -28.219 2.080 15.631 1.00 92.69 723 GLU A N 1
ATOM 5691 C CA . GLU A 1 723 ? -27.319 0.928 15.547 1.00 92.69 723 GLU A CA 1
ATOM 5692 C C . GLU A 1 723 ? -26.343 0.803 16.733 1.00 92.69 723 GLU A C 1
ATOM 5694 O O . GLU A 1 723 ? -26.234 1.691 17.584 1.00 92.69 723 GLU A O 1
ATOM 5699 N N . ARG A 1 724 ? -25.662 -0.349 16.819 1.00 91.50 724 ARG A N 1
ATOM 5700 C CA . ARG A 1 724 ? -24.615 -0.648 17.817 1.00 91.50 724 ARG A CA 1
ATOM 5701 C C . ARG A 1 724 ? -23.229 -0.653 17.177 1.00 91.50 724 ARG A C 1
ATOM 5703 O O . ARG A 1 724 ? -23.005 -1.361 16.197 1.00 91.50 724 ARG A O 1
ATOM 5710 N N . ALA A 1 725 ? -22.280 0.035 17.807 1.00 94.19 725 ALA A N 1
ATOM 5711 C CA . ALA A 1 725 ? -20.864 0.006 17.452 1.00 94.19 725 ALA A CA 1
ATOM 5712 C C . ALA A 1 725 ? -19.994 -0.509 18.611 1.00 94.19 725 ALA A C 1
ATOM 5714 O O . ALA A 1 725 ? -20.326 -0.347 19.788 1.00 94.19 725 ALA A O 1
ATOM 5715 N N . GLY A 1 726 ? -18.875 -1.146 18.265 1.00 93.62 726 GLY A N 1
ATOM 5716 C CA . GLY A 1 726 ? -17.888 -1.644 19.226 1.00 93.62 726 GLY A CA 1
ATOM 5717 C C . GLY A 1 726 ? -16.759 -0.648 19.491 1.00 93.62 726 GLY A C 1
ATOM 5718 O O . GLY A 1 726 ? -16.570 0.288 18.717 1.00 93.62 726 GLY A O 1
ATOM 5719 N N . ILE A 1 727 ? -15.982 -0.846 20.561 1.00 94.50 727 ILE A N 1
ATOM 5720 C CA . ILE A 1 727 ? -14.788 -0.034 20.859 1.00 94.50 727 ILE A CA 1
ATOM 5721 C C . ILE A 1 727 ? -13.565 -0.933 21.043 1.00 94.50 727 ILE A C 1
ATOM 5723 O O . ILE A 1 727 ? -13.580 -1.855 21.863 1.00 94.50 727 ILE A O 1
ATOM 5727 N N . PHE A 1 728 ? -12.472 -0.602 20.354 1.00 93.31 728 PHE A N 1
ATOM 5728 C CA . PHE A 1 728 ? -11.157 -1.206 20.562 1.00 93.31 728 PHE A CA 1
ATOM 5729 C C . PHE A 1 728 ? -10.019 -0.201 20.330 1.00 93.31 728 PHE A C 1
ATOM 5731 O O . PHE A 1 728 ? -10.250 0.974 20.036 1.00 93.31 728 PHE A O 1
ATOM 5738 N N . VAL A 1 729 ? -8.769 -0.639 20.508 1.00 92.12 729 VAL A N 1
ATOM 5739 C CA . VAL A 1 729 ? -7.590 0.219 20.330 1.00 92.12 729 VAL A CA 1
ATOM 5740 C C . VAL A 1 729 ? -6.477 -0.449 19.524 1.00 92.12 729 VAL A C 1
ATOM 5742 O O . VAL A 1 729 ? -6.239 -1.653 19.618 1.00 92.12 729 VAL A O 1
ATOM 5745 N N . VAL A 1 730 ? -5.744 0.359 18.758 1.00 88.44 730 VAL A N 1
ATOM 5746 C CA . VAL A 1 730 ? -4.566 -0.068 17.981 1.00 88.44 730 VAL A CA 1
ATOM 5747 C C . VAL A 1 730 ? -3.358 0.804 18.311 1.00 88.44 730 VAL A C 1
ATOM 5749 O O . VAL A 1 730 ? -3.514 1.965 18.690 1.00 88.44 730 VAL A O 1
ATOM 5752 N N . LYS A 1 731 ? -2.140 0.275 18.178 1.00 83.62 731 LYS A N 1
ATOM 5753 C CA . LYS A 1 731 ? -0.909 1.045 18.446 1.00 83.62 731 LYS A CA 1
ATOM 5754 C C . LYS A 1 731 ? -0.714 2.162 17.409 1.00 83.62 731 LYS A C 1
ATOM 5756 O O . LYS A 1 731 ? -0.930 1.942 16.217 1.00 83.62 731 LYS A O 1
ATOM 5761 N N . LYS A 1 732 ? -0.260 3.344 17.844 1.00 82.12 732 LYS A N 1
ATOM 5762 C CA . LYS A 1 732 ? 0.348 4.351 16.954 1.00 82.12 732 LYS A CA 1
ATOM 5763 C C . LYS A 1 732 ? 1.733 3.860 16.490 1.00 82.12 732 LYS A C 1
ATOM 5765 O O . LYS A 1 732 ? 2.259 2.867 16.991 1.00 82.12 732 LYS A O 1
ATOM 5770 N N . SER A 1 733 ? 2.319 4.556 15.516 1.00 68.94 733 SER A N 1
ATOM 5771 C CA . SER A 1 733 ? 3.643 4.261 14.940 1.00 68.94 733 SER A CA 1
ATOM 5772 C C . SER A 1 733 ? 4.788 4.285 15.961 1.00 68.94 733 SER A C 1
ATOM 5774 O O . SER A 1 733 ? 5.782 3.596 15.765 1.00 68.94 733 SER A O 1
ATOM 5776 N N . ASP A 1 734 ? 4.626 5.014 17.069 1.00 73.50 734 ASP A N 1
ATOM 5777 C CA . ASP A 1 734 ? 5.542 5.013 18.218 1.00 73.50 734 ASP A CA 1
ATOM 5778 C C . ASP A 1 734 ? 5.544 3.691 19.024 1.00 73.50 734 ASP A C 1
ATOM 5780 O O . ASP A 1 734 ? 6.417 3.476 19.862 1.00 73.50 734 ASP A O 1
ATOM 5784 N N . GLY A 1 735 ? 4.573 2.796 18.797 1.00 71.75 735 GLY A N 1
ATOM 5785 C CA . GLY A 1 735 ? 4.411 1.531 19.519 1.00 71.75 735 GLY A CA 1
ATOM 5786 C C . GLY A 1 735 ? 3.944 1.659 20.979 1.00 71.75 735 GLY A C 1
ATOM 5787 O O . GLY A 1 735 ? 3.735 0.632 21.633 1.00 71.75 735 GLY A O 1
ATOM 5788 N N . VAL A 1 736 ? 3.757 2.884 21.483 1.00 82.12 736 VAL A N 1
ATOM 5789 C CA . VAL A 1 736 ? 3.466 3.215 22.888 1.00 82.12 736 VAL A CA 1
ATOM 5790 C C . VAL A 1 736 ? 2.057 3.782 23.048 1.00 82.12 736 VAL A C 1
ATOM 5792 O O . VAL A 1 736 ? 1.302 3.299 23.895 1.00 82.12 736 VAL A O 1
ATOM 5795 N N . ARG A 1 737 ? 1.694 4.790 22.246 1.00 87.81 737 ARG A N 1
ATOM 5796 C CA . ARG A 1 737 ? 0.365 5.410 22.241 1.00 87.81 737 ARG A CA 1
ATOM 5797 C C . ARG A 1 737 ? -0.628 4.526 21.487 1.00 87.81 737 ARG A C 1
ATOM 5799 O O . ARG A 1 737 ? -0.265 3.695 20.653 1.00 87.81 737 ARG A O 1
ATOM 5806 N N . GLN A 1 738 ? -1.905 4.721 21.773 1.00 91.50 738 GLN A N 1
ATOM 5807 C CA . GLN A 1 738 ? -3.021 3.972 21.207 1.00 91.50 738 GLN A CA 1
ATOM 5808 C C . GLN A 1 738 ? -3.972 4.926 20.466 1.00 91.50 738 GLN A C 1
ATOM 5810 O O . GLN A 1 738 ? -4.233 6.030 20.946 1.00 91.50 738 GLN A O 1
ATOM 5815 N N . ARG A 1 739 ? -4.491 4.522 19.301 1.00 90.00 739 ARG A N 1
ATOM 5816 C CA . ARG A 1 739 ? -5.655 5.155 18.655 1.00 90.00 739 ARG A CA 1
ATOM 5817 C C . ARG A 1 739 ? -6.922 4.460 19.151 1.00 90.00 739 ARG A C 1
ATOM 5819 O O . ARG A 1 739 ? -6.941 3.231 19.213 1.00 90.00 739 ARG A O 1
ATOM 5826 N N . LEU A 1 740 ? -7.956 5.237 19.466 1.00 92.56 740 LEU A N 1
ATOM 5827 C CA . LEU A 1 740 ? -9.310 4.728 19.684 1.00 92.56 740 LEU A CA 1
ATOM 5828 C C . LEU A 1 740 ? -9.938 4.405 18.323 1.00 92.56 740 LEU A C 1
ATOM 5830 O O . LEU A 1 740 ? -9.969 5.276 17.456 1.00 92.56 740 LEU A O 1
ATOM 5834 N N . ILE A 1 741 ? -10.415 3.175 18.140 1.00 93.50 741 ILE A N 1
ATOM 5835 C CA . ILE A 1 741 ? -11.105 2.725 16.926 1.00 93.50 741 ILE A CA 1
ATOM 5836 C C . ILE A 1 741 ? -12.506 2.259 17.317 1.00 93.50 741 ILE A C 1
ATOM 5838 O O . ILE A 1 741 ? -12.700 1.625 18.358 1.00 93.50 741 ILE A O 1
ATOM 5842 N N . ILE A 1 742 ? -13.479 2.590 16.477 1.00 94.56 742 ILE A N 1
ATOM 5843 C CA . ILE A 1 742 ? -14.879 2.226 16.660 1.00 94.56 742 ILE A CA 1
ATOM 5844 C C . ILE A 1 742 ? -15.210 1.169 15.610 1.00 94.56 742 ILE A C 1
ATOM 5846 O O . ILE A 1 742 ? -14.999 1.390 14.419 1.00 94.56 742 ILE A O 1
ATOM 5850 N N . ASP A 1 743 ? -15.716 0.008 16.026 1.00 93.62 743 ASP A N 1
ATOM 5851 C CA . ASP A 1 743 ? -16.187 -0.996 15.074 1.00 93.62 743 ASP A CA 1
ATOM 5852 C C . ASP A 1 743 ? -17.547 -0.573 14.517 1.00 93.62 743 ASP A C 1
ATOM 5854 O O . ASP A 1 743 ? -18.607 -0.918 15.044 1.00 93.62 743 ASP A O 1
ATOM 5858 N N . GLY A 1 744 ? -17.475 0.215 13.448 1.00 91.31 744 GLY A N 1
ATOM 5859 C CA . GLY A 1 744 ? -18.609 0.679 12.671 1.00 91.31 744 GLY A CA 1
ATOM 5860 C C . GLY A 1 744 ? -19.080 -0.298 11.594 1.00 91.31 744 GLY A C 1
ATOM 5861 O O . GLY A 1 744 ? -19.920 0.108 10.803 1.00 91.31 744 GLY A O 1
ATOM 5862 N N . ARG A 1 745 ? -18.584 -1.546 11.497 1.00 89.81 745 ARG A N 1
ATOM 5863 C CA . ARG A 1 745 ? -18.942 -2.463 10.384 1.00 89.81 745 ARG A CA 1
ATOM 5864 C C . ARG A 1 745 ? -20.455 -2.661 10.234 1.00 89.81 745 ARG A C 1
ATOM 5866 O O . ARG A 1 745 ? -20.965 -2.592 9.121 1.00 89.81 745 ARG A O 1
ATOM 5873 N N . ARG A 1 746 ? -21.164 -2.832 11.354 1.00 89.19 746 ARG A N 1
ATOM 5874 C CA . ARG A 1 746 ? -22.628 -2.977 11.404 1.00 89.19 746 ARG A CA 1
ATOM 5875 C C . ARG A 1 746 ? -23.365 -1.693 10.994 1.00 89.19 746 ARG A C 1
ATOM 5877 O O . ARG A 1 746 ? -24.323 -1.759 10.237 1.00 89.19 746 ARG A O 1
ATOM 5884 N N . ALA A 1 747 ? -22.870 -0.527 11.413 1.00 90.81 747 ALA A N 1
ATOM 5885 C CA . ALA A 1 747 ? -23.400 0.766 10.980 1.00 90.81 747 ALA A CA 1
ATOM 5886 C C . ALA A 1 747 ? -23.167 0.995 9.475 1.00 90.81 747 ALA A C 1
ATOM 5888 O O . ALA A 1 747 ? -24.110 1.260 8.740 1.00 90.81 747 ALA A O 1
ATOM 5889 N N . ASN A 1 748 ? -21.930 0.802 8.998 1.00 92.19 748 ASN A N 1
ATOM 5890 C CA . ASN A 1 748 ? -21.526 0.908 7.589 1.00 92.19 748 ASN A CA 1
ATOM 5891 C C . ASN A 1 748 ? -22.366 0.030 6.655 1.00 92.19 748 ASN A C 1
ATOM 5893 O O . ASN A 1 748 ? -22.568 0.406 5.509 1.00 92.19 748 ASN A O 1
ATOM 5897 N N . PHE A 1 749 ? -22.874 -1.110 7.129 1.00 89.19 749 PHE A N 1
ATOM 5898 C CA . PHE A 1 749 ? -23.759 -1.969 6.344 1.00 89.19 749 PHE A CA 1
ATOM 5899 C C . PHE A 1 749 ? -25.096 -1.294 5.982 1.00 89.19 749 PHE A C 1
ATOM 5901 O O . PHE A 1 749 ? -25.643 -1.589 4.922 1.00 89.19 749 PHE A O 1
ATOM 5908 N N . ARG A 1 750 ? -25.596 -0.371 6.819 1.00 88.75 750 ARG A N 1
ATOM 5909 C CA . ARG A 1 750 ? -26.816 0.426 6.580 1.00 88.75 750 ARG A CA 1
ATOM 5910 C C . ARG A 1 750 ? -26.572 1.671 5.713 1.00 88.75 750 ARG A C 1
ATOM 5912 O O . ARG A 1 750 ? -27.540 2.278 5.260 1.00 88.75 750 ARG A O 1
ATOM 5919 N N . PHE A 1 751 ? -25.313 2.051 5.485 1.00 90.56 751 PHE A N 1
ATOM 5920 C CA . PHE A 1 751 ? -24.949 3.184 4.635 1.00 90.56 751 PHE A CA 1
ATOM 5921 C C . PHE A 1 751 ? -24.701 2.746 3.185 1.00 90.56 751 PHE A C 1
ATOM 5923 O O . PHE A 1 751 ? -24.201 1.653 2.907 1.00 90.56 751 PHE A O 1
ATOM 5930 N N . ALA A 1 752 ? -25.037 3.635 2.256 1.00 87.81 752 ALA A N 1
ATOM 5931 C CA . ALA A 1 752 ? -24.600 3.593 0.873 1.00 87.81 752 ALA A CA 1
ATOM 5932 C C . ALA A 1 752 ? -23.080 3.834 0.770 1.00 87.81 752 ALA A C 1
ATOM 5934 O O . ALA A 1 752 ? -22.404 4.210 1.735 1.00 87.81 752 ALA A O 1
ATOM 5935 N N . THR A 1 753 ? -22.532 3.610 -0.422 1.00 82.19 753 THR A N 1
ATOM 5936 C CA . THR A 1 753 ? -21.104 3.808 -0.701 1.00 82.19 753 THR A CA 1
ATOM 5937 C C . THR A 1 753 ? -20.762 5.302 -0.749 1.00 82.19 753 THR A C 1
ATOM 5939 O O . THR A 1 753 ? -21.401 6.015 -1.521 1.00 82.19 753 THR A O 1
ATOM 5942 N N . PRO A 1 754 ? -19.754 5.794 0.001 1.00 87.50 754 PRO A N 1
ATOM 5943 C CA . PRO A 1 754 ? -19.271 7.164 -0.158 1.00 87.50 754 PRO A CA 1
ATOM 5944 C C . PRO A 1 754 ? -18.612 7.367 -1.536 1.00 87.50 754 PRO A C 1
ATOM 5946 O O . PRO A 1 754 ? -17.920 6.458 -2.009 1.00 87.50 754 PRO A O 1
ATOM 5949 N N . PRO A 1 755 ? -18.736 8.555 -2.159 1.00 84.38 755 PRO A N 1
ATOM 5950 C CA . PRO A 1 755 ? -18.014 8.883 -3.387 1.00 84.38 755 PRO A CA 1
ATOM 5951 C C . PRO A 1 755 ? -16.490 8.735 -3.236 1.00 84.38 755 PRO A C 1
ATOM 5953 O O . PRO A 1 755 ? -15.921 8.935 -2.159 1.00 84.38 755 PRO A O 1
ATOM 5956 N N . SER A 1 756 ? -15.796 8.397 -4.327 1.00 77.19 756 SER A N 1
ATOM 5957 C CA . SER A 1 756 ? -14.345 8.171 -4.291 1.00 77.19 756 SER A CA 1
ATOM 5958 C C . SER A 1 756 ? -13.551 9.467 -4.103 1.00 77.19 756 SER A C 1
ATOM 5960 O O . SER A 1 756 ? -13.640 10.376 -4.930 1.00 77.19 756 SER A O 1
ATOM 5962 N N . VAL A 1 757 ? -12.680 9.505 -3.095 1.00 82.44 757 VAL A N 1
ATOM 5963 C CA . VAL A 1 757 ? -11.672 10.566 -2.926 1.00 82.44 757 VAL A CA 1
ATOM 5964 C C . VAL A 1 757 ? -10.487 10.386 -3.886 1.00 82.44 757 VAL A C 1
ATOM 5966 O O . VAL A 1 757 ? -9.968 9.277 -4.034 1.00 82.44 757 VAL A O 1
ATOM 5969 N N . ARG A 1 758 ? -10.011 11.475 -4.507 1.00 81.12 758 ARG A N 1
ATOM 5970 C CA . ARG A 1 758 ? -8.779 11.491 -5.323 1.00 81.12 758 ARG A CA 1
ATOM 5971 C C . ARG A 1 758 ? -7.585 11.933 -4.473 1.00 81.12 758 ARG A C 1
ATOM 5973 O O . ARG A 1 758 ? -7.172 13.085 -4.515 1.00 81.12 758 ARG A O 1
ATOM 5980 N N . LEU A 1 759 ? -7.051 11.012 -3.675 1.00 86.19 759 LEU A N 1
ATOM 5981 C CA . LEU A 1 759 ? -5.890 11.283 -2.820 1.00 86.19 759 LEU A CA 1
ATOM 5982 C C . LEU A 1 759 ? -4.611 11.516 -3.646 1.00 86.19 759 LEU A C 1
ATOM 5984 O O . LEU A 1 759 ? -4.478 11.009 -4.756 1.00 86.19 759 LEU A O 1
ATOM 5988 N N . CYS A 1 760 ? -3.645 12.236 -3.078 1.00 88.31 760 CYS A N 1
ATOM 5989 C CA . CYS A 1 760 ? -2.290 12.347 -3.622 1.00 88.31 760 CYS A CA 1
ATOM 5990 C C . CYS A 1 760 ? -1.411 11.169 -3.152 1.00 88.31 760 CYS A C 1
ATOM 5992 O O . CYS A 1 760 ? -1.350 10.878 -1.957 1.00 88.31 760 CYS A O 1
ATOM 5994 N N . SER A 1 761 ? -0.718 10.486 -4.062 1.00 87.75 761 SER A N 1
ATOM 5995 C CA . SER A 1 761 ? 0.180 9.363 -3.757 1.00 87.75 761 SER A CA 1
ATOM 5996 C C . SER A 1 761 ? 1.574 9.560 -4.392 1.00 87.75 761 SER A C 1
ATOM 5998 O O . SER A 1 761 ? 1.839 10.617 -4.973 1.00 87.75 761 SER A O 1
ATOM 6000 N N . PRO A 1 762 ? 2.505 8.579 -4.314 1.00 88.88 762 PRO A N 1
ATOM 6001 C CA . PRO A 1 762 ? 3.766 8.632 -5.058 1.00 88.88 762 PRO A CA 1
ATOM 6002 C C . PRO A 1 762 ? 3.602 8.882 -6.564 1.00 88.88 762 PRO A C 1
ATOM 6004 O O . PRO A 1 762 ? 4.545 9.355 -7.187 1.00 88.88 762 PRO A O 1
ATOM 6007 N N . GLU A 1 763 ? 2.427 8.599 -7.139 1.00 89.88 763 GLU A N 1
ATOM 6008 C CA . GLU A 1 763 ? 2.089 8.926 -8.527 1.00 89.88 763 GLU A CA 1
ATOM 6009 C C . GLU A 1 763 ? 2.244 10.423 -8.843 1.00 89.88 763 GLU A C 1
ATOM 6011 O O . GLU A 1 763 ? 2.841 10.768 -9.864 1.00 89.88 763 GLU A O 1
ATOM 6016 N N . SER A 1 764 ? 1.724 11.316 -7.995 1.00 89.44 764 SER A N 1
ATOM 6017 C CA . SER A 1 764 ? 1.800 12.766 -8.231 1.00 89.44 764 SER A CA 1
ATOM 6018 C C . SER A 1 764 ? 3.250 13.252 -8.254 1.00 89.44 764 SER A C 1
ATOM 6020 O O . SER A 1 764 ? 3.633 14.043 -9.112 1.00 89.44 764 SER A O 1
ATOM 6022 N N . PHE A 1 765 ? 4.085 12.714 -7.358 1.00 91.81 765 PHE A N 1
ATOM 6023 C CA . PHE A 1 765 ? 5.527 12.982 -7.315 1.00 91.81 765 PHE A CA 1
ATOM 6024 C C . PHE A 1 765 ? 6.324 12.256 -8.413 1.00 91.81 765 PHE A C 1
ATOM 6026 O O . PHE A 1 765 ? 7.476 12.610 -8.661 1.00 91.81 765 PHE A O 1
ATOM 6033 N N . ALA A 1 766 ? 5.738 11.252 -9.072 1.00 90.69 766 ALA A N 1
ATOM 6034 C CA . ALA A 1 766 ? 6.327 10.602 -10.240 1.00 90.69 766 ALA A CA 1
ATOM 6035 C C . ALA A 1 766 ? 6.232 11.480 -11.495 1.00 90.69 766 ALA A C 1
ATOM 6037 O O . ALA A 1 766 ? 7.100 11.405 -12.360 1.00 90.69 766 ALA A O 1
ATOM 6038 N N . LYS A 1 767 ? 5.176 12.301 -11.568 1.00 88.19 767 LYS A N 1
ATOM 6039 C CA . LYS A 1 767 ? 4.786 13.173 -12.688 1.00 88.19 767 LYS A CA 1
ATOM 6040 C C . LYS A 1 767 ? 5.216 14.632 -12.477 1.00 88.19 767 LYS A C 1
ATOM 6042 O O . LYS A 1 767 ? 4.531 15.535 -12.947 1.00 88.19 767 LYS A O 1
ATOM 6047 N N . ALA A 1 768 ? 6.263 14.874 -11.697 1.00 89.56 768 ALA A N 1
ATOM 6048 C CA . ALA A 1 768 ? 6.728 16.220 -11.398 1.00 89.56 768 ALA A CA 1
ATOM 6049 C C . ALA A 1 768 ? 7.872 16.635 -12.332 1.00 89.56 768 ALA A C 1
ATOM 6051 O O . ALA A 1 768 ? 8.713 15.816 -12.697 1.00 89.56 768 ALA A O 1
ATOM 6052 N N . GLU A 1 769 ? 7.864 17.906 -12.714 1.00 88.75 769 GLU A N 1
ATOM 6053 C CA . GLU A 1 769 ? 8.660 18.515 -13.776 1.00 88.75 769 GLU A CA 1
ATOM 6054 C C . GLU A 1 769 ? 9.106 19.911 -13.316 1.00 88.75 769 GLU A C 1
ATOM 6056 O O . GLU A 1 769 ? 8.333 20.645 -12.692 1.00 88.75 769 GLU A O 1
ATOM 6061 N N . ILE A 1 770 ? 10.344 20.289 -13.624 1.00 85.50 770 ILE A N 1
ATOM 6062 C CA . ILE A 1 770 ? 10.902 21.616 -13.359 1.00 85.50 770 ILE A CA 1
ATOM 6063 C C . ILE A 1 770 ? 11.284 22.248 -14.695 1.00 85.50 770 ILE A C 1
ATOM 6065 O O . ILE A 1 770 ? 11.934 21.625 -15.528 1.00 85.50 770 ILE A O 1
ATOM 6069 N N . THR A 1 771 ? 10.858 23.492 -14.882 1.00 80.62 771 THR A N 1
ATOM 6070 C CA . THR A 1 771 ? 10.920 24.238 -16.146 1.00 80.62 771 THR A CA 1
ATOM 6071 C C . THR A 1 771 ? 11.401 25.659 -15.885 1.00 80.62 771 THR A C 1
ATOM 6073 O O . THR A 1 771 ? 11.184 26.186 -14.794 1.00 80.62 771 THR A O 1
ATOM 6076 N N . TRP A 1 772 ? 12.030 26.299 -16.866 1.00 75.25 772 TRP A N 1
ATOM 6077 C CA . TRP A 1 772 ? 12.448 27.700 -16.787 1.00 75.25 772 TRP A CA 1
ATOM 6078 C C . TRP A 1 772 ? 12.382 28.378 -18.159 1.00 75.25 772 TRP A C 1
ATOM 6080 O O . TRP A 1 772 ? 12.205 27.715 -19.180 1.00 75.25 772 TRP A O 1
ATOM 6090 N N . GLU A 1 773 ? 12.463 29.708 -18.173 1.00 62.81 773 GLU A N 1
ATOM 6091 C CA . GLU A 1 773 ? 12.574 30.495 -19.407 1.00 62.81 773 GLU A CA 1
ATOM 6092 C C . GLU A 1 773 ? 13.934 30.244 -20.078 1.00 62.81 773 GLU A C 1
ATOM 6094 O O . GLU A 1 773 ? 14.929 30.038 -19.389 1.00 62.81 773 GLU A O 1
ATOM 6099 N N . ASP A 1 774 ? 13.985 30.271 -21.412 1.00 58.19 774 ASP A N 1
ATOM 6100 C CA . ASP A 1 774 ? 15.184 29.971 -22.215 1.00 58.19 774 ASP A CA 1
ATOM 6101 C C . ASP A 1 774 ? 15.785 28.553 -21.992 1.00 58.19 774 ASP A C 1
ATOM 6103 O O . ASP A 1 774 ? 16.983 28.345 -22.180 1.00 58.19 774 ASP A O 1
ATOM 6107 N N . PHE A 1 775 ? 14.971 27.553 -21.614 1.00 56.44 775 PHE A N 1
ATOM 6108 C CA . PHE A 1 775 ? 15.406 26.152 -21.462 1.00 56.44 775 PHE A CA 1
ATOM 6109 C C . PHE A 1 775 ? 15.943 25.580 -22.792 1.00 56.44 775 PHE A C 1
ATOM 6111 O O . PHE A 1 775 ? 15.176 25.304 -23.718 1.00 56.44 775 PHE A O 1
ATOM 6118 N N . ASP A 1 776 ? 17.251 25.318 -22.884 1.00 52.28 776 ASP A N 1
ATOM 6119 C CA . ASP A 1 776 ? 17.835 24.617 -24.035 1.00 52.28 776 ASP A CA 1
ATOM 6120 C C . ASP A 1 776 ? 17.569 23.105 -23.952 1.00 52.28 776 ASP A C 1
ATOM 6122 O O . ASP A 1 776 ? 18.311 22.329 -23.348 1.00 52.28 776 ASP A O 1
ATOM 6126 N N . HIS A 1 777 ? 16.494 22.680 -24.613 1.00 50.97 777 HIS A N 1
ATOM 6127 C CA . HIS A 1 777 ? 16.082 21.280 -24.715 1.00 50.97 777 HIS A CA 1
ATOM 6128 C C . HIS A 1 777 ? 17.066 20.375 -25.489 1.00 50.97 777 HIS A C 1
ATOM 6130 O O . HIS A 1 777 ? 16.841 19.165 -25.561 1.00 50.97 777 HIS A O 1
ATOM 6136 N N . THR A 1 778 ? 18.123 20.924 -26.100 1.00 41.25 778 THR A N 1
ATOM 6137 C CA . THR A 1 778 ? 19.168 20.145 -26.787 1.00 41.25 778 THR A CA 1
ATOM 6138 C C . THR A 1 778 ? 20.325 19.759 -25.863 1.00 41.25 778 THR A C 1
ATOM 6140 O O . THR A 1 778 ? 21.025 18.777 -26.136 1.00 41.25 778 THR A O 1
ATOM 6143 N N . LEU A 1 779 ? 20.495 20.465 -24.741 1.00 42.19 779 LEU A N 1
ATOM 6144 C CA . LEU A 1 779 ? 21.459 20.110 -23.707 1.00 42.19 779 LEU A CA 1
ATOM 6145 C C . LEU A 1 779 ? 20.883 19.026 -22.789 1.00 42.19 779 LEU A C 1
ATOM 6147 O O . LEU A 1 779 ? 19.795 19.151 -22.228 1.00 42.19 779 LEU A O 1
ATOM 6151 N N . PHE A 1 780 ? 21.653 17.957 -22.574 1.00 40.88 780 PHE A N 1
ATOM 6152 C CA . PHE A 1 780 ? 21.397 17.065 -21.445 1.00 40.88 780 PHE A CA 1
ATOM 6153 C C . PHE A 1 780 ? 21.573 17.875 -20.147 1.00 40.88 780 PHE A C 1
ATOM 6155 O O . PHE A 1 780 ? 22.641 18.469 -19.984 1.00 40.88 780 PHE A O 1
ATOM 6162 N N . PRO A 1 781 ? 20.596 17.886 -19.215 1.00 40.16 781 PRO A N 1
ATOM 6163 C CA . PRO A 1 781 ? 20.660 18.686 -17.990 1.00 40.16 781 PRO A CA 1
ATOM 6164 C C . PRO A 1 781 ? 21.658 18.090 -16.985 1.00 40.16 781 PRO A C 1
ATOM 6166 O O . PRO A 1 781 ? 21.306 17.438 -16.002 1.00 40.16 781 PRO A O 1
ATOM 6169 N N . GLY A 1 782 ? 22.940 18.308 -17.263 1.00 38.25 782 GLY A N 1
ATOM 6170 C CA . GLY A 1 782 ? 24.060 18.081 -16.368 1.00 38.25 782 GLY A CA 1
ATOM 6171 C C . GLY A 1 782 ? 24.792 19.394 -16.103 1.00 38.25 782 GLY A C 1
ATOM 6172 O O . GLY A 1 782 ? 25.068 20.151 -17.025 1.00 38.25 782 GLY A O 1
ATOM 6173 N N . PHE A 1 783 ? 25.166 19.603 -14.841 1.00 40.47 783 PHE A N 1
ATOM 6174 C CA . PHE A 1 783 ? 26.050 20.665 -14.333 1.00 40.47 783 PHE A CA 1
ATOM 6175 C C . PHE A 1 783 ? 25.491 22.079 -14.105 1.00 40.47 783 PHE A C 1
ATOM 6177 O O . PHE A 1 783 ? 26.131 22.808 -13.347 1.00 40.47 783 PHE A O 1
ATOM 6184 N N . GLU A 1 784 ? 24.301 22.455 -14.583 1.00 48.59 784 GLU A N 1
ATOM 6185 C CA . GLU A 1 784 ? 23.641 23.659 -14.042 1.00 48.59 784 GLU A CA 1
ATOM 6186 C C . GLU A 1 784 ? 23.043 23.395 -12.649 1.00 48.59 784 GLU A C 1
ATOM 6188 O O . GLU A 1 784 ? 22.401 22.373 -12.390 1.00 48.59 784 GLU A O 1
ATOM 6193 N N . ALA A 1 785 ? 23.303 24.309 -11.712 1.00 58.34 785 ALA A N 1
ATOM 6194 C CA . ALA A 1 785 ? 22.932 24.160 -10.309 1.00 58.34 785 ALA A CA 1
ATOM 6195 C C . ALA A 1 785 ? 21.541 24.754 -10.045 1.00 58.34 785 ALA A C 1
ATOM 6197 O O . ALA A 1 785 ? 21.420 25.921 -9.674 1.00 58.34 785 ALA A O 1
ATOM 6198 N N . LEU A 1 786 ? 20.498 23.937 -10.215 1.00 71.25 786 LEU A N 1
ATOM 6199 C CA . LEU A 1 786 ? 19.119 24.339 -9.923 1.00 71.25 786 LEU A CA 1
ATOM 6200 C C . LEU A 1 786 ? 18.955 24.871 -8.479 1.00 71.25 786 LEU A C 1
ATOM 6202 O O . LEU A 1 786 ? 19.535 24.294 -7.548 1.00 71.25 786 LEU A O 1
ATOM 6206 N N . PRO A 1 787 ? 18.127 25.917 -8.270 1.00 75.94 787 PRO A N 1
ATOM 6207 C CA . PRO A 1 787 ? 17.686 26.354 -6.949 1.00 75.94 787 PRO A CA 1
ATOM 6208 C C . PRO A 1 787 ? 17.097 25.205 -6.126 1.00 75.94 787 PRO A C 1
ATOM 6210 O O . PRO A 1 787 ? 16.522 24.258 -6.666 1.00 75.94 787 PRO A O 1
ATOM 6213 N N . GLU A 1 788 ? 17.239 25.270 -4.800 1.00 86.00 788 GLU A N 1
ATOM 6214 C CA . GLU A 1 788 ? 16.774 24.176 -3.954 1.00 86.00 788 GLU A CA 1
ATOM 6215 C C . GLU A 1 788 ? 15.253 24.222 -3.759 1.00 86.00 788 GLU A C 1
ATOM 6217 O O . GLU A 1 788 ? 14.719 25.191 -3.232 1.00 86.00 788 GLU A O 1
ATOM 6222 N N . LEU A 1 789 ? 14.553 23.140 -4.110 1.00 89.81 789 LEU A N 1
ATOM 6223 C CA . LEU A 1 789 ? 13.128 23.010 -3.800 1.00 89.81 789 LEU A CA 1
ATOM 6224 C C . LEU A 1 789 ? 12.893 23.076 -2.285 1.00 89.81 789 LEU A C 1
ATOM 6226 O O . LEU A 1 789 ? 13.407 22.250 -1.520 1.00 89.81 789 LEU A O 1
ATOM 6230 N N . HIS A 1 790 ? 12.027 23.995 -1.876 1.00 92.44 790 HIS A N 1
ATOM 6231 C CA . HIS A 1 790 ? 11.507 24.107 -0.525 1.00 92.44 790 HIS A CA 1
ATOM 6232 C C . HIS A 1 790 ? 10.134 23.431 -0.428 1.00 92.44 790 HIS A C 1
ATOM 6234 O O . HIS A 1 790 ? 9.256 23.611 -1.272 1.00 92.44 790 HIS A O 1
ATOM 6240 N N . VAL A 1 791 ? 9.945 22.637 0.626 1.00 94.25 791 VAL A N 1
ATOM 6241 C CA . VAL A 1 791 ? 8.691 21.939 0.921 1.00 94.25 791 VAL A CA 1
ATOM 6242 C C . VAL A 1 791 ? 8.273 22.253 2.350 1.00 94.25 791 VAL A C 1
ATOM 6244 O O . VAL A 1 791 ? 9.019 22.004 3.301 1.00 94.25 791 VAL A O 1
ATOM 6247 N N . GLY A 1 792 ? 7.071 22.798 2.489 1.00 94.50 792 GLY A N 1
ATOM 6248 C CA . GLY A 1 792 ? 6.417 23.079 3.757 1.00 94.50 792 GLY A CA 1
ATOM 6249 C C . GLY A 1 792 ? 5.407 21.990 4.085 1.00 94.50 792 GLY A C 1
ATOM 6250 O O . GLY A 1 792 ? 4.572 21.658 3.244 1.00 94.50 792 GLY A O 1
ATOM 6251 N N . LEU A 1 793 ? 5.475 21.441 5.298 1.00 94.81 793 LEU A N 1
ATOM 6252 C CA . LEU A 1 793 ? 4.559 20.409 5.789 1.00 94.81 793 LEU A CA 1
ATOM 6253 C C . LEU A 1 793 ? 3.859 20.858 7.074 1.00 94.81 793 LEU A C 1
ATOM 6255 O O . LEU A 1 793 ? 4.497 21.429 7.956 1.00 94.81 793 LEU A O 1
ATOM 6259 N N . SER A 1 794 ? 2.573 20.533 7.205 1.00 94.88 794 SER A N 1
ATOM 6260 C CA . SER A 1 794 ? 1.802 20.636 8.452 1.00 94.88 794 SER A CA 1
ATOM 6261 C C . SER A 1 794 ? 0.725 19.540 8.494 1.00 94.88 794 SER A C 1
ATOM 6263 O O . SER A 1 794 ? 0.358 18.998 7.448 1.00 94.88 794 SER A O 1
ATOM 6265 N N . ASP A 1 795 ? 0.222 19.187 9.681 1.00 93.00 795 ASP A N 1
ATOM 6266 C CA . ASP A 1 795 ? -0.860 18.209 9.832 1.00 93.00 795 ASP A CA 1
ATOM 6267 C C . ASP A 1 795 ? -1.931 18.593 10.874 1.00 93.00 795 ASP A C 1
ATOM 6269 O O . ASP A 1 795 ? -1.657 19.239 11.889 1.00 93.00 795 ASP A O 1
ATOM 6273 N N . ILE A 1 796 ? -3.184 18.213 10.606 1.00 93.81 796 ILE A N 1
ATOM 6274 C CA . ILE A 1 796 ? -4.364 18.569 11.410 1.00 93.81 796 ILE A CA 1
ATOM 6275 C C . ILE A 1 796 ? -4.417 17.701 12.678 1.00 93.81 796 ILE A C 1
ATOM 6277 O O . ILE A 1 796 ? -4.717 16.502 12.620 1.00 93.81 796 ILE A O 1
ATOM 6281 N N . ARG A 1 797 ? -4.197 18.305 13.858 1.00 91.06 797 ARG A N 1
ATOM 6282 C CA . ARG A 1 797 ? -4.045 17.555 15.121 1.00 91.06 797 ARG A CA 1
ATOM 6283 C C . ARG A 1 797 ? -5.305 16.764 15.453 1.00 91.06 797 ARG A C 1
ATOM 6285 O O . ARG A 1 797 ? -6.345 17.357 15.737 1.00 91.06 797 ARG A O 1
ATOM 6292 N N . ASP A 1 798 ? -5.192 15.439 15.501 1.00 90.25 798 ASP A N 1
ATOM 6293 C CA . ASP A 1 798 ? -6.302 14.518 15.784 1.00 90.25 798 ASP A CA 1
ATOM 6294 C C . ASP A 1 798 ? -7.516 14.678 14.829 1.00 90.25 798 ASP A C 1
ATOM 6296 O O . ASP A 1 798 ? -8.638 14.389 15.235 1.00 90.25 798 ASP A O 1
ATOM 6300 N N . CYS A 1 799 ? -7.293 15.112 13.576 1.00 92.81 799 CYS A N 1
ATOM 6301 C CA . CYS A 1 799 ? -8.278 15.430 12.520 1.00 92.81 799 CYS A CA 1
ATOM 6302 C C . CYS A 1 799 ? -9.722 14.917 12.730 1.00 92.81 799 CYS A C 1
ATOM 6304 O O . CYS A 1 799 ? -10.597 15.705 13.085 1.00 92.81 799 CYS A O 1
ATOM 6306 N N . PHE A 1 800 ? -9.986 13.609 12.594 1.00 93.94 800 PHE A N 1
ATOM 6307 C CA . PHE A 1 800 ? -11.339 13.035 12.735 1.00 93.94 800 PHE A CA 1
ATOM 6308 C C . PHE A 1 800 ? -12.037 13.369 14.071 1.00 93.94 800 PHE A C 1
ATOM 6310 O O . PHE A 1 800 ? -13.253 13.531 14.118 1.00 93.94 800 PHE A O 1
ATOM 6317 N N . HIS A 1 801 ? -11.288 13.519 15.168 1.00 92.81 801 HIS A N 1
ATOM 6318 C CA . HIS A 1 801 ? -11.841 13.910 16.466 1.00 92.81 801 HIS A CA 1
ATOM 6319 C C . HIS A 1 801 ? -12.242 15.398 16.533 1.00 92.81 801 HIS A C 1
ATOM 6321 O O . HIS A 1 801 ? -13.079 15.741 17.368 1.00 92.81 801 HIS A O 1
ATOM 6327 N N . ARG A 1 802 ? -11.709 16.267 15.659 1.00 93.88 802 ARG A N 1
ATOM 6328 C CA . ARG A 1 802 ? -12.085 17.695 15.554 1.00 93.88 802 ARG A CA 1
ATOM 6329 C C . ARG A 1 802 ? -13.288 17.970 14.656 1.00 93.88 802 ARG A C 1
ATOM 6331 O O . ARG A 1 802 ? -13.777 19.090 14.636 1.00 93.88 802 ARG A O 1
ATOM 6338 N N . LEU A 1 803 ? -13.756 16.974 13.916 1.00 96.44 803 LEU A N 1
ATOM 6339 C CA . LEU A 1 803 ? -14.833 17.123 12.945 1.00 96.44 803 LEU A CA 1
ATOM 6340 C C . LEU A 1 803 ? -16.146 16.618 13.555 1.00 96.44 803 LEU A C 1
ATOM 6342 O O . LEU A 1 803 ? -16.352 15.406 13.634 1.00 96.44 803 LEU A O 1
ATOM 6346 N N . LYS A 1 804 ? -17.016 17.520 14.034 1.00 96.12 804 LYS A N 1
ATOM 6347 C CA . LYS A 1 804 ? -18.298 17.145 14.661 1.00 96.12 804 LYS A CA 1
ATOM 6348 C C . LYS A 1 804 ? -19.312 16.685 13.620 1.00 96.12 804 LYS A C 1
ATOM 6350 O O . LYS A 1 804 ? -19.514 17.343 12.608 1.00 96.12 804 LYS A O 1
ATOM 6355 N N . GLN A 1 805 ? -19.942 15.541 13.859 1.00 95.19 805 GLN A N 1
ATOM 6356 C CA . GLN A 1 805 ? -20.905 14.946 12.934 1.00 95.19 805 GLN A CA 1
ATOM 6357 C C . GLN A 1 805 ? -22.347 15.233 13.387 1.00 95.19 805 GLN A C 1
ATOM 6359 O O . GLN A 1 805 ? -22.601 15.235 14.598 1.00 95.19 805 GLN A O 1
ATOM 6364 N N . PRO A 1 806 ? -23.307 15.446 12.466 1.00 95.19 806 PRO A N 1
ATOM 6365 C CA . PRO A 1 806 ? -24.677 15.804 12.827 1.00 95.19 806 PRO A CA 1
ATOM 6366 C C . PRO A 1 806 ? -25.356 14.702 13.648 1.00 95.19 806 PRO A C 1
ATOM 6368 O O . PRO A 1 806 ? -25.096 13.512 13.460 1.00 95.19 806 PRO A O 1
ATOM 6371 N N . ARG A 1 807 ? -26.259 15.094 14.560 1.00 93.56 807 ARG A N 1
ATOM 6372 C CA . ARG A 1 807 ? -26.890 14.190 15.543 1.00 93.56 807 ARG A CA 1
ATOM 6373 C C . ARG A 1 807 ? -27.473 12.919 14.917 1.00 93.56 807 ARG A C 1
ATOM 6375 O O . ARG A 1 807 ? -27.280 11.838 15.466 1.00 93.56 807 ARG A O 1
ATOM 6382 N N . TRP A 1 808 ? -28.138 13.045 13.768 1.00 94.00 808 TRP A N 1
ATOM 6383 C CA . TRP A 1 808 ? -28.790 11.924 13.089 1.00 94.00 808 TRP A CA 1
ATOM 6384 C C . TRP A 1 808 ? -27.809 10.795 12.723 1.00 94.00 808 TRP A C 1
ATOM 6386 O O . TRP A 1 808 ? -28.206 9.628 12.732 1.00 94.00 808 TRP A O 1
ATOM 6396 N N . LEU A 1 809 ? -26.546 11.145 12.439 1.00 95.56 809 LEU A N 1
ATOM 6397 C CA . LEU A 1 809 ? -25.460 10.236 12.068 1.00 95.56 809 LEU A CA 1
ATOM 6398 C C . LEU A 1 809 ? -24.802 9.611 13.310 1.00 95.56 809 LEU A C 1
ATOM 6400 O O . LEU A 1 809 ? -24.449 8.433 13.292 1.00 95.56 809 LEU A O 1
ATOM 6404 N N . GLN A 1 810 ? -24.709 10.358 14.418 1.00 96.06 810 GLN A N 1
ATOM 6405 C CA . GLN A 1 810 ? -24.191 9.857 15.703 1.00 96.06 810 GLN A CA 1
ATOM 6406 C C . GLN A 1 810 ? -24.974 8.627 16.198 1.00 96.06 810 GLN A C 1
ATOM 6408 O O . GLN A 1 810 ? -24.383 7.675 16.708 1.00 96.06 810 GLN A O 1
ATOM 6413 N N . GLU A 1 811 ? -26.294 8.624 15.993 1.00 95.44 811 GLU A N 1
ATOM 6414 C CA . GLU A 1 811 ? -27.233 7.588 16.452 1.00 95.44 811 GLU A CA 1
ATOM 6415 C C . GLU A 1 811 ? -27.000 6.197 15.825 1.00 95.44 811 GLU A C 1
ATOM 6417 O O . GLU A 1 811 ? -27.524 5.204 16.335 1.00 95.44 811 GLU A O 1
ATOM 6422 N N . PHE A 1 812 ? -26.196 6.095 14.760 1.00 95.00 812 PHE A N 1
ATOM 6423 C CA . PHE A 1 812 ? -25.769 4.816 14.175 1.00 95.00 812 PHE A CA 1
ATOM 6424 C C . PHE A 1 812 ? -24.506 4.225 14.828 1.00 95.00 812 PHE A C 1
ATOM 6426 O O . PHE A 1 812 ? -24.213 3.046 14.647 1.00 95.00 812 PHE A O 1
ATOM 6433 N N . PHE A 1 813 ? -23.753 5.010 15.604 1.00 96.50 813 PHE A N 1
ATOM 6434 C CA . PHE A 1 813 ? -22.473 4.597 16.196 1.00 96.50 813 PHE A CA 1
ATOM 6435 C C . PHE A 1 813 ? -22.541 4.487 17.729 1.00 96.50 813 PHE A C 1
ATOM 6437 O O . PHE A 1 813 ? -21.540 4.680 18.419 1.00 96.50 813 PHE A O 1
ATOM 6444 N N . CYS A 1 814 ? -23.723 4.186 18.278 1.00 96.88 814 CYS A N 1
ATOM 6445 C CA . CYS A 1 814 ? -23.941 4.092 19.719 1.00 96.88 814 CYS A CA 1
ATOM 6446 C C . CYS A 1 814 ? -23.193 2.912 20.360 1.00 96.88 814 CYS A C 1
ATOM 6448 O O . CYS A 1 814 ? -23.260 1.772 19.893 1.00 96.88 814 CYS A O 1
ATOM 6450 N N . PHE A 1 815 ? -22.545 3.185 21.488 1.00 96.69 815 PHE A N 1
ATOM 6451 C CA . PHE A 1 815 ? -21.851 2.206 22.321 1.00 96.69 815 PHE A CA 1
ATOM 6452 C C . PHE A 1 815 ? -22.830 1.448 23.246 1.00 96.69 815 PHE A C 1
ATOM 6454 O O . PHE A 1 815 ? -24.039 1.704 23.245 1.00 96.69 815 PHE A O 1
ATOM 6461 N N . ASP A 1 816 ? -22.318 0.514 24.058 1.00 95.31 816 ASP A N 1
ATOM 6462 C CA . ASP A 1 816 ? -23.103 -0.153 25.109 1.00 95.31 816 ASP A CA 1
ATOM 6463 C C . ASP A 1 816 ? -23.695 0.881 26.100 1.00 95.31 816 ASP A C 1
ATOM 6465 O O . ASP A 1 816 ? -23.023 1.867 26.431 1.00 95.31 816 ASP A O 1
ATOM 6469 N N . PRO A 1 817 ? -24.923 0.674 26.613 1.00 96.69 817 PRO A N 1
ATOM 6470 C CA . PRO A 1 817 ? -25.589 1.640 27.484 1.00 96.69 817 PRO A CA 1
ATOM 6471 C C . PRO A 1 817 ? -24.863 1.845 28.819 1.00 96.69 817 PRO A C 1
ATOM 6473 O O . PRO A 1 817 ? -24.234 0.932 29.358 1.00 96.69 817 PRO A O 1
ATOM 6476 N N . VAL A 1 818 ? -25.013 3.042 29.391 1.00 97.25 818 VAL A N 1
ATOM 6477 C CA . VAL A 1 818 ? -24.509 3.397 30.725 1.00 97.25 818 VAL A CA 1
ATOM 6478 C C . VAL A 1 818 ? -25.600 4.082 31.560 1.00 97.25 818 VAL A C 1
ATOM 6480 O O . VAL A 1 818 ? -26.398 4.836 31.005 1.00 97.25 818 VAL A O 1
ATOM 6483 N N . PRO A 1 819 ? -25.636 3.888 32.891 1.00 97.62 819 PRO A N 1
ATOM 6484 C CA . PRO A 1 819 ? -26.502 4.665 33.777 1.00 97.62 819 PRO A CA 1
ATOM 6485 C C . PRO A 1 819 ? -26.191 6.168 33.718 1.00 97.62 819 PRO A C 1
ATOM 6487 O O . PRO A 1 819 ? -25.022 6.558 33.827 1.00 97.62 819 PRO A O 1
ATOM 6490 N N . ALA A 1 820 ? -27.218 7.017 33.635 1.00 96.38 820 ALA A N 1
ATOM 6491 C CA . ALA A 1 820 ? -27.092 8.479 33.557 1.00 96.38 820 ALA A CA 1
ATOM 6492 C C . ALA A 1 820 ? -26.181 9.081 34.654 1.00 96.38 820 ALA A C 1
ATOM 6494 O O . ALA A 1 820 ? -25.386 9.990 34.384 1.00 96.38 820 ALA A O 1
ATOM 6495 N N . LYS A 1 821 ? -26.193 8.514 35.873 1.00 96.62 821 LYS A N 1
ATOM 6496 C CA . LYS A 1 821 ? -25.323 8.932 36.993 1.00 96.62 821 LYS A CA 1
ATOM 6497 C C . LYS A 1 821 ? -23.824 8.715 36.778 1.00 96.62 821 LYS A C 1
ATOM 6499 O O . LYS A 1 821 ? -23.023 9.239 37.548 1.00 96.62 821 LYS A O 1
ATOM 6504 N N . TRP A 1 822 ? -23.399 7.941 35.776 1.00 96.69 822 TRP A N 1
ATOM 6505 C CA . TRP A 1 822 ? -21.975 7.842 35.433 1.00 96.69 822 TRP A CA 1
ATOM 6506 C C . TRP A 1 822 ? -21.453 9.125 34.781 1.00 96.69 822 TRP A C 1
ATOM 6508 O O . TRP A 1 822 ? -20.269 9.425 34.917 1.00 96.69 822 TRP A O 1
ATOM 6518 N N . VAL A 1 823 ? -22.323 9.858 34.086 1.00 95.69 823 VAL A N 1
ATOM 6519 C CA . VAL A 1 823 ? -21.983 10.975 33.189 1.00 95.69 823 VAL A CA 1
ATOM 6520 C C . VAL A 1 823 ? -22.711 12.273 33.565 1.00 95.69 823 VAL A C 1
ATOM 6522 O O . VAL A 1 823 ? -22.786 13.194 32.769 1.00 95.69 823 VAL A O 1
ATOM 6525 N N . GLY A 1 824 ? -23.245 12.366 34.788 1.00 94.12 824 GLY A N 1
ATOM 6526 C CA . GLY A 1 824 ? -23.829 13.606 35.323 1.00 94.12 824 GLY A CA 1
ATOM 6527 C C . GLY A 1 824 ? -25.183 14.017 34.730 1.00 94.12 824 GLY A C 1
ATOM 6528 O O . GLY A 1 824 ? -25.637 15.126 34.992 1.00 94.12 824 GLY A O 1
ATOM 6529 N N . LEU A 1 825 ? -25.843 13.137 33.968 1.00 93.69 825 LEU A N 1
ATOM 6530 C CA . LEU A 1 825 ? -27.111 13.438 33.286 1.00 93.69 825 LEU A CA 1
ATOM 6531 C C . LEU A 1 825 ? -28.361 13.234 34.164 1.00 93.69 825 LEU A C 1
ATOM 6533 O O . LEU A 1 825 ? -29.474 13.486 33.714 1.00 93.69 825 LEU A O 1
ATOM 6537 N N . SER A 1 826 ? -28.202 12.791 35.414 1.00 94.31 826 SER A N 1
ATOM 6538 C CA . SER A 1 826 ? -29.302 12.646 36.376 1.00 94.31 826 SER A CA 1
ATOM 6539 C C . SER A 1 826 ? -30.086 13.956 36.538 1.00 94.31 826 SER A C 1
ATOM 6541 O O . SER A 1 826 ? -29.506 14.983 36.885 1.00 94.31 826 SER A O 1
ATOM 6543 N N . GLY A 1 827 ? -31.402 13.914 36.339 1.00 89.94 827 GLY A N 1
ATOM 6544 C CA . GLY A 1 827 ? -32.308 15.062 36.423 1.00 89.94 827 GLY A CA 1
ATOM 6545 C C . GLY A 1 827 ? -32.382 15.923 35.157 1.00 89.94 827 GLY A C 1
ATOM 6546 O O . GLY A 1 827 ? -33.266 16.776 35.079 1.00 89.94 827 GLY A O 1
ATOM 6547 N N . GLN A 1 828 ? -31.508 15.697 34.168 1.00 93.50 828 GLN A N 1
ATOM 6548 C CA . GLN A 1 828 ? -31.562 16.376 32.870 1.00 93.50 828 GLN A CA 1
ATOM 6549 C C . GLN A 1 828 ? -32.615 15.735 31.958 1.00 93.50 828 GLN A C 1
ATOM 6551 O O . GLN A 1 828 ? -32.956 14.560 32.109 1.00 93.50 828 GLN A O 1
ATOM 6556 N N . GLU A 1 829 ? -33.115 16.501 30.993 1.00 93.19 829 GLU A N 1
ATOM 6557 C CA . GLU A 1 829 ? -34.028 16.004 29.966 1.00 93.19 829 GLU A CA 1
ATOM 6558 C C . GLU A 1 829 ? -33.250 15.507 28.738 1.00 93.19 829 GLU A C 1
ATOM 6560 O O . GLU A 1 829 ? -32.362 16.191 28.228 1.00 93.19 829 GLU A O 1
ATOM 6565 N N . LEU A 1 830 ? -33.597 14.320 28.239 1.00 91.12 830 LEU A N 1
ATOM 6566 C CA . LEU A 1 830 ? -33.062 13.765 27.001 1.00 91.12 830 LEU A CA 1
ATOM 6567 C C . LEU A 1 830 ? -34.204 13.175 26.169 1.00 91.12 830 LEU A C 1
ATOM 6569 O O . LEU A 1 830 ? -34.776 12.150 26.527 1.00 91.12 830 LEU A O 1
ATOM 6573 N N . GLY A 1 831 ? -34.531 13.823 25.047 1.00 82.44 831 GLY A N 1
ATOM 6574 C CA . GLY A 1 831 ? -35.585 13.361 24.134 1.00 82.44 831 GLY A CA 1
ATOM 6575 C C . GLY A 1 831 ? -36.977 13.336 24.774 1.00 82.44 831 GLY A C 1
ATOM 6576 O O . GLY A 1 831 ? -37.657 12.317 24.698 1.00 82.44 831 GLY A O 1
ATOM 6577 N N . GLY A 1 832 ? -37.376 14.413 25.463 1.00 86.50 832 GLY A N 1
ATOM 6578 C CA . GLY A 1 832 ? -38.670 14.503 26.151 1.00 86.50 832 GLY A CA 1
ATOM 6579 C C . GLY A 1 832 ? -38.766 13.705 27.458 1.00 86.50 832 GLY A C 1
ATOM 6580 O O . GLY A 1 832 ? -39.816 13.703 28.094 1.00 86.50 832 GLY A O 1
ATOM 6581 N N . THR A 1 833 ? -37.698 13.012 27.871 1.00 89.81 833 THR A N 1
ATOM 6582 C CA . THR A 1 833 ? -37.675 12.176 29.083 1.00 89.81 833 THR A CA 1
ATOM 6583 C C . THR A 1 833 ? -36.702 12.745 30.110 1.00 89.81 833 THR A C 1
ATOM 6585 O O . THR A 1 833 ? -35.515 12.897 29.819 1.00 89.81 833 THR A O 1
ATOM 6588 N N . GLN A 1 834 ? -37.172 13.024 31.330 1.00 94.56 834 GLN A N 1
ATOM 6589 C CA . GLN A 1 834 ? -36.297 13.415 32.438 1.00 94.56 834 GLN A CA 1
ATOM 6590 C C . GLN A 1 834 ? -35.608 12.183 33.043 1.00 94.56 834 GLN A C 1
ATOM 6592 O O . GLN A 1 834 ? -36.269 11.279 33.555 1.00 94.56 834 GLN A O 1
ATOM 6597 N N . LEU A 1 835 ? -34.276 12.157 32.993 1.00 95.00 835 LEU A N 1
ATOM 6598 C CA . LEU A 1 835 ? -33.464 10.987 33.328 1.00 95.00 835 LEU A CA 1
ATOM 6599 C C . LEU A 1 835 ? -33.309 10.788 34.841 1.00 95.00 835 LEU A C 1
ATOM 6601 O O . LEU A 1 835 ? -32.816 11.660 35.560 1.00 95.00 835 LEU A O 1
ATOM 6605 N N . LYS A 1 836 ? -33.627 9.594 35.334 1.00 94.94 836 LYS A N 1
ATOM 6606 C CA . LYS A 1 836 ? -33.298 9.147 36.695 1.00 94.94 836 LYS A CA 1
ATOM 6607 C C . LYS A 1 836 ? -31.834 8.683 36.763 1.00 94.94 836 LYS A C 1
ATOM 6609 O O . LYS A 1 836 ? -31.252 8.330 35.739 1.00 94.94 836 LYS A O 1
ATOM 6614 N N . PRO A 1 837 ? -31.215 8.615 37.958 1.00 94.69 837 PRO A N 1
ATOM 6615 C CA . PRO A 1 837 ? -29.802 8.245 38.101 1.00 94.69 837 PRO A CA 1
ATOM 6616 C C . PRO A 1 837 ? -29.405 6.899 37.471 1.00 94.69 837 PRO A C 1
ATOM 6618 O O . PRO A 1 837 ? -28.266 6.744 37.029 1.00 94.69 837 PRO A O 1
ATOM 6621 N N . ASP A 1 838 ? -30.324 5.934 37.440 1.00 95.88 838 ASP A N 1
ATOM 6622 C CA . ASP A 1 838 ? -30.101 4.580 36.924 1.00 95.88 838 ASP A CA 1
ATOM 6623 C C . ASP A 1 838 ? -30.697 4.329 35.529 1.00 95.88 838 ASP A C 1
ATOM 6625 O O . ASP A 1 838 ? -30.532 3.233 34.994 1.00 95.88 838 ASP A O 1
ATOM 6629 N N . ASP A 1 839 ? -31.317 5.338 34.906 1.00 95.81 839 ASP A N 1
ATOM 6630 C CA . ASP A 1 839 ? -31.815 5.215 33.535 1.00 95.81 839 ASP A CA 1
ATOM 6631 C C . ASP A 1 839 ? -30.640 5.039 32.560 1.00 95.81 839 ASP A C 1
ATOM 6633 O O . ASP A 1 839 ? -29.596 5.694 32.673 1.00 95.81 839 ASP A O 1
ATOM 6637 N N . LEU A 1 840 ? -30.805 4.122 31.606 1.00 96.88 840 LEU A N 1
ATOM 6638 C CA . LEU A 1 840 ? -29.761 3.739 30.661 1.00 96.88 840 LEU A CA 1
ATOM 6639 C C . LEU A 1 840 ? -29.755 4.662 29.439 1.00 96.88 840 LEU A C 1
ATOM 6641 O O . LEU A 1 840 ? -30.665 4.624 28.613 1.00 96.88 840 LEU A O 1
ATOM 6645 N N . VAL A 1 841 ? -28.683 5.440 29.297 1.00 97.12 841 VAL A N 1
ATOM 6646 C CA . VAL A 1 841 ? -28.401 6.254 28.108 1.00 97.12 841 VAL A CA 1
ATOM 6647 C C . VAL A 1 841 ? -27.361 5.567 27.227 1.00 97.12 841 VAL A C 1
ATOM 6649 O O . VAL A 1 841 ? -26.427 4.936 27.725 1.00 97.12 841 VAL A O 1
ATOM 6652 N N . TYR A 1 842 ? -27.485 5.715 25.910 1.00 97.56 842 TYR A N 1
ATOM 6653 C CA . TYR A 1 842 ? -26.516 5.196 24.946 1.00 97.56 842 TYR A CA 1
ATOM 6654 C C . TYR A 1 842 ? -25.514 6.295 24.579 1.00 97.56 842 TYR A C 1
ATOM 6656 O O . TYR A 1 842 ? -25.921 7.279 23.955 1.00 97.56 842 TYR A O 1
ATOM 6664 N N . PRO A 1 843 ? -24.222 6.174 24.946 1.00 97.88 843 PRO A N 1
ATOM 6665 C CA . PRO A 1 843 ? -23.203 7.114 24.498 1.00 97.88 843 PRO A CA 1
ATOM 6666 C C . PRO A 1 843 ? -22.963 6.947 22.996 1.00 97.88 843 PRO A C 1
ATOM 6668 O O . PRO A 1 843 ? -22.924 5.824 22.494 1.00 97.88 843 PRO A O 1
ATOM 6671 N N . MET A 1 844 ? -22.757 8.050 22.285 1.00 96.75 844 MET A N 1
ATOM 6672 C CA . MET A 1 844 ? -22.463 8.062 20.852 1.00 96.75 844 MET A CA 1
ATOM 6673 C C . MET A 1 844 ? -21.367 9.081 20.513 1.00 96.75 844 MET A C 1
ATOM 6675 O O . MET A 1 844 ? -21.301 10.138 21.150 1.00 96.75 844 MET A O 1
ATOM 6679 N N . PRO A 1 845 ? -20.484 8.784 19.541 1.00 96.44 845 PRO A N 1
ATOM 6680 C CA . PRO A 1 845 ? -19.399 9.677 19.158 1.00 96.44 845 PRO A CA 1
ATOM 6681 C C . PRO A 1 845 ? -19.965 10.930 18.483 1.00 96.44 845 PRO A C 1
ATOM 6683 O O . PRO A 1 845 ? -20.633 10.853 17.454 1.00 96.44 845 PRO A O 1
ATOM 6686 N N . SER A 1 846 ? -19.683 12.093 19.063 1.00 95.62 846 SER A N 1
ATOM 6687 C CA . SER A 1 846 ? -20.093 13.397 18.526 1.00 95.62 846 SER A CA 1
ATOM 6688 C C . SER A 1 846 ? -19.195 13.896 17.393 1.00 95.62 846 SER A C 1
ATOM 6690 O O . SER A 1 846 ? -19.628 14.727 16.600 1.00 95.62 846 SER A O 1
ATOM 6692 N N . SER A 1 847 ? -17.969 13.376 17.290 1.00 94.81 847 SER A N 1
ATOM 6693 C CA . SER A 1 847 ? -17.052 13.613 16.167 1.00 94.81 847 SER A CA 1
ATOM 6694 C C . SER A 1 847 ? -16.967 12.395 15.250 1.00 94.81 847 SER A C 1
ATOM 6696 O O . SER A 1 847 ? -17.231 11.277 15.700 1.00 94.81 847 SER A O 1
ATOM 6698 N N . LEU A 1 848 ? -16.551 12.600 13.995 1.00 95.06 848 LEU A N 1
ATOM 6699 C CA . LEU A 1 848 ? -16.371 11.549 12.989 1.00 95.06 848 LEU A CA 1
ATOM 6700 C C . LEU A 1 848 ? -15.593 10.344 13.572 1.00 95.06 848 LEU A C 1
ATOM 6702 O O . LEU A 1 848 ? -14.451 10.493 14.028 1.00 95.06 848 LEU A O 1
ATOM 6706 N N . PRO A 1 849 ? -16.187 9.138 13.607 1.00 92.56 849 PRO A N 1
ATOM 6707 C CA . PRO A 1 849 ? -15.557 7.984 14.226 1.00 92.56 849 PRO A CA 1
ATOM 6708 C C . PRO A 1 849 ? -14.577 7.317 13.254 1.00 92.56 849 PRO A C 1
ATOM 6710 O O . PRO A 1 849 ? -14.943 6.949 12.139 1.00 92.56 849 PRO A O 1
ATOM 6713 N N . MET A 1 850 ? -13.340 7.073 13.705 1.00 89.62 850 MET A N 1
ATOM 6714 C CA . MET A 1 850 ? -12.403 6.185 13.002 1.00 89.62 850 MET A CA 1
ATOM 6715 C C . MET A 1 850 ? -13.001 4.771 12.965 1.00 89.62 850 MET A C 1
ATOM 6717 O O . MET A 1 850 ? -12.913 4.034 13.949 1.00 89.62 850 MET A O 1
ATOM 6721 N N . GLY A 1 851 ? -13.664 4.445 11.852 1.00 87.50 851 GLY A N 1
ATOM 6722 C CA . GLY A 1 851 ? -14.535 3.276 11.711 1.00 87.50 851 GLY A CA 1
ATOM 6723 C C . GLY A 1 851 ? -15.774 3.502 10.833 1.00 87.50 851 GLY A C 1
ATOM 6724 O O . GLY A 1 851 ? -16.308 2.532 10.298 1.00 87.50 851 GLY A O 1
ATOM 6725 N N . CYS A 1 852 ? -16.218 4.749 10.635 1.00 93.12 852 CYS A N 1
ATOM 6726 C CA . CYS A 1 852 ? -17.235 5.087 9.633 1.00 93.12 852 CYS A CA 1
ATOM 6727 C C . CYS A 1 852 ? -16.606 5.198 8.234 1.00 93.12 852 CYS A C 1
ATOM 6729 O O . CYS A 1 852 ? -15.557 5.816 8.051 1.00 93.12 852 CYS A O 1
ATOM 6731 N N . SER A 1 853 ? -17.274 4.604 7.249 1.00 91.69 853 SER A N 1
ATOM 6732 C CA . SER A 1 853 ? -16.905 4.613 5.828 1.00 91.69 853 SER A CA 1
ATOM 6733 C C . SER A 1 853 ? -16.848 6.027 5.234 1.00 91.69 853 SER A C 1
ATOM 6735 O O . SER A 1 853 ? -15.895 6.362 4.533 1.00 91.69 853 SER A O 1
ATOM 6737 N N . TRP A 1 854 ? -17.813 6.883 5.574 1.00 94.12 854 TRP A N 1
ATOM 6738 C CA . TRP A 1 854 ? -17.923 8.251 5.056 1.00 94.12 854 TRP A CA 1
ATOM 6739 C C . TRP A 1 854 ? -16.953 9.255 5.700 1.00 94.12 854 TRP A C 1
ATOM 6741 O O . TRP A 1 854 ? -16.719 10.324 5.139 1.00 94.12 854 TRP A O 1
ATOM 6751 N N . SER A 1 855 ? -16.330 8.934 6.843 1.00 94.62 855 SER A N 1
ATOM 6752 C CA . SER A 1 855 ? -15.432 9.876 7.535 1.00 94.62 855 SER A CA 1
ATOM 6753 C C . SER A 1 855 ? -14.221 10.298 6.701 1.00 94.62 855 SER A C 1
ATOM 6755 O O . SER A 1 855 ? -13.774 11.434 6.835 1.00 94.62 855 SER A O 1
ATOM 6757 N N . LEU A 1 856 ? -13.701 9.417 5.837 1.00 93.62 856 LEU A N 1
ATOM 6758 C CA . LEU A 1 856 ? -12.589 9.741 4.937 1.00 93.62 856 LEU A CA 1
ATOM 6759 C C . LEU A 1 856 ? -12.997 10.759 3.863 1.00 93.62 856 LEU A C 1
ATOM 6761 O O . LEU A 1 856 ? -12.242 11.691 3.604 1.00 93.62 856 LEU A O 1
ATOM 6765 N N . TYR A 1 857 ? -14.184 10.586 3.273 1.00 93.56 857 TYR A N 1
ATOM 6766 C CA . TYR A 1 857 ? -14.724 11.478 2.245 1.00 93.56 857 TYR A CA 1
ATOM 6767 C C . TYR A 1 857 ? -14.872 12.900 2.794 1.00 93.56 857 TYR A C 1
ATOM 6769 O O . TYR A 1 857 ? -14.229 13.822 2.300 1.00 93.56 857 TYR A O 1
ATOM 6777 N N . PHE A 1 858 ? -15.594 13.056 3.908 1.00 95.69 858 PHE A N 1
ATOM 6778 C CA . PHE A 1 858 ? -15.789 14.366 4.528 1.00 95.69 858 PHE A CA 1
ATOM 6779 C C . PHE A 1 858 ? -14.477 15.017 5.004 1.00 95.69 858 PHE A C 1
ATOM 6781 O O . PHE A 1 858 ? -14.288 16.212 4.793 1.00 95.69 858 PHE A O 1
ATOM 6788 N N . ALA A 1 859 ? -13.547 14.260 5.601 1.00 95.88 859 ALA A N 1
ATOM 6789 C CA . ALA A 1 859 ? -12.271 14.816 6.067 1.00 95.88 859 ALA A CA 1
ATOM 6790 C C . ALA A 1 859 ? -11.355 15.279 4.916 1.00 95.88 859 ALA A C 1
ATOM 6792 O O . ALA A 1 859 ? -10.703 16.318 5.043 1.00 95.88 859 ALA A O 1
ATOM 6793 N N . GLN A 1 860 ? -11.326 14.547 3.794 1.00 94.56 860 GLN A N 1
ATOM 6794 C CA . GLN A 1 860 ? -10.598 14.973 2.595 1.00 94.56 860 GLN A CA 1
ATOM 6795 C C . GLN A 1 860 ? -11.250 16.222 1.988 1.00 94.56 860 GLN A C 1
ATOM 6797 O O . GLN A 1 860 ? -10.559 17.221 1.817 1.00 94.56 860 GLN A O 1
ATOM 6802 N N . THR A 1 861 ? -12.564 16.211 1.728 1.00 95.19 861 THR A N 1
ATOM 6803 C CA . THR A 1 861 ? -13.254 17.342 1.081 1.00 95.19 861 THR A CA 1
ATOM 6804 C C . THR A 1 861 ? -13.191 18.623 1.914 1.00 95.19 861 THR A C 1
ATOM 6806 O O . THR A 1 861 ? -12.979 19.692 1.350 1.00 95.19 861 THR A O 1
ATOM 6809 N N . ILE A 1 862 ? -13.283 18.541 3.249 1.00 96.25 862 ILE A N 1
ATOM 6810 C CA . ILE A 1 862 ? -13.048 19.698 4.132 1.00 96.25 862 ILE A CA 1
ATOM 6811 C C . ILE A 1 862 ? -11.629 20.244 3.953 1.00 96.25 862 ILE A C 1
ATOM 6813 O O . ILE A 1 862 ? -11.452 21.450 3.815 1.00 96.25 862 ILE A O 1
ATOM 6817 N N . SER A 1 863 ? -10.620 19.374 3.942 1.00 95.50 863 SER A N 1
ATOM 6818 C CA . SER A 1 863 ? -9.218 19.799 3.879 1.00 95.50 863 SER A CA 1
ATOM 6819 C C . SER A 1 863 ? -8.839 20.349 2.498 1.00 95.50 863 SER A C 1
ATOM 6821 O O . SER A 1 863 ? -8.092 21.319 2.417 1.00 95.50 863 SER A O 1
ATOM 6823 N N . GLU A 1 864 ? -9.402 19.797 1.419 1.00 94.44 864 GLU A N 1
ATOM 6824 C CA . GLU A 1 864 ? -9.296 20.339 0.056 1.00 94.44 864 GLU A CA 1
ATOM 6825 C C . GLU A 1 864 ? -9.966 21.716 -0.051 1.00 94.44 864 GLU A C 1
ATOM 6827 O O . GLU A 1 864 ? -9.339 22.667 -0.518 1.00 94.44 864 GLU A O 1
ATOM 6832 N N . LYS A 1 865 ? -11.203 21.851 0.446 1.00 94.44 865 LYS A N 1
ATOM 6833 C CA . LYS A 1 865 ? -11.948 23.118 0.443 1.00 94.44 865 LYS A CA 1
ATOM 6834 C C . LYS A 1 865 ? -11.213 24.206 1.228 1.00 94.44 865 LYS A C 1
ATOM 6836 O O . LYS A 1 865 ? -10.992 25.291 0.704 1.00 94.44 865 LYS A O 1
ATOM 6841 N N . LEU A 1 866 ? -10.792 23.910 2.460 1.00 95.06 866 LEU A N 1
ATOM 6842 C CA . LEU A 1 866 ? -10.098 24.876 3.315 1.00 95.06 866 LEU A CA 1
ATOM 6843 C C . LEU A 1 866 ? -8.733 25.290 2.756 1.00 95.06 866 LEU A C 1
ATOM 6845 O O . LEU A 1 866 ? -8.353 26.437 2.948 1.00 95.06 866 LEU A O 1
ATOM 6849 N N . MET A 1 867 ? -8.022 24.412 2.037 1.00 94.44 867 MET A N 1
ATOM 6850 C CA . MET A 1 867 ? -6.802 24.788 1.306 1.00 94.44 867 MET A CA 1
ATOM 6851 C C . MET A 1 867 ? -7.108 25.694 0.105 1.00 94.44 867 MET A C 1
ATOM 6853 O O . MET A 1 867 ? -6.381 26.658 -0.118 1.00 94.44 867 MET A O 1
ATOM 6857 N N . GLY A 1 868 ? -8.205 25.448 -0.620 1.00 91.94 868 GLY A N 1
ATOM 6858 C CA . GLY A 1 868 ? -8.684 26.334 -1.690 1.00 91.94 868 GLY A CA 1
ATOM 6859 C C . GLY A 1 868 ? -9.167 27.710 -1.206 1.00 91.94 868 GLY A C 1
ATOM 6860 O O . GLY A 1 868 ? -9.166 28.662 -1.978 1.00 91.94 868 GLY A O 1
ATOM 6861 N N . GLU A 1 869 ? -9.534 27.841 0.072 1.00 92.94 869 GLU A N 1
ATOM 6862 C CA . GLU A 1 869 ? -9.871 29.121 0.714 1.00 92.94 869 GLU A CA 1
ATOM 6863 C C . GLU A 1 869 ? -8.624 29.916 1.190 1.00 92.94 869 GLU A C 1
ATOM 6865 O O . GLU A 1 869 ? -8.757 31.057 1.642 1.00 92.94 869 GLU A O 1
ATOM 6870 N N . VAL A 1 870 ? -7.401 29.365 1.086 1.00 93.38 870 VAL A N 1
ATOM 6871 C CA . VAL A 1 870 ? -6.160 30.054 1.492 1.00 93.38 870 VAL A CA 1
ATOM 6872 C C . VAL A 1 870 ? -5.683 31.014 0.402 1.00 93.38 870 VAL A C 1
ATOM 6874 O O . VAL A 1 870 ? -5.217 30.589 -0.652 1.00 93.38 870 VAL A O 1
ATOM 6877 N N . LYS A 1 871 ? -5.650 32.317 0.709 1.00 86.88 871 LYS A N 1
ATOM 6878 C CA . LYS A 1 871 ? -5.219 33.378 -0.227 1.00 86.88 871 LYS A CA 1
ATOM 6879 C C . LYS A 1 871 ? -3.865 33.136 -0.899 1.00 86.88 871 LYS A C 1
ATOM 6881 O O . LYS A 1 871 ? -3.694 33.372 -2.089 1.00 86.88 871 LYS A O 1
ATOM 6886 N N . GLY A 1 872 ? -2.894 32.619 -0.142 1.00 84.06 872 GLY A N 1
ATOM 6887 C CA . GLY A 1 872 ? -1.561 32.279 -0.656 1.00 84.06 872 GLY A CA 1
ATOM 6888 C C . GLY A 1 872 ? -1.540 31.160 -1.709 1.00 84.06 872 GLY A C 1
ATOM 6889 O O . GLY A 1 872 ? -0.507 30.986 -2.355 1.00 84.06 872 GLY A O 1
ATOM 6890 N N . LEU A 1 873 ? -2.656 30.436 -1.877 1.00 89.88 873 LEU A N 1
ATOM 6891 C CA . LEU A 1 873 ? -2.855 29.305 -2.784 1.00 89.88 873 LEU A CA 1
ATOM 6892 C C . LEU A 1 873 ? -3.935 29.566 -3.860 1.00 89.88 873 LEU A C 1
ATOM 6894 O O . LEU A 1 873 ? -4.237 28.647 -4.612 1.00 89.88 873 LEU A O 1
ATOM 6898 N N . GLU A 1 874 ? -4.494 30.778 -3.992 1.00 84.50 874 GLU A N 1
ATOM 6899 C CA . GLU A 1 874 ? -5.569 31.086 -4.969 1.00 84.50 874 GLU A CA 1
ATOM 6900 C C . GLU A 1 874 ? -5.201 30.738 -6.425 1.00 84.50 874 GLU A C 1
ATOM 6902 O O . GLU A 1 874 ? -6.055 30.343 -7.214 1.00 84.50 874 GLU A O 1
ATOM 6907 N N . GLN A 1 875 ? -3.917 30.852 -6.781 1.00 81.44 875 GLN A N 1
ATOM 6908 C CA . GLN A 1 875 ? -3.386 30.502 -8.106 1.00 81.44 875 GLN A CA 1
ATOM 6909 C C . GLN A 1 875 ? -2.836 29.063 -8.178 1.00 81.44 875 GLN A C 1
ATOM 6911 O O . GLN A 1 875 ? -2.265 28.673 -9.192 1.00 81.44 875 GLN A O 1
ATOM 6916 N N . SER A 1 876 ? -2.970 28.271 -7.110 1.00 88.25 876 SER A N 1
ATOM 6917 C CA . SER A 1 876 ? -2.328 26.966 -6.944 1.00 88.25 876 SER A CA 1
ATOM 6918 C C . SER A 1 876 ? -3.214 25.799 -7.381 1.00 88.25 876 SER A C 1
ATOM 6920 O O . SER A 1 876 ? -4.366 25.669 -6.974 1.00 88.25 876 SER A O 1
ATOM 6922 N N . SER A 1 877 ? -2.643 24.865 -8.141 1.00 84.69 877 SER A N 1
ATOM 6923 C CA . SER A 1 877 ? -3.311 23.611 -8.504 1.00 84.69 877 SER A CA 1
ATOM 6924 C C . SER A 1 877 ? -3.171 22.548 -7.407 1.00 84.69 877 SER A C 1
ATOM 6926 O O . SER A 1 877 ? -2.045 22.161 -7.078 1.00 84.69 877 SER A O 1
ATOM 6928 N N . LEU A 1 878 ? -4.292 21.996 -6.929 1.00 89.88 878 LEU A N 1
ATOM 6929 C CA . LEU A 1 878 ? -4.300 20.823 -6.046 1.00 89.88 878 LEU A CA 1
ATOM 6930 C C . LEU A 1 878 ? -3.729 19.586 -6.762 1.00 89.88 878 LEU A C 1
ATOM 6932 O O . LEU A 1 878 ? -4.303 19.088 -7.734 1.00 89.88 878 LEU A O 1
ATOM 6936 N N . LEU A 1 879 ? -2.626 19.054 -6.238 1.00 90.19 879 LEU A N 1
ATOM 6937 C CA . LEU A 1 879 ? -2.008 17.814 -6.705 1.00 90.19 879 LEU A CA 1
ATOM 6938 C C . LEU A 1 879 ? -2.766 16.589 -6.180 1.00 90.19 879 LEU A C 1
ATOM 6940 O O . LEU A 1 879 ? -2.962 16.435 -4.972 1.00 90.19 879 LEU A O 1
ATOM 6944 N N . ARG A 1 880 ? -3.145 15.694 -7.096 1.00 87.44 880 ARG A N 1
ATOM 6945 C CA . ARG A 1 880 ? -3.963 14.499 -6.840 1.00 87.44 880 ARG A CA 1
ATOM 6946 C C . ARG A 1 880 ? -3.656 13.391 -7.845 1.00 87.44 880 ARG A C 1
ATOM 6948 O O . ARG A 1 880 ? -3.323 13.683 -8.996 1.00 87.44 880 ARG A O 1
ATOM 6955 N N . ASP A 1 881 ? -3.844 12.136 -7.444 1.00 84.94 881 ASP A N 1
ATOM 6956 C CA . ASP A 1 881 ? -3.809 11.016 -8.385 1.00 84.94 881 ASP A CA 1
ATOM 6957 C C . ASP A 1 881 ? -4.940 11.172 -9.413 1.00 84.94 881 ASP A C 1
ATOM 6959 O O . ASP A 1 881 ? -6.060 11.574 -9.079 1.00 84.94 881 ASP A O 1
ATOM 6963 N N . ARG A 1 882 ? -4.652 10.849 -10.679 1.00 78.56 882 ARG A N 1
ATOM 6964 C CA . ARG A 1 882 ? -5.515 11.211 -11.828 1.00 78.56 882 ARG A CA 1
ATOM 6965 C C . ARG A 1 882 ? -5.858 12.711 -11.830 1.00 78.56 882 ARG A C 1
ATOM 6967 O O . ARG A 1 882 ? -7.030 13.109 -11.805 1.00 78.56 882 ARG A O 1
ATOM 6974 N N . GLY A 1 883 ? -4.790 13.506 -11.796 1.00 80.38 883 GLY A N 1
ATOM 6975 C CA . GLY A 1 883 ? -4.754 14.888 -12.252 1.00 80.38 883 GLY A CA 1
ATOM 6976 C C . GLY A 1 883 ? -3.529 15.182 -13.142 1.00 80.38 883 GLY A C 1
ATOM 6977 O O . GLY A 1 883 ? -2.714 14.281 -13.423 1.00 80.38 883 GLY A O 1
ATOM 6978 N N . PRO A 1 884 ? -3.379 16.455 -13.562 1.00 82.81 884 PRO A N 1
ATOM 6979 C CA . PRO A 1 884 ? -2.241 16.939 -14.343 1.00 82.81 884 PRO A CA 1
ATOM 6980 C C . PRO A 1 884 ? -0.905 16.846 -13.572 1.00 82.81 884 PRO A C 1
ATOM 6982 O O . PRO A 1 884 ? -0.901 16.702 -12.347 1.00 82.81 884 PRO A O 1
ATOM 6985 N N . PRO A 1 885 ? 0.242 16.893 -14.277 1.00 86.25 885 PRO A N 1
ATOM 6986 C CA . PRO A 1 885 ? 1.574 16.855 -13.670 1.00 86.25 885 PRO A CA 1
ATOM 6987 C C . PRO A 1 885 ? 1.882 18.065 -12.772 1.00 86.25 885 PRO A C 1
ATOM 6989 O O . PRO A 1 885 ? 1.346 19.160 -12.947 1.00 86.25 885 PRO A O 1
ATOM 6992 N N . LEU A 1 886 ? 2.807 17.865 -11.829 1.00 87.12 886 LEU A N 1
ATOM 6993 C CA . LEU A 1 886 ? 3.375 18.925 -10.994 1.00 87.12 886 LEU A CA 1
ATOM 6994 C C . LEU A 1 886 ? 4.438 19.679 -11.806 1.00 87.12 886 LEU A C 1
ATOM 6996 O O . LEU A 1 886 ? 5.596 19.287 -11.795 1.00 87.12 886 LEU A O 1
ATOM 7000 N N . VAL A 1 887 ? 4.061 20.757 -12.496 1.00 87.88 887 VAL A N 1
ATOM 7001 C CA . VAL A 1 887 ? 5.022 21.611 -13.222 1.00 87.88 887 VAL A CA 1
ATOM 7002 C C . VAL A 1 887 ? 5.438 22.796 -12.349 1.00 87.88 887 VAL A C 1
ATOM 7004 O O . VAL A 1 887 ? 4.605 23.634 -11.995 1.00 87.88 887 VAL A O 1
ATOM 7007 N N . ILE A 1 888 ? 6.718 22.884 -11.996 1.00 86.44 888 ILE A N 1
ATOM 7008 C CA . ILE A 1 888 ? 7.300 24.009 -11.252 1.00 86.44 888 ILE A CA 1
ATOM 7009 C C . ILE A 1 888 ? 8.066 24.890 -12.247 1.00 86.44 888 ILE A C 1
ATOM 7011 O O . ILE A 1 888 ? 9.013 24.434 -12.886 1.00 86.44 888 ILE A O 1
ATOM 7015 N N . LYS A 1 889 ? 7.635 26.147 -12.396 1.00 83.62 889 LYS A N 1
ATOM 7016 C CA . LYS A 1 889 ? 8.295 27.166 -13.228 1.00 83.62 889 LYS A CA 1
ATOM 7017 C C . LYS A 1 889 ? 9.288 27.936 -12.348 1.00 83.62 889 LYS A C 1
ATOM 7019 O O . LYS A 1 889 ? 8.865 28.559 -11.376 1.00 83.62 889 LYS A O 1
ATOM 7024 N N . VAL A 1 890 ? 10.585 27.883 -12.649 1.00 78.81 890 VAL A N 1
ATOM 7025 C CA . VAL A 1 890 ? 11.640 28.583 -11.895 1.00 78.81 890 VAL A CA 1
ATOM 7026 C C . VAL A 1 890 ? 11.798 30.013 -12.433 1.00 78.81 890 VAL A C 1
ATOM 7028 O O . VAL A 1 890 ? 12.072 30.168 -13.624 1.00 78.81 890 VAL A O 1
ATOM 7031 N N . PRO A 1 891 ? 11.659 31.064 -11.599 1.00 72.56 891 PRO A N 1
ATOM 7032 C CA . PRO A 1 891 ? 11.963 32.437 -11.996 1.00 72.56 891 PRO A CA 1
ATOM 7033 C C . PRO A 1 891 ? 13.429 32.618 -12.400 1.00 72.56 891 PRO A C 1
ATOM 7035 O O . PRO A 1 891 ? 14.336 32.128 -11.717 1.00 72.56 891 PRO A O 1
ATOM 7038 N N . ARG A 1 892 ? 13.662 33.405 -13.455 1.00 70.25 892 ARG A N 1
ATOM 7039 C CA . ARG A 1 892 ? 15.000 33.734 -13.964 1.00 70.25 892 ARG A CA 1
ATOM 7040 C C . ARG A 1 892 ? 15.917 34.320 -12.886 1.00 70.25 892 ARG A C 1
ATOM 7042 O O . ARG A 1 892 ? 17.097 33.990 -12.837 1.00 70.25 892 ARG A O 1
ATOM 7049 N N . GLU A 1 893 ? 15.394 35.143 -11.977 1.00 69.19 893 GLU A N 1
ATOM 7050 C CA . GLU A 1 893 ? 16.213 35.774 -10.935 1.00 69.19 893 GLU A CA 1
ATOM 7051 C C . GLU A 1 893 ? 16.762 34.781 -9.898 1.00 69.19 893 GLU A C 1
ATOM 7053 O O . GLU A 1 893 ? 17.835 35.033 -9.346 1.00 69.19 893 GLU A O 1
ATOM 7058 N N . LEU A 1 894 ? 16.078 33.648 -9.666 1.00 69.69 894 LEU A N 1
ATOM 7059 C CA . LEU A 1 894 ? 16.596 32.574 -8.809 1.00 69.69 894 LEU A CA 1
ATOM 7060 C C . LEU A 1 894 ? 17.720 31.791 -9.505 1.00 69.69 894 LEU A C 1
ATOM 7062 O O . LEU A 1 894 ? 18.676 31.394 -8.842 1.00 69.69 894 LEU A O 1
ATOM 7066 N N . LEU A 1 895 ? 17.636 31.611 -10.830 1.00 69.12 895 LEU A N 1
ATOM 7067 C CA . LEU A 1 895 ? 18.703 31.007 -11.641 1.00 69.12 895 LEU A CA 1
ATOM 7068 C C . LEU A 1 895 ? 19.943 31.911 -11.710 1.00 69.12 895 LEU A C 1
ATOM 7070 O O . LEU A 1 895 ? 21.065 31.442 -11.550 1.00 69.12 895 LEU A O 1
ATOM 7074 N N . GLU A 1 896 ? 19.748 33.225 -11.845 1.00 66.75 896 GLU A N 1
ATOM 7075 C CA . GLU A 1 896 ? 20.825 34.227 -11.799 1.00 66.75 896 GLU A CA 1
ATOM 7076 C C . GLU A 1 896 ? 21.426 34.427 -10.385 1.00 66.75 896 GLU A C 1
ATOM 7078 O O . GLU A 1 896 ? 22.237 35.332 -10.176 1.00 66.75 896 GLU A O 1
ATOM 7083 N N . GLY A 1 897 ? 21.034 33.614 -9.394 1.00 59.75 897 GLY A N 1
ATOM 7084 C CA . GLY A 1 897 ? 21.578 33.639 -8.033 1.00 59.75 897 GLY A CA 1
ATOM 7085 C C . GLY A 1 897 ? 21.285 34.927 -7.256 1.00 59.75 897 GLY A C 1
ATOM 7086 O O . GLY A 1 897 ? 21.936 35.199 -6.242 1.00 59.75 897 GLY A O 1
ATOM 7087 N N . ARG A 1 898 ? 20.328 35.745 -7.715 1.00 57.06 898 ARG A N 1
ATOM 7088 C CA . ARG A 1 898 ? 19.978 37.015 -7.073 1.00 57.06 898 ARG A CA 1
ATOM 7089 C C . ARG A 1 898 ? 19.124 36.719 -5.842 1.00 57.06 898 ARG A C 1
ATOM 7091 O O . ARG A 1 898 ? 17.963 36.342 -5.963 1.00 57.06 898 ARG A O 1
ATOM 7098 N N . SER A 1 899 ? 19.705 36.895 -4.657 1.00 47.72 899 SER A N 1
ATOM 7099 C CA . SER A 1 899 ? 19.008 36.699 -3.381 1.00 47.72 899 SER A CA 1
ATOM 7100 C C . SER A 1 899 ? 17.714 37.515 -3.310 1.00 47.72 899 SER A C 1
ATOM 7102 O O . SER A 1 899 ? 17.731 38.709 -3.620 1.00 47.72 899 SER A O 1
ATOM 7104 N N . ASP A 1 900 ? 16.637 36.867 -2.863 1.00 48.47 900 ASP A N 1
ATOM 7105 C CA . ASP A 1 900 ? 15.292 37.430 -2.700 1.00 48.47 900 ASP A CA 1
ATOM 7106 C C . ASP A 1 900 ? 15.305 38.853 -2.080 1.00 48.47 900 ASP A C 1
ATOM 7108 O O . ASP A 1 900 ? 15.888 39.040 -1.007 1.00 48.47 900 ASP A O 1
ATOM 7112 N N . PRO A 1 901 ? 14.671 39.866 -2.717 1.00 44.44 901 PRO A N 1
ATOM 7113 C CA . PRO A 1 901 ? 14.538 41.223 -2.173 1.00 44.44 901 PRO A CA 1
ATOM 7114 C C . PRO A 1 901 ? 13.589 41.336 -0.961 1.00 44.44 901 PRO A C 1
ATOM 7116 O O . PRO A 1 901 ? 13.303 42.449 -0.513 1.00 44.44 901 PRO A O 1
ATOM 7119 N N . GLY A 1 902 ? 13.136 40.213 -0.403 1.00 45.78 902 GLY A N 1
ATOM 7120 C CA . GLY A 1 902 ? 12.521 40.112 0.912 1.00 45.78 902 GLY A CA 1
ATOM 7121 C C . GLY A 1 902 ? 10.994 40.242 0.909 1.00 45.78 902 GLY A C 1
ATOM 7122 O O . GLY A 1 902 ? 10.383 40.692 -0.068 1.00 45.78 902 GLY A O 1
ATOM 7123 N N . PRO A 1 903 ? 10.345 39.873 2.032 1.00 39.56 903 PRO A N 1
ATOM 7124 C CA . PRO A 1 903 ? 8.892 39.773 2.122 1.00 39.56 903 PRO A CA 1
ATOM 7125 C C . PRO A 1 903 ? 8.225 41.157 2.078 1.00 39.56 903 PRO A C 1
ATOM 7127 O O . PRO A 1 903 ? 8.048 41.819 3.100 1.00 39.56 903 PRO A O 1
ATOM 7130 N N . GLY A 1 904 ? 7.834 41.588 0.877 1.00 43.72 904 GLY A N 1
ATOM 7131 C CA . GLY A 1 904 ? 7.102 42.840 0.656 1.00 43.72 904 GLY A CA 1
ATOM 7132 C C . GLY A 1 904 ? 7.068 43.330 -0.795 1.00 43.72 904 GLY A C 1
ATOM 7133 O O . GLY A 1 904 ? 6.159 44.075 -1.162 1.00 43.72 904 GLY A O 1
ATOM 7134 N N . ALA A 1 905 ? 8.008 42.905 -1.645 1.00 43.84 905 ALA A N 1
ATOM 7135 C CA . ALA A 1 905 ? 7.997 43.253 -3.065 1.00 43.84 905 ALA A CA 1
ATOM 7136 C C . ALA A 1 905 ? 6.960 42.407 -3.831 1.00 43.84 905 ALA A C 1
ATOM 7138 O O . ALA A 1 905 ? 7.217 41.256 -4.174 1.00 43.84 905 ALA A O 1
ATOM 7139 N N . GLY A 1 906 ? 5.789 42.985 -4.119 1.00 48.97 906 GLY A N 1
ATOM 7140 C CA . GLY A 1 906 ? 4.685 42.333 -4.839 1.00 48.97 906 GLY A CA 1
ATOM 7141 C C . GLY A 1 906 ? 4.948 42.082 -6.330 1.00 48.97 906 GLY A C 1
ATOM 7142 O O . GLY A 1 906 ? 4.242 42.626 -7.177 1.00 48.97 906 GLY A O 1
ATOM 7143 N N . LYS A 1 907 ? 5.959 41.270 -6.660 1.00 55.81 907 LYS A N 1
ATOM 7144 C CA . LYS A 1 907 ? 6.144 40.715 -8.008 1.00 55.81 907 LYS A CA 1
ATOM 7145 C C . LYS A 1 907 ? 5.026 39.709 -8.335 1.00 55.81 907 LYS A C 1
ATOM 7147 O O . LYS A 1 907 ? 4.565 39.011 -7.429 1.00 55.81 907 LYS A O 1
ATOM 7152 N N . PRO A 1 908 ? 4.614 39.578 -9.610 1.00 58.12 908 PRO A N 1
ATOM 7153 C CA . PRO A 1 908 ? 3.782 38.457 -10.030 1.00 58.12 908 PRO A CA 1
ATOM 7154 C C . PRO A 1 908 ? 4.546 37.141 -9.822 1.00 58.12 908 PRO A C 1
ATOM 7156 O O . PRO A 1 908 ? 5.715 37.032 -10.194 1.00 58.12 908 PRO A O 1
ATOM 7159 N N . ARG A 1 909 ? 3.889 36.145 -9.221 1.00 69.81 909 ARG A N 1
ATOM 7160 C CA . ARG A 1 909 ? 4.430 34.783 -9.101 1.00 69.81 909 ARG A CA 1
ATOM 7161 C C . ARG A 1 909 ? 4.322 34.046 -10.442 1.00 69.81 909 ARG A C 1
ATOM 7163 O O . ARG A 1 909 ? 3.447 34.388 -11.243 1.00 69.81 909 ARG A O 1
ATOM 7170 N N . PRO A 1 910 ? 5.138 33.004 -10.682 1.00 72.38 910 PRO A N 1
ATOM 7171 C CA . PRO A 1 910 ? 4.880 32.066 -11.763 1.00 72.38 910 PRO A CA 1
ATOM 7172 C C . PRO A 1 910 ? 3.490 31.439 -11.621 1.00 72.38 910 PRO A C 1
ATOM 7174 O O . PRO A 1 910 ? 3.064 31.060 -10.530 1.00 72.38 910 PRO A O 1
ATOM 7177 N N . GLU A 1 911 ? 2.791 31.305 -12.743 1.00 73.62 911 GLU A N 1
ATOM 7178 C CA . GLU A 1 911 ? 1.470 30.681 -12.811 1.00 73.62 911 GLU A CA 1
ATOM 7179 C C . GLU A 1 911 ? 1.481 29.269 -12.194 1.00 73.62 911 GLU A C 1
ATOM 7181 O O . GLU A 1 911 ? 2.146 28.351 -12.692 1.00 73.62 911 GLU A O 1
ATOM 7186 N N . GLY A 1 912 ? 0.703 29.088 -11.125 1.00 76.88 912 GLY A N 1
ATOM 7187 C CA . GLY A 1 912 ? 0.626 27.826 -10.396 1.00 76.88 912 GLY A CA 1
ATOM 7188 C C . GLY A 1 912 ? 1.539 27.698 -9.177 1.00 76.88 912 GLY A C 1
ATOM 7189 O O . GLY A 1 912 ? 1.522 26.628 -8.570 1.00 76.88 912 GLY A O 1
ATOM 7190 N N . ASP A 1 913 ? 2.323 28.726 -8.827 1.00 83.31 913 ASP A N 1
ATOM 7191 C CA . ASP A 1 913 ? 3.244 28.701 -7.684 1.00 83.31 913 ASP A CA 1
ATOM 7192 C C . ASP A 1 913 ? 2.692 29.439 -6.434 1.00 83.31 913 ASP A C 1
ATOM 7194 O O . ASP A 1 913 ? 2.165 30.554 -6.547 1.00 83.31 913 ASP A O 1
ATOM 7198 N N . PRO A 1 914 ? 2.801 28.857 -5.222 1.00 89.50 914 PRO A N 1
ATOM 7199 C CA . PRO A 1 914 ? 3.349 27.532 -4.927 1.00 89.50 914 PRO A CA 1
ATOM 7200 C C . PRO A 1 914 ? 2.387 26.426 -5.359 1.00 89.50 914 PRO A C 1
ATOM 7202 O O . PRO A 1 914 ? 1.194 26.661 -5.526 1.00 89.50 914 PRO A O 1
ATOM 7205 N N . ARG A 1 915 ? 2.873 25.190 -5.460 1.00 91.62 915 ARG A N 1
ATOM 7206 C CA . ARG A 1 915 ? 2.051 23.991 -5.703 1.00 91.62 915 ARG A CA 1
ATOM 7207 C C . ARG A 1 915 ? 1.677 23.337 -4.368 1.00 91.62 915 ARG A C 1
ATOM 7209 O O . ARG A 1 915 ? 2.479 23.366 -3.437 1.00 91.62 915 ARG A O 1
ATOM 7216 N N . HIS A 1 916 ? 0.497 22.723 -4.249 1.00 94.00 916 HIS A N 1
ATOM 7217 C CA . HIS A 1 916 ? 0.052 22.121 -2.981 1.00 94.00 916 HIS A CA 1
ATOM 7218 C C . HIS A 1 916 ? -0.594 20.738 -3.136 1.00 94.00 916 HIS A C 1
ATOM 7220 O O . HIS A 1 916 ? -1.101 20.385 -4.198 1.00 94.00 916 HIS A O 1
ATOM 7226 N N . TYR A 1 917 ? -0.608 19.951 -2.058 1.00 94.25 917 TYR A N 1
ATOM 7227 C CA . TYR A 1 917 ? -1.355 18.692 -1.974 1.00 94.25 917 TYR A CA 1
ATOM 7228 C C . TYR A 1 917 ? -2.120 18.566 -0.652 1.00 94.25 917 TYR A C 1
ATOM 7230 O O . TYR A 1 917 ? -1.734 19.144 0.368 1.00 94.25 917 TYR A O 1
ATOM 7238 N N . VAL A 1 918 ? -3.162 17.729 -0.665 1.00 93.44 918 VAL A N 1
ATOM 7239 C CA . VAL A 1 918 ? -3.935 17.335 0.521 1.00 93.44 918 VAL A CA 1
ATOM 7240 C C . VAL A 1 918 ? -4.018 15.812 0.603 1.00 93.44 918 VAL A C 1
ATOM 7242 O O . VAL A 1 918 ? -4.458 15.148 -0.337 1.00 93.44 918 VAL A O 1
ATOM 7245 N N . TYR A 1 919 ? -3.611 15.251 1.742 1.00 92.50 919 TYR A N 1
ATOM 7246 C CA . TYR A 1 919 ? -3.812 13.840 2.073 1.00 92.50 919 TYR A CA 1
ATOM 7247 C C . TYR A 1 919 ? -4.404 13.722 3.480 1.00 92.50 919 TYR A C 1
ATOM 7249 O O . TYR A 1 919 ? -3.684 13.537 4.463 1.00 92.50 919 TYR A O 1
ATOM 7257 N N . VAL A 1 920 ? -5.730 13.827 3.554 1.00 91.00 920 VAL A N 1
ATOM 7258 C CA . VAL A 1 920 ? -6.564 13.746 4.759 1.00 91.00 920 VAL A CA 1
ATOM 7259 C C . VAL A 1 920 ? -6.147 14.747 5.838 1.00 91.00 920 VAL A C 1
ATOM 7261 O O . VAL A 1 920 ? -6.622 15.873 5.835 1.00 91.00 920 VAL A O 1
ATOM 7264 N N . ASP A 1 921 ? -5.272 14.349 6.760 1.00 90.88 921 ASP A N 1
ATOM 7265 C CA . ASP A 1 921 ? -4.725 15.196 7.815 1.00 90.88 921 ASP A CA 1
ATOM 7266 C C . ASP A 1 921 ? -3.418 15.901 7.418 1.00 90.88 921 ASP A C 1
ATOM 7268 O O . ASP A 1 921 ? -3.044 16.853 8.088 1.00 90.88 921 ASP A O 1
ATOM 7272 N N . ASN A 1 922 ? -2.748 15.493 6.335 1.00 93.31 922 ASN A N 1
ATOM 7273 C CA . ASN A 1 922 ? -1.442 16.011 5.909 1.00 93.31 922 ASN A CA 1
ATOM 7274 C C . ASN A 1 922 ? -1.607 17.079 4.818 1.00 93.31 922 ASN A C 1
ATOM 7276 O O . ASN A 1 922 ? -2.124 16.786 3.733 1.00 93.31 922 ASN A O 1
ATOM 7280 N N . LEU A 1 923 ? -1.090 18.278 5.079 1.00 94.88 923 LEU A N 1
ATOM 7281 C CA . LEU A 1 923 ? -1.090 19.427 4.175 1.00 94.88 923 LEU A CA 1
ATOM 7282 C C . LEU A 1 923 ? 0.350 19.691 3.709 1.00 94.88 923 LEU A C 1
ATOM 7284 O O . LEU A 1 923 ? 1.278 19.688 4.524 1.00 94.88 923 LEU A O 1
ATOM 7288 N N . GLY A 1 924 ? 0.552 19.896 2.406 1.00 94.50 924 GLY A N 1
ATOM 7289 C CA . GLY A 1 924 ? 1.884 20.120 1.838 1.00 94.50 924 GLY A CA 1
ATOM 7290 C C . GLY A 1 924 ? 1.916 21.225 0.790 1.00 94.50 924 GLY A C 1
ATOM 7291 O O . GLY A 1 924 ? 1.026 21.300 -0.054 1.00 94.50 924 GLY A O 1
ATOM 7292 N N . VAL A 1 925 ? 2.965 22.050 0.832 1.00 94.44 925 VAL A N 1
ATOM 7293 C CA . VAL A 1 925 ? 3.236 23.165 -0.093 1.00 94.44 925 VAL A CA 1
ATOM 7294 C C . VAL A 1 925 ? 4.653 23.021 -0.654 1.00 94.44 925 VAL A C 1
ATOM 7296 O O . VAL A 1 925 ? 5.563 22.654 0.087 1.00 94.44 925 VAL A O 1
ATOM 7299 N N . LEU A 1 926 ? 4.847 23.293 -1.945 1.00 92.88 926 LEU A N 1
ATOM 7300 C CA . LEU A 1 926 ? 6.113 23.153 -2.668 1.00 92.88 926 LEU A CA 1
ATOM 7301 C C . LEU A 1 926 ? 6.362 24.384 -3.558 1.00 92.88 926 LEU A C 1
ATOM 7303 O O . LEU A 1 926 ? 5.463 24.785 -4.296 1.00 92.88 926 LEU A O 1
ATOM 7307 N N . SER A 1 927 ? 7.572 24.946 -3.520 1.00 90.69 927 SER A N 1
ATOM 7308 C CA . SER A 1 927 ? 8.066 25.979 -4.451 1.00 90.69 927 SER A CA 1
ATOM 7309 C C . SER A 1 927 ? 9.604 25.993 -4.449 1.00 90.69 927 SER A C 1
ATOM 7311 O O . SER A 1 927 ? 10.230 25.430 -3.549 1.00 90.69 927 SER A O 1
ATOM 7313 N N . MET A 1 928 ? 10.227 26.636 -5.441 1.00 86.62 928 MET A N 1
ATOM 7314 C CA . MET A 1 928 ? 11.654 26.995 -5.377 1.00 86.62 928 MET A CA 1
ATOM 7315 C C . MET A 1 928 ? 11.914 28.233 -4.505 1.00 86.62 928 MET A C 1
ATOM 7317 O O . MET A 1 928 ? 13.053 28.473 -4.115 1.00 86.62 928 MET A O 1
ATOM 7321 N N . ASP A 1 929 ? 10.879 29.007 -4.167 1.00 85.44 929 ASP A N 1
ATOM 7322 C CA . ASP A 1 929 ? 10.986 30.152 -3.267 1.00 85.44 929 ASP A CA 1
ATOM 7323 C C . ASP A 1 929 ? 10.591 29.761 -1.832 1.00 85.44 929 ASP A C 1
ATOM 7325 O O . ASP A 1 929 ? 9.444 29.417 -1.525 1.00 85.44 929 ASP A O 1
ATOM 7329 N N . ARG A 1 930 ? 11.563 29.850 -0.919 1.00 87.94 930 ARG A N 1
ATOM 7330 C CA . ARG A 1 930 ? 11.365 29.603 0.512 1.00 87.94 930 ARG A CA 1
ATOM 7331 C C . ARG A 1 930 ? 10.349 30.560 1.146 1.00 87.94 930 ARG A C 1
ATOM 7333 O O . ARG A 1 930 ? 9.556 30.120 1.980 1.00 87.94 930 ARG A O 1
ATOM 7340 N N . SER A 1 931 ? 10.363 31.838 0.765 1.00 85.56 931 SER A N 1
ATOM 7341 C CA . SER A 1 931 ? 9.491 32.878 1.325 1.00 85.56 931 SER A CA 1
ATOM 7342 C C . SER A 1 931 ? 8.019 32.600 1.003 1.00 85.56 931 SER A C 1
ATOM 7344 O O . SER A 1 931 ? 7.135 32.760 1.852 1.00 85.56 931 SER A O 1
ATOM 7346 N N . VAL A 1 932 ? 7.754 32.083 -0.201 1.00 87.31 932 VAL A N 1
ATOM 7347 C CA . VAL A 1 932 ? 6.426 31.664 -0.657 1.00 87.31 932 VAL A CA 1
ATOM 7348 C C . VAL A 1 932 ? 5.930 30.464 0.152 1.00 87.31 932 VAL A C 1
ATOM 7350 O O . VAL A 1 932 ? 4.765 30.445 0.555 1.00 87.31 932 VAL A O 1
ATOM 7353 N N . VAL A 1 933 ? 6.795 29.495 0.465 1.00 91.44 933 VAL A N 1
ATOM 7354 C CA . VAL A 1 933 ? 6.432 28.341 1.307 1.00 91.44 933 VAL A CA 1
ATOM 7355 C C . VAL A 1 933 ? 6.161 28.757 2.761 1.00 91.44 933 VAL A C 1
ATOM 7357 O O . VAL A 1 933 ? 5.151 28.344 3.333 1.00 91.44 933 VAL A O 1
ATOM 7360 N N . GLU A 1 934 ? 7.016 29.593 3.359 1.00 92.31 934 GLU A N 1
ATOM 7361 C CA . GLU A 1 934 ? 6.869 30.049 4.753 1.00 92.31 934 GLU A CA 1
ATOM 7362 C C . GLU A 1 934 ? 5.629 30.942 4.949 1.00 92.31 934 GLU A C 1
ATOM 7364 O O . GLU A 1 934 ? 4.858 30.743 5.895 1.00 92.31 934 GLU A O 1
ATOM 7369 N N . SER A 1 935 ? 5.370 31.867 4.018 1.00 90.62 935 SER A N 1
ATOM 7370 C CA . SER A 1 935 ? 4.145 32.680 4.026 1.00 90.62 935 SER A CA 1
ATOM 7371 C C . SER A 1 935 ? 2.886 31.832 3.809 1.00 90.62 935 SER A C 1
ATOM 7373 O O . SER A 1 935 ? 1.910 31.992 4.542 1.00 90.62 935 SER A O 1
ATOM 7375 N N . SER A 1 936 ? 2.916 30.863 2.888 1.00 92.50 936 SER A N 1
ATOM 7376 C CA . SER A 1 936 ? 1.758 29.998 2.621 1.00 92.50 936 SER A CA 1
ATOM 7377 C C . SER A 1 936 ? 1.431 29.071 3.794 1.00 92.50 936 SER A C 1
ATOM 7379 O O . SER A 1 936 ? 0.262 28.957 4.150 1.00 92.50 936 SER A O 1
ATOM 7381 N N . LEU A 1 937 ? 2.426 28.469 4.464 1.00 93.50 937 LEU A N 1
ATOM 7382 C CA . LEU A 1 937 ? 2.191 27.713 5.708 1.00 93.50 937 LEU A CA 1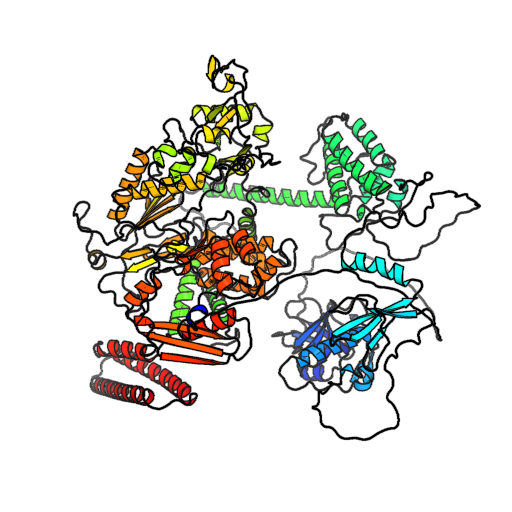
ATOM 7383 C C . LEU A 1 937 ? 1.583 28.583 6.817 1.00 93.50 937 LEU A C 1
ATOM 7385 O O . LEU A 1 937 ? 0.743 28.102 7.583 1.00 93.50 937 LEU A O 1
ATOM 7389 N N . SER A 1 938 ? 1.983 29.854 6.896 1.00 92.69 938 SER A N 1
ATOM 7390 C CA . SER A 1 938 ? 1.424 30.802 7.864 1.00 92.69 938 SER A CA 1
ATOM 7391 C C . SER A 1 938 ? -0.062 31.055 7.584 1.00 92.69 938 SER A C 1
ATOM 7393 O O . SER A 1 938 ? -0.885 30.895 8.484 1.00 92.69 938 SER A O 1
ATOM 7395 N N . SER A 1 939 ? -0.430 31.330 6.326 1.00 93.25 939 SER A N 1
ATOM 7396 C CA . SER A 1 939 ? -1.833 31.515 5.922 1.00 93.25 939 SER A CA 1
ATOM 7397 C C . SER A 1 939 ? -2.675 30.233 6.007 1.00 93.25 939 SER A C 1
ATOM 7399 O O . SER A 1 939 ? -3.856 30.316 6.340 1.00 93.25 939 SER A O 1
ATOM 7401 N N . ILE A 1 940 ? -2.098 29.049 5.762 1.00 95.50 940 ILE A N 1
ATOM 7402 C CA . ILE A 1 940 ? -2.764 27.754 6.007 1.00 95.50 940 ILE A CA 1
ATOM 7403 C C . ILE A 1 940 ? -3.088 27.614 7.498 1.00 95.50 940 ILE A C 1
ATOM 7405 O O . ILE A 1 940 ? -4.225 27.309 7.855 1.00 95.50 940 ILE A O 1
ATOM 7409 N N . THR A 1 941 ? -2.114 27.884 8.372 1.00 94.88 941 THR A N 1
ATOM 7410 C CA . THR A 1 941 ? -2.300 27.799 9.829 1.00 94.88 941 THR A CA 1
ATOM 7411 C C . THR A 1 941 ? -3.382 28.766 10.299 1.00 94.88 941 THR A C 1
ATOM 7413 O O . THR A 1 941 ? -4.307 28.351 10.990 1.00 94.88 941 THR A O 1
ATOM 7416 N N . GLU A 1 942 ? -3.331 30.025 9.858 1.00 94.44 942 GLU A N 1
ATOM 7417 C CA . GLU A 1 942 ? -4.368 31.018 10.146 1.00 94.44 942 GLU A CA 1
ATOM 7418 C C . GLU A 1 942 ? -5.763 30.546 9.694 1.00 94.44 942 GLU A C 1
ATOM 7420 O O . GLU A 1 942 ? -6.694 30.531 10.498 1.00 94.44 942 GLU A O 1
ATOM 7425 N N . THR A 1 943 ? -5.904 30.099 8.443 1.00 95.25 943 THR A N 1
ATOM 7426 C CA . THR A 1 943 ? -7.199 29.702 7.857 1.00 95.25 943 THR A CA 1
ATOM 7427 C C . THR A 1 943 ? -7.813 28.496 8.573 1.00 95.25 943 THR A C 1
ATOM 7429 O O . THR A 1 943 ? -9.008 28.492 8.879 1.00 95.25 943 THR A O 1
ATOM 7432 N N . PHE A 1 944 ? -7.008 27.477 8.892 1.00 95.50 944 PHE A N 1
ATOM 7433 C CA . PHE A 1 944 ? -7.486 26.283 9.593 1.00 95.50 944 PHE A CA 1
ATOM 7434 C C . PHE A 1 944 ? -7.792 26.563 11.074 1.00 95.50 944 PHE A C 1
ATOM 7436 O O . PHE A 1 944 ? -8.834 26.121 11.570 1.00 95.50 944 PHE A O 1
ATOM 7443 N N . GLU A 1 945 ? -6.961 27.339 11.783 1.00 94.12 945 GLU A N 1
ATOM 7444 C CA . GLU A 1 945 ? -7.208 27.645 13.199 1.00 94.12 945 GLU A CA 1
ATOM 7445 C C . GLU A 1 945 ? -8.374 28.632 13.398 1.00 94.12 945 GLU A C 1
ATOM 7447 O O . GLU A 1 945 ? -9.157 28.439 14.331 1.00 94.12 945 GLU A O 1
ATOM 7452 N N . GLN A 1 946 ? -8.599 29.586 12.480 1.00 94.06 946 GLN A N 1
ATOM 7453 C CA . GLN A 1 946 ? -9.823 30.411 12.445 1.00 94.06 946 GLN A CA 1
ATOM 7454 C C . GLN A 1 946 ? -11.103 29.570 12.287 1.00 94.06 946 GLN A C 1
ATOM 7456 O O . GLN A 1 946 ? -12.168 29.967 12.760 1.00 94.06 946 GLN A O 1
ATOM 7461 N N . ARG A 1 947 ? -11.009 28.388 11.663 1.00 93.81 947 ARG A N 1
ATOM 7462 C CA . ARG A 1 947 ? -12.105 27.411 11.525 1.00 93.81 947 ARG A CA 1
ATOM 7463 C C . ARG A 1 947 ? -12.115 26.344 12.633 1.00 93.81 947 ARG A C 1
ATOM 7465 O O . ARG A 1 947 ? -12.854 25.370 12.533 1.00 93.81 947 ARG A O 1
ATOM 7472 N N . GLY A 1 948 ? -11.317 26.506 13.693 1.00 91.31 948 GLY A N 1
ATOM 7473 C CA . GLY A 1 948 ? -11.259 25.598 14.849 1.00 91.31 948 GLY A CA 1
ATOM 7474 C C . GLY A 1 948 ? -10.414 24.328 14.652 1.00 91.31 948 GLY A C 1
ATOM 7475 O O . GLY A 1 948 ? -10.311 23.497 15.564 1.00 91.31 948 GLY A O 1
ATOM 7476 N N . LEU A 1 949 ? -9.768 24.162 13.494 1.00 93.81 949 LEU A N 1
ATOM 7477 C CA . LEU A 1 949 ? -8.925 23.010 13.173 1.00 93.81 949 LEU A CA 1
ATOM 7478 C C . LEU A 1 949 ? -7.459 23.300 13.517 1.00 93.81 949 LEU A C 1
ATOM 7480 O O . LEU A 1 949 ? -6.692 23.792 12.699 1.00 93.81 949 LEU A O 1
ATOM 7484 N N . LYS A 1 950 ? -7.060 22.962 14.748 1.00 93.44 950 LYS A N 1
ATOM 7485 C CA . LYS A 1 950 ? -5.680 23.163 15.222 1.00 93.44 950 LYS A CA 1
ATOM 7486 C C . LYS A 1 950 ? -4.671 22.351 14.407 1.00 93.44 950 LYS A C 1
ATOM 7488 O O . LYS A 1 950 ? -4.857 21.139 14.250 1.00 93.44 950 LYS A O 1
ATOM 7493 N N . LEU A 1 951 ? -3.574 22.980 13.985 1.00 94.12 951 LEU A N 1
ATOM 7494 C CA . LEU A 1 951 ? -2.507 22.341 13.200 1.00 94.12 951 LEU A CA 1
ATOM 7495 C C . LEU A 1 951 ? -1.255 22.056 14.037 1.00 94.12 951 LEU A C 1
ATOM 7497 O O . LEU A 1 951 ? -0.982 22.716 15.044 1.00 94.12 951 LEU A O 1
ATOM 7501 N N . HIS A 1 952 ? -0.469 21.052 13.657 1.00 90.56 952 HIS A N 1
ATOM 7502 C CA . HIS A 1 952 ? 0.917 20.919 14.108 1.00 90.56 952 HIS A CA 1
ATOM 7503 C C . HIS A 1 952 ? 1.779 22.057 13.521 1.00 90.56 952 HIS A C 1
ATOM 7505 O O . HIS A 1 952 ? 1.501 22.503 12.405 1.00 90.56 952 HIS A O 1
ATOM 7511 N N . PRO A 1 953 ? 2.802 22.554 14.253 1.00 87.50 953 PRO A N 1
ATOM 7512 C CA . PRO A 1 953 ? 3.654 23.638 13.766 1.00 87.50 953 PRO A CA 1
ATOM 7513 C C . PRO A 1 953 ? 4.244 23.293 12.399 1.00 87.50 953 PRO A C 1
ATOM 7515 O O . PRO A 1 953 ? 4.804 22.211 12.234 1.00 87.50 953 PRO A O 1
ATOM 7518 N N . GLY A 1 954 ? 4.086 24.194 11.430 1.00 86.62 954 GLY A N 1
ATOM 7519 C CA . GLY A 1 954 ? 4.567 23.970 10.073 1.00 86.62 954 GLY A CA 1
ATOM 7520 C C . GLY A 1 954 ? 6.093 23.892 10.015 1.00 86.62 954 GLY A C 1
ATOM 7521 O O . GLY A 1 954 ? 6.783 24.737 10.584 1.00 86.62 954 GLY A O 1
ATOM 7522 N N . GLU A 1 955 ? 6.627 22.897 9.309 1.00 90.31 955 GLU A N 1
ATOM 7523 C CA . GLU A 1 955 ? 8.067 22.723 9.110 1.00 90.31 955 GLU A CA 1
ATOM 7524 C C . GLU A 1 955 ? 8.431 22.910 7.631 1.00 90.31 955 GLU A C 1
ATOM 7526 O O . GLU A 1 955 ? 7.944 22.174 6.771 1.00 90.31 955 GLU A O 1
ATOM 7531 N N . VAL A 1 956 ? 9.329 23.858 7.336 1.00 92.19 956 VAL A N 1
ATOM 7532 C CA . VAL A 1 956 ? 9.917 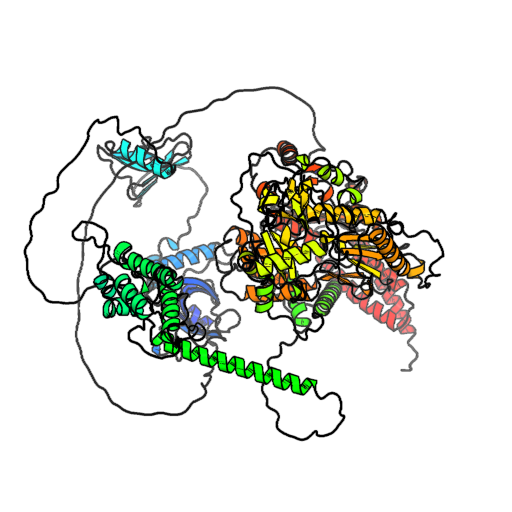24.043 5.997 1.00 92.19 956 VAL A CA 1
ATOM 7533 C C . VAL A 1 956 ? 11.271 23.353 5.918 1.00 92.19 956 VAL A C 1
ATOM 7535 O O . VAL A 1 956 ? 12.152 23.576 6.751 1.00 92.19 956 VAL A O 1
ATOM 7538 N N . LYS A 1 957 ? 11.438 22.496 4.909 1.00 92.25 957 LYS A N 1
ATOM 7539 C CA . LYS A 1 957 ? 12.648 21.698 4.663 1.00 92.25 957 LYS A CA 1
ATOM 7540 C C . LYS A 1 957 ? 12.951 21.662 3.165 1.00 92.25 957 LYS A C 1
ATOM 7542 O O . LYS A 1 957 ? 12.049 21.830 2.352 1.00 92.25 957 LYS A O 1
ATOM 7547 N N . SER A 1 958 ? 14.207 21.416 2.803 1.00 87.50 958 SER A N 1
ATOM 7548 C CA . SER A 1 958 ? 14.641 21.346 1.400 1.00 87.50 958 SER A CA 1
ATOM 7549 C C . SER A 1 958 ? 15.490 20.103 1.109 1.00 87.50 958 SER A C 1
ATOM 7551 O O . SER A 1 958 ? 15.080 19.241 0.332 1.00 87.50 958 SER A O 1
ATOM 7553 N N . HIS A 1 959 ? 16.612 19.922 1.814 1.00 83.75 959 HIS A N 1
ATOM 7554 C CA . HIS A 1 959 ? 17.599 18.864 1.536 1.00 83.75 959 HIS A CA 1
ATOM 7555 C C . HIS A 1 959 ? 17.008 17.447 1.417 1.00 83.75 959 HIS A C 1
ATOM 7557 O O . HIS A 1 959 ? 17.315 16.720 0.466 1.00 83.75 959 HIS A O 1
ATOM 7563 N N . LYS A 1 960 ? 16.177 17.044 2.390 1.00 88.44 960 LYS A N 1
ATOM 7564 C CA . LYS A 1 960 ? 15.458 15.759 2.440 1.00 88.44 960 LYS A CA 1
ATOM 7565 C C . LYS A 1 960 ? 14.116 15.955 3.144 1.00 88.44 960 LYS A C 1
ATOM 7567 O O . LYS A 1 960 ? 14.091 16.379 4.299 1.00 88.44 960 LYS A O 1
ATOM 7572 N N . VAL A 1 961 ? 13.013 15.631 2.469 1.00 91.25 961 VAL A N 1
ATOM 7573 C CA . VAL A 1 961 ? 11.647 15.853 2.968 1.00 91.25 961 VAL A CA 1
ATOM 7574 C C . VAL A 1 961 ? 10.793 14.604 2.763 1.00 91.25 961 VAL A C 1
ATOM 7576 O O . VAL A 1 961 ? 10.686 14.059 1.668 1.00 91.25 961 VAL A O 1
ATOM 7579 N N . ASP A 1 962 ? 10.201 14.109 3.843 1.00 91.06 962 ASP A N 1
ATOM 7580 C CA . ASP A 1 962 ? 9.736 12.722 3.953 1.00 91.06 962 ASP A CA 1
ATOM 7581 C C . ASP A 1 962 ? 8.204 12.610 3.719 1.00 91.06 962 ASP A C 1
ATOM 7583 O O . ASP A 1 962 ? 7.461 12.073 4.545 1.00 91.06 962 ASP A O 1
ATOM 7587 N N . ALA A 1 963 ? 7.709 13.149 2.599 1.00 89.56 963 ALA A N 1
ATOM 7588 C CA . ALA A 1 963 ? 6.279 13.290 2.279 1.00 89.56 963 ALA A CA 1
ATOM 7589 C C . ALA A 1 963 ? 5.613 12.012 1.711 1.00 89.56 963 ALA A C 1
ATOM 7591 O O . ALA A 1 963 ? 6.218 11.275 0.939 1.00 89.56 963 ALA A O 1
ATOM 7592 N N . LEU A 1 964 ? 4.348 11.748 2.076 1.00 84.75 964 LEU A N 1
ATOM 7593 C CA . LEU A 1 964 ? 3.436 10.723 1.504 1.00 84.75 964 LEU A CA 1
ATOM 7594 C C . LEU A 1 964 ? 3.998 9.295 1.297 1.00 84.75 964 LEU A C 1
ATOM 7596 O O . LEU A 1 964 ? 3.484 8.522 0.495 1.00 84.75 964 LEU A O 1
ATOM 7600 N N . GLY A 1 965 ? 5.039 8.903 2.039 1.00 81.62 965 GLY A N 1
ATOM 7601 C CA . GLY A 1 965 ? 5.706 7.599 1.888 1.00 81.62 965 GLY A CA 1
ATOM 7602 C C . GLY A 1 965 ? 6.912 7.587 0.937 1.00 81.62 965 GLY A C 1
ATOM 7603 O O . GLY A 1 965 ? 7.610 6.567 0.888 1.00 81.62 965 GLY A O 1
ATOM 7604 N N . CYS A 1 966 ? 7.183 8.718 0.288 1.00 90.88 966 CYS A N 1
ATOM 7605 C CA . CYS A 1 966 ? 8.370 9.061 -0.492 1.00 90.88 966 CYS A CA 1
ATOM 7606 C C . CYS A 1 966 ? 9.373 9.900 0.323 1.00 90.88 966 CYS A C 1
ATOM 7608 O O . CYS A 1 966 ? 9.095 10.347 1.438 1.00 90.88 966 CYS A O 1
ATOM 7610 N N . ARG A 1 967 ? 10.557 10.096 -0.255 1.00 92.88 967 ARG A N 1
ATOM 7611 C CA . ARG A 1 967 ? 11.597 11.026 0.182 1.00 92.88 967 ARG A CA 1
ATOM 7612 C C . ARG A 1 967 ? 11.917 11.950 -0.991 1.00 92.88 967 ARG A C 1
ATOM 7614 O O . ARG A 1 967 ? 12.497 11.514 -1.986 1.00 92.88 967 ARG A O 1
ATOM 7621 N N . LEU A 1 968 ? 11.484 13.197 -0.879 1.00 92.56 968 LEU A N 1
ATOM 7622 C CA . LEU A 1 968 ? 11.832 14.288 -1.781 1.00 92.56 968 LEU A CA 1
ATOM 7623 C C . LEU A 1 968 ? 13.224 14.800 -1.389 1.00 92.56 968 LEU A C 1
ATOM 7625 O O . LEU A 1 968 ? 13.530 14.878 -0.198 1.00 92.56 968 LEU A O 1
ATOM 7629 N N . SER A 1 969 ? 14.065 15.152 -2.354 1.00 89.31 969 SER A N 1
ATOM 7630 C CA . SER A 1 969 ? 15.316 15.871 -2.103 1.00 89.31 969 SER A CA 1
ATOM 7631 C C . SER A 1 969 ? 15.359 17.109 -2.978 1.00 89.31 969 SER A C 1
ATOM 7633 O O . SER A 1 969 ? 15.349 16.987 -4.203 1.00 89.31 969 SER A O 1
ATOM 7635 N N . GLY A 1 970 ? 15.399 18.287 -2.353 1.00 86.31 970 GLY A N 1
ATOM 7636 C CA . GLY A 1 970 ? 15.343 19.548 -3.078 1.00 86.31 970 GLY A CA 1
ATOM 7637 C C . GLY A 1 970 ? 16.599 19.815 -3.892 1.00 86.31 970 GLY A C 1
ATOM 7638 O O . GLY A 1 970 ? 16.492 20.095 -5.080 1.00 86.31 970 GLY A O 1
ATOM 7639 N N . ARG A 1 971 ? 17.791 19.585 -3.321 1.00 83.31 971 ARG A N 1
ATOM 7640 C CA . ARG A 1 971 ? 19.059 19.735 -4.058 1.00 83.31 971 ARG A CA 1
ATOM 7641 C C . ARG A 1 971 ? 19.188 18.797 -5.262 1.00 83.31 971 ARG A C 1
ATOM 7643 O O . ARG A 1 971 ? 19.896 19.120 -6.205 1.00 83.31 971 ARG A O 1
ATOM 7650 N N . GLN A 1 972 ? 18.558 17.623 -5.218 1.00 82.19 972 GLN A N 1
ATOM 7651 C CA . GLN A 1 972 ? 18.545 16.689 -6.350 1.00 82.19 972 GLN A CA 1
ATOM 7652 C C . GLN A 1 972 ? 17.298 16.823 -7.227 1.00 82.19 972 GLN A C 1
ATOM 7654 O O . GLN A 1 972 ? 17.198 16.083 -8.198 1.00 82.19 972 GLN A O 1
ATOM 7659 N N . CYS A 1 973 ? 16.349 17.701 -6.876 1.00 87.19 973 CYS A N 1
ATOM 7660 C CA . CYS A 1 973 ? 15.085 17.879 -7.590 1.00 87.19 973 CYS A CA 1
ATOM 7661 C C . CYS A 1 973 ? 14.390 16.538 -7.910 1.00 87.19 973 CYS A C 1
ATOM 7663 O O . CYS A 1 973 ? 13.994 16.263 -9.040 1.00 87.19 973 CYS A O 1
ATOM 7665 N N . ARG A 1 974 ? 14.318 15.645 -6.910 1.00 89.88 974 ARG A N 1
ATOM 7666 C CA . ARG A 1 974 ? 14.021 14.217 -7.117 1.00 89.88 974 ARG A CA 1
ATOM 7667 C C . ARG A 1 974 ? 13.131 13.640 -6.022 1.00 89.88 974 ARG A C 1
ATOM 7669 O O . ARG A 1 974 ? 13.372 13.858 -4.832 1.00 89.88 974 ARG A O 1
ATOM 7676 N N . ALA A 1 975 ? 12.168 12.812 -6.418 1.00 93.44 975 ALA A N 1
ATOM 7677 C CA . ALA A 1 975 ? 11.378 11.973 -5.523 1.00 93.44 975 ALA A CA 1
ATOM 7678 C C . ALA A 1 975 ? 11.887 10.524 -5.526 1.00 93.44 975 ALA A C 1
ATOM 7680 O O . ALA A 1 975 ? 12.053 9.901 -6.571 1.00 93.44 975 ALA A O 1
ATOM 7681 N N . SER A 1 976 ? 12.099 9.961 -4.338 1.00 93.25 976 SER A N 1
ATOM 7682 C CA . SER A 1 976 ? 12.613 8.601 -4.120 1.00 93.25 976 SER A CA 1
ATOM 7683 C C . SER A 1 976 ? 11.750 7.821 -3.117 1.00 93.25 976 SER A C 1
ATOM 7685 O O . SER A 1 976 ? 10.896 8.391 -2.432 1.00 93.25 976 SER A O 1
ATOM 7687 N N . LEU A 1 977 ? 11.943 6.505 -3.003 1.00 92.19 977 LEU A N 1
ATOM 7688 C CA . LEU A 1 977 ? 11.330 5.719 -1.926 1.00 92.19 977 LEU A CA 1
ATOM 7689 C C . LEU A 1 977 ? 11.998 6.039 -0.580 1.00 92.19 977 LEU A C 1
ATOM 7691 O O . LEU A 1 977 ? 13.223 6.067 -0.490 1.00 92.19 977 LEU A O 1
ATOM 7695 N N . LYS A 1 978 ? 11.219 6.162 0.508 1.00 92.00 978 LYS A N 1
ATOM 7696 C CA . LYS A 1 978 ? 11.801 6.232 1.864 1.00 92.00 978 LYS A CA 1
ATOM 7697 C C . LYS A 1 978 ? 12.703 5.011 2.119 1.00 92.00 978 LYS A C 1
ATOM 7699 O O . LYS A 1 978 ? 12.211 3.886 1.947 1.00 92.00 978 LYS A O 1
ATOM 7704 N N . PRO A 1 979 ? 13.944 5.171 2.626 1.00 90.56 979 PRO A N 1
ATOM 7705 C CA . PRO A 1 979 ? 14.880 4.060 2.837 1.00 90.56 979 PRO A CA 1
ATOM 7706 C C . PRO A 1 979 ? 14.285 2.882 3.618 1.00 90.56 979 PRO A C 1
ATOM 7708 O O . PRO A 1 979 ? 14.440 1.726 3.230 1.00 90.56 979 PRO A O 1
ATOM 7711 N N . ALA A 1 980 ? 13.507 3.156 4.671 1.00 89.50 980 ALA A N 1
ATOM 7712 C CA . ALA A 1 980 ? 12.827 2.123 5.457 1.00 89.50 980 ALA A CA 1
ATOM 7713 C C . ALA A 1 980 ? 11.761 1.333 4.669 1.00 89.50 980 ALA A C 1
ATOM 7715 O O . ALA A 1 980 ? 11.554 0.151 4.943 1.00 89.50 980 ALA A O 1
ATOM 7716 N N . ARG A 1 981 ? 11.083 1.945 3.686 1.00 90.62 981 ARG A N 1
ATOM 7717 C CA . ARG A 1 981 ? 10.118 1.254 2.811 1.00 90.62 981 ARG A CA 1
ATOM 7718 C C . ARG A 1 981 ? 10.856 0.386 1.790 1.00 90.62 981 ARG A C 1
ATOM 7720 O O . ARG A 1 981 ? 10.544 -0.798 1.675 1.00 90.62 981 ARG A O 1
ATOM 7727 N N . MET A 1 982 ? 11.864 0.952 1.125 1.00 92.00 982 MET A N 1
ATOM 7728 C CA . MET A 1 982 ? 12.685 0.251 0.133 1.00 92.00 982 MET A CA 1
ATOM 7729 C C . MET A 1 982 ? 13.419 -0.953 0.743 1.00 92.00 982 MET A C 1
ATOM 7731 O O . MET A 1 982 ? 13.275 -2.067 0.241 1.00 92.00 982 MET A O 1
ATOM 7735 N N . TRP A 1 983 ? 14.153 -0.769 1.848 1.00 92.25 983 TRP A N 1
ATOM 7736 C CA . TRP A 1 983 ? 14.877 -1.865 2.498 1.00 92.25 983 TRP A CA 1
ATOM 7737 C C . TRP A 1 983 ? 13.939 -2.959 3.000 1.00 92.25 983 TRP A C 1
ATOM 7739 O O . TRP A 1 983 ? 14.230 -4.133 2.788 1.00 92.25 983 TRP A O 1
ATOM 7749 N N . ARG A 1 984 ? 12.793 -2.603 3.599 1.00 92.38 984 ARG A N 1
ATOM 7750 C CA . ARG A 1 984 ? 11.808 -3.595 4.048 1.00 92.38 984 ARG A CA 1
ATOM 7751 C C . ARG A 1 984 ? 11.285 -4.435 2.880 1.00 92.38 984 ARG A C 1
ATOM 7753 O O . ARG A 1 984 ? 11.260 -5.656 2.987 1.00 92.38 984 ARG A O 1
ATOM 7760 N N . LEU A 1 985 ? 10.931 -3.814 1.753 1.00 94.25 985 LEU A N 1
ATOM 7761 C CA . LEU A 1 985 ? 10.461 -4.542 0.572 1.00 94.25 985 LEU A CA 1
ATOM 7762 C C . LEU A 1 985 ? 11.567 -5.422 -0.037 1.00 94.25 985 LEU A C 1
ATOM 7764 O O . LEU A 1 985 ? 11.374 -6.627 -0.200 1.00 94.25 985 LEU A O 1
ATOM 7768 N N . ARG A 1 986 ? 12.755 -4.854 -0.285 1.00 93.31 986 ARG A N 1
ATOM 7769 C CA . ARG A 1 986 ? 13.900 -5.557 -0.893 1.00 93.31 986 ARG A CA 1
ATOM 7770 C C . ARG A 1 986 ? 14.373 -6.741 -0.041 1.00 93.31 986 ARG A C 1
ATOM 7772 O O . ARG A 1 986 ? 14.689 -7.800 -0.579 1.00 93.31 986 ARG A O 1
ATOM 7779 N N . GLN A 1 987 ? 14.392 -6.594 1.285 1.00 94.00 987 GLN A N 1
ATOM 7780 C CA . GLN A 1 987 ? 14.765 -7.672 2.206 1.00 94.00 987 GLN A CA 1
ATOM 7781 C C . GLN A 1 987 ? 13.623 -8.681 2.416 1.00 94.00 987 GLN A C 1
ATOM 7783 O O . GLN A 1 987 ? 13.892 -9.875 2.524 1.00 94.00 987 GLN A O 1
ATOM 7788 N N . GLY A 1 988 ? 12.360 -8.243 2.393 1.00 94.81 988 GLY A N 1
ATOM 7789 C CA . GLY A 1 988 ? 11.197 -9.130 2.446 1.00 94.81 988 GLY A CA 1
ATOM 7790 C C . GLY A 1 988 ? 11.122 -10.082 1.247 1.00 94.81 988 GLY A C 1
ATOM 7791 O O . GLY A 1 988 ? 10.984 -11.292 1.430 1.00 94.81 988 GLY A O 1
ATOM 7792 N N . ILE A 1 989 ? 11.332 -9.564 0.031 1.00 95.75 989 ILE A N 1
ATOM 7793 C CA . ILE A 1 989 ? 11.437 -10.379 -1.191 1.00 95.75 989 ILE A CA 1
ATOM 7794 C C . ILE A 1 989 ? 12.630 -11.348 -1.092 1.00 95.75 989 ILE A C 1
ATOM 7796 O O . ILE A 1 989 ? 12.476 -12.544 -1.332 1.00 95.75 989 ILE A O 1
ATOM 7800 N N . ARG A 1 990 ? 13.803 -10.884 -0.629 1.00 93.12 990 ARG A N 1
ATOM 7801 C CA . ARG A 1 990 ? 14.992 -11.736 -0.399 1.00 93.12 990 ARG A CA 1
ATOM 7802 C C . ARG A 1 990 ? 14.802 -12.835 0.659 1.00 93.12 990 ARG A C 1
ATOM 7804 O O . ARG A 1 990 ? 15.601 -13.771 0.688 1.00 93.12 990 ARG A O 1
ATOM 7811 N N . HIS A 1 991 ? 13.793 -12.746 1.529 1.00 94.38 991 HIS A N 1
ATOM 7812 C CA . HIS A 1 991 ? 13.379 -13.862 2.386 1.00 94.38 991 HIS A CA 1
ATOM 7813 C C . HIS A 1 991 ? 12.412 -14.797 1.662 1.00 94.38 991 HIS A C 1
ATOM 7815 O O . HIS A 1 991 ? 12.612 -16.007 1.690 1.00 94.38 991 HIS A O 1
ATOM 7821 N N . MET A 1 992 ? 11.411 -14.245 0.970 1.00 94.56 992 MET A N 1
ATOM 7822 C CA . MET A 1 992 ? 10.443 -15.025 0.198 1.00 94.56 992 MET A CA 1
ATOM 7823 C C . MET A 1 992 ? 11.122 -15.927 -0.842 1.00 94.56 992 MET A C 1
ATOM 7825 O O . MET A 1 992 ? 10.807 -17.110 -0.916 1.00 94.56 992 MET A O 1
ATOM 7829 N N . LEU A 1 993 ? 12.132 -15.416 -1.553 1.00 94.25 993 LEU A N 1
ATOM 7830 C CA . LEU A 1 993 ? 12.940 -16.179 -2.514 1.00 94.25 993 LEU A CA 1
ATOM 7831 C C . LEU A 1 993 ? 13.695 -17.372 -1.891 1.00 94.25 993 LEU A C 1
ATOM 7833 O O . LEU A 1 993 ? 14.128 -18.260 -2.626 1.00 94.25 993 LEU A O 1
ATOM 7837 N N . LYS A 1 994 ? 13.859 -17.413 -0.562 1.00 91.81 994 LYS A N 1
ATOM 7838 C CA . LYS A 1 994 ? 14.508 -18.512 0.179 1.00 91.81 994 LYS A CA 1
ATOM 7839 C C . LYS A 1 994 ? 13.524 -19.527 0.763 1.00 91.81 994 LYS A C 1
ATOM 7841 O O . LYS A 1 994 ? 13.962 -20.513 1.348 1.00 91.81 994 LYS A O 1
ATOM 7846 N N . MET A 1 995 ? 12.216 -19.299 0.646 1.00 86.56 995 MET A N 1
ATOM 7847 C CA . MET A 1 995 ? 11.211 -20.271 1.073 1.00 86.56 995 MET A CA 1
ATOM 7848 C C . MET A 1 995 ? 11.009 -21.336 -0.011 1.00 86.56 995 MET A C 1
ATOM 7850 O O . MET A 1 995 ? 10.976 -21.012 -1.197 1.00 86.56 995 MET A O 1
ATOM 7854 N N . ARG A 1 996 ? 10.843 -22.603 0.398 1.00 78.56 996 ARG A N 1
ATOM 7855 C CA . ARG A 1 996 ? 10.558 -23.717 -0.526 1.00 78.56 996 ARG A CA 1
ATOM 7856 C C . ARG A 1 996 ? 9.175 -23.572 -1.169 1.00 78.56 996 ARG A C 1
ATOM 7858 O O . ARG A 1 996 ? 9.067 -23.678 -2.383 1.00 78.56 996 ARG A O 1
ATOM 7865 N N . CYS A 1 997 ? 8.151 -23.274 -0.363 1.00 87.25 997 CYS A N 1
ATOM 7866 C CA . CYS A 1 997 ? 6.762 -23.129 -0.807 1.00 87.25 997 CYS A CA 1
ATOM 7867 C C . CYS A 1 997 ? 6.136 -21.823 -0.296 1.00 87.25 997 CYS A C 1
ATOM 7869 O O . CYS A 1 997 ? 6.417 -21.392 0.825 1.00 87.25 997 CYS A O 1
ATOM 7871 N N . VAL A 1 998 ? 5.259 -21.218 -1.101 1.00 90.31 998 VAL A N 1
ATOM 7872 C CA . VAL A 1 998 ? 4.569 -19.941 -0.840 1.00 90.31 998 VAL A CA 1
ATOM 7873 C C . VAL A 1 998 ? 3.135 -20.017 -1.383 1.00 90.31 998 VAL A C 1
ATOM 7875 O O . VAL A 1 998 ? 2.863 -20.800 -2.287 1.00 90.31 998 VAL A O 1
ATOM 7878 N N . SER A 1 999 ? 2.211 -19.227 -0.825 1.00 90.81 999 SER A N 1
ATOM 7879 C CA . SER A 1 999 ? 0.832 -19.111 -1.319 1.00 90.81 999 SER A CA 1
ATOM 7880 C C . SER A 1 999 ? 0.570 -17.800 -2.057 1.00 90.81 999 SER A C 1
ATOM 7882 O O . SER A 1 999 ? 1.195 -16.775 -1.771 1.00 90.81 999 SER A O 1
ATOM 7884 N N . GLY A 1 1000 ? -0.395 -17.803 -2.978 1.00 88.94 1000 GLY A N 1
ATOM 7885 C CA . GLY A 1 1000 ? -0.803 -16.619 -3.734 1.00 88.94 1000 GLY A CA 1
ATOM 7886 C C . GLY A 1 1000 ? -1.211 -15.450 -2.832 1.00 88.94 1000 GLY A C 1
ATOM 7887 O O . GLY A 1 1000 ? -0.787 -14.325 -3.076 1.00 88.94 1000 GLY A O 1
ATOM 7888 N N . ARG A 1 1001 ? -1.898 -15.708 -1.709 1.00 87.31 1001 ARG A N 1
ATOM 7889 C CA . ARG A 1 1001 ? -2.213 -14.688 -0.687 1.00 87.31 1001 ARG A CA 1
ATOM 7890 C C . ARG A 1 1001 ? -0.968 -13.995 -0.105 1.00 87.31 1001 ARG A C 1
ATOM 7892 O O . ARG A 1 1001 ? -1.047 -12.830 0.272 1.00 87.31 1001 ARG A O 1
ATOM 7899 N N . VAL A 1 1002 ? 0.180 -14.674 -0.019 1.00 89.00 1002 VAL A N 1
ATOM 7900 C CA . VAL A 1 1002 ? 1.450 -14.058 0.421 1.00 89.00 1002 VAL A CA 1
ATOM 7901 C C . VAL A 1 1002 ? 2.061 -13.204 -0.693 1.00 89.00 1002 VAL A C 1
ATOM 7903 O O . VAL A 1 1002 ? 2.540 -12.102 -0.419 1.00 89.00 1002 VAL A O 1
ATOM 7906 N N . LEU A 1 1003 ? 2.021 -13.680 -1.942 1.00 91.75 1003 LEU A N 1
ATOM 7907 C CA . LEU A 1 1003 ? 2.530 -12.924 -3.091 1.00 91.75 1003 LEU A CA 1
ATOM 7908 C C . LEU A 1 1003 ? 1.690 -11.681 -3.389 1.00 91.75 1003 LEU A C 1
ATOM 7910 O O . LEU A 1 1003 ? 2.256 -10.647 -3.718 1.00 91.75 1003 LEU A O 1
ATOM 7914 N N . GLU A 1 1004 ? 0.372 -11.744 -3.200 1.00 91.06 1004 GLU A N 1
ATOM 7915 C CA . GLU A 1 1004 ? -0.541 -10.606 -3.349 1.00 91.06 1004 GLU A CA 1
ATOM 7916 C C . GLU A 1 1004 ? -0.151 -9.430 -2.439 1.00 91.06 1004 GLU A C 1
ATOM 7918 O O . GLU A 1 1004 ? -0.122 -8.284 -2.882 1.00 91.06 1004 GLU A O 1
ATOM 7923 N N . VAL A 1 1005 ? 0.228 -9.704 -1.186 1.00 88.56 1005 VAL A N 1
ATOM 7924 C CA . VAL A 1 1005 ? 0.679 -8.667 -0.240 1.00 88.56 1005 VAL A CA 1
ATOM 7925 C C . VAL A 1 1005 ? 2.023 -8.070 -0.673 1.00 88.56 1005 VAL A C 1
ATOM 7927 O O . VAL A 1 1005 ? 2.220 -6.857 -0.581 1.00 88.56 1005 VAL A O 1
ATOM 7930 N N . LEU A 1 1006 ? 2.948 -8.896 -1.179 1.00 91.19 1006 LEU A N 1
ATOM 7931 C CA . LEU A 1 1006 ? 4.225 -8.412 -1.714 1.00 91.19 1006 LEU A CA 1
ATOM 7932 C C . LEU A 1 1006 ? 4.039 -7.592 -2.999 1.00 91.19 1006 LEU A C 1
ATOM 7934 O O . LEU A 1 1006 ? 4.669 -6.542 -3.120 1.00 91.19 1006 LEU A O 1
ATOM 7938 N N . ILE A 1 1007 ? 3.146 -8.010 -3.904 1.00 93.25 1007 ILE A N 1
ATOM 7939 C CA . ILE A 1 1007 ? 2.765 -7.235 -5.090 1.00 93.25 1007 ILE A CA 1
ATOM 7940 C C . ILE A 1 1007 ? 2.114 -5.914 -4.681 1.00 93.25 1007 ILE A C 1
ATOM 7942 O O . ILE A 1 1007 ? 2.538 -4.882 -5.178 1.00 93.25 1007 ILE A O 1
ATOM 7946 N N . GLY A 1 1008 ? 1.193 -5.885 -3.712 1.00 90.50 1008 GLY A N 1
ATOM 7947 C CA . GLY A 1 1008 ? 0.598 -4.629 -3.235 1.00 90.50 1008 GLY A CA 1
ATOM 7948 C C . GLY A 1 1008 ? 1.647 -3.601 -2.780 1.00 90.50 1008 GLY A C 1
ATOM 7949 O O . GLY A 1 1008 ? 1.546 -2.412 -3.094 1.00 90.50 1008 GLY A O 1
ATOM 7950 N N . HIS A 1 1009 ? 2.715 -4.056 -2.115 1.00 92.19 1009 HIS A N 1
ATOM 7951 C CA . HIS A 1 1009 ? 3.860 -3.205 -1.783 1.00 92.19 1009 HIS A CA 1
ATOM 7952 C C . HIS A 1 1009 ? 4.739 -2.847 -2.997 1.00 92.19 1009 HIS A C 1
ATOM 7954 O O . HIS A 1 1009 ? 5.219 -1.714 -3.070 1.00 92.19 1009 HIS A O 1
ATOM 7960 N N . ALA A 1 1010 ? 4.951 -3.771 -3.936 1.00 93.50 1010 ALA A N 1
ATOM 7961 C CA . ALA A 1 1010 ? 5.718 -3.543 -5.161 1.00 93.50 1010 ALA A CA 1
ATOM 7962 C C . ALA A 1 1010 ? 5.035 -2.533 -6.097 1.00 93.50 1010 ALA A C 1
ATOM 7964 O O . ALA A 1 1010 ? 5.669 -1.561 -6.510 1.00 93.50 1010 ALA A O 1
ATOM 7965 N N . THR A 1 1011 ? 3.736 -2.697 -6.358 1.00 91.88 1011 THR A N 1
ATOM 7966 C CA . THR A 1 1011 ? 2.902 -1.786 -7.151 1.00 91.88 1011 THR A CA 1
ATOM 7967 C C . THR A 1 1011 ? 2.882 -0.389 -6.542 1.00 91.88 1011 THR A C 1
ATOM 7969 O O . THR A 1 1011 ? 3.139 0.567 -7.263 1.00 91.88 1011 THR A O 1
ATOM 7972 N N . TYR A 1 1012 ? 2.678 -0.252 -5.221 1.00 91.12 1012 TYR A N 1
ATOM 7973 C CA . TYR A 1 1012 ? 2.729 1.058 -4.554 1.00 91.12 1012 TYR A CA 1
ATOM 7974 C C . TYR A 1 1012 ? 4.076 1.763 -4.768 1.00 91.12 1012 TYR A C 1
ATOM 7976 O O . TYR A 1 1012 ? 4.106 2.953 -5.065 1.00 91.12 1012 TYR A O 1
ATOM 7984 N N . CYS A 1 1013 ? 5.197 1.048 -4.622 1.00 92.31 1013 CYS A N 1
ATOM 7985 C CA . CYS A 1 1013 ? 6.515 1.629 -4.886 1.00 92.31 1013 CYS A CA 1
ATOM 7986 C C . CYS A 1 1013 ? 6.656 2.027 -6.365 1.00 92.31 1013 CYS A C 1
ATOM 7988 O O . CYS A 1 1013 ? 7.102 3.131 -6.663 1.00 92.31 1013 CYS A O 1
ATOM 7990 N N . SER A 1 1014 ? 6.188 1.173 -7.277 1.00 92.44 1014 SER A N 1
ATOM 7991 C CA . SER A 1 1014 ? 6.232 1.380 -8.732 1.00 92.44 1014 SER A CA 1
ATOM 7992 C C . SER A 1 1014 ? 5.302 2.488 -9.241 1.00 92.44 1014 SER A C 1
ATOM 7994 O O . SER A 1 1014 ? 5.405 2.870 -10.401 1.00 92.44 1014 SER A O 1
ATOM 7996 N N . LEU A 1 1015 ? 4.439 3.071 -8.401 1.00 91.12 1015 LEU A N 1
ATOM 7997 C CA . LEU A 1 1015 ? 3.768 4.332 -8.742 1.00 91.12 1015 LEU A CA 1
ATOM 7998 C C . LEU A 1 1015 ? 4.783 5.464 -8.970 1.00 91.12 1015 LEU A C 1
ATOM 8000 O O . LEU A 1 1015 ? 4.500 6.361 -9.757 1.00 91.12 1015 LEU A O 1
ATOM 8004 N N . LEU A 1 1016 ? 5.961 5.388 -8.332 1.00 90.88 1016 LEU A N 1
ATOM 8005 C CA . LEU A 1 1016 ? 7.051 6.357 -8.468 1.00 90.88 1016 LEU A CA 1
ATOM 8006 C C . LEU A 1 1016 ? 7.929 6.138 -9.716 1.00 90.88 1016 LEU A C 1
ATOM 8008 O O . LEU A 1 1016 ? 8.500 7.092 -10.232 1.00 90.88 1016 LEU A O 1
ATOM 8012 N N . ASN A 1 1017 ? 8.030 4.899 -10.208 1.00 90.06 1017 ASN A N 1
ATOM 8013 C CA . ASN A 1 1017 ? 8.621 4.571 -11.509 1.00 90.06 1017 ASN A CA 1
ATOM 8014 C C . ASN A 1 1017 ? 7.828 3.420 -12.150 1.00 90.06 1017 ASN A C 1
ATOM 8016 O O . ASN A 1 1017 ? 8.016 2.243 -11.825 1.00 90.06 1017 ASN A O 1
ATOM 8020 N N . ARG A 1 1018 ? 6.924 3.783 -13.066 1.00 87.06 1018 ARG A N 1
ATOM 8021 C CA . ARG A 1 1018 ? 5.933 2.869 -13.651 1.00 87.06 1018 ARG A CA 1
ATOM 8022 C C . ARG A 1 1018 ? 6.518 1.803 -14.568 1.00 87.06 1018 ARG A C 1
ATOM 8024 O O . ARG A 1 1018 ? 5.900 0.750 -14.714 1.00 87.06 1018 ARG A O 1
ATOM 8031 N N . CYS A 1 1019 ? 7.722 2.013 -15.093 1.00 82.50 1019 CYS A N 1
ATOM 8032 C CA . CYS A 1 1019 ? 8.421 1.048 -15.942 1.00 82.50 1019 CYS A CA 1
ATOM 8033 C C . CYS A 1 1019 ? 8.787 -0.255 -15.201 1.00 82.50 1019 CYS A C 1
ATOM 8035 O O . CYS A 1 1019 ? 9.162 -1.233 -15.837 1.00 82.50 1019 CYS A O 1
ATOM 8037 N N . LEU A 1 1020 ? 8.646 -0.293 -13.868 1.00 86.38 1020 LEU A N 1
ATOM 8038 C CA . LEU A 1 1020 ? 8.830 -1.495 -13.047 1.00 86.38 1020 LEU A CA 1
ATOM 8039 C C . LEU A 1 1020 ? 7.548 -2.335 -12.869 1.00 86.38 1020 LEU A C 1
ATOM 8041 O O . LEU A 1 1020 ? 7.628 -3.465 -12.392 1.00 86.38 1020 LEU A O 1
ATOM 8045 N N . MET A 1 1021 ? 6.366 -1.827 -13.242 1.00 83.69 1021 MET A N 1
ATOM 8046 C CA . MET A 1 1021 ? 5.104 -2.577 -13.107 1.00 83.69 1021 MET A CA 1
ATOM 8047 C C . MET A 1 1021 ? 4.986 -3.791 -14.055 1.00 83.69 1021 MET A C 1
ATOM 8049 O O . MET A 1 1021 ? 4.510 -4.824 -13.582 1.00 83.69 1021 MET A O 1
ATOM 8053 N N . PRO A 1 1022 ? 5.438 -3.739 -15.331 1.00 79.69 1022 PRO A N 1
ATOM 8054 C CA . PRO A 1 1022 ? 5.355 -4.876 -16.259 1.00 79.69 1022 PRO A CA 1
ATOM 8055 C C . PRO A 1 1022 ? 6.202 -6.101 -15.878 1.00 79.69 1022 PRO A C 1
ATOM 8057 O O . PRO A 1 1022 ? 6.067 -7.145 -16.503 1.00 79.69 1022 PRO A O 1
ATOM 8060 N N . ILE A 1 1023 ? 7.060 -6.002 -14.853 1.00 86.12 1023 ILE A N 1
ATOM 8061 C CA . ILE A 1 1023 ? 7.909 -7.112 -14.385 1.00 86.12 1023 ILE A CA 1
ATOM 8062 C C . ILE A 1 1023 ? 7.068 -8.290 -13.852 1.00 86.12 1023 ILE A C 1
ATOM 8064 O O . ILE A 1 1023 ? 7.553 -9.415 -13.834 1.00 86.12 1023 ILE A O 1
ATOM 8068 N N . PHE A 1 1024 ? 5.820 -8.061 -13.426 1.00 89.06 1024 PHE A N 1
ATOM 8069 C CA . PHE A 1 1024 ? 4.949 -9.106 -12.881 1.00 89.06 1024 PHE A CA 1
ATOM 8070 C C . PHE A 1 1024 ? 3.897 -9.567 -13.899 1.00 89.06 1024 PHE A C 1
ATOM 8072 O O . PHE A 1 1024 ? 2.939 -8.846 -14.174 1.00 89.06 1024 PHE A O 1
ATOM 8079 N N . HIS A 1 1025 ? 4.013 -10.802 -14.390 1.00 84.25 1025 HIS A N 1
ATOM 8080 C CA . HIS A 1 1025 ? 3.046 -11.430 -15.297 1.00 84.25 1025 HIS A CA 1
ATOM 8081 C C . HIS A 1 1025 ? 2.719 -12.864 -14.847 1.00 84.25 1025 HIS A C 1
ATOM 8083 O O . HIS A 1 1025 ? 1.572 -13.182 -14.510 1.00 84.25 1025 HIS A O 1
ATOM 8089 N N . ALA A 1 1026 ? 3.736 -13.721 -14.738 1.00 88.00 1026 ALA A N 1
ATOM 8090 C CA . ALA A 1 1026 ? 3.630 -15.062 -14.176 1.00 88.00 1026 ALA A CA 1
ATOM 8091 C C . ALA A 1 1026 ? 3.199 -15.029 -12.701 1.00 88.00 1026 ALA A C 1
ATOM 8093 O O . ALA A 1 1026 ? 2.444 -15.901 -12.271 1.00 88.00 1026 ALA A O 1
ATOM 8094 N N . THR A 1 1027 ? 3.597 -14.007 -11.933 1.00 92.19 1027 THR A N 1
ATOM 8095 C CA . THR A 1 1027 ? 3.175 -13.862 -10.530 1.00 92.19 1027 THR A CA 1
ATOM 8096 C C . THR A 1 1027 ? 1.659 -13.697 -10.395 1.00 92.19 1027 THR A C 1
ATOM 8098 O O . THR A 1 1027 ? 1.064 -14.325 -9.521 1.00 92.19 1027 THR A O 1
ATOM 8101 N N . TYR A 1 1028 ? 0.990 -12.950 -11.281 1.00 89.81 1028 TYR A N 1
ATOM 8102 C CA . TYR A 1 1028 ? -0.478 -12.863 -11.264 1.00 89.81 1028 TYR A CA 1
ATOM 8103 C C . TYR A 1 1028 ? -1.138 -14.202 -11.631 1.00 89.81 1028 TYR A C 1
ATOM 8105 O O . TYR A 1 1028 ? -2.105 -14.607 -10.981 1.00 89.81 1028 TYR A O 1
ATOM 8113 N N . LYS A 1 1029 ? -0.580 -14.933 -12.610 1.00 87.38 1029 LYS A N 1
ATOM 8114 C CA . LYS A 1 1029 ? -1.029 -16.292 -12.975 1.00 87.38 1029 LYS A CA 1
ATOM 8115 C C . LYS A 1 1029 ? -0.892 -17.264 -11.784 1.00 87.38 1029 LYS A C 1
ATOM 8117 O O . LYS A 1 1029 ? -1.828 -18.009 -11.495 1.00 87.38 1029 LYS A O 1
ATOM 8122 N N . PHE A 1 1030 ? 0.213 -17.196 -11.035 1.00 91.31 1030 PHE A N 1
ATOM 8123 C CA . PHE A 1 1030 ? 0.431 -17.968 -9.803 1.00 91.31 1030 PHE A CA 1
ATOM 8124 C C . PHE A 1 1030 ? -0.564 -17.593 -8.697 1.00 91.31 1030 PHE A C 1
ATOM 8126 O O . PHE A 1 1030 ? -1.152 -18.480 -8.082 1.00 91.31 1030 PHE A O 1
ATOM 8133 N N . ILE A 1 1031 ? -0.794 -16.293 -8.459 1.00 91.38 1031 ILE A N 1
ATOM 8134 C CA . ILE A 1 1031 ? -1.749 -15.812 -7.445 1.00 91.38 1031 ILE A CA 1
ATOM 8135 C C . ILE A 1 1031 ? -3.167 -16.314 -7.742 1.00 91.38 1031 ILE A C 1
ATOM 8137 O O . ILE A 1 1031 ? -3.835 -16.770 -6.816 1.00 91.38 1031 ILE A O 1
ATOM 8141 N N . ARG A 1 1032 ? -3.610 -16.280 -9.011 1.00 88.88 1032 ARG A N 1
ATOM 8142 C CA . ARG A 1 1032 ? -4.931 -16.789 -9.426 1.00 88.88 1032 ARG A CA 1
ATOM 8143 C C . ARG A 1 1032 ? -5.044 -18.308 -9.253 1.00 88.88 1032 ARG A C 1
ATOM 8145 O O . ARG A 1 1032 ? -6.084 -18.767 -8.794 1.00 88.88 1032 ARG A O 1
ATOM 8152 N N . LYS A 1 1033 ? -4.002 -19.079 -9.597 1.00 90.12 1033 LYS A N 1
ATOM 8153 C CA . LYS A 1 1033 ? -4.041 -20.554 -9.548 1.00 90.12 1033 LYS A CA 1
ATOM 8154 C C . LYS A 1 1033 ? -3.873 -21.132 -8.135 1.00 90.12 1033 LYS A C 1
ATOM 8156 O O . LYS A 1 1033 ? -4.560 -22.084 -7.799 1.00 90.12 1033 LYS A O 1
ATOM 8161 N N . HIS A 1 1034 ? -2.998 -20.557 -7.308 1.00 90.44 1034 HIS A N 1
ATOM 8162 C CA . HIS A 1 1034 ? -2.596 -21.120 -6.010 1.00 90.44 1034 HIS A CA 1
ATOM 8163 C C . HIS A 1 1034 ? -2.852 -20.141 -4.851 1.00 90.44 1034 HIS A C 1
ATOM 8165 O O . HIS A 1 1034 ? -1.978 -19.882 -4.022 1.00 90.44 1034 HIS A O 1
ATOM 8171 N N . TYR A 1 1035 ? -4.042 -19.532 -4.803 1.00 87.69 1035 TYR A N 1
ATOM 8172 C CA . TYR A 1 1035 ? -4.327 -18.420 -3.885 1.00 87.69 1035 TYR A CA 1
ATOM 8173 C C . TYR A 1 1035 ? -4.201 -18.797 -2.395 1.00 87.69 1035 TYR A C 1
ATOM 8175 O O . TYR A 1 1035 ? -3.484 -18.130 -1.641 1.00 87.69 1035 TYR A O 1
ATOM 8183 N N . GLY A 1 1036 ? -4.880 -19.870 -1.972 1.00 83.69 1036 GLY A N 1
ATOM 8184 C CA . GLY A 1 1036 ? -4.832 -20.386 -0.596 1.00 83.69 1036 GLY A CA 1
ATOM 8185 C C . GLY A 1 1036 ? -3.741 -21.436 -0.352 1.00 83.69 1036 GLY A C 1
ATOM 8186 O O . GLY A 1 1036 ? -3.194 -21.513 0.748 1.00 83.69 1036 GLY A O 1
ATOM 8187 N N . GLU A 1 1037 ? -3.410 -22.217 -1.379 1.00 84.81 1037 GLU A N 1
ATOM 8188 C CA . GLU A 1 1037 ? -2.461 -23.336 -1.339 1.00 84.81 1037 GLU A CA 1
ATOM 8189 C C . GLU A 1 1037 ? -1.013 -22.877 -1.139 1.00 84.81 1037 GLU A C 1
ATOM 8191 O O . GLU A 1 1037 ? -0.635 -21.797 -1.581 1.00 84.81 1037 GLU A O 1
ATOM 8196 N N . ARG A 1 1038 ? -0.162 -23.713 -0.530 1.00 90.38 1038 ARG A N 1
ATOM 8197 C CA . ARG A 1 1038 ? 1.289 -23.468 -0.445 1.00 90.38 1038 ARG A CA 1
ATOM 8198 C C . ARG A 1 1038 ? 2.039 -24.388 -1.400 1.00 90.38 1038 ARG A C 1
ATOM 8200 O O . ARG A 1 1038 ? 2.325 -25.526 -1.044 1.00 90.38 1038 ARG A O 1
ATOM 8207 N N . VAL A 1 1039 ? 2.424 -23.871 -2.561 1.00 92.62 1039 VAL A N 1
ATOM 8208 C CA . VAL A 1 1039 ? 3.163 -24.629 -3.586 1.00 92.62 1039 VAL A CA 1
ATOM 8209 C C . VAL A 1 1039 ? 4.564 -24.057 -3.803 1.00 92.62 1039 VAL A C 1
ATOM 8211 O O . VAL A 1 1039 ? 4.867 -22.941 -3.371 1.00 92.62 1039 VAL A O 1
ATOM 8214 N N . THR A 1 1040 ? 5.441 -24.817 -4.458 1.00 94.12 1040 THR A N 1
ATOM 8215 C CA . THR A 1 1040 ? 6.769 -24.334 -4.863 1.00 94.12 1040 THR A CA 1
ATOM 8216 C C . THR A 1 1040 ? 6.633 -23.150 -5.823 1.00 94.12 1040 THR A C 1
ATOM 8218 O O . THR A 1 1040 ? 5.858 -23.204 -6.777 1.00 94.12 1040 THR A O 1
ATOM 8221 N N . LEU A 1 1041 ? 7.391 -22.075 -5.588 1.00 90.69 1041 LEU A N 1
ATOM 8222 C CA . LEU A 1 1041 ? 7.422 -20.916 -6.488 1.00 90.69 1041 LEU A CA 1
ATOM 8223 C C . LEU A 1 1041 ? 7.943 -21.324 -7.871 1.00 90.69 1041 LEU A C 1
ATOM 8225 O O . LEU A 1 1041 ? 9.048 -21.857 -7.973 1.00 90.69 1041 LEU A O 1
ATOM 8229 N N . TRP A 1 1042 ? 7.184 -21.024 -8.929 1.00 93.88 1042 TRP A N 1
ATOM 8230 C CA . TRP A 1 1042 ? 7.623 -21.258 -10.308 1.00 93.88 1042 TRP A CA 1
ATOM 8231 C C . TRP A 1 1042 ? 8.910 -20.472 -10.606 1.00 93.88 1042 TRP A C 1
ATOM 8233 O O . TRP A 1 1042 ? 9.086 -19.353 -10.115 1.00 93.88 1042 TRP A O 1
ATOM 8243 N N . ALA A 1 1043 ? 9.788 -21.021 -11.450 1.00 93.06 1043 ALA A N 1
ATOM 8244 C CA . ALA A 1 1043 ? 11.055 -20.379 -11.817 1.00 93.06 1043 ALA A CA 1
ATOM 8245 C C . ALA A 1 1043 ? 10.856 -18.976 -12.430 1.00 93.06 1043 ALA A C 1
ATOM 8247 O O . ALA A 1 1043 ? 11.617 -18.056 -12.136 1.00 93.06 1043 ALA A O 1
ATOM 8248 N N . THR A 1 1044 ? 9.780 -18.786 -13.199 1.00 90.00 1044 THR A N 1
ATOM 8249 C CA . THR A 1 1044 ? 9.355 -17.487 -13.743 1.00 90.00 1044 THR A CA 1
ATOM 8250 C C . THR A 1 1044 ? 9.001 -16.490 -12.637 1.00 90.00 1044 THR A C 1
ATOM 8252 O O . THR A 1 1044 ? 9.620 -15.438 -12.552 1.00 90.00 1044 THR A O 1
ATOM 8255 N N . VAL A 1 1045 ? 8.093 -16.846 -11.723 1.00 93.81 1045 VAL A N 1
ATOM 8256 C CA . VAL A 1 1045 ? 7.692 -16.022 -10.558 1.00 93.81 1045 VAL A CA 1
ATOM 8257 C C . VAL A 1 1045 ? 8.898 -15.640 -9.693 1.00 93.81 1045 VAL A C 1
ATOM 8259 O O . VAL A 1 1045 ? 9.047 -14.491 -9.277 1.00 93.81 1045 VAL A O 1
ATOM 8262 N N . ARG A 1 1046 ? 9.798 -16.599 -9.449 1.00 94.31 1046 ARG A N 1
ATOM 8263 C CA . ARG A 1 1046 ? 11.085 -16.373 -8.780 1.00 94.31 1046 ARG A CA 1
ATOM 8264 C C . ARG A 1 1046 ? 11.905 -15.299 -9.503 1.00 94.31 1046 ARG A C 1
ATOM 8266 O O . ARG A 1 1046 ? 12.357 -14.354 -8.856 1.00 94.31 1046 ARG A O 1
ATOM 8273 N N . ARG A 1 1047 ? 12.047 -15.413 -10.826 1.00 91.62 1047 ARG A N 1
ATOM 8274 C CA . ARG A 1 1047 ? 12.814 -14.473 -11.649 1.00 91.62 1047 ARG A CA 1
ATOM 8275 C C . ARG A 1 1047 ? 12.208 -13.067 -11.663 1.00 91.62 1047 ARG A C 1
ATOM 8277 O O . ARG A 1 1047 ? 12.961 -12.110 -11.514 1.00 91.62 1047 ARG A O 1
ATOM 8284 N N . GLU A 1 1048 ? 10.885 -12.934 -11.762 1.00 93.56 1048 GLU A N 1
ATOM 8285 C CA . GLU A 1 1048 ? 10.186 -11.637 -11.687 1.00 93.56 1048 GLU A CA 1
ATOM 8286 C C . GLU A 1 1048 ? 10.511 -10.902 -10.374 1.00 93.56 1048 GLU A C 1
ATOM 8288 O O . GLU A 1 1048 ? 10.912 -9.737 -10.378 1.00 93.56 1048 GLU A O 1
ATOM 8293 N N . PHE A 1 1049 ? 10.437 -11.602 -9.235 1.00 95.88 1049 PHE A N 1
ATOM 8294 C CA . PHE A 1 1049 ? 10.783 -11.026 -7.932 1.00 95.88 1049 PHE A CA 1
ATOM 8295 C C . PHE A 1 1049 ? 12.280 -10.714 -7.764 1.00 95.88 1049 PHE A C 1
ATOM 8297 O O . PHE A 1 1049 ? 12.620 -9.733 -7.098 1.00 95.88 1049 PHE A O 1
ATOM 8304 N N . GLU A 1 1050 ? 13.178 -11.508 -8.353 1.00 94.38 1050 GLU A N 1
ATOM 8305 C CA . GLU A 1 1050 ? 14.623 -11.229 -8.374 1.00 94.38 1050 GLU A CA 1
ATOM 8306 C C . GLU A 1 1050 ? 14.941 -9.961 -9.179 1.00 94.38 1050 GLU A C 1
ATOM 8308 O O . GLU A 1 1050 ? 15.635 -9.073 -8.678 1.00 94.38 1050 GLU A O 1
ATOM 8313 N N . VAL A 1 1051 ? 14.372 -9.844 -10.383 1.00 92.62 1051 VAL A N 1
ATOM 8314 C CA . VAL A 1 1051 ? 14.485 -8.679 -11.275 1.00 92.62 1051 VAL A CA 1
ATOM 8315 C C . VAL A 1 1051 ? 13.929 -7.430 -10.590 1.00 92.62 1051 VAL A C 1
ATOM 8317 O O . VAL A 1 1051 ? 14.627 -6.421 -10.488 1.00 92.62 1051 VAL A O 1
ATOM 8320 N N . PHE A 1 1052 ? 12.729 -7.505 -10.008 1.00 95.31 1052 PHE A N 1
ATOM 8321 C CA . PHE A 1 1052 ? 12.143 -6.384 -9.274 1.00 95.31 1052 PHE A CA 1
ATOM 8322 C C . PHE A 1 1052 ? 13.007 -5.950 -8.074 1.00 95.31 1052 PHE A C 1
ATOM 8324 O O . PHE A 1 1052 ? 13.291 -4.764 -7.891 1.00 95.31 1052 PHE A O 1
ATOM 8331 N N . ALA A 1 1053 ? 13.488 -6.899 -7.261 1.00 94.44 1053 ALA A N 1
ATOM 8332 C CA . ALA A 1 1053 ? 14.331 -6.595 -6.103 1.00 94.44 1053 ALA A CA 1
ATOM 8333 C C . ALA A 1 1053 ? 15.732 -6.068 -6.478 1.00 94.44 1053 ALA A C 1
ATOM 8335 O O . ALA A 1 1053 ? 16.375 -5.405 -5.654 1.00 94.44 1053 ALA A O 1
ATOM 8336 N N . ALA A 1 1054 ? 16.201 -6.337 -7.698 1.00 92.56 1054 ALA A N 1
ATOM 8337 C CA . ALA A 1 1054 ? 17.413 -5.759 -8.267 1.00 92.56 1054 ALA A CA 1
ATOM 8338 C C . ALA A 1 1054 ? 17.199 -4.329 -8.796 1.00 92.56 1054 ALA A C 1
ATOM 8340 O O . ALA A 1 1054 ? 18.094 -3.503 -8.643 1.00 92.56 1054 ALA A O 1
ATOM 8341 N N . LEU A 1 1055 ? 16.019 -4.022 -9.350 1.00 93.38 1055 LEU A N 1
ATOM 8342 C CA . LEU A 1 1055 ? 15.693 -2.723 -9.959 1.00 93.38 1055 LEU A CA 1
ATOM 8343 C C . LEU A 1 1055 ? 15.078 -1.696 -8.993 1.00 93.38 1055 LEU A C 1
ATOM 8345 O O . LEU A 1 1055 ? 15.007 -0.517 -9.332 1.00 93.38 1055 LEU A O 1
ATOM 8349 N N . LEU A 1 1056 ? 14.716 -2.087 -7.765 1.00 92.69 1056 LEU A N 1
ATOM 8350 C CA . LEU A 1 1056 ? 14.268 -1.164 -6.706 1.00 92.69 1056 LEU A CA 1
ATOM 8351 C C . LEU A 1 1056 ? 15.143 0.100 -6.490 1.00 92.69 1056 LEU A C 1
ATOM 8353 O O . LEU A 1 1056 ? 14.556 1.140 -6.192 1.00 92.69 1056 LEU A O 1
ATOM 8357 N N . PRO A 1 1057 ? 16.486 0.091 -6.646 1.00 91.25 1057 PRO A N 1
ATOM 8358 C CA . PRO A 1 1057 ? 17.305 1.310 -6.614 1.00 91.25 1057 PRO A CA 1
ATOM 8359 C C . PRO A 1 1057 ? 16.969 2.340 -7.703 1.00 91.25 1057 PRO A C 1
ATOM 8361 O O . PRO A 1 1057 ? 17.201 3.529 -7.508 1.00 91.25 1057 PRO A O 1
ATOM 8364 N N . LEU A 1 1058 ? 16.405 1.904 -8.835 1.00 90.50 1058 LEU A N 1
ATOM 8365 C CA . LEU A 1 1058 ? 15.963 2.758 -9.945 1.00 90.50 1058 LEU A CA 1
ATOM 8366 C C . LEU A 1 1058 ? 14.523 3.275 -9.753 1.00 90.50 1058 LEU A C 1
ATOM 8368 O O . LEU A 1 1058 ? 13.975 3.952 -10.622 1.00 90.50 1058 LEU A O 1
ATOM 8372 N N . CYS A 1 1059 ? 13.890 2.966 -8.617 1.00 92.06 1059 CYS A N 1
ATOM 8373 C CA . CYS A 1 1059 ? 12.532 3.384 -8.288 1.00 92.06 1059 CYS A CA 1
ATOM 8374 C C . CYS A 1 1059 ? 12.504 4.821 -7.725 1.00 92.06 1059 CYS A C 1
ATOM 8376 O O . CYS A 1 1059 ? 12.192 5.048 -6.554 1.00 92.06 1059 CYS A O 1
ATOM 8378 N N . PHE A 1 1060 ? 12.857 5.788 -8.569 1.00 91.38 1060 PHE A N 1
ATOM 8379 C CA . PHE A 1 1060 ? 12.789 7.226 -8.308 1.00 91.38 1060 PHE A CA 1
ATOM 8380 C C . PHE A 1 1060 ? 12.231 7.960 -9.537 1.00 91.38 1060 PHE A C 1
ATOM 8382 O O . PHE A 1 1060 ? 12.314 7.441 -10.650 1.00 91.38 1060 PHE A O 1
ATOM 8389 N N . SER A 1 1061 ? 11.705 9.168 -9.332 1.00 91.31 1061 SER A N 1
ATOM 8390 C CA . SER A 1 1061 ? 11.398 10.121 -10.403 1.00 91.31 1061 SER A CA 1
ATOM 8391 C C . SER A 1 1061 ? 12.242 11.376 -10.225 1.00 91.31 1061 SER A C 1
ATOM 8393 O O . SER A 1 1061 ? 12.425 11.859 -9.107 1.00 91.31 1061 SER A O 1
ATOM 8395 N N . ASP A 1 1062 ? 12.794 11.854 -11.332 1.00 87.00 1062 ASP A N 1
ATOM 8396 C CA . ASP A 1 1062 ? 13.755 12.946 -11.410 1.00 87.00 1062 ASP A CA 1
ATOM 8397 C C . ASP A 1 1062 ? 13.120 14.099 -12.180 1.00 87.00 1062 ASP A C 1
ATOM 8399 O O . ASP A 1 1062 ? 12.792 13.948 -13.358 1.00 87.00 1062 ASP A O 1
ATOM 8403 N N . TRP A 1 1063 ? 12.903 15.214 -11.489 1.00 89.06 1063 TRP A N 1
ATOM 8404 C CA . TRP A 1 1063 ? 12.061 16.306 -11.963 1.00 89.06 1063 TRP A CA 1
ATOM 8405 C C . TRP A 1 1063 ? 12.843 17.301 -12.832 1.00 89.06 1063 TRP A C 1
ATOM 8407 O O . TRP A 1 1063 ? 12.242 18.172 -13.449 1.00 89.06 1063 TRP A O 1
ATOM 8417 N N . SER A 1 1064 ? 14.172 17.156 -12.911 1.00 79.38 1064 SER A N 1
ATOM 8418 C CA . SER A 1 1064 ? 15.066 17.971 -13.752 1.00 79.38 1064 SER A CA 1
ATOM 8419 C C . SER A 1 1064 ? 15.115 17.539 -15.229 1.00 79.38 1064 SER A C 1
ATOM 8421 O O . SER A 1 1064 ? 15.883 18.084 -16.019 1.00 79.38 1064 SER A O 1
ATOM 8423 N N . ARG A 1 1065 ? 14.329 16.526 -15.617 1.00 79.56 1065 ARG A N 1
ATOM 8424 C CA . ARG A 1 1065 ? 14.366 15.933 -16.959 1.00 79.56 1065 ARG A CA 1
ATOM 8425 C C . ARG A 1 1065 ? 13.576 16.751 -17.979 1.00 79.56 1065 ARG A C 1
ATOM 8427 O O . ARG A 1 1065 ? 12.366 16.899 -17.850 1.00 79.56 1065 ARG A O 1
ATOM 8434 N N . ALA A 1 1066 ? 14.266 17.174 -19.035 1.00 75.81 1066 ALA A N 1
ATOM 8435 C CA . ALA A 1 1066 ? 13.667 17.778 -20.221 1.00 75.81 1066 ALA A CA 1
ATOM 8436 C C . ALA A 1 1066 ? 12.708 16.822 -20.955 1.00 75.81 1066 ALA A C 1
ATOM 8438 O O . ALA A 1 1066 ? 12.924 15.606 -20.993 1.00 75.81 1066 ALA A O 1
ATOM 8439 N N . TRP A 1 1067 ? 11.711 17.393 -21.634 1.00 81.56 1067 TRP A N 1
ATOM 8440 C CA . TRP A 1 1067 ? 10.978 16.707 -22.698 1.00 81.56 1067 TRP A CA 1
ATOM 8441 C C . TRP A 1 1067 ? 11.848 16.578 -23.956 1.00 81.56 1067 TRP A C 1
ATOM 8443 O O . TRP A 1 1067 ? 12.560 17.509 -24.327 1.00 81.56 1067 TRP A O 1
ATOM 8453 N N . ASN A 1 1068 ? 11.782 15.424 -24.624 1.00 77.56 1068 ASN A N 1
ATOM 8454 C CA . ASN A 1 1068 ? 12.466 15.184 -25.895 1.00 77.56 1068 ASN A CA 1
ATOM 8455 C C . ASN A 1 1068 ? 11.561 15.617 -27.060 1.00 77.56 1068 ASN A C 1
ATOM 8457 O O . ASN A 1 1068 ? 10.418 15.174 -27.151 1.00 77.56 1068 ASN A O 1
ATOM 8461 N N . GLY A 1 1069 ? 12.077 16.441 -27.976 1.00 80.06 1069 GLY A N 1
ATOM 8462 C CA . GLY A 1 1069 ? 11.370 16.816 -29.209 1.00 80.06 1069 GLY A CA 1
ATOM 8463 C C . GLY A 1 1069 ? 11.295 15.691 -30.252 1.00 80.06 1069 GLY A C 1
ATOM 8464 O O . GLY A 1 1069 ? 10.562 15.808 -31.230 1.00 80.06 1069 GLY A O 1
ATOM 8465 N N . TYR A 1 1070 ? 12.044 14.598 -30.084 1.00 83.06 1070 TYR A N 1
ATOM 8466 C CA . TYR A 1 1070 ? 11.857 13.383 -30.877 1.00 83.06 1070 TYR A CA 1
ATOM 8467 C C . TYR A 1 1070 ? 10.726 12.541 -30.274 1.00 83.06 1070 TYR A C 1
ATOM 8469 O O . TYR A 1 1070 ? 10.859 12.034 -29.163 1.00 83.06 1070 TYR A O 1
ATOM 8477 N N . ILE A 1 1071 ? 9.632 12.376 -31.020 1.00 85.19 1071 ILE A N 1
ATOM 8478 C CA . ILE A 1 1071 ? 8.565 11.423 -30.705 1.00 85.19 1071 ILE A CA 1
ATOM 8479 C C . ILE A 1 1071 ? 8.754 10.191 -31.585 1.00 85.19 1071 ILE A C 1
ATOM 8481 O O . ILE A 1 1071 ? 8.888 10.305 -32.805 1.00 85.19 1071 ILE A O 1
ATOM 8485 N N . SER A 1 1072 ? 8.702 9.012 -30.971 1.00 85.88 1072 SER A N 1
ATOM 8486 C CA . SER A 1 1072 ? 8.586 7.738 -31.674 1.00 85.88 1072 SER A CA 1
ATOM 8487 C C . SER A 1 1072 ? 7.218 7.093 -31.432 1.00 85.88 1072 SER A C 1
ATOM 8489 O O . SER A 1 1072 ? 6.575 7.321 -30.406 1.00 85.88 1072 SER A O 1
ATOM 8491 N N . ALA A 1 1073 ? 6.752 6.309 -32.401 1.00 87.56 1073 ALA A N 1
ATOM 8492 C CA . ALA A 1 1073 ? 5.547 5.499 -32.297 1.00 87.56 1073 ALA A CA 1
ATOM 8493 C C . ALA A 1 1073 ? 5.852 4.091 -32.817 1.00 87.56 1073 ALA A C 1
ATOM 8495 O O . ALA A 1 1073 ? 6.425 3.922 -33.895 1.00 87.56 1073 ALA A O 1
ATOM 8496 N N . SER A 1 1074 ? 5.482 3.081 -32.034 1.00 86.62 1074 SER A N 1
ATOM 8497 C CA . SER A 1 1074 ? 5.781 1.676 -32.304 1.00 86.62 1074 SER A CA 1
ATOM 8498 C C . SER A 1 1074 ? 4.529 0.824 -32.191 1.00 86.62 1074 SER A C 1
ATOM 8500 O O . SER A 1 1074 ? 3.785 0.970 -31.224 1.00 86.62 1074 SER A O 1
ATOM 8502 N N . ASP A 1 1075 ? 4.355 -0.097 -33.130 1.00 87.50 1075 ASP A N 1
ATOM 8503 C CA . ASP A 1 1075 ? 3.227 -1.023 -33.193 1.00 87.50 1075 ASP A CA 1
ATOM 8504 C C . ASP A 1 1075 ? 3.719 -2.457 -33.451 1.00 87.50 1075 ASP A C 1
ATOM 8506 O O . ASP A 1 1075 ? 4.788 -2.676 -34.043 1.00 87.50 1075 ASP A O 1
ATOM 8510 N N . ALA A 1 1076 ? 2.949 -3.441 -32.994 1.00 85.69 1076 ALA A N 1
ATOM 8511 C CA . ALA A 1 1076 ? 3.276 -4.855 -33.068 1.00 85.69 1076 ALA A CA 1
ATOM 8512 C C . ALA A 1 1076 ? 2.076 -5.691 -33.523 1.00 85.69 1076 ALA A C 1
ATOM 8514 O O . ALA A 1 1076 ? 0.940 -5.503 -33.112 1.00 85.69 1076 ALA A O 1
ATOM 8515 N N . SER A 1 1077 ? 2.369 -6.705 -34.327 1.00 89.19 1077 SER A N 1
ATOM 8516 C CA . SER A 1 1077 ? 1.471 -7.810 -34.646 1.00 89.19 1077 SER A CA 1
ATOM 8517 C C . SER A 1 1077 ? 2.123 -9.127 -34.234 1.00 89.19 1077 SER A C 1
ATOM 8519 O O . SER A 1 1077 ? 3.338 -9.189 -34.037 1.00 89.19 1077 SER A O 1
ATOM 8521 N N . LEU A 1 1078 ? 1.354 -10.218 -34.242 1.00 85.06 1078 LEU A N 1
ATOM 8522 C CA . LEU A 1 1078 ? 1.866 -11.581 -34.036 1.00 85.06 1078 LEU A CA 1
ATOM 8523 C C . LEU A 1 1078 ? 2.924 -12.028 -35.074 1.00 85.06 1078 LEU A C 1
ATOM 8525 O O . LEU A 1 1078 ? 3.535 -13.079 -34.907 1.00 85.06 1078 LEU A O 1
ATOM 8529 N N . THR A 1 1079 ? 3.145 -11.266 -36.155 1.00 87.88 1079 THR A N 1
ATOM 8530 C CA . THR A 1 1079 ? 4.069 -11.636 -37.251 1.00 87.88 1079 THR A CA 1
ATOM 8531 C C . THR A 1 1079 ? 5.245 -10.676 -37.443 1.00 87.88 1079 THR A C 1
ATOM 8533 O O . THR A 1 1079 ? 6.242 -11.039 -38.071 1.00 87.88 1079 THR A O 1
ATOM 8536 N N . GLY A 1 1080 ? 5.158 -9.458 -36.909 1.00 87.62 1080 GLY A N 1
ATOM 8537 C CA . GLY A 1 1080 ? 6.137 -8.397 -37.121 1.00 87.62 1080 GLY A CA 1
ATOM 8538 C C . GLY A 1 1080 ? 5.735 -7.071 -36.486 1.00 87.62 1080 GLY A C 1
ATOM 8539 O O . GLY A 1 1080 ? 4.650 -6.954 -35.921 1.00 87.62 1080 GLY A O 1
ATOM 8540 N N . PHE A 1 1081 ? 6.612 -6.080 -36.595 1.00 89.38 1081 PHE A N 1
ATOM 8541 C CA . PHE A 1 1081 ? 6.513 -4.780 -35.934 1.00 89.38 1081 PHE A CA 1
ATOM 8542 C C . PHE A 1 1081 ? 6.812 -3.627 -36.897 1.00 89.38 1081 PHE A C 1
ATOM 8544 O O . PHE A 1 1081 ? 7.509 -3.801 -37.904 1.00 89.38 1081 PHE A O 1
ATOM 8551 N N . GLY A 1 1082 ? 6.342 -2.437 -36.530 1.00 88.69 1082 GLY A N 1
ATOM 8552 C CA . GLY A 1 1082 ? 6.689 -1.168 -37.162 1.00 88.69 1082 GLY A CA 1
ATOM 8553 C C . GLY A 1 1082 ? 7.082 -0.124 -36.120 1.00 88.69 1082 GLY A C 1
ATOM 8554 O O . GLY A 1 1082 ? 6.555 -0.106 -35.011 1.00 88.69 1082 GLY A O 1
ATOM 8555 N N . VAL A 1 1083 ? 8.022 0.741 -36.481 1.00 85.88 1083 VAL A N 1
ATOM 8556 C CA . VAL A 1 1083 ? 8.462 1.907 -35.714 1.00 85.88 1083 VAL A CA 1
ATOM 8557 C C . VAL A 1 1083 ? 8.573 3.076 -36.683 1.00 85.88 1083 VAL A C 1
ATOM 8559 O O . VAL A 1 1083 ? 9.336 3.016 -37.652 1.00 85.88 1083 VAL A O 1
ATOM 8562 N N . CYS A 1 1084 ? 7.863 4.157 -36.390 1.00 88.44 1084 CYS A N 1
ATOM 8563 C CA . CYS A 1 1084 ? 8.047 5.451 -37.030 1.00 88.44 1084 CYS A CA 1
ATOM 8564 C C . CYS A 1 1084 ? 8.456 6.518 -36.007 1.00 88.44 1084 CYS A C 1
ATOM 8566 O O . CYS A 1 1084 ? 8.347 6.325 -34.794 1.00 88.44 1084 CYS A O 1
ATOM 8568 N N . GLY A 1 1085 ? 8.972 7.641 -36.494 1.00 88.56 1085 GLY A N 1
ATOM 8569 C CA . GLY A 1 1085 ? 9.390 8.754 -35.654 1.00 88.56 1085 GLY A CA 1
ATOM 8570 C C . GLY A 1 1085 ? 9.244 10.100 -36.344 1.00 88.56 1085 GLY A C 1
ATOM 8571 O O . GLY A 1 1085 ? 9.133 10.193 -37.568 1.00 88.56 1085 GLY A O 1
ATOM 8572 N N . ARG A 1 1086 ? 9.225 11.149 -35.527 1.00 87.12 1086 ARG A N 1
ATOM 8573 C CA . ARG A 1 1086 ? 9.083 12.539 -35.949 1.00 87.12 1086 ARG A CA 1
ATOM 8574 C C . ARG A 1 1086 ? 9.819 13.453 -34.972 1.00 87.12 1086 ARG A C 1
ATOM 8576 O O . ARG A 1 1086 ? 9.726 13.278 -33.760 1.00 87.12 1086 ARG A O 1
ATOM 8583 N N . ARG A 1 1087 ? 10.483 14.492 -35.490 1.00 85.12 1087 ARG A N 1
ATOM 8584 C CA . ARG A 1 1087 ? 10.917 15.641 -34.680 1.00 85.12 1087 ARG A CA 1
ATOM 8585 C C . ARG A 1 1087 ? 9.819 16.708 -34.628 1.00 85.12 1087 ARG A C 1
ATOM 8587 O O . ARG A 1 1087 ? 9.228 17.053 -35.654 1.00 85.12 1087 ARG A O 1
ATOM 8594 N N . ILE A 1 1088 ? 9.562 17.220 -33.431 1.00 87.12 1088 ILE A N 1
ATOM 8595 C CA . ILE A 1 1088 ? 8.697 18.364 -33.133 1.00 87.12 1088 ILE A CA 1
ATOM 8596 C C . ILE A 1 1088 ? 9.383 19.287 -32.119 1.00 87.12 1088 ILE A C 1
ATOM 8598 O O . ILE A 1 1088 ? 10.462 18.982 -31.609 1.00 87.12 1088 ILE A O 1
ATOM 8602 N N . ASP A 1 1089 ? 8.740 20.412 -31.825 1.00 85.00 1089 ASP A N 1
ATOM 8603 C CA . ASP A 1 1089 ? 9.127 21.284 -30.721 1.00 85.00 1089 ASP A CA 1
ATOM 8604 C C . ASP A 1 1089 ? 8.954 20.556 -29.362 1.00 85.00 1089 ASP A C 1
ATOM 8606 O O . ASP A 1 1089 ? 7.878 19.996 -29.112 1.00 85.00 1089 ASP A O 1
ATOM 8610 N N . PRO A 1 1090 ? 9.974 20.537 -28.482 1.00 82.56 1090 PRO A N 1
ATOM 8611 C CA . PRO A 1 1090 ? 9.898 19.929 -27.153 1.00 82.56 1090 PRO A CA 1
ATOM 8612 C C . PRO A 1 1090 ? 8.772 20.456 -26.255 1.00 82.56 1090 PRO A C 1
ATOM 8614 O O . PRO A 1 1090 ? 8.228 19.676 -25.478 1.00 82.56 1090 PRO A O 1
ATOM 8617 N N . GLU A 1 1091 ? 8.364 21.723 -26.364 1.00 83.50 1091 GLU A N 1
ATOM 8618 C CA . GLU A 1 1091 ? 7.240 22.255 -25.579 1.00 83.50 1091 GLU A CA 1
ATOM 8619 C C . GLU A 1 1091 ? 5.889 21.807 -26.165 1.00 83.50 1091 GLU A C 1
ATOM 8621 O O . GLU A 1 1091 ? 4.940 21.595 -25.413 1.00 83.50 1091 GLU A O 1
ATOM 8626 N N . ILE A 1 1092 ? 5.799 21.507 -27.468 1.00 87.75 1092 ILE A N 1
ATOM 8627 C CA . ILE A 1 1092 ? 4.629 20.799 -28.028 1.00 87.75 1092 ILE A CA 1
ATOM 8628 C C . ILE A 1 1092 ? 4.617 19.332 -27.559 1.00 87.75 1092 ILE A C 1
ATOM 8630 O O . ILE A 1 1092 ? 3.556 18.807 -27.210 1.00 87.75 1092 ILE A O 1
ATOM 8634 N N . ALA A 1 1093 ? 5.782 18.672 -27.495 1.00 87.75 1093 ALA A N 1
ATOM 8635 C CA . ALA A 1 1093 ? 5.898 17.327 -26.921 1.00 87.75 1093 ALA A CA 1
ATOM 8636 C C . ALA A 1 1093 ? 5.461 17.315 -25.448 1.00 87.75 1093 ALA A C 1
ATOM 8638 O O . ALA A 1 1093 ? 4.722 16.424 -25.029 1.00 87.75 1093 ALA A O 1
ATOM 8639 N N . ALA A 1 1094 ? 5.841 18.347 -24.695 1.00 86.88 1094 ALA A N 1
ATOM 8640 C CA . ALA A 1 1094 ? 5.432 18.548 -23.318 1.00 86.88 1094 ALA A CA 1
ATOM 8641 C C . ALA A 1 1094 ? 3.928 18.831 -23.190 1.00 86.88 1094 ALA A C 1
ATOM 8643 O O . ALA A 1 1094 ? 3.259 18.199 -22.379 1.00 86.88 1094 ALA A O 1
ATOM 8644 N N . GLN A 1 1095 ? 3.351 19.713 -24.011 1.00 86.75 1095 GLN A N 1
ATOM 8645 C CA . GLN A 1 1095 ? 1.909 19.994 -24.007 1.00 86.75 1095 GLN A CA 1
ATOM 8646 C C . GLN A 1 1095 ? 1.069 18.734 -24.232 1.00 86.75 1095 GLN A C 1
ATOM 8648 O O . GLN A 1 1095 ? 0.099 18.527 -23.507 1.00 86.75 1095 GLN A O 1
ATOM 8653 N N . VAL A 1 1096 ? 1.465 17.865 -25.167 1.00 87.81 1096 VAL A N 1
ATOM 8654 C CA . VAL A 1 1096 ? 0.786 16.579 -25.394 1.00 87.81 1096 VAL A CA 1
ATOM 8655 C C . VAL A 1 1096 ? 1.073 15.590 -24.256 1.00 87.81 1096 VAL A C 1
ATOM 8657 O O . VAL A 1 1096 ? 0.146 15.031 -23.679 1.00 87.81 1096 VAL A O 1
ATOM 8660 N N . GLY A 1 1097 ? 2.340 15.390 -23.883 1.00 86.81 1097 GLY A N 1
ATOM 8661 C CA . GLY A 1 1097 ? 2.749 14.393 -22.885 1.00 86.81 1097 GLY A CA 1
ATOM 8662 C C . GLY A 1 1097 ? 2.334 14.710 -21.441 1.00 86.81 1097 GLY A C 1
ATOM 8663 O O . GLY A 1 1097 ? 2.208 13.801 -20.615 1.00 86.81 1097 GLY A O 1
ATOM 8664 N N . ARG A 1 1098 ? 2.068 15.984 -21.124 1.00 87.75 1098 ARG A N 1
ATOM 8665 C CA . ARG A 1 1098 ? 1.484 16.412 -19.845 1.00 87.75 1098 ARG A CA 1
ATOM 8666 C C . ARG A 1 1098 ? 0.001 16.003 -19.729 1.00 87.75 1098 ARG A C 1
ATOM 8668 O O . ARG A 1 1098 ? -0.471 15.875 -18.596 1.00 87.75 1098 ARG A O 1
ATOM 8675 N N . VAL A 1 1099 ? -0.718 15.731 -20.831 1.00 85.50 1099 VAL A N 1
ATOM 8676 C CA . VAL A 1 1099 ? -2.123 15.264 -20.815 1.00 85.50 1099 VAL A CA 1
ATOM 8677 C C . VAL A 1 1099 ? -2.201 13.775 -20.425 1.00 85.50 1099 VAL A C 1
ATOM 8679 O O . VAL A 1 1099 ? -1.682 12.907 -21.127 1.00 85.50 1099 VAL A O 1
ATOM 8682 N N . PRO A 1 1100 ? -2.857 13.419 -19.305 1.00 80.44 1100 PRO A N 1
ATOM 8683 C CA . PRO A 1 1100 ? -2.941 12.037 -18.849 1.00 80.44 1100 PRO A CA 1
ATOM 8684 C C . PRO A 1 1100 ? -4.120 11.297 -19.505 1.00 80.44 1100 PRO A C 1
ATOM 8686 O O . PRO A 1 1100 ? -5.198 11.238 -18.928 1.00 80.44 1100 PRO A O 1
ATOM 8689 N N . GLU A 1 1101 ? -3.885 10.664 -20.658 1.00 77.25 1101 GLU A N 1
ATOM 8690 C CA . GLU A 1 1101 ? -4.833 9.856 -21.466 1.00 77.25 1101 GLU A CA 1
ATOM 8691 C C . GLU A 1 1101 ? -5.946 9.123 -20.678 1.00 77.25 1101 GLU A C 1
ATOM 8693 O O . GLU A 1 1101 ? -7.128 9.246 -20.976 1.00 77.25 1101 GLU A O 1
ATOM 8698 N N . ARG A 1 1102 ? -5.596 8.445 -19.582 1.00 74.69 1102 ARG A N 1
ATOM 8699 C CA . ARG A 1 1102 ? -6.514 7.799 -18.612 1.00 74.69 1102 ARG A CA 1
ATOM 8700 C C . ARG A 1 1102 ? -7.600 8.691 -17.964 1.00 74.69 1102 ARG A C 1
ATOM 8702 O O . ARG A 1 1102 ? -8.348 8.191 -17.129 1.00 74.69 1102 ARG A O 1
ATOM 8709 N N . GLU A 1 1103 ? -7.608 10.000 -18.200 1.00 73.31 1103 GLU A N 1
ATOM 8710 C CA . GLU A 1 1103 ? -8.653 10.925 -17.735 1.00 73.31 1103 GLU A CA 1
ATOM 8711 C C . GLU A 1 1103 ? -9.759 11.140 -18.775 1.00 73.31 1103 GLU A C 1
ATOM 8713 O O . GLU A 1 1103 ? -10.845 11.569 -18.378 1.00 73.31 1103 GLU A O 1
ATOM 8718 N N . ARG A 1 1104 ? -9.510 10.744 -20.039 1.00 73.69 1104 ARG A N 1
ATOM 8719 C CA . ARG A 1 1104 ? -10.490 10.611 -21.132 1.00 73.69 1104 ARG A CA 1
ATOM 8720 C C . ARG A 1 1104 ? -11.627 9.660 -20.753 1.00 73.69 1104 ARG A C 1
ATOM 8722 O O . ARG A 1 1104 ? -12.783 9.952 -21.032 1.00 73.69 1104 ARG A O 1
ATOM 8729 N N . PHE A 1 1105 ? -11.296 8.552 -20.084 1.00 70.69 1105 PHE A N 1
ATOM 8730 C CA . PHE A 1 1105 ? -12.244 7.540 -19.617 1.00 70.69 1105 PHE A CA 1
ATOM 8731 C C . PHE A 1 1105 ? -12.302 7.516 -18.088 1.00 70.69 1105 PHE A C 1
ATOM 8733 O O . PHE A 1 1105 ? -11.326 7.197 -17.402 1.00 70.69 1105 PHE A O 1
ATOM 8740 N N . ARG A 1 1106 ? -13.468 7.837 -17.535 1.00 64.88 1106 ARG A N 1
ATOM 8741 C CA . ARG A 1 1106 ? -13.754 7.846 -16.095 1.00 64.88 1106 ARG A CA 1
ATOM 8742 C C . ARG A 1 1106 ? -14.736 6.722 -15.791 1.00 64.88 1106 ARG A C 1
ATOM 8744 O O . ARG A 1 1106 ? -15.485 6.322 -16.667 1.00 64.88 1106 ARG A O 1
ATOM 8751 N N . ARG A 1 1107 ? -14.743 6.194 -14.566 1.00 58.47 1107 ARG A N 1
ATOM 8752 C CA . ARG A 1 1107 ? -15.758 5.223 -14.130 1.00 58.47 1107 ARG A CA 1
ATOM 8753 C C . ARG A 1 1107 ? -16.418 5.721 -12.856 1.00 58.47 1107 ARG A C 1
ATOM 8755 O O . ARG A 1 1107 ? -15.709 6.136 -11.934 1.00 58.47 1107 ARG A O 1
ATOM 8762 N N . CYS A 1 1108 ? -17.742 5.639 -12.814 1.00 48.34 1108 CYS A N 1
ATOM 8763 C CA . CYS A 1 1108 ? -18.561 5.925 -11.647 1.00 48.34 1108 CYS A CA 1
ATOM 8764 C C . CYS A 1 1108 ? -18.029 5.119 -10.433 1.00 48.34 1108 CYS A C 1
ATOM 8766 O O . CYS A 1 1108 ? -17.641 3.950 -10.587 1.00 48.34 1108 CYS A O 1
ATOM 8768 N N . PRO A 1 1109 ? -17.896 5.726 -9.238 1.00 46.34 1109 PRO A N 1
ATOM 8769 C CA . PRO A 1 1109 ? -17.075 5.164 -8.169 1.00 46.34 1109 PRO A CA 1
ATOM 8770 C C . PRO A 1 1109 ? -17.638 3.861 -7.587 1.00 46.34 1109 PRO A C 1
ATOM 8772 O O . PRO A 1 1109 ? -18.706 3.831 -6.984 1.00 46.34 1109 PRO A O 1
ATOM 8775 N N . SER A 1 1110 ? -16.854 2.785 -7.689 1.00 41.50 1110 SER A N 1
ATOM 8776 C CA . SER A 1 1110 ? -17.140 1.484 -7.068 1.00 41.50 1110 SER A CA 1
ATOM 8777 C C . SER A 1 1110 ? -16.237 1.230 -5.853 1.00 41.50 1110 SER A C 1
ATOM 8779 O O . SER A 1 1110 ? -15.056 1.580 -5.850 1.00 41.50 1110 SER A O 1
ATOM 8781 N N . THR A 1 1111 ? -16.783 0.583 -4.816 1.00 40.25 1111 THR A N 1
ATOM 8782 C CA . THR A 1 1111 ? -16.148 0.352 -3.493 1.00 40.25 1111 THR A CA 1
ATOM 8783 C C . THR A 1 1111 ? -14.802 -0.365 -3.515 1.00 40.25 1111 THR A C 1
ATOM 8785 O O . THR A 1 1111 ? -14.058 -0.322 -2.536 1.00 40.25 1111 THR A O 1
ATOM 8788 N N . SER A 1 1112 ? -14.502 -1.094 -4.587 1.00 43.06 1112 SER A N 1
ATOM 8789 C CA . SER A 1 1112 ? -13.377 -2.013 -4.643 1.00 43.06 1112 SER A CA 1
ATOM 8790 C C . SER A 1 1112 ? -12.795 -2.035 -6.046 1.00 43.06 1112 SER A C 1
ATOM 8792 O O . SER A 1 1112 ? -13.332 -2.685 -6.940 1.00 43.06 1112 SER A O 1
ATOM 8794 N N . ALA A 1 1113 ? -11.641 -1.388 -6.225 1.00 40.50 1113 ALA A N 1
ATOM 8795 C CA . ALA A 1 1113 ? -10.863 -1.474 -7.463 1.00 40.50 1113 ALA A CA 1
ATOM 8796 C C . ALA A 1 1113 ? -10.552 -2.936 -7.851 1.00 40.50 1113 ALA A C 1
ATOM 8798 O O . ALA A 1 1113 ? -10.495 -3.261 -9.032 1.00 40.50 1113 ALA A O 1
ATOM 8799 N N . ARG A 1 1114 ? -10.432 -3.835 -6.859 1.00 40.44 1114 ARG A N 1
ATOM 8800 C CA . ARG A 1 1114 ? -10.281 -5.284 -7.062 1.00 40.44 1114 ARG A CA 1
ATOM 8801 C C . ARG A 1 1114 ? -11.541 -5.925 -7.649 1.00 40.44 1114 ARG A C 1
ATOM 8803 O O . ARG A 1 1114 ? -11.426 -6.683 -8.603 1.00 40.44 1114 ARG A O 1
ATOM 8810 N N . ALA A 1 1115 ? -12.722 -5.642 -7.095 1.00 41.69 1115 ALA A N 1
ATOM 8811 C CA . ALA A 1 1115 ? -13.979 -6.185 -7.620 1.00 41.69 1115 ALA A CA 1
ATOM 8812 C C . ALA A 1 1115 ? -14.327 -5.575 -8.987 1.00 41.69 1115 ALA A C 1
ATOM 8814 O O . ALA A 1 1115 ? -14.779 -6.288 -9.871 1.00 41.69 1115 ALA A O 1
ATOM 8815 N N . SER A 1 1116 ? -14.033 -4.286 -9.184 1.00 45.78 1116 SER A N 1
ATOM 8816 C CA . SER A 1 1116 ? -14.193 -3.575 -10.457 1.00 45.78 1116 SER A CA 1
ATOM 8817 C C . SER A 1 1116 ? -13.326 -4.189 -11.568 1.00 45.78 1116 SER A C 1
ATOM 8819 O O . SER A 1 1116 ? -13.831 -4.471 -12.653 1.00 45.78 1116 SER A O 1
ATOM 8821 N N . ALA A 1 1117 ? -12.051 -4.481 -11.273 1.00 41.97 1117 ALA A N 1
ATOM 8822 C CA . ALA A 1 1117 ? -11.135 -5.149 -12.200 1.00 41.97 1117 ALA A CA 1
ATOM 8823 C C . ALA A 1 1117 ? -11.486 -6.630 -12.439 1.00 41.97 1117 ALA A C 1
ATOM 8825 O O . ALA A 1 1117 ? -11.341 -7.110 -13.556 1.00 41.97 1117 ALA A O 1
ATOM 8826 N N . LEU A 1 1118 ? -11.973 -7.352 -11.420 1.00 39.56 1118 LEU A N 1
ATOM 8827 C CA . LEU A 1 1118 ? -12.462 -8.727 -11.588 1.00 39.56 1118 LEU A CA 1
ATOM 8828 C C . LEU A 1 1118 ? -13.744 -8.778 -12.427 1.00 39.56 1118 LEU A C 1
ATOM 8830 O O . LEU A 1 1118 ? -13.843 -9.617 -13.308 1.00 39.56 1118 LEU A O 1
ATOM 8834 N N . SER A 1 1119 ? -14.694 -7.868 -12.200 1.00 41.12 1119 SER A N 1
ATOM 8835 C CA . SER A 1 1119 ? -15.947 -7.799 -12.960 1.00 41.12 1119 SER A CA 1
ATOM 8836 C C . SER A 1 1119 ? -15.716 -7.459 -14.433 1.00 41.12 1119 SER A C 1
ATOM 8838 O O . SER A 1 1119 ? -16.401 -8.014 -15.281 1.00 41.12 1119 SER A O 1
ATOM 8840 N N . ALA A 1 1120 ? -14.751 -6.585 -14.739 1.00 40.34 1120 ALA A N 1
ATOM 8841 C CA . ALA A 1 1120 ? -14.355 -6.278 -16.117 1.00 40.34 1120 ALA A CA 1
ATOM 8842 C C . ALA A 1 1120 ? -13.562 -7.419 -16.790 1.00 40.34 1120 ALA A C 1
ATOM 8844 O O . ALA A 1 1120 ? -13.497 -7.483 -18.008 1.00 40.34 1120 ALA A O 1
ATOM 8845 N N . ALA A 1 1121 ? -12.979 -8.334 -16.007 1.00 38.91 1121 ALA A N 1
ATOM 8846 C CA . ALA A 1 1121 ? -12.266 -9.521 -16.488 1.00 38.91 1121 ALA A CA 1
ATOM 8847 C C . ALA A 1 1121 ? -13.137 -10.798 -16.467 1.00 38.91 1121 ALA A C 1
ATOM 8849 O O . ALA A 1 1121 ? -12.605 -11.908 -16.402 1.00 38.91 1121 ALA A O 1
ATOM 8850 N N . LEU A 1 1122 ? -14.466 -10.638 -16.451 1.00 36.62 1122 LEU A N 1
ATOM 8851 C CA . LEU A 1 1122 ? -15.456 -11.725 -16.500 1.00 36.62 1122 LEU A CA 1
ATOM 8852 C C . LEU A 1 1122 ? -16.467 -11.570 -17.648 1.00 36.62 1122 LEU A C 1
ATOM 8854 O O . LEU A 1 1122 ? -17.191 -12.515 -17.944 1.00 36.62 1122 LEU A O 1
ATOM 8858 N N . THR A 1 1123 ? -16.498 -10.419 -18.321 1.00 41.16 1123 THR A N 1
ATOM 8859 C CA . THR A 1 1123 ? -17.255 -10.184 -19.559 1.00 41.16 1123 THR A CA 1
ATOM 8860 C C . THR A 1 1123 ? -16.429 -10.597 -20.784 1.00 41.16 1123 THR A C 1
ATOM 8862 O O . THR A 1 1123 ? -16.158 -9.785 -21.660 1.00 41.16 1123 THR A O 1
ATOM 8865 N N . GLU A 1 1124 ? -15.984 -11.857 -20.825 1.00 38.72 1124 GLU A N 1
ATOM 8866 C CA . GLU A 1 1124 ? -15.300 -12.448 -21.987 1.00 38.72 1124 GLU A CA 1
ATOM 8867 C C . GLU A 1 1124 ? -16.346 -13.029 -22.965 1.00 38.72 1124 GLU A C 1
ATOM 8869 O O . GLU A 1 1124 ? -16.621 -14.225 -22.953 1.00 38.72 1124 GLU A O 1
ATOM 8874 N N . ASN A 1 1125 ? -16.938 -12.165 -23.800 1.00 37.78 1125 ASN A N 1
ATOM 8875 C CA . ASN A 1 1125 ? -17.717 -12.531 -24.992 1.00 37.78 1125 ASN A CA 1
ATOM 8876 C C . ASN A 1 1125 ? -17.189 -11.710 -26.179 1.00 37.78 1125 ASN A C 1
ATOM 8878 O O . ASN A 1 1125 ? -17.219 -10.485 -26.127 1.00 37.78 1125 ASN A O 1
ATOM 8882 N N . GLU A 1 1126 ? -16.734 -12.365 -27.248 1.00 39.97 1126 GLU A N 1
ATOM 8883 C CA . GLU A 1 1126 ? -16.317 -11.689 -28.484 1.00 39.97 1126 GLU A CA 1
ATOM 8884 C C . GLU A 1 1126 ? -17.553 -11.376 -29.356 1.00 39.97 1126 GLU A C 1
ATOM 8886 O O . GLU A 1 1126 ? -18.012 -12.225 -30.122 1.00 39.97 1126 GLU A O 1
ATOM 8891 N N . SER A 1 1127 ? -18.109 -10.165 -29.239 1.00 37.97 1127 SER A N 1
ATOM 8892 C CA . SER A 1 1127 ? -19.139 -9.626 -30.148 1.00 37.97 1127 SER A CA 1
ATOM 8893 C C . SER A 1 1127 ? -18.907 -8.137 -30.453 1.00 37.97 1127 SER A C 1
ATOM 8895 O O . SER A 1 1127 ? -18.077 -7.499 -29.814 1.00 37.97 1127 SER A O 1
ATOM 8897 N N . ASP A 1 1128 ? -19.562 -7.617 -31.500 1.00 39.50 1128 ASP A N 1
ATOM 8898 C CA . ASP A 1 1128 ? -19.190 -6.383 -32.219 1.00 39.50 1128 ASP A CA 1
ATOM 8899 C C . ASP A 1 1128 ? -18.800 -5.164 -31.355 1.00 39.50 1128 ASP A C 1
ATOM 8901 O O . ASP A 1 1128 ? -19.518 -4.786 -30.433 1.00 39.50 1128 ASP A O 1
ATOM 8905 N N . MET A 1 1129 ? -17.725 -4.469 -31.759 1.00 39.59 1129 MET A N 1
ATOM 8906 C CA . MET A 1 1129 ? -17.149 -3.267 -31.114 1.00 39.59 1129 MET A CA 1
ATOM 8907 C C . MET A 1 1129 ? -18.176 -2.183 -30.724 1.00 39.59 1129 MET A C 1
ATOM 8909 O O . MET A 1 1129 ? -18.005 -1.501 -29.715 1.00 39.59 1129 MET A O 1
ATOM 8913 N N . ASP A 1 1130 ? -19.242 -2.002 -31.510 1.00 41.28 1130 ASP A N 1
ATOM 8914 C CA . ASP A 1 1130 ? -20.284 -1.004 -31.222 1.00 41.28 1130 ASP A CA 1
ATOM 8915 C C . ASP A 1 1130 ? -21.119 -1.379 -29.978 1.00 41.28 1130 ASP A C 1
ATOM 8917 O O . ASP A 1 1130 ? -21.643 -0.501 -29.293 1.00 41.28 1130 ASP A O 1
ATOM 8921 N N . GLN A 1 1131 ? -21.198 -2.672 -29.638 1.00 45.62 1131 GLN A N 1
ATOM 8922 C CA . GLN A 1 1131 ? -21.791 -3.157 -28.389 1.00 45.62 1131 GLN A CA 1
ATOM 8923 C C . GLN A 1 1131 ? -20.874 -2.882 -27.190 1.00 45.62 1131 GLN A C 1
ATOM 8925 O O . GLN A 1 1131 ? -21.376 -2.630 -26.099 1.00 45.62 1131 GLN A O 1
ATOM 8930 N N . GLU A 1 1132 ? -19.546 -2.886 -27.369 1.00 51.62 1132 GLU A N 1
ATOM 8931 C CA . GLU A 1 1132 ? -18.596 -2.636 -26.275 1.00 51.62 1132 GLU A CA 1
ATOM 8932 C C . GLU A 1 1132 ? -18.683 -1.202 -25.738 1.00 51.62 1132 GLU A C 1
ATOM 8934 O O . GLU A 1 1132 ? -18.534 -0.993 -24.535 1.00 51.62 1132 GLU A O 1
ATOM 8939 N N . VAL A 1 1133 ? -18.943 -0.206 -26.594 1.00 50.81 1133 VAL A N 1
ATOM 8940 C CA . VAL A 1 1133 ? -19.048 1.199 -26.158 1.00 50.81 1133 VAL A CA 1
ATOM 8941 C C . VAL A 1 1133 ? -20.285 1.407 -25.284 1.00 50.81 1133 VAL A C 1
ATOM 8943 O O . VAL A 1 1133 ? -20.156 1.945 -24.185 1.00 50.81 1133 VAL A O 1
ATOM 8946 N N . GLU A 1 1134 ? -21.456 0.932 -25.716 1.00 53.53 1134 GLU A N 1
ATOM 8947 C CA . GLU A 1 1134 ? -22.668 0.980 -24.885 1.00 53.53 1134 GLU A CA 1
ATOM 8948 C C . GLU A 1 1134 ? -22.512 0.107 -23.631 1.00 53.53 1134 GLU A C 1
ATOM 8950 O O . GLU A 1 1134 ? -22.795 0.574 -22.532 1.00 53.53 1134 GLU A O 1
ATOM 8955 N N . ALA A 1 1135 ? -21.934 -1.097 -23.733 1.00 53.94 1135 ALA A N 1
ATOM 8956 C CA . ALA A 1 1135 ? -21.661 -1.942 -22.567 1.00 53.94 1135 ALA A CA 1
ATOM 8957 C C . ALA A 1 1135 ? -20.682 -1.293 -21.566 1.00 53.94 1135 ALA A C 1
ATOM 8959 O O . ALA A 1 1135 ? -20.785 -1.534 -20.363 1.00 53.94 1135 ALA A O 1
ATOM 8960 N N . LEU A 1 1136 ? -19.747 -0.444 -22.013 1.00 53.47 1136 LEU A N 1
ATOM 8961 C CA . LEU A 1 1136 ? -18.893 0.353 -21.126 1.00 53.47 1136 LEU A CA 1
ATOM 8962 C C . LEU A 1 1136 ? -19.678 1.486 -20.447 1.00 53.47 1136 LEU A C 1
ATOM 8964 O O . LEU A 1 1136 ? -19.494 1.698 -19.245 1.00 53.47 1136 LEU A O 1
ATOM 8968 N N . LEU A 1 1137 ? -20.570 2.176 -21.164 1.00 59.53 1137 LEU A N 1
ATOM 8969 C CA . LEU A 1 1137 ? -21.459 3.191 -20.583 1.00 59.53 1137 LEU A CA 1
ATOM 8970 C C . LEU A 1 1137 ? -22.430 2.562 -19.562 1.00 59.53 1137 LEU A C 1
ATOM 8972 O O . LEU A 1 1137 ? -22.513 3.036 -18.428 1.00 59.53 1137 LEU A O 1
ATOM 8976 N N . GLU A 1 1138 ? -23.063 1.431 -19.893 1.00 55.88 1138 GLU A N 1
ATOM 8977 C CA . GLU A 1 1138 ? -23.887 0.617 -18.983 1.00 55.88 1138 GLU A CA 1
ATOM 8978 C C . GLU A 1 1138 ? -23.085 0.097 -17.778 1.00 55.88 1138 GLU A C 1
ATOM 8980 O O . GLU A 1 1138 ? -23.562 0.117 -16.641 1.00 55.88 1138 GLU A O 1
ATOM 8985 N N . ALA A 1 1139 ? -21.821 -0.292 -17.983 1.00 53.69 1139 ALA A N 1
ATOM 8986 C CA . ALA A 1 1139 ? -20.889 -0.644 -16.911 1.00 53.69 1139 ALA A CA 1
ATOM 8987 C C . ALA A 1 1139 ? -20.414 0.572 -16.079 1.00 53.69 1139 ALA A C 1
ATOM 8989 O O . ALA A 1 1139 ? -19.543 0.420 -15.205 1.00 53.69 1139 ALA A O 1
ATOM 8990 N N . GLY A 1 1140 ? -20.974 1.760 -16.317 1.00 58.03 1140 GLY A N 1
ATOM 8991 C CA . GLY A 1 1140 ? -20.767 2.977 -15.543 1.00 58.03 1140 GLY A CA 1
ATOM 8992 C C . GLY A 1 1140 ? -19.495 3.739 -15.901 1.00 58.03 1140 GLY A C 1
ATOM 8993 O O . GLY A 1 1140 ? -18.911 4.360 -15.010 1.00 58.03 1140 GLY A O 1
ATOM 8994 N N . TRP A 1 1141 ? -19.014 3.658 -17.144 1.00 65.75 1141 TRP A N 1
ATOM 8995 C CA . TRP A 1 1141 ? -17.970 4.556 -17.642 1.00 65.75 1141 TRP A CA 1
ATOM 8996 C C . TRP A 1 1141 ? -18.561 5.863 -18.198 1.00 65.75 1141 TRP A C 1
ATOM 8998 O O . TRP A 1 1141 ? -19.680 5.914 -18.690 1.00 65.75 1141 TRP A O 1
ATOM 9008 N N . GLU A 1 1142 ? -17.775 6.930 -18.111 1.00 65.12 1142 GLU A N 1
ATOM 9009 C CA . GLU A 1 1142 ? -18.062 8.282 -18.586 1.00 65.12 1142 GLU A CA 1
ATOM 9010 C C . GLU A 1 1142 ? -16.892 8.730 -19.475 1.00 65.12 1142 GLU A C 1
ATOM 9012 O O . GLU A 1 1142 ? -15.725 8.533 -19.113 1.00 65.12 1142 GLU A O 1
ATOM 9017 N N . VAL A 1 1143 ? -17.180 9.368 -20.612 1.00 70.50 1143 VAL A N 1
ATOM 9018 C CA . VAL A 1 1143 ? -16.152 9.978 -21.471 1.00 70.50 1143 VAL A CA 1
ATOM 9019 C C . VAL A 1 1143 ? -16.041 11.466 -21.149 1.00 70.50 1143 VAL A C 1
ATOM 9021 O O . VAL A 1 1143 ? -17.044 12.180 -21.123 1.00 70.50 1143 VAL A O 1
ATOM 9024 N N . ASP A 1 1144 ? -14.824 11.957 -20.916 1.00 70.62 1144 ASP A N 1
ATOM 9025 C CA . ASP A 1 1144 ? -14.586 13.383 -20.701 1.00 70.62 1144 ASP A CA 1
ATOM 9026 C C . ASP A 1 1144 ? -14.633 14.154 -22.027 1.00 70.62 1144 ASP A C 1
ATOM 9028 O O . ASP A 1 1144 ? -13.649 14.236 -22.760 1.00 70.62 1144 ASP A O 1
ATOM 9032 N N . ALA A 1 1145 ? -15.782 14.770 -22.303 1.00 72.88 1145 ALA A N 1
ATOM 9033 C CA . ALA A 1 1145 ? -15.996 15.630 -23.465 1.00 72.88 1145 ALA A CA 1
ATOM 9034 C C . ALA A 1 1145 ? -15.124 16.908 -23.484 1.00 72.88 1145 ALA A C 1
ATOM 9036 O O . ALA A 1 1145 ? -15.132 17.628 -24.480 1.00 72.88 1145 ALA A O 1
ATOM 9037 N N . SER A 1 1146 ? -14.382 17.206 -22.409 1.00 75.50 1146 SER A N 1
ATOM 9038 C CA . SER A 1 1146 ? -13.396 18.298 -22.355 1.00 75.50 1146 SER A CA 1
ATOM 9039 C C . SER A 1 1146 ? -11.942 17.837 -22.543 1.00 75.50 1146 SER A C 1
ATOM 9041 O O . SER A 1 1146 ? -11.021 18.650 -22.445 1.00 75.50 1146 SER A O 1
ATOM 9043 N N . PHE A 1 1147 ? -11.715 16.550 -22.838 1.00 81.25 1147 PHE A N 1
ATOM 9044 C CA . PHE A 1 1147 ? -10.380 16.000 -23.063 1.00 81.25 1147 PHE A CA 1
ATOM 9045 C C . PHE A 1 1147 ? -9.679 16.638 -24.279 1.00 81.25 1147 PHE A C 1
ATOM 9047 O O . PHE A 1 1147 ? -10.254 16.767 -25.361 1.00 81.25 1147 PHE A O 1
ATOM 9054 N N . VAL A 1 1148 ? -8.408 17.019 -24.108 1.00 83.00 1148 VAL A N 1
ATOM 9055 C CA . VAL A 1 1148 ? -7.606 17.679 -25.150 1.00 83.00 1148 VAL A CA 1
ATOM 9056 C C . VAL A 1 1148 ? -6.890 16.633 -26.001 1.00 83.00 1148 VAL A C 1
ATOM 9058 O O . VAL A 1 1148 ? -5.923 16.014 -25.565 1.00 83.00 1148 VAL A O 1
ATOM 9061 N N . GLU A 1 1149 ? -7.364 16.454 -27.232 1.00 82.94 1149 GLU A N 1
ATOM 9062 C CA . GLU A 1 1149 ? -6.788 15.511 -28.194 1.00 82.94 1149 GLU A CA 1
ATOM 9063 C C . GLU A 1 1149 ? -5.433 15.947 -28.762 1.00 82.94 1149 GLU A C 1
ATOM 9065 O O . GLU A 1 1149 ? -5.119 17.137 -28.863 1.00 82.94 1149 GLU A O 1
ATOM 9070 N N . VAL A 1 1150 ? -4.656 14.963 -29.231 1.00 84.81 1150 VAL A N 1
ATOM 9071 C CA . VAL A 1 1150 ? -3.385 15.195 -29.934 1.00 84.81 1150 VAL A CA 1
ATOM 9072 C C . VAL A 1 1150 ? -3.628 16.079 -31.172 1.00 84.81 1150 VAL A C 1
ATOM 9074 O O . VAL A 1 1150 ? -4.408 15.693 -32.050 1.00 84.81 1150 VAL A O 1
ATOM 9077 N N . PRO A 1 1151 ? -2.963 17.246 -31.310 1.00 85.00 1151 PRO A N 1
ATOM 9078 C CA . PRO A 1 1151 ? -3.239 18.165 -32.410 1.00 85.00 1151 PRO A CA 1
ATOM 9079 C C . PRO A 1 1151 ? -3.055 17.513 -33.786 1.00 85.00 1151 PRO A C 1
ATOM 9081 O O . PRO A 1 1151 ? -1.970 17.043 -34.128 1.00 85.00 1151 PRO A O 1
ATOM 9084 N N . ARG A 1 1152 ? -4.096 17.549 -34.632 1.00 83.12 1152 ARG A N 1
ATOM 9085 C CA . ARG A 1 1152 ? -4.131 16.880 -35.954 1.00 83.12 1152 ARG A CA 1
ATOM 9086 C C . ARG A 1 1152 ? -2.976 17.262 -36.896 1.00 83.12 1152 ARG A C 1
ATOM 9088 O O . ARG A 1 1152 ? -2.654 16.503 -37.805 1.00 83.12 1152 ARG A O 1
ATOM 9095 N N . ALA A 1 1153 ? -2.331 18.412 -36.686 1.00 83.94 1153 ALA A N 1
ATOM 9096 C CA . ALA A 1 1153 ? -1.116 18.802 -37.406 1.00 83.94 1153 ALA A CA 1
ATOM 9097 C C . ALA A 1 1153 ? 0.072 17.850 -37.149 1.00 83.94 1153 ALA A C 1
ATOM 9099 O O . ALA A 1 1153 ? 0.867 17.614 -38.057 1.00 83.94 1153 ALA A O 1
ATOM 9100 N N . LEU A 1 1154 ? 0.162 17.261 -35.952 1.00 84.38 1154 LEU A N 1
ATOM 9101 C CA . LEU A 1 1154 ? 1.205 16.301 -35.585 1.00 84.38 1154 LEU A CA 1
ATOM 9102 C C . LEU A 1 1154 ? 1.011 14.947 -36.284 1.00 84.38 1154 LEU A C 1
ATOM 9104 O O . LEU A 1 1154 ? 1.989 14.275 -36.597 1.00 84.38 1154 LEU A O 1
ATOM 9108 N N . LEU A 1 1155 ? -0.235 14.584 -36.603 1.00 84.06 1155 LEU A N 1
ATOM 9109 C CA . LEU A 1 1155 ? -0.634 13.300 -37.199 1.00 84.06 1155 LEU A CA 1
ATOM 9110 C C . LEU A 1 1155 ? -0.518 13.259 -38.741 1.00 84.06 1155 LEU A C 1
ATOM 9112 O O . LEU A 1 1155 ? -1.039 12.356 -39.394 1.00 84.06 1155 LEU A O 1
ATOM 9116 N N . ARG A 1 1156 ? 0.133 14.251 -39.360 1.00 85.81 1156 ARG A N 1
ATOM 9117 C CA . ARG A 1 1156 ? 0.331 14.311 -40.817 1.00 85.81 1156 ARG A CA 1
ATOM 9118 C C . ARG A 1 1156 ? 1.360 13.278 -41.278 1.00 85.81 1156 ARG A C 1
ATOM 9120 O O . ARG A 1 1156 ? 2.535 13.404 -40.957 1.00 85.81 1156 ARG A O 1
ATOM 9127 N N . LYS A 1 1157 ? 0.942 12.313 -42.106 1.00 83.62 1157 LYS A N 1
ATOM 9128 C CA . LYS A 1 1157 ? 1.808 11.249 -42.662 1.00 83.62 1157 LYS A CA 1
ATOM 9129 C C . LYS A 1 1157 ? 3.078 11.764 -43.362 1.00 83.62 1157 LYS A C 1
ATOM 9131 O O . LYS A 1 1157 ? 4.086 11.076 -43.339 1.00 83.62 1157 LYS A O 1
ATOM 9136 N N . SER A 1 1158 ? 3.034 12.951 -43.970 1.00 86.38 1158 SER A N 1
ATOM 9137 C CA . SER A 1 1158 ? 4.188 13.608 -44.610 1.00 86.38 1158 SER A CA 1
ATOM 9138 C C . SER A 1 1158 ? 5.345 13.919 -43.658 1.00 86.38 1158 SER A C 1
ATOM 9140 O O . SER A 1 1158 ? 6.462 14.135 -44.113 1.00 86.38 1158 SER A O 1
ATOM 9142 N N . ASP A 1 1159 ? 5.067 13.965 -42.357 1.00 86.50 1159 ASP A N 1
ATOM 9143 C CA . ASP A 1 1159 ? 5.967 14.497 -41.343 1.00 86.50 1159 ASP A CA 1
ATOM 9144 C C . ASP A 1 1159 ? 6.544 13.380 -40.440 1.00 86.50 1159 ASP A C 1
ATOM 9146 O O . ASP A 1 1159 ? 7.189 13.681 -39.437 1.00 86.50 1159 ASP A O 1
ATOM 9150 N N . TRP A 1 1160 ? 6.272 12.106 -40.755 1.00 87.44 1160 TRP A N 1
ATOM 9151 C CA . TRP A 1 1160 ? 6.730 10.924 -40.013 1.00 87.44 1160 TRP A CA 1
ATOM 9152 C C . TRP A 1 1160 ? 7.593 10.021 -40.898 1.00 87.44 1160 TRP A C 1
ATOM 9154 O O . TRP A 1 1160 ? 7.187 9.642 -41.998 1.00 87.44 1160 TRP A O 1
ATOM 9164 N N . GLU A 1 1161 ? 8.751 9.617 -40.385 1.00 86.31 1161 GLU A N 1
ATOM 9165 C CA . GLU A 1 1161 ? 9.685 8.700 -41.043 1.00 86.31 1161 GLU A CA 1
ATOM 9166 C C . GLU A 1 1161 ? 9.538 7.277 -40.482 1.00 86.31 1161 GLU A C 1
ATOM 9168 O O . GLU A 1 1161 ? 9.285 7.095 -39.291 1.00 86.31 1161 GLU A O 1
ATOM 9173 N N . VAL A 1 1162 ? 9.690 6.244 -41.320 1.00 86.38 1162 VAL A N 1
ATOM 9174 C CA . VAL A 1 1162 ? 9.656 4.837 -40.880 1.00 86.38 1162 VAL A CA 1
ATOM 9175 C C . VAL A 1 1162 ? 11.069 4.388 -40.500 1.00 86.38 1162 VAL A C 1
ATOM 9177 O O . VAL A 1 1162 ? 11.828 3.905 -41.337 1.00 86.38 1162 VAL A O 1
ATOM 9180 N N . ASN A 1 1163 ? 11.400 4.526 -39.217 1.00 79.25 1163 ASN A N 1
ATOM 9181 C CA . ASN A 1 1163 ? 12.707 4.199 -38.641 1.00 79.25 1163 ASN A CA 1
ATOM 9182 C C . ASN A 1 1163 ? 13.110 2.725 -38.818 1.00 79.25 1163 ASN A C 1
ATOM 9184 O O . ASN A 1 1163 ? 14.269 2.401 -39.090 1.00 79.25 1163 ASN A O 1
ATOM 9188 N N . LEU A 1 1164 ? 12.172 1.812 -38.543 1.00 80.88 1164 LEU A N 1
ATOM 9189 C CA . LEU A 1 1164 ? 12.447 0.382 -38.445 1.00 80.88 1164 LEU A CA 1
ATOM 9190 C C . LEU A 1 1164 ? 11.157 -0.422 -38.610 1.00 80.88 1164 LEU A C 1
ATOM 9192 O O . LEU A 1 1164 ? 10.144 -0.118 -37.993 1.00 80.88 1164 LEU A O 1
ATOM 9196 N N . TYR A 1 1165 ? 11.200 -1.501 -39.378 1.00 88.12 1165 TYR A N 1
ATOM 9197 C CA . TYR A 1 1165 ? 10.129 -2.493 -39.437 1.00 88.12 1165 TYR A CA 1
ATOM 9198 C C . TYR A 1 1165 ? 10.735 -3.872 -39.697 1.00 88.12 1165 TYR A C 1
ATOM 9200 O O . TYR A 1 1165 ? 11.896 -3.986 -40.100 1.00 88.12 1165 TYR A O 1
ATOM 9208 N N . GLY A 1 1166 ? 9.976 -4.932 -39.440 1.00 87.44 1166 GLY A N 1
ATOM 9209 C CA . GLY A 1 1166 ? 10.450 -6.291 -39.682 1.00 87.44 1166 GLY A CA 1
ATOM 9210 C C . GLY A 1 1166 ? 9.514 -7.358 -39.137 1.00 87.44 1166 GLY A C 1
ATOM 9211 O O . GLY A 1 1166 ? 8.521 -7.059 -38.481 1.00 87.44 1166 GLY A O 1
ATOM 9212 N N . LYS A 1 1167 ? 9.846 -8.621 -39.406 1.00 88.19 1167 LYS A N 1
ATOM 9213 C CA . LYS A 1 1167 ? 9.153 -9.772 -38.815 1.00 88.19 1167 LYS A CA 1
ATOM 9214 C C . LYS A 1 1167 ? 9.737 -10.118 -37.447 1.00 88.19 1167 LYS A C 1
ATOM 9216 O O . LYS A 1 1167 ? 10.904 -9.825 -37.175 1.00 88.19 1167 LYS A O 1
ATOM 9221 N N . TRP A 1 1168 ? 8.939 -10.764 -36.604 1.00 81.31 1168 TRP A N 1
ATOM 9222 C CA . TRP A 1 1168 ? 9.453 -11.397 -35.392 1.00 81.31 1168 TRP A CA 1
ATOM 9223 C C . TRP A 1 1168 ? 10.185 -12.697 -35.737 1.00 81.31 1168 TRP A C 1
ATOM 9225 O O . TRP A 1 1168 ? 9.822 -13.388 -36.687 1.00 81.31 1168 TRP A O 1
ATOM 9235 N N . ALA A 1 1169 ? 11.228 -13.018 -34.970 1.00 71.88 1169 ALA A N 1
ATOM 9236 C CA . ALA A 1 1169 ? 11.981 -14.266 -35.123 1.00 71.88 1169 ALA A CA 1
ATOM 9237 C C . ALA A 1 1169 ? 11.304 -15.460 -34.420 1.00 71.88 1169 ALA A C 1
ATOM 9239 O O . ALA A 1 1169 ? 11.634 -16.606 -34.701 1.00 71.88 1169 ALA A O 1
ATOM 9240 N N . TYR A 1 1170 ? 10.367 -15.182 -33.512 1.00 64.62 1170 TYR A N 1
ATOM 9241 C CA . TYR A 1 1170 ? 9.601 -16.144 -32.726 1.00 64.62 1170 TYR A CA 1
ATOM 9242 C C . TYR A 1 1170 ? 8.185 -15.591 -32.482 1.00 64.62 1170 TYR A C 1
ATOM 9244 O O . TYR A 1 1170 ? 8.022 -14.368 -32.429 1.00 64.62 1170 TYR A O 1
ATOM 9252 N N . PRO A 1 1171 ? 7.158 -16.448 -32.347 1.00 72.81 1171 PRO A N 1
ATOM 9253 C CA . PRO A 1 1171 ? 5.846 -16.038 -31.858 1.00 72.81 1171 PRO A CA 1
ATOM 9254 C C . PRO A 1 1171 ? 5.877 -15.826 -30.334 1.00 72.81 1171 PRO A C 1
ATOM 9256 O O . PRO A 1 1171 ? 6.554 -16.567 -29.623 1.00 72.81 1171 PRO A O 1
ATOM 9259 N N . ASP A 1 1172 ? 5.111 -14.856 -29.836 1.00 71.81 1172 ASP A N 1
ATOM 9260 C CA . ASP A 1 1172 ? 4.886 -14.610 -28.402 1.00 71.81 1172 ASP A CA 1
ATOM 9261 C C . ASP A 1 1172 ? 3.497 -13.960 -28.192 1.00 71.81 1172 ASP A C 1
ATOM 9263 O O . ASP A 1 1172 ? 2.789 -13.664 -29.160 1.00 71.81 1172 ASP A O 1
ATOM 9267 N N . ASP A 1 1173 ? 3.098 -13.743 -26.937 1.00 74.44 1173 ASP A N 1
ATOM 9268 C CA . ASP A 1 1173 ? 1.911 -12.970 -26.550 1.00 74.44 1173 ASP A CA 1
ATOM 9269 C C . ASP A 1 1173 ? 2.017 -11.527 -27.082 1.00 74.44 1173 ASP A C 1
ATOM 9271 O O . ASP A 1 1173 ? 3.070 -10.890 -26.991 1.00 74.44 1173 ASP A O 1
ATOM 9275 N N . ILE A 1 1174 ? 0.921 -10.993 -27.633 1.00 79.19 1174 ILE A N 1
ATOM 9276 C CA . ILE A 1 1174 ? 0.901 -9.671 -28.275 1.00 79.19 1174 ILE A CA 1
ATOM 9277 C C . ILE A 1 1174 ? 1.421 -8.556 -27.355 1.00 79.19 1174 ILE A C 1
ATOM 9279 O O . ILE A 1 1174 ? 2.147 -7.684 -27.821 1.00 79.19 1174 ILE A O 1
ATOM 9283 N N . LEU A 1 1175 ? 1.166 -8.638 -26.044 1.00 65.00 1175 LEU A N 1
ATOM 9284 C CA . LEU A 1 1175 ? 1.623 -7.650 -25.058 1.00 65.00 1175 LEU A CA 1
ATOM 9285 C C . LEU A 1 1175 ? 3.154 -7.663 -24.879 1.00 65.00 1175 LEU A C 1
ATOM 9287 O O . LEU A 1 1175 ? 3.765 -6.643 -24.552 1.00 65.00 1175 LEU A O 1
ATOM 9291 N N . VAL A 1 1176 ? 3.789 -8.820 -25.093 1.00 67.25 1176 VAL A N 1
ATOM 9292 C CA . VAL A 1 1176 ? 5.252 -8.977 -25.062 1.00 67.25 1176 VAL A CA 1
ATOM 9293 C C . VAL A 1 1176 ? 5.860 -8.425 -26.354 1.00 67.25 1176 VAL A C 1
ATOM 9295 O O . VAL A 1 1176 ? 6.869 -7.717 -26.314 1.00 67.25 1176 VAL A O 1
ATOM 9298 N N . LEU A 1 1177 ? 5.205 -8.664 -27.494 1.00 72.62 1177 LEU A N 1
ATOM 9299 C CA . LEU A 1 1177 ? 5.612 -8.134 -28.798 1.00 72.62 1177 LEU A CA 1
ATOM 9300 C C . LEU A 1 1177 ? 5.469 -6.600 -28.874 1.00 72.62 1177 LEU A C 1
ATOM 9302 O O . LEU A 1 1177 ? 6.387 -5.936 -29.355 1.00 72.62 1177 LEU A O 1
ATOM 9306 N N . GLU A 1 1178 ? 4.390 -6.022 -28.332 1.00 76.00 1178 GLU A N 1
ATOM 9307 C CA . GLU A 1 1178 ? 4.225 -4.570 -28.131 1.00 76.00 1178 GLU A CA 1
ATOM 9308 C C . GLU A 1 1178 ? 5.383 -3.994 -27.297 1.00 76.00 1178 GLU A C 1
ATOM 9310 O O . GLU A 1 1178 ? 6.037 -3.029 -27.703 1.00 76.00 1178 GLU A O 1
ATOM 9315 N N . GLY A 1 1179 ? 5.713 -4.637 -26.169 1.00 69.88 1179 GLY A N 1
ATOM 9316 C CA . GLY A 1 1179 ? 6.852 -4.255 -25.329 1.00 69.88 1179 GLY A CA 1
ATOM 9317 C C . GLY A 1 1179 ? 8.195 -4.305 -26.069 1.00 69.88 1179 GLY A C 1
ATOM 9318 O O . GLY A 1 1179 ? 9.010 -3.387 -25.951 1.00 69.88 1179 GLY A O 1
ATOM 9319 N N . HIS A 1 1180 ? 8.424 -5.332 -26.891 1.00 71.00 1180 HIS A N 1
ATOM 9320 C CA . HIS A 1 1180 ? 9.619 -5.422 -27.730 1.00 71.00 1180 HIS A CA 1
ATOM 9321 C C . HIS A 1 1180 ? 9.644 -4.381 -28.861 1.00 71.00 1180 HIS A C 1
ATOM 9323 O O . HIS A 1 1180 ? 10.729 -3.905 -29.207 1.00 71.00 1180 HIS A O 1
ATOM 9329 N N . ALA A 1 1181 ? 8.496 -3.996 -29.425 1.00 74.06 1181 ALA A N 1
ATOM 9330 C CA . ALA A 1 1181 ? 8.410 -2.927 -30.421 1.00 74.06 1181 ALA A CA 1
ATOM 9331 C C . ALA A 1 1181 ? 8.743 -1.561 -29.797 1.00 74.06 1181 ALA A C 1
ATOM 9333 O O . ALA A 1 1181 ? 9.541 -0.814 -30.366 1.00 74.06 1181 ALA A O 1
ATOM 9334 N N . LEU A 1 1182 ? 8.261 -1.288 -28.580 1.00 73.50 1182 LEU A N 1
ATOM 9335 C CA . LEU A 1 1182 ? 8.622 -0.090 -27.817 1.00 73.50 1182 LEU A CA 1
ATOM 9336 C C . LEU A 1 1182 ? 10.124 -0.041 -27.486 1.00 73.50 1182 LEU A C 1
ATOM 9338 O O . LEU A 1 1182 ? 10.767 0.993 -27.664 1.00 73.50 1182 LEU A O 1
ATOM 9342 N N . VAL A 1 1183 ? 10.726 -1.164 -27.074 1.00 67.94 1183 VAL A N 1
ATOM 9343 C CA . VAL A 1 1183 ? 12.183 -1.243 -26.841 1.00 67.94 1183 VAL A CA 1
ATOM 9344 C C . VAL A 1 1183 ? 12.976 -0.995 -28.132 1.00 67.94 1183 VAL A C 1
ATOM 9346 O O . VAL A 1 1183 ? 14.001 -0.315 -28.092 1.00 67.94 1183 VAL A O 1
ATOM 9349 N N . LYS A 1 1184 ? 12.501 -1.481 -29.287 1.00 71.44 1184 LYS A N 1
ATOM 9350 C CA . LYS A 1 1184 ? 13.084 -1.152 -30.602 1.00 71.44 1184 LYS A CA 1
ATOM 9351 C C . LYS A 1 1184 ? 12.916 0.327 -30.957 1.00 71.44 1184 LYS A C 1
ATOM 9353 O O . LYS A 1 1184 ? 13.830 0.897 -31.542 1.00 71.44 1184 LYS A O 1
ATOM 9358 N N . SER A 1 1185 ? 11.801 0.948 -30.572 1.00 72.81 1185 SER A N 1
ATOM 9359 C CA . SER A 1 1185 ? 11.565 2.390 -30.713 1.00 72.81 1185 SER A CA 1
ATOM 9360 C C . SER A 1 1185 ? 12.657 3.192 -30.005 1.00 72.81 1185 SER A C 1
ATOM 9362 O O . SER A 1 1185 ? 13.398 3.937 -30.643 1.00 72.81 1185 SER A O 1
ATOM 9364 N N . LEU A 1 1186 ? 12.857 2.918 -28.712 1.00 65.00 1186 LEU A N 1
ATOM 9365 C CA . LEU A 1 1186 ? 13.860 3.572 -27.864 1.00 65.00 1186 LEU A CA 1
ATOM 9366 C C . LEU A 1 1186 ? 15.311 3.324 -28.325 1.00 65.00 1186 LEU A C 1
ATOM 9368 O O . LEU A 1 1186 ? 16.186 4.150 -28.080 1.00 65.00 1186 LEU A O 1
ATOM 9372 N N . GLN A 1 1187 ? 15.584 2.215 -29.023 1.00 61.81 1187 GLN A N 1
ATOM 9373 C CA . GLN A 1 1187 ? 16.891 1.963 -29.649 1.00 61.81 1187 GLN A CA 1
ATOM 9374 C C . GLN A 1 1187 ? 17.170 2.882 -30.853 1.00 61.81 1187 GLN A C 1
ATOM 9376 O O . GLN A 1 1187 ? 18.337 3.149 -31.141 1.00 61.81 1187 GLN A O 1
ATOM 9381 N N . MET A 1 1188 ? 16.132 3.387 -31.531 1.00 61.56 1188 MET A N 1
ATOM 9382 C CA . MET A 1 1188 ? 16.260 4.320 -32.659 1.00 61.56 1188 MET A CA 1
ATOM 9383 C C . MET A 1 1188 ? 16.344 5.793 -32.218 1.00 61.56 1188 MET A C 1
ATOM 9385 O O . MET A 1 1188 ? 16.884 6.607 -32.963 1.00 61.56 1188 MET A O 1
ATOM 9389 N N . GLU A 1 1189 ? 15.914 6.142 -30.997 1.00 52.94 1189 GLU A N 1
ATOM 9390 C CA . GLU A 1 1189 ? 15.972 7.515 -30.437 1.00 52.94 1189 GLU A CA 1
ATOM 9391 C C . GLU A 1 1189 ? 17.397 8.027 -30.141 1.00 52.94 1189 GLU A C 1
ATOM 9393 O O . GLU A 1 1189 ? 17.592 9.088 -29.547 1.00 52.94 1189 GLU A O 1
ATOM 9398 N N . LEU A 1 1190 ? 18.419 7.293 -30.582 1.00 48.09 1190 LEU A N 1
ATOM 9399 C CA . LEU A 1 1190 ? 19.828 7.640 -30.465 1.00 48.09 1190 LEU A CA 1
ATOM 9400 C C . LEU A 1 1190 ? 20.466 7.903 -31.847 1.00 48.09 1190 LEU A C 1
ATOM 9402 O O . LEU A 1 1190 ? 21.503 7.294 -32.132 1.00 48.09 1190 LEU A O 1
ATOM 9406 N N . PRO A 1 1191 ? 19.945 8.826 -32.684 1.00 47.56 1191 PRO A N 1
ATOM 9407 C CA . PRO A 1 1191 ? 20.528 9.134 -33.988 1.00 47.56 1191 PRO A CA 1
ATOM 9408 C C . PRO A 1 1191 ? 21.978 9.613 -33.843 1.00 47.56 1191 PRO A C 1
ATOM 9410 O O . PRO A 1 1191 ? 22.276 10.589 -33.149 1.00 47.56 1191 PRO A O 1
ATOM 9413 N N . ALA A 1 1192 ? 22.901 8.915 -34.508 1.00 43.53 1192 ALA A N 1
ATOM 9414 C CA . ALA A 1 1192 ? 24.320 9.263 -34.485 1.00 43.53 1192 ALA A CA 1
ATOM 9415 C C . ALA A 1 1192 ? 24.582 10.654 -35.092 1.00 43.53 1192 ALA A C 1
ATOM 9417 O O . ALA A 1 1192 ? 25.441 11.377 -34.597 1.00 43.53 1192 ALA A O 1
ATOM 9418 N N . ALA A 1 1193 ? 23.795 11.052 -36.099 1.00 40.94 1193 ALA A N 1
ATOM 9419 C CA . ALA A 1 1193 ? 23.950 12.319 -36.814 1.00 40.94 1193 ALA A CA 1
ATOM 9420 C C . ALA A 1 1193 ? 23.752 13.558 -35.918 1.00 40.94 1193 ALA A C 1
ATOM 9422 O O . ALA A 1 1193 ? 24.496 14.528 -36.044 1.00 40.94 1193 ALA A O 1
ATOM 9423 N N . ASP A 1 1194 ? 22.802 13.528 -34.978 1.00 43.22 1194 ASP A N 1
ATOM 9424 C CA . ASP A 1 1194 ? 22.547 14.671 -34.091 1.00 43.22 1194 ASP A CA 1
ATOM 9425 C C . ASP A 1 1194 ? 23.622 14.795 -33.001 1.00 43.22 1194 ASP A C 1
ATOM 9427 O O . ASP A 1 1194 ? 24.091 15.898 -32.719 1.00 43.22 1194 ASP A O 1
ATOM 9431 N N . ARG A 1 1195 ? 24.114 13.663 -32.466 1.00 48.22 1195 ARG A N 1
ATOM 9432 C CA . ARG A 1 1195 ? 25.327 13.662 -31.626 1.00 48.22 1195 ARG A CA 1
ATOM 9433 C C . ARG A 1 1195 ? 26.534 14.187 -32.397 1.00 48.22 1195 ARG A C 1
ATOM 9435 O O . ARG A 1 1195 ? 27.303 14.964 -31.845 1.00 48.22 1195 ARG A O 1
ATOM 9442 N N . PHE A 1 1196 ? 26.688 13.795 -33.660 1.00 44.69 1196 PHE A N 1
ATOM 9443 C CA . PHE A 1 1196 ? 27.794 14.242 -34.501 1.00 44.69 1196 PHE A CA 1
ATOM 9444 C C . PHE A 1 1196 ? 27.756 15.759 -34.740 1.00 44.69 1196 PHE A C 1
ATOM 9446 O O . PHE A 1 1196 ? 28.769 16.433 -34.551 1.00 44.69 1196 PHE A O 1
ATOM 9453 N N . LYS A 1 1197 ? 26.578 16.323 -35.042 1.00 45.69 1197 LYS A N 1
ATOM 9454 C CA . LYS A 1 1197 ? 26.386 17.776 -35.195 1.00 45.69 1197 LYS A CA 1
ATOM 9455 C C . LYS A 1 1197 ? 26.627 18.544 -33.892 1.00 45.69 1197 LYS A C 1
ATOM 9457 O O . LYS A 1 1197 ? 27.337 19.546 -33.922 1.00 45.69 1197 LYS A O 1
ATOM 9462 N N . ALA A 1 1198 ? 26.130 18.052 -32.755 1.00 45.69 1198 ALA A N 1
ATOM 9463 C CA . ALA A 1 1198 ? 26.377 18.667 -31.448 1.00 45.69 1198 ALA A CA 1
ATOM 9464 C C . ALA A 1 1198 ? 27.869 18.643 -31.057 1.00 45.69 1198 ALA A C 1
ATOM 9466 O O . ALA A 1 1198 ? 28.410 19.657 -30.619 1.00 45.69 1198 ALA A O 1
ATOM 9467 N N . ILE A 1 1199 ? 28.561 17.516 -31.276 1.00 46.12 1199 ILE A N 1
ATOM 9468 C CA . ILE A 1 1199 ? 30.010 17.392 -31.045 1.00 46.12 1199 ILE A CA 1
ATOM 9469 C C . ILE A 1 1199 ? 30.784 18.340 -31.969 1.00 46.12 1199 ILE A C 1
ATOM 9471 O O . ILE A 1 1199 ? 31.656 19.063 -31.498 1.00 46.12 1199 ILE A O 1
ATOM 9475 N N . THR A 1 1200 ? 30.439 18.396 -33.257 1.00 45.81 1200 THR A N 1
ATOM 9476 C CA . THR A 1 1200 ? 31.093 19.288 -34.230 1.00 45.81 1200 THR A CA 1
ATOM 9477 C C . THR A 1 1200 ? 30.933 20.762 -33.848 1.00 45.81 1200 THR A C 1
ATOM 9479 O O . THR A 1 1200 ? 31.909 21.510 -33.872 1.00 45.81 1200 THR A O 1
ATOM 9482 N N . ALA A 1 1201 ? 29.732 21.180 -33.431 1.00 49.28 1201 ALA A N 1
ATOM 9483 C CA . ALA A 1 1201 ? 29.478 22.543 -32.968 1.00 49.28 1201 ALA A CA 1
ATOM 9484 C C . ALA A 1 1201 ? 30.270 22.884 -31.690 1.00 49.28 1201 ALA A C 1
ATOM 9486 O O . ALA A 1 1201 ? 30.865 23.958 -31.604 1.00 49.28 1201 ALA A O 1
ATOM 9487 N N . ALA A 1 1202 ? 30.338 21.956 -30.728 1.00 47.91 1202 ALA A N 1
ATOM 9488 C CA . ALA A 1 1202 ? 31.113 22.135 -29.502 1.00 47.91 1202 ALA A CA 1
ATOM 9489 C C . ALA A 1 1202 ? 32.629 22.220 -29.770 1.00 47.91 1202 ALA A C 1
ATOM 9491 O O . ALA A 1 1202 ? 33.297 23.092 -29.218 1.00 47.91 1202 ALA A O 1
ATOM 9492 N N . LEU A 1 1203 ? 33.175 21.370 -30.649 1.00 47.56 1203 LEU A N 1
ATOM 9493 C CA . LEU A 1 1203 ? 34.594 21.405 -31.032 1.00 47.56 1203 LEU A CA 1
ATOM 9494 C C . LEU A 1 1203 ? 34.962 22.681 -31.806 1.00 47.56 1203 LEU A C 1
ATOM 9496 O O . LEU A 1 1203 ? 36.025 23.258 -31.574 1.00 47.56 1203 LEU A O 1
ATOM 9500 N N . ALA A 1 1204 ? 34.069 23.172 -32.671 1.00 51.12 1204 ALA A N 1
ATOM 9501 C CA . ALA A 1 1204 ? 34.265 24.432 -33.390 1.00 51.12 1204 ALA A CA 1
ATOM 9502 C C . ALA A 1 1204 ? 34.342 25.659 -32.456 1.00 51.12 1204 ALA A C 1
ATOM 9504 O O . ALA A 1 1204 ? 34.971 26.655 -32.816 1.00 51.12 1204 ALA A O 1
ATOM 9505 N N . ALA A 1 1205 ? 33.744 25.582 -31.261 1.00 50.31 1205 ALA A N 1
ATOM 9506 C CA . ALA A 1 1205 ? 33.768 26.638 -30.249 1.00 50.31 1205 ALA A CA 1
ATOM 9507 C C . ALA A 1 1205 ? 35.002 26.602 -29.318 1.00 50.31 1205 ALA A C 1
ATOM 9509 O O . ALA A 1 1205 ? 35.218 27.554 -28.566 1.00 50.31 1205 ALA A O 1
ATOM 9510 N N . LEU A 1 1206 ? 35.817 25.538 -29.345 1.00 45.28 1206 LEU A N 1
ATOM 9511 C CA . LEU A 1 1206 ? 36.991 25.416 -28.474 1.00 45.28 1206 LEU A CA 1
ATOM 9512 C C . LEU A 1 1206 ? 38.221 26.169 -29.030 1.00 45.28 1206 LEU A C 1
ATOM 9514 O O . LEU A 1 1206 ? 38.504 26.101 -30.232 1.00 45.28 1206 LEU A O 1
ATOM 9518 N N . PRO A 1 1207 ? 39.001 26.856 -28.168 1.00 52.91 1207 PRO A N 1
ATOM 9519 C CA . PRO A 1 1207 ? 40.273 27.457 -28.560 1.00 52.91 1207 PRO A CA 1
ATOM 9520 C C . PRO A 1 1207 ? 41.314 26.362 -28.815 1.00 52.91 1207 PRO A C 1
ATOM 9522 O O . PRO A 1 1207 ? 41.439 25.445 -28.014 1.00 52.91 1207 PRO A O 1
ATOM 9525 N N . ALA A 1 1208 ? 42.089 26.470 -29.896 1.00 54.47 1208 ALA A N 1
ATOM 9526 C CA . ALA A 1 1208 ? 43.070 25.452 -30.278 1.00 54.47 1208 ALA A CA 1
ATOM 9527 C C . ALA A 1 1208 ? 44.297 25.438 -29.339 1.00 54.47 1208 ALA A C 1
ATOM 9529 O O . ALA A 1 1208 ? 45.278 26.150 -29.563 1.00 54.47 1208 ALA A O 1
ATOM 9530 N N . THR A 1 1209 ? 44.241 24.616 -28.290 1.00 61.78 1209 THR A N 1
ATOM 9531 C CA . THR A 1 1209 ? 45.355 24.294 -27.388 1.00 61.78 1209 THR A CA 1
ATOM 9532 C C . THR A 1 1209 ? 45.770 22.827 -27.539 1.00 61.78 1209 THR A C 1
ATOM 9534 O O . THR A 1 1209 ? 45.038 22.003 -28.090 1.00 61.78 1209 THR A O 1
ATOM 9537 N N . THR A 1 1210 ? 46.947 22.462 -27.024 1.00 49.16 1210 THR A N 1
ATOM 9538 C CA . THR A 1 1210 ? 47.447 21.077 -27.078 1.00 49.16 1210 THR A CA 1
ATOM 9539 C C . THR A 1 1210 ? 46.476 20.076 -26.435 1.00 49.16 1210 THR A C 1
ATOM 9541 O O . THR A 1 1210 ? 46.307 18.972 -26.946 1.00 49.16 1210 THR A O 1
ATOM 9544 N N . GLU A 1 1211 ? 45.796 20.467 -25.351 1.00 49.03 1211 GLU A N 1
ATOM 9545 C CA . GLU A 1 1211 ? 44.811 19.623 -24.662 1.00 49.03 1211 GLU A CA 1
ATOM 9546 C C . GLU A 1 1211 ? 43.513 19.480 -25.466 1.00 49.03 1211 GLU A C 1
ATOM 9548 O O . GLU A 1 1211 ? 43.010 18.367 -25.620 1.00 49.03 1211 GLU A O 1
ATOM 9553 N N . THR A 1 1212 ? 42.987 20.569 -26.043 1.00 52.97 1212 THR A N 1
ATOM 9554 C CA . THR A 1 1212 ? 41.764 20.494 -26.862 1.00 52.97 1212 THR A CA 1
ATOM 9555 C C . THR A 1 1212 ? 41.994 19.701 -28.141 1.00 52.97 1212 THR A C 1
ATOM 9557 O O . THR A 1 1212 ? 41.129 18.921 -28.518 1.00 52.97 1212 THR A O 1
ATOM 9560 N N . CYS A 1 1213 ? 43.158 19.833 -28.784 1.00 52.78 1213 CYS A N 1
ATOM 9561 C CA . CYS A 1 1213 ? 43.463 19.087 -30.007 1.00 52.78 1213 CYS A CA 1
ATOM 9562 C C . CYS A 1 1213 ? 43.782 17.605 -29.735 1.00 52.78 1213 CYS A C 1
ATOM 9564 O O . CYS A 1 1213 ? 43.497 16.756 -30.579 1.00 52.78 1213 CYS A O 1
ATOM 9566 N N . ALA A 1 1214 ? 44.284 17.254 -28.544 1.00 51.09 1214 ALA A N 1
ATOM 9567 C CA . ALA A 1 1214 ? 44.320 15.860 -28.093 1.00 51.09 1214 ALA A CA 1
ATOM 9568 C C . ALA A 1 1214 ? 42.899 15.300 -27.862 1.00 51.09 1214 ALA A C 1
ATOM 9570 O O . ALA A 1 1214 ? 42.629 14.138 -28.183 1.00 51.09 1214 ALA A O 1
ATOM 9571 N N . LEU A 1 1215 ? 41.971 16.132 -27.370 1.00 50.06 1215 LEU A N 1
ATOM 9572 C CA . LEU A 1 1215 ? 40.552 15.788 -27.254 1.00 50.06 1215 LEU A CA 1
ATOM 9573 C C . LEU A 1 1215 ? 39.895 15.595 -28.634 1.00 50.06 1215 LEU A C 1
ATOM 9575 O O . LEU A 1 1215 ? 39.214 14.592 -28.837 1.00 50.06 1215 LEU A O 1
ATOM 9579 N N . GLU A 1 1216 ? 40.142 16.502 -29.590 1.00 54.09 1216 GLU A N 1
ATOM 9580 C CA . GLU A 1 1216 ? 39.697 16.394 -30.989 1.00 54.09 1216 GLU A CA 1
ATOM 9581 C C . GLU A 1 1216 ? 40.195 15.093 -31.626 1.00 54.09 1216 GLU A C 1
ATOM 9583 O O . GLU A 1 1216 ? 39.387 14.316 -32.126 1.00 54.09 1216 GLU A O 1
ATOM 9588 N N . HIS A 1 1217 ? 41.501 14.805 -31.555 1.00 51.84 1217 HIS A N 1
ATOM 9589 C CA . HIS A 1 1217 ? 42.078 13.581 -32.119 1.00 51.84 1217 HIS A CA 1
ATOM 9590 C C . HIS A 1 1217 ? 41.478 12.315 -31.482 1.00 51.84 1217 HIS A C 1
ATOM 9592 O O . HIS A 1 1217 ? 41.216 11.334 -32.180 1.00 51.84 1217 HIS A O 1
ATOM 9598 N N . THR A 1 1218 ? 41.213 12.328 -30.172 1.00 50.81 1218 THR A N 1
ATOM 9599 C CA . THR A 1 1218 ? 40.563 11.197 -29.487 1.00 50.81 1218 THR A CA 1
ATOM 9600 C C . THR A 1 1218 ? 39.110 11.026 -29.945 1.00 50.81 1218 THR A C 1
ATOM 9602 O O . THR A 1 1218 ? 38.663 9.904 -30.179 1.00 50.81 1218 THR A O 1
ATOM 9605 N N . LEU A 1 1219 ? 38.375 12.129 -30.129 1.00 49.97 1219 LEU A N 1
ATOM 9606 C CA . LEU A 1 1219 ? 37.005 12.120 -30.650 1.00 49.97 1219 LEU A CA 1
ATOM 9607 C C . LEU A 1 1219 ? 36.934 11.660 -32.110 1.00 49.97 1219 LEU A C 1
ATOM 9609 O O . LEU A 1 1219 ? 36.003 10.940 -32.456 1.00 49.97 1219 LEU A O 1
ATOM 9613 N N . LEU A 1 1220 ? 37.912 12.009 -32.947 1.00 50.78 1220 LEU A N 1
ATOM 9614 C CA . LEU A 1 1220 ? 37.965 11.599 -34.354 1.00 50.78 1220 LEU A CA 1
ATOM 9615 C C . LEU A 1 1220 ? 38.165 10.086 -34.515 1.00 50.78 1220 LEU A C 1
ATOM 9617 O O . LEU A 1 1220 ? 37.483 9.477 -35.335 1.00 50.78 1220 LEU A O 1
ATOM 9621 N N . CYS A 1 1221 ? 38.995 9.455 -33.677 1.00 49.81 1221 CYS A N 1
ATOM 9622 C CA . CYS A 1 1221 ? 39.102 7.992 -33.655 1.00 49.81 1221 CYS A CA 1
ATOM 9623 C C . CYS A 1 1221 ? 37.763 7.320 -33.288 1.00 49.81 1221 CYS A C 1
ATOM 9625 O O . CYS A 1 1221 ? 37.362 6.353 -33.928 1.00 49.81 1221 CYS A O 1
ATOM 9627 N N . VAL A 1 1222 ? 37.038 7.862 -32.300 1.00 46.66 1222 VAL A N 1
ATOM 9628 C CA . VAL A 1 1222 ? 35.710 7.359 -31.886 1.00 46.66 1222 VAL A CA 1
ATOM 9629 C C . VAL A 1 1222 ? 34.644 7.592 -32.968 1.00 46.66 1222 VAL A C 1
ATOM 9631 O O . VAL A 1 1222 ? 33.724 6.788 -33.124 1.00 46.66 1222 VAL A O 1
ATOM 9634 N N . VAL A 1 1223 ? 34.764 8.680 -33.731 1.00 48.28 1223 VAL A N 1
ATOM 9635 C CA . VAL A 1 1223 ? 33.917 8.972 -34.894 1.00 48.28 1223 VAL A CA 1
ATOM 9636 C C . VAL A 1 1223 ? 34.154 7.960 -36.015 1.00 48.28 1223 VAL A C 1
ATOM 9638 O O . VAL A 1 1223 ? 33.176 7.442 -36.553 1.00 48.28 1223 VAL A O 1
ATOM 9641 N N . ASP A 1 1224 ? 35.406 7.641 -36.354 1.00 48.47 1224 ASP A N 1
ATOM 9642 C CA . ASP A 1 1224 ? 35.681 6.657 -37.408 1.00 48.47 1224 ASP A CA 1
ATOM 9643 C C . ASP A 1 1224 ? 35.254 5.238 -36.994 1.00 48.47 1224 ASP A C 1
ATOM 9645 O O . ASP A 1 1224 ? 34.651 4.541 -37.806 1.00 48.47 1224 ASP A O 1
ATOM 9649 N N . GLU A 1 1225 ? 35.415 4.832 -35.725 1.00 49.94 1225 GLU A N 1
ATOM 9650 C CA . GLU A 1 1225 ? 34.856 3.558 -35.231 1.00 49.94 1225 GLU A CA 1
ATOM 9651 C C . GLU A 1 1225 ? 33.327 3.473 -35.416 1.00 49.94 1225 GLU A C 1
ATOM 9653 O O . GLU A 1 1225 ? 32.816 2.474 -35.933 1.00 49.94 1225 GLU A O 1
ATOM 9658 N N . GLU A 1 1226 ? 32.570 4.516 -35.050 1.00 45.34 1226 GLU A N 1
ATOM 9659 C CA . GLU A 1 1226 ? 31.113 4.525 -35.251 1.00 45.34 1226 GLU A CA 1
ATOM 9660 C C . GLU A 1 1226 ? 30.705 4.679 -36.728 1.00 45.34 1226 GLU A C 1
ATOM 9662 O O . GLU A 1 1226 ? 29.654 4.164 -37.108 1.00 45.34 1226 GLU A O 1
ATOM 9667 N N . LEU A 1 1227 ? 31.519 5.279 -37.609 1.00 45.72 1227 LEU A N 1
ATOM 9668 C CA . LEU A 1 1227 ? 31.236 5.246 -39.051 1.00 45.72 1227 LEU A CA 1
ATOM 9669 C C . LEU A 1 1227 ? 31.657 3.954 -39.746 1.00 45.72 1227 LEU A C 1
ATOM 9671 O O . LEU A 1 1227 ? 30.969 3.551 -40.681 1.00 45.72 1227 LEU A O 1
ATOM 9675 N N . GLN A 1 1228 ? 32.680 3.239 -39.280 1.00 50.03 1228 GLN A N 1
ATOM 9676 C CA . GLN A 1 1228 ? 32.907 1.850 -39.686 1.00 50.03 1228 GLN A CA 1
ATOM 9677 C C . GLN A 1 1228 ? 31.723 0.969 -39.248 1.00 50.03 1228 GLN A C 1
ATOM 9679 O O . GLN A 1 1228 ? 31.226 0.158 -40.033 1.00 50.03 1228 GLN A O 1
ATOM 9684 N N . ARG A 1 1229 ? 31.183 1.198 -38.042 1.00 48.19 1229 ARG A N 1
ATOM 9685 C CA . ARG A 1 1229 ? 29.977 0.525 -37.535 1.00 48.19 1229 ARG A CA 1
ATOM 9686 C C . ARG A 1 1229 ? 28.722 0.841 -38.357 1.00 48.19 1229 ARG A C 1
ATOM 9688 O O . ARG A 1 1229 ? 27.969 -0.078 -38.681 1.00 48.19 1229 ARG A O 1
ATOM 9695 N N . LEU A 1 1230 ? 28.497 2.108 -38.713 1.00 43.19 1230 LEU A N 1
ATOM 9696 C CA . LEU A 1 1230 ? 27.378 2.526 -39.566 1.00 43.19 1230 LEU A CA 1
ATOM 9697 C C . LEU A 1 1230 ? 27.532 1.995 -40.997 1.00 43.19 1230 LEU A C 1
ATOM 9699 O O . LEU A 1 1230 ? 26.567 1.454 -41.529 1.00 43.19 1230 LEU A O 1
ATOM 9703 N N . ARG A 1 1231 ? 28.736 2.048 -41.589 1.00 46.19 1231 ARG A N 1
ATOM 9704 C CA . ARG A 1 1231 ? 29.032 1.435 -42.899 1.00 46.19 1231 ARG A CA 1
ATOM 9705 C C . ARG A 1 1231 ? 28.682 -0.054 -42.899 1.00 46.19 1231 ARG A C 1
ATOM 9707 O O . ARG A 1 1231 ? 27.888 -0.467 -43.734 1.00 46.19 1231 ARG A O 1
ATOM 9714 N N . ALA A 1 1232 ? 29.131 -0.824 -41.904 1.00 49.66 1232 ALA A N 1
ATOM 9715 C CA . ALA A 1 1232 ? 28.785 -2.245 -41.781 1.00 49.66 1232 ALA A CA 1
ATOM 9716 C C . ALA A 1 1232 ? 27.270 -2.496 -41.594 1.00 49.66 1232 ALA A C 1
ATOM 9718 O O . ALA A 1 1232 ? 26.727 -3.477 -42.104 1.00 49.66 1232 ALA A O 1
ATOM 9719 N N . GLN A 1 1233 ? 26.549 -1.608 -40.896 1.00 42.53 1233 GLN A N 1
ATOM 9720 C CA . GLN A 1 1233 ? 25.084 -1.686 -40.808 1.00 42.53 1233 GLN A CA 1
ATOM 9721 C C . GLN A 1 1233 ? 24.394 -1.361 -42.141 1.00 42.53 1233 GLN A C 1
ATOM 9723 O O . GLN A 1 1233 ? 23.359 -1.957 -42.442 1.00 42.53 1233 GLN A O 1
ATOM 9728 N N . MET A 1 1234 ? 24.957 -0.464 -42.949 1.00 41.47 1234 MET A N 1
ATOM 9729 C CA . MET A 1 1234 ? 24.420 -0.072 -44.255 1.00 41.47 1234 MET A CA 1
ATOM 9730 C C . MET A 1 1234 ? 24.746 -1.103 -45.344 1.00 41.47 1234 MET A C 1
ATOM 9732 O O . MET A 1 1234 ? 23.870 -1.437 -46.128 1.00 41.47 1234 MET A O 1
ATOM 9736 N N . GLU A 1 1235 ? 25.929 -1.719 -45.325 1.00 44.94 1235 GLU A N 1
ATOM 9737 C CA . GLU A 1 1235 ? 26.276 -2.870 -46.179 1.00 44.94 1235 GLU A CA 1
ATOM 9738 C C . GLU A 1 1235 ? 25.361 -4.085 -45.933 1.00 44.94 1235 GLU A C 1
ATOM 9740 O O . GLU A 1 1235 ? 25.158 -4.903 -46.827 1.00 44.94 1235 GLU A O 1
ATOM 9745 N N . SER A 1 1236 ? 24.745 -4.185 -44.746 1.00 44.75 1236 SER A N 1
ATOM 9746 C CA . SER A 1 1236 ? 23.725 -5.200 -44.432 1.00 44.75 1236 SER A CA 1
ATOM 9747 C C . SER A 1 1236 ? 22.281 -4.811 -44.801 1.00 44.75 1236 SER A C 1
ATOM 9749 O O . SER A 1 1236 ? 21.352 -5.567 -44.503 1.00 44.75 1236 SER A O 1
ATOM 9751 N N . ARG A 1 1237 ? 22.056 -3.638 -45.415 1.00 41.00 1237 ARG A N 1
ATOM 9752 C CA . ARG A 1 1237 ? 20.723 -3.093 -45.728 1.00 41.00 1237 ARG A CA 1
ATOM 9753 C C . ARG A 1 1237 ? 20.656 -2.533 -47.150 1.00 41.00 1237 ARG A C 1
ATOM 9755 O O . ARG A 1 1237 ? 21.185 -1.467 -47.436 1.00 41.00 1237 ARG A O 1
ATOM 9762 N N . ASP A 1 1238 ? 19.909 -3.222 -48.003 1.00 42.28 1238 ASP A N 1
ATOM 9763 C CA . ASP A 1 1238 ? 19.702 -2.888 -49.417 1.00 42.28 1238 ASP A CA 1
ATOM 9764 C C . ASP A 1 1238 ? 18.829 -1.614 -49.578 1.00 42.28 1238 ASP A C 1
ATOM 9766 O O . ASP A 1 1238 ? 17.603 -1.684 -49.685 1.00 42.28 1238 ASP A O 1
ATOM 9770 N N . VAL A 1 1239 ? 19.448 -0.426 -49.461 1.00 37.69 1239 VAL A N 1
ATOM 9771 C CA . VAL A 1 1239 ? 18.778 0.891 -49.369 1.00 37.69 1239 VAL A CA 1
ATOM 9772 C C . VAL A 1 1239 ? 19.507 1.961 -50.201 1.00 37.69 1239 VAL A C 1
ATOM 9774 O O . VAL A 1 1239 ? 20.728 2.104 -50.147 1.00 37.69 1239 VAL A O 1
ATOM 9777 N N . SER A 1 1240 ? 18.750 2.766 -50.952 1.00 42.19 1240 SER A N 1
ATOM 9778 C CA . SER A 1 1240 ? 19.270 3.694 -51.966 1.00 42.19 1240 SER A CA 1
ATOM 9779 C C . SER A 1 1240 ? 19.823 5.030 -51.427 1.00 42.19 1240 SER A C 1
ATOM 9781 O O . SER A 1 1240 ? 19.095 6.003 -51.241 1.00 42.19 1240 SER A O 1
ATOM 9783 N N . SER A 1 1241 ? 21.147 5.086 -51.266 1.00 57.09 1241 SER A N 1
ATOM 9784 C CA . SER A 1 1241 ? 22.016 6.002 -52.039 1.00 57.09 1241 SER A CA 1
ATOM 9785 C C . SER A 1 1241 ? 21.762 7.531 -52.077 1.00 57.09 1241 SER A C 1
ATOM 9787 O O . SER A 1 1241 ? 21.981 8.129 -53.128 1.00 57.09 1241 SER A O 1
ATOM 9789 N N . GLU A 1 1242 ? 21.391 8.208 -50.982 1.00 47.75 1242 GLU A N 1
ATOM 9790 C CA . GLU A 1 1242 ? 21.545 9.686 -50.927 1.00 47.75 1242 GLU A CA 1
ATOM 9791 C C . GLU A 1 1242 ? 22.063 10.206 -49.577 1.00 47.75 1242 GLU A C 1
ATOM 9793 O O . GLU A 1 1242 ? 23.182 10.715 -49.506 1.00 47.75 1242 GLU A O 1
ATOM 9798 N N . ALA A 1 1243 ? 21.339 9.980 -48.472 1.00 43.88 1243 ALA A N 1
ATOM 9799 C CA . ALA A 1 1243 ? 21.796 10.371 -47.126 1.00 43.88 1243 ALA A CA 1
ATOM 9800 C C . ALA A 1 1243 ? 23.176 9.777 -46.756 1.00 43.88 1243 ALA A C 1
ATOM 9802 O O . ALA A 1 1243 ? 23.961 10.404 -46.044 1.00 43.88 1243 ALA A O 1
ATOM 9803 N N . ALA A 1 1244 ? 23.486 8.593 -47.299 1.00 46.25 1244 ALA A N 1
ATOM 9804 C CA . ALA A 1 1244 ? 24.777 7.920 -47.186 1.00 46.25 1244 ALA A CA 1
ATOM 9805 C C . ALA A 1 1244 ? 25.942 8.754 -47.748 1.00 46.25 1244 ALA A C 1
ATOM 9807 O O . ALA A 1 1244 ? 26.980 8.888 -47.098 1.00 46.25 1244 ALA A O 1
ATOM 9808 N N . GLU A 1 1245 ? 25.772 9.335 -48.941 1.00 53.22 1245 GLU A N 1
ATOM 9809 C CA . GLU A 1 1245 ? 26.810 10.164 -49.554 1.00 53.22 1245 GLU A CA 1
ATOM 9810 C C . GLU A 1 1245 ? 26.980 11.488 -48.813 1.00 53.22 1245 GLU A C 1
ATOM 9812 O O . GLU A 1 1245 ? 28.106 11.954 -48.658 1.00 53.22 1245 GLU A O 1
ATOM 9817 N N . THR A 1 1246 ? 25.883 12.098 -48.360 1.00 52.47 1246 THR A N 1
ATOM 9818 C CA . THR A 1 1246 ? 25.922 13.366 -47.621 1.00 52.47 1246 THR A CA 1
ATOM 9819 C C . THR A 1 1246 ? 26.720 13.215 -46.328 1.00 52.47 1246 THR A C 1
ATOM 9821 O O . THR A 1 1246 ? 27.659 13.977 -46.107 1.00 52.47 1246 THR A O 1
ATOM 9824 N N . LEU A 1 1247 ? 26.438 12.176 -45.531 1.00 48.41 1247 LEU A N 1
ATOM 9825 C CA . LEU A 1 1247 ? 27.166 11.914 -44.286 1.00 48.41 1247 LEU A CA 1
ATOM 9826 C C . LEU A 1 1247 ? 28.652 11.586 -44.540 1.00 48.41 1247 LEU A C 1
ATOM 9828 O O . LEU A 1 1247 ? 29.522 12.039 -43.800 1.00 48.41 1247 LEU A O 1
ATOM 9832 N N . ALA A 1 1248 ? 28.965 10.850 -45.614 1.00 53.84 1248 ALA A N 1
ATOM 9833 C CA . ALA A 1 1248 ? 30.347 10.553 -45.997 1.00 53.84 1248 ALA A CA 1
ATOM 9834 C C . ALA A 1 1248 ? 31.124 11.798 -46.477 1.00 53.84 1248 ALA A C 1
ATOM 9836 O O . ALA A 1 1248 ? 32.318 11.924 -46.198 1.00 53.84 1248 ALA A O 1
ATOM 9837 N N . LYS A 1 1249 ? 30.458 12.733 -47.170 1.00 58.19 1249 LYS A N 1
ATOM 9838 C CA . LYS A 1 1249 ? 31.040 14.017 -47.603 1.00 58.19 1249 LYS A CA 1
ATOM 9839 C C . LYS A 1 1249 ? 31.300 14.941 -46.410 1.00 58.19 1249 LYS A C 1
ATOM 9841 O O . LYS A 1 1249 ? 32.400 15.484 -46.317 1.00 58.19 1249 LYS A O 1
ATOM 9846 N N . GLU A 1 1250 ? 30.342 15.061 -45.485 1.00 51.66 1250 GLU A N 1
ATOM 9847 C CA . GLU A 1 1250 ? 30.518 15.804 -44.226 1.00 51.66 1250 GLU A CA 1
ATOM 9848 C C . GLU A 1 1250 ? 31.701 15.246 -43.408 1.00 51.66 1250 GLU A C 1
ATOM 9850 O O . GLU A 1 1250 ? 32.502 16.025 -42.886 1.00 51.66 1250 GLU A O 1
ATOM 9855 N N . LEU A 1 1251 ? 31.884 13.916 -43.359 1.00 51.47 1251 LEU A N 1
ATOM 9856 C CA . LEU A 1 1251 ? 32.999 13.322 -42.613 1.00 51.47 1251 LEU A CA 1
ATOM 9857 C C . LEU A 1 1251 ? 34.372 13.613 -43.219 1.00 51.47 1251 LEU A C 1
ATOM 9859 O O . LEU A 1 1251 ? 35.265 14.065 -42.507 1.00 51.47 1251 LEU A O 1
ATOM 9863 N N . ASN A 1 1252 ? 34.540 13.390 -44.527 1.00 56.94 1252 ASN A N 1
ATOM 9864 C CA . ASN A 1 1252 ? 35.813 13.655 -45.206 1.00 56.94 1252 ASN A CA 1
ATOM 9865 C C . ASN A 1 1252 ? 36.216 15.135 -45.078 1.00 56.94 1252 ASN A C 1
ATOM 9867 O O . ASN A 1 1252 ? 37.403 15.456 -45.000 1.00 56.94 1252 ASN A O 1
ATOM 9871 N N . GLN A 1 1253 ? 35.237 16.045 -45.035 1.00 56.62 1253 GLN A N 1
ATOM 9872 C CA . GLN A 1 1253 ? 35.480 17.469 -44.821 1.00 56.62 1253 GLN A CA 1
ATOM 9873 C C . GLN A 1 1253 ? 36.000 17.762 -43.402 1.00 56.62 1253 GLN A C 1
ATOM 9875 O O . GLN A 1 1253 ? 36.923 18.566 -43.257 1.00 56.62 1253 GLN A O 1
ATOM 9880 N N . LEU A 1 1254 ? 35.465 17.093 -42.375 1.00 50.88 1254 LEU A N 1
ATOM 9881 C CA . LEU A 1 1254 ? 35.919 17.232 -40.986 1.00 50.88 1254 LEU A CA 1
ATOM 9882 C C . LEU A 1 1254 ? 37.286 16.583 -40.734 1.00 50.88 1254 LEU A C 1
ATOM 9884 O O . LEU A 1 1254 ? 38.138 17.211 -40.109 1.00 50.88 1254 LEU A O 1
ATOM 9888 N N . ASP A 1 1255 ? 37.540 15.393 -41.281 1.00 51.81 1255 ASP A N 1
ATOM 9889 C CA . ASP A 1 1255 ? 38.852 14.732 -41.214 1.00 51.81 1255 ASP A CA 1
ATOM 9890 C C . ASP A 1 1255 ? 39.956 15.583 -41.877 1.00 51.81 1255 ASP A C 1
ATOM 9892 O O . ASP A 1 1255 ? 41.029 15.807 -41.308 1.00 51.81 1255 ASP A O 1
ATOM 9896 N N . THR A 1 1256 ? 39.645 16.191 -43.029 1.00 58.25 1256 THR A N 1
ATOM 9897 C CA . THR A 1 1256 ? 40.537 17.151 -43.702 1.00 58.25 1256 THR A CA 1
ATOM 9898 C C . THR A 1 1256 ? 40.810 18.387 -42.831 1.00 58.25 1256 THR A C 1
ATOM 9900 O O . THR A 1 1256 ? 41.956 18.830 -42.726 1.00 58.25 1256 THR A O 1
ATOM 9903 N N . GLN A 1 1257 ? 39.782 18.953 -42.185 1.00 55.12 1257 GLN A N 1
ATOM 9904 C CA . GLN A 1 1257 ? 39.929 20.119 -41.300 1.00 55.12 1257 GLN A CA 1
ATOM 9905 C C . GLN A 1 1257 ? 40.754 19.800 -40.047 1.00 55.12 1257 GLN A C 1
ATOM 9907 O O . GLN A 1 1257 ? 41.619 20.593 -39.665 1.00 55.12 1257 GLN A O 1
ATOM 9912 N N . ALA A 1 1258 ? 40.526 18.640 -39.434 1.00 50.88 1258 ALA A N 1
ATOM 9913 C CA . ALA A 1 1258 ? 41.271 18.185 -38.269 1.00 50.88 1258 ALA A CA 1
ATOM 9914 C C . ALA A 1 1258 ? 42.739 17.897 -38.601 1.00 50.88 1258 ALA A C 1
ATOM 9916 O O . ALA A 1 1258 ? 43.632 18.384 -37.909 1.00 50.88 1258 ALA A O 1
ATOM 9917 N N . THR A 1 1259 ? 43.001 17.198 -39.708 1.00 56.06 1259 THR A N 1
ATOM 9918 C CA . THR A 1 1259 ? 44.361 16.938 -40.202 1.00 56.06 1259 THR A CA 1
ATOM 9919 C C . THR A 1 1259 ? 45.110 18.247 -40.483 1.00 56.06 1259 THR A C 1
ATOM 9921 O O . THR A 1 1259 ? 46.275 18.390 -40.106 1.00 56.06 1259 THR A O 1
ATOM 9924 N N . ALA A 1 1260 ? 44.437 19.254 -41.057 1.00 60.19 1260 ALA A N 1
ATOM 9925 C CA . ALA A 1 1260 ? 45.014 20.583 -41.267 1.00 60.19 1260 ALA A CA 1
ATOM 9926 C C . ALA A 1 1260 ? 45.287 21.343 -39.950 1.00 60.19 1260 ALA A C 1
ATOM 9928 O O . ALA A 1 1260 ? 46.359 21.940 -39.803 1.00 60.19 1260 ALA A O 1
ATOM 9929 N N . ARG A 1 1261 ? 44.369 21.292 -38.967 1.00 56.31 1261 ARG A N 1
ATOM 9930 C CA . ARG A 1 1261 ? 44.594 21.832 -37.607 1.00 56.31 1261 ARG A CA 1
ATOM 9931 C C . ARG A 1 1261 ? 45.804 21.168 -36.947 1.00 56.31 1261 ARG A C 1
ATOM 9933 O O . ARG A 1 1261 ? 46.697 21.867 -36.471 1.00 56.31 1261 ARG A O 1
ATOM 9940 N N . TRP A 1 1262 ? 45.874 19.839 -36.978 1.00 51.47 1262 TRP A N 1
ATOM 9941 C CA . TRP A 1 1262 ? 46.947 19.056 -36.366 1.00 51.47 1262 TRP A CA 1
ATOM 9942 C C . TRP A 1 1262 ? 48.317 19.349 -36.991 1.00 51.47 1262 TRP A C 1
ATOM 9944 O O . TRP A 1 1262 ? 49.278 19.611 -36.268 1.00 51.47 1262 TRP A O 1
ATOM 9954 N N . ALA A 1 1263 ? 48.401 19.415 -38.325 1.00 57.72 1263 ALA A N 1
ATOM 9955 C CA . ALA A 1 1263 ? 49.621 19.813 -39.032 1.00 57.72 1263 ALA A CA 1
ATOM 9956 C C . ALA A 1 1263 ? 50.066 21.247 -38.678 1.00 57.72 1263 ALA A C 1
ATOM 9958 O O . ALA A 1 1263 ? 51.257 21.500 -38.484 1.00 57.72 1263 ALA A O 1
ATOM 9959 N N . THR A 1 1264 ? 49.115 22.176 -38.525 1.00 54.47 1264 THR A N 1
ATOM 9960 C CA . THR A 1 1264 ? 49.391 23.556 -38.082 1.00 54.47 1264 THR A CA 1
ATOM 9961 C C . THR A 1 1264 ? 49.953 23.587 -36.655 1.00 54.47 1264 THR A C 1
ATOM 9963 O O . THR A 1 1264 ? 50.884 24.340 -36.368 1.00 54.47 1264 THR A O 1
ATOM 9966 N N . LEU A 1 1265 ? 49.440 22.734 -35.762 1.00 50.53 1265 LEU A N 1
ATOM 9967 C CA . LEU A 1 1265 ? 49.896 22.652 -34.374 1.00 50.53 1265 LEU A CA 1
ATOM 9968 C C . LEU A 1 1265 ? 51.274 21.971 -34.268 1.00 50.53 1265 LEU A C 1
ATOM 9970 O O . LEU A 1 1265 ? 52.144 22.487 -33.568 1.00 50.53 1265 LEU A O 1
ATOM 9974 N N . GLN A 1 1266 ? 51.541 20.912 -35.041 1.00 51.94 1266 GLN A N 1
ATOM 9975 C CA . GLN A 1 1266 ? 52.887 20.326 -35.143 1.00 51.94 1266 GLN A CA 1
ATOM 9976 C C . GLN A 1 1266 ? 53.922 21.328 -35.682 1.00 51.94 1266 GLN A C 1
ATOM 9978 O O . GLN A 1 1266 ? 55.031 21.397 -35.154 1.00 51.94 1266 GLN A O 1
ATOM 9983 N N . ALA A 1 1267 ? 53.557 22.169 -36.658 1.00 54.72 1267 ALA A N 1
ATOM 9984 C CA . ALA A 1 1267 ? 54.422 23.254 -37.128 1.00 54.72 1267 ALA A CA 1
ATOM 9985 C C . ALA A 1 1267 ? 54.709 24.318 -36.043 1.00 54.72 1267 ALA A C 1
ATOM 9987 O O . ALA A 1 1267 ? 55.772 24.938 -36.062 1.00 54.72 1267 ALA A O 1
ATOM 9988 N N . SER A 1 1268 ? 53.802 24.509 -35.076 1.00 49.41 1268 SER A N 1
ATOM 9989 C CA . SER A 1 1268 ? 53.989 25.448 -33.957 1.00 49.41 1268 SER A CA 1
ATOM 9990 C C . SER A 1 1268 ? 54.898 24.922 -32.834 1.00 49.41 1268 SER A C 1
ATOM 9992 O O . SER A 1 1268 ? 55.510 25.718 -32.125 1.00 49.41 1268 SER A O 1
ATOM 9994 N N . GLN A 1 1269 ? 55.048 23.599 -32.690 1.00 46.81 1269 GLN A N 1
ATOM 9995 C CA . GLN A 1 1269 ? 55.839 22.972 -31.617 1.00 46.81 1269 GLN A CA 1
ATOM 9996 C C . GLN A 1 1269 ? 57.348 22.865 -31.924 1.00 46.81 1269 GLN A C 1
ATOM 9998 O O . GLN A 1 1269 ? 58.091 22.201 -31.203 1.00 46.81 1269 GLN A O 1
ATOM 10003 N N . ALA A 1 1270 ? 57.847 23.570 -32.945 1.00 40.72 1270 ALA A N 1
ATOM 10004 C CA . ALA A 1 1270 ? 59.268 23.637 -33.304 1.00 40.72 1270 ALA A CA 1
ATOM 10005 C C . ALA A 1 1270 ? 60.128 24.508 -32.343 1.00 40.72 1270 ALA A C 1
ATOM 10007 O O . ALA A 1 1270 ? 61.056 25.192 -32.772 1.00 40.72 1270 ALA A O 1
ATOM 10008 N N . SER A 1 1271 ? 59.822 24.493 -31.040 1.00 38.84 1271 SER A N 1
ATOM 10009 C CA . SER A 1 1271 ? 60.492 25.264 -29.982 1.00 38.84 1271 SER A CA 1
ATOM 10010 C C . SER A 1 1271 ? 60.557 24.441 -28.682 1.00 38.84 1271 SER A C 1
ATOM 10012 O O . SER A 1 1271 ? 59.532 24.306 -28.015 1.00 38.84 1271 SER A O 1
ATOM 10014 N N . PRO A 1 1272 ? 61.722 23.883 -28.297 1.00 43.88 1272 PRO A N 1
ATOM 10015 C CA . PRO A 1 1272 ? 61.807 22.915 -27.203 1.00 43.88 1272 PRO A CA 1
ATOM 10016 C C . PRO A 1 1272 ? 62.096 23.541 -25.826 1.00 43.88 1272 PRO A C 1
ATOM 10018 O O . PRO A 1 1272 ? 63.207 24.011 -25.584 1.00 43.88 1272 PRO A O 1
ATOM 10021 N N . THR A 1 1273 ? 61.147 23.421 -24.894 1.00 31.67 1273 THR A N 1
ATOM 10022 C CA . THR A 1 1273 ? 61.355 23.370 -23.426 1.00 31.67 1273 THR A CA 1
ATOM 10023 C C . THR A 1 1273 ? 60.104 22.746 -22.761 1.00 31.67 1273 THR A C 1
ATOM 10025 O O . THR A 1 1273 ? 59.087 22.630 -23.444 1.00 31.67 1273 THR A O 1
ATOM 10028 N N . PRO A 1 1274 ? 60.205 22.212 -21.523 1.00 34.22 1274 PRO A N 1
ATOM 10029 C CA . PRO A 1 1274 ? 59.643 20.896 -21.175 1.00 34.22 1274 PRO A CA 1
ATOM 10030 C C . PRO A 1 1274 ? 58.172 20.875 -20.744 1.00 34.22 1274 PRO A C 1
ATOM 10032 O O . PRO A 1 1274 ? 57.732 21.844 -20.088 1.00 34.22 1274 PRO A O 1
#

Secondary structure (DSSP, 8-state):
--SS--SSGGGGTTTS-------------------------------------------------------PPP---PPPPP--TTHHHHHTT--TT-EEEEE-TT-SSEEEEEEEEESSSSEEEEE-TTS-EEEEE--SSSSSS-SEEEEBTTTBSSGGGSSS-EE--SS---HHHHHHHHHHHHHHTTTS-SSPPPPPSEEE-TTS-EEEHHHHHGGGG-----------------------PPP---SSEEEEESS-BTTB-TT-B----BTBEEEETTEEEEEETTEEEEEEEEETTTHHHHHHHHHHHHH-----SSSTTSS--------------------------S---TTB------TTS-S---HHHHHHH------TT--SSSS--HHHHHHHHHHHHSSHHHHHHHHHHHTT--TTSHHHHHHHHHHHHHHHHHHTS-B-GGG-HHHHHHHHHHHHHHHHHHS-GGG---TTTTTT------TT--S-HHHHHHHHHHHHHHHHHHHHHHHHHHHHHHHTT-TT--------S----------PPPPHHHHHHHHHHHHHHHTT--TT--S-PPPHHHHHHHHHHHHHHHHTTPPPTT-SSPPPHHHHHHHHGGGS-SSSS-TTTB----GGGB---S--TTPPBHHHHHTTSTTSHHHH-GGGTBPPTT-----PPP--HHHHH-HHHHHHHHHHHHHTT-EEEESS-S-B-EEEEEE-TTSSSEEEEEE-HHHHHHBPPPPPP----HHHHHTEEEEETT--TTS-S-S--PPPPEEEEEEBTTHHHHSBPPHHHHTTSB-S-EEGGGTT-TT-EETTEEPPTT-EEEEEESB--TT-TTHHHHHHHHHHHHHHT-GGGTTPPEE-TTS--EEEEEPHHHHTT-----TT--PPPPTTPSEEEEETTEEEEEES-HHHHHHHHHHHHHHHHHTT--BPPPEEE-S-B--TTEEEETTTTEEEE-HHHHHHHHHHHHHHTT-SEE-HHHHHHHHHHHHHHHTSSGGGGGG-SHHHHHHHHSSSS-EEPPHHHHHHHHHHHHHGGG-EEETTPPPPSEEEEEEEETTEEEEEEEE--HHHHHHHHTS-GGGSEEE---S-HHHHHHHHTS------HHHHHHHHHHTTEEE-TT--PPPTTTT-GGG-EEEEEEE-SS---HHHHHHHHHHHHHHHS--HHHHHHHHHHHHHTS---HHHHHHHHHHHHHHHHHHHHHHHHHHTS---SSHHHHHHHHHHHHHHHHHHHHHHHHHHT-S---

Foldseek 3Di:
DDDDPDPPPVPPPPPDDDDDDDDDDDDDDDDDDDFFFDDDFDDDDDDDDDYDDDDDDDDDDDDDDDYDDDDDDPPPPDDDDAFDPCQLVVQVPDAQQWKKWFAARPDQAIFIWHFQADPDSQWTFTAGLVGDTDIARNNLCRPRHGVYMGTDPPRHPDLVPDPTHYRDHPDQDALVSSLVSNLVVLVVQVVDDDPRDDDDQWHQGSVGDIDGPCVSNPPSPDDDDDDDDDDDDDDDDDDDDDAPDDDDDDPQKFKWFHDDDDPRGGGDTDDDDVPWHAPDTQWTWDQPPNDTTIIGMHGNVCRVVSTVPVCCVVVVDDDDDDPVPPPDDDDDDDDDDDDDDDDDDDDDDDDDDDDDDLFADDFDADPVRAGWDQLVVLLVGQDADDDPPQPDPFDQQVSLLSVLCCVQQVALVSLLVVVCVVLVPDCPDPLNVLLVVLSVCVRCVCIHVRTSLNHDSVNSVSLLVNQLSLQQQVPDDPSHGNNVCSQQHDQDDDSNHSGDNRSNVVSVVVVVVVVVVVVVVVVVVVVVVVVVVPPPDDDDDDDDDDDDPDDDPDPPDDDLVVLLLLQVLLVCVLLVHDSPDPDDDDDPVRVVVSVVSSVLSVVLSDAPPPDPDFDFLVVLLVVLCCVQDPPDSPPAFFDQDDPVQEDDDPAQPPFDALLVLCPPHPVNVCQVDVVLWFDDPPDDDPDDADERPCLVVPPPVVLVNVQSCLVRVFWDWAPQFPAEKYWGWTADPVNRHIYIAIALVRLQSGTDAAFDDFAFALLQQLQFAEAEPPDDLLDDPPDQQDQFKKKKKKFFVVQQLSHFYDPVSQSHRWYFWDFCLSNVQQQPDHPNDGHHRRDTITITGRTRGNNHNCSQVSLQSSLVVLLCVQPLCVQADEGGDPDFHHYAYDYPCVSVVPPDPDPPPPDDDPRRPFYWYDDRGMTMTMHSDPVSSVVRLVSSQVSCVVNVRHMDDMDMDTQWDCPNQWIQGRSQQKIAGDSNLLSSLLSNLVVVLVDQWDALSSLVSSVVSLVSLCSSPVVLNVLDDVSVVRCVPGVPHIHGDDPSNSSSSSSSSSCNSVSMRGRHDFQAQKDKDKADDQWKIWIKIFGDDSVLSVVVVSFDPCSQKDFGDDPDPVVLVVVVVVPPDDDDPVVVVVVVVVNGMDGDPPGDDNPVVVVDPVGMGTQDMDTDPDGDDRVSRRSSRVVVNVVSVPDPVSVVVVVVVVLVPDDDDPVSLVVVVVVLVVVVVVVVVVVVVVVVDPDDDDVVVVVVVVSVVSVVVSVVSVVVVVVVPPDDDD